Protein AF-0000000072284539 (afdb_homodimer)

Nearest PDB structures (foldseek):
  1ycf-assembly1_A  TM=7.340E-01  e=2.567E-41  Neomoorella thermoacetica
  6frm-assembly2_H  TM=6.741E-01  e=1.247E-41  Methanothermococcus thermolithotrophicus
  1e5d-assembly1_B  TM=7.177E-01  e=1.097E-37  Megalodesulfovibrio gigas
  6frn-assembly1_B  TM=6.534E-01  e=2.199E-39  Methanothermococcus thermolithotrophicus
  6h0d-assembly1_A  TM=5.989E-01  e=7.583E-34  Synechocystis sp. PCC 6803 substr. Kazusa

Organism: Entamoeba histolytica (strain ATCC 30459 / HM-1:IMSS / ABRM) (NCBI:txid294381)

Secondary structure (DSSP, 8-state):
-----EEEETTEEE--EEETT--EETTTEE-TT-EEE--EEE--TT--EEE----GGGHHHHHHHHHHHH-TT----EEE-S---HHHHTTHHHHHHH-TTPEEEE-HHHHHHHHHHT---TTSEEEEHHHH-EEEETTEEEEEEE-S-SSSTT-EEEEEGGGTEEE-TTTT------TT-BGGG--S-HHHHHHHHHHHIIIIIGGGHHHHHHHHHHHHHSSSS-GGG--EEE-SSSPEE-SSHHHHHHHHHHHTSPP--EEEEEEEE--SSSHHHHHHHHHHHHHHTTT-EEEEEETTSS-HHHHHHHHTTEEEEEEE---SSSS--HHHHHHHHT--HHHHTTSEEEEEEEESSS-HHHHTTHHHHHHTTPPP-SPPEEEESSPPHHHHHHHHHHHHHHHHHHHH---/-----EEEETTEEE--EEETT--EETTTEE-TT-EEE--EEE--TT--EEE----GGGHHHHHHHHHHHH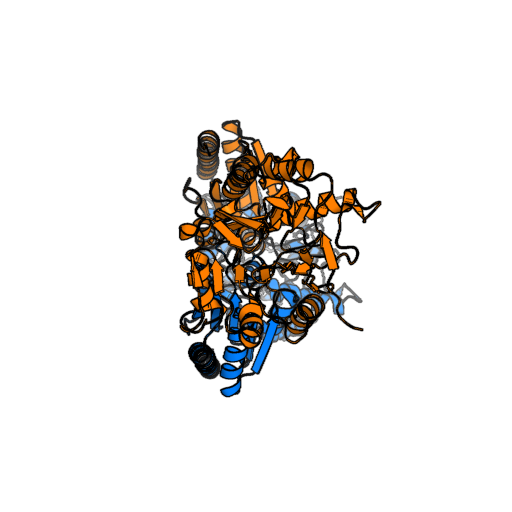-TT----EEE-S---HHHHTTHHHHHHH-TTPEEEE-HHHHHHHHHHT---TTSEEEEHHHH-EEEETTEEEEEEE-S-SSSTT-EEEEEGGGTEEE-TTTT------TT-BGGG--S-HHHHHHHHHHHIIIIIGGGHHHHHHHHHHHHHSSSS-GGG--EEE-SSSPEE-SSHHHHHHHHHHHTSPP--EEEEEEEE--SSSHHHHHHHHHHHHHHTTT-EEEEEETTSS-HHHHHHHHTTEEEEEEE---SSSS--HHHHHHHHT--HHHHTTSEEEEEEEESSS-HHHHTTHHHHHHTTPPP-SPPEEEESSPPHHHHHHHHHHHHHHHHHHHH---

Structure (mmCIF, N/CA/C/O backbone):
data_AF-0000000072284539-model_v1
#
loop_
_entity.id
_entity.type
_entity.pdbx_description
1 polymer 'Type A flavoprotein, putative'
#
loop_
_atom_site.group_PDB
_atom_site.id
_atom_site.type_symbol
_atom_site.label_atom_id
_atom_site.label_alt_id
_atom_site.label_comp_id
_atom_site.label_asym_id
_atom_site.label_entity_id
_atom_site.label_seq_id
_atom_site.pdbx_PDB_ins_code
_atom_site.Cartn_x
_atom_site.Cartn_y
_atom_site.Cartn_z
_atom_site.occupancy
_atom_site.B_iso_or_equiv
_atom_site.auth_seq_id
_atom_site.auth_comp_id
_atom_site.auth_asym_id
_atom_site.auth_atom_id
_atom_site.pdbx_PDB_model_num
ATOM 1 N N . MET A 1 1 ? 7.004 45.094 -6.316 1 47.03 1 MET A N 1
ATOM 2 C CA . MET A 1 1 ? 5.715 45.594 -5.855 1 47.03 1 MET A CA 1
ATOM 3 C C . MET A 1 1 ? 5.547 45.375 -4.355 1 47.03 1 MET A C 1
ATOM 5 O O . MET A 1 1 ? 5.934 44.312 -3.838 1 47.03 1 MET A O 1
ATOM 9 N N . GLN A 1 2 ? 5.281 46.375 -3.578 1 70.06 2 GLN A N 1
ATOM 10 C CA . GLN A 1 2 ? 5.254 46.344 -2.119 1 70.06 2 GLN A CA 1
ATOM 11 C C . GLN A 1 2 ? 4.109 45.469 -1.604 1 70.06 2 GLN A C 1
ATOM 13 O O . GLN A 1 2 ? 3 45.531 -2.145 1 70.06 2 GLN A O 1
ATOM 18 N N . ASN A 1 3 ? 4.5 44.406 -0.74 1 86.75 3 ASN A N 1
ATOM 19 C CA . ASN A 1 3 ? 3.455 43.625 -0.099 1 86.75 3 ASN A CA 1
ATOM 20 C C . ASN A 1 3 ? 2.668 44.438 0.914 1 86.75 3 ASN A C 1
ATOM 22 O O . ASN A 1 3 ? 3.215 44.875 1.935 1 86.75 3 ASN A O 1
ATOM 26 N N . LEU A 1 4 ? 1.417 44.812 0.59 1 94.69 4 LEU A N 1
ATOM 27 C CA . LEU A 1 4 ? 0.585 45.656 1.437 1 94.69 4 LEU A CA 1
ATOM 28 C C . LEU A 1 4 ? -0.34 44.812 2.307 1 94.69 4 LEU A C 1
ATOM 30 O O . LEU A 1 4 ? -0.853 43.781 1.862 1 94.69 4 LEU A O 1
ATOM 34 N N . ALA A 1 5 ? -0.475 45.25 3.574 1 98 5 ALA A N 1
ATOM 35 C CA . ALA A 1 5 ? -1.491 44.656 4.445 1 98 5 ALA A CA 1
ATOM 36 C C . ALA A 1 5 ? -2.895 45 3.943 1 98 5 ALA A C 1
ATOM 38 O O . ALA A 1 5 ? -3.076 45.906 3.133 1 98 5 ALA A O 1
ATOM 39 N N . VAL A 1 6 ? -3.826 44.219 4.344 1 98.19 6 VAL A N 1
ATOM 40 C CA . VAL A 1 6 ? -5.215 44.438 3.957 1 98.19 6 VAL A CA 1
ATOM 41 C C . VAL A 1 6 ? -6.055 44.75 5.199 1 98.19 6 VAL A C 1
ATOM 43 O O . VAL A 1 6 ? -6.027 43.969 6.168 1 98.19 6 VAL A O 1
ATOM 46 N N . LYS A 1 7 ? -6.789 45.812 5.219 1 98.31 7 LYS A N 1
ATOM 47 C CA . LYS A 1 7 ? -7.656 46.156 6.344 1 98.31 7 LYS A CA 1
ATOM 48 C C . LYS A 1 7 ? -8.875 45.25 6.402 1 98.31 7 LYS A C 1
ATOM 50 O O . LYS A 1 7 ? -9.625 45.156 5.43 1 98.31 7 LYS A O 1
ATOM 55 N N . VAL A 1 8 ? -9.031 44.594 7.477 1 98.31 8 VAL A N 1
ATOM 56 C CA . VAL A 1 8 ? -10.211 43.75 7.695 1 98.31 8 VAL A CA 1
ATOM 57 C C . VAL A 1 8 ? -11.344 44.594 8.258 1 98.31 8 VAL A C 1
ATOM 59 O O . VAL A 1 8 ? -12.43 44.656 7.684 1 98.31 8 VAL A O 1
ATOM 62 N N . VAL A 1 9 ? -11.164 45.219 9.398 1 97.31 9 VAL A N 1
ATOM 63 C CA . VAL A 1 9 ? -11.961 46.25 10.055 1 97.31 9 VAL A CA 1
ATOM 64 C C . VAL A 1 9 ? -11.039 47.312 10.672 1 97.31 9 VAL A C 1
ATOM 66 O O . VAL A 1 9 ? -9.812 47.188 10.586 1 97.31 9 VAL A O 1
ATOM 69 N N . ASP A 1 10 ? -11.648 48.312 11.258 1 95.69 10 ASP A N 1
ATOM 70 C CA . ASP A 1 10 ? -10.812 49.312 11.883 1 95.69 10 ASP A CA 1
ATOM 71 C C . ASP A 1 10 ? -9.898 48.719 12.938 1 95.69 10 ASP A C 1
ATOM 73 O O . ASP A 1 10 ? -10.359 47.938 13.797 1 95.69 10 ASP A O 1
ATOM 77 N N . ASN A 1 11 ? -8.562 48.906 12.789 1 96.88 11 ASN A N 1
ATOM 78 C CA . ASN A 1 11 ? -7.508 48.562 13.734 1 96.88 11 ASN A CA 1
ATOM 79 C C . ASN A 1 11 ? -7.094 47.094 13.578 1 96.88 11 ASN A C 1
ATOM 81 O O . ASN A 1 11 ? -6.199 46.625 14.289 1 96.88 11 ASN A O 1
ATOM 85 N N . LEU A 1 12 ? -7.805 46.312 12.719 1 98.56 12 LEU A N 1
ATOM 86 C CA . LEU A 1 12 ? -7.395 44.938 12.461 1 98.56 12 LEU A CA 1
ATOM 87 C C . LEU A 1 12 ? -7.008 44.75 10.992 1 98.56 12 LEU A C 1
ATOM 89 O O . LEU A 1 12 ? -7.793 45.062 10.094 1 98.56 12 LEU A O 1
ATOM 93 N N . TYR A 1 13 ? -5.828 44.156 10.766 1 98.75 13 TYR A N 1
ATOM 94 C CA . TYR A 1 13 ? -5.281 44.031 9.414 1 98.75 13 TYR A CA 1
ATOM 95 C C . TYR A 1 13 ? -4.84 42.594 9.141 1 98.75 13 TYR A C 1
ATOM 97 O O . TYR A 1 13 ? -4.285 41.938 10.008 1 98.75 13 TYR A O 1
ATOM 105 N N . TRP A 1 14 ? -5.141 42.156 7.902 1 98.69 14 TRP A N 1
ATOM 106 C CA . TRP A 1 14 ? -4.551 40.906 7.402 1 98.69 14 TRP A CA 1
ATOM 107 C C . TRP A 1 14 ? -3.105 41.125 6.969 1 98.69 14 TRP A C 1
ATOM 109 O O . TRP A 1 14 ? -2.826 42 6.145 1 98.69 14 TRP A O 1
ATOM 119 N N . VAL A 1 15 ? -2.18 40.375 7.539 1 98.75 15 VAL A N 1
ATOM 120 C CA . VAL A 1 15 ? -0.759 40.5 7.223 1 98.75 15 VAL A CA 1
ATOM 121 C C . VAL A 1 15 ? -0.203 39.125 6.859 1 98.75 15 VAL A C 1
ATOM 123 O O . VAL A 1 15 ? 0.953 38.812 7.16 1 98.75 15 VAL A O 1
ATOM 126 N N . GLY A 1 16 ? -1.008 38.219 6.312 1 98.25 16 GLY A N 1
ATOM 127 C CA . GLY A 1 16 ? -0.636 36.875 5.902 1 98.25 16 GLY A CA 1
ATOM 128 C C . GLY A 1 16 ? 0.006 36.844 4.527 1 98.25 16 GLY A C 1
ATOM 129 O O . GLY A 1 16 ? 0.575 37.812 4.066 1 98.25 16 GLY A O 1
ATOM 130 N N . VAL A 1 17 ? 0.016 35.625 3.938 1 98.19 17 VAL A N 1
ATOM 131 C CA . VAL A 1 17 ? 0.652 35.438 2.639 1 98.19 17 VAL A CA 1
ATOM 132 C C . VAL A 1 17 ? -0.156 34.438 1.81 1 98.19 17 VAL A C 1
ATOM 134 O O . VAL A 1 17 ? -0.828 33.562 2.361 1 98.19 17 VAL A O 1
ATOM 137 N N . PHE A 1 18 ? -0.144 34.625 0.474 1 97.56 18 PHE A N 1
ATOM 138 C CA . PHE A 1 18 ? -0.702 33.656 -0.479 1 97.56 18 PHE A CA 1
ATOM 139 C C . PHE A 1 18 ? 0.355 32.656 -0.924 1 97.56 18 PHE A C 1
ATOM 141 O O . PHE A 1 18 ? 1.49 33.031 -1.222 1 97.56 18 PHE A O 1
ATOM 148 N N . ASP A 1 19 ? 0.093 31.422 -0.864 1 97.19 19 ASP A N 1
ATOM 149 C CA . ASP A 1 19 ? 0.884 30.359 -1.461 1 97.19 19 ASP A CA 1
ATOM 150 C C . ASP A 1 19 ? 0.157 29.734 -2.65 1 97.19 19 ASP A C 1
ATOM 152 O O . ASP A 1 19 ? -0.433 28.656 -2.531 1 97.19 19 ASP A O 1
ATOM 156 N N . PHE A 1 20 ? 0.28 30.312 -3.814 1 96.25 20 PHE A N 1
ATOM 157 C CA . PHE A 1 20 ? -0.448 29.938 -5.02 1 96.25 20 PHE A CA 1
ATOM 158 C C . PHE A 1 20 ? 0.068 28.609 -5.57 1 96.25 20 PHE A C 1
ATOM 160 O O . PHE A 1 20 ? -0.647 27.922 -6.289 1 96.25 20 PHE A O 1
ATOM 167 N N . ASP A 1 21 ? 1.216 28.234 -5.148 1 94.25 21 ASP A N 1
ATOM 168 C CA . ASP A 1 21 ? 1.916 27.141 -5.824 1 94.25 21 ASP A CA 1
ATOM 169 C C . ASP A 1 21 ? 1.729 25.828 -5.078 1 94.25 21 ASP A C 1
ATOM 171 O O . ASP A 1 21 ? 2.01 24.75 -5.617 1 94.25 21 ASP A O 1
ATOM 175 N N . LEU A 1 22 ? 1.272 25.922 -3.816 1 93.88 22 LEU A N 1
ATOM 176 C CA . LEU A 1 22 ? 1.095 24.703 -3.057 1 93.88 22 LEU A CA 1
ATOM 177 C C . LEU A 1 22 ? 0.096 23.766 -3.748 1 93.88 22 LEU A C 1
ATOM 179 O O . LEU A 1 22 ? -1.024 24.188 -4.059 1 93.88 22 LEU A O 1
ATOM 183 N N . ARG A 1 23 ? 0.483 22.5 -3.975 1 94.25 23 ARG A N 1
ATOM 184 C CA . ARG A 1 23 ? -0.404 21.562 -4.66 1 94.25 23 ARG A CA 1
ATOM 185 C C . ARG A 1 23 ? -0.739 20.375 -3.77 1 94.25 23 ARG A C 1
ATOM 187 O O . ARG A 1 23 ? -1.741 19.688 -3.988 1 94.25 23 ARG A O 1
ATOM 194 N N . THR A 1 24 ? 0.103 20.125 -2.807 1 93.94 24 THR A N 1
ATOM 195 C CA . THR A 1 24 ? -0.139 19.062 -1.837 1 93.94 24 THR A CA 1
ATOM 196 C C . THR A 1 24 ? 0.184 19.531 -0.423 1 93.94 24 THR A C 1
ATOM 198 O O . THR A 1 24 ? 1.308 19.953 -0.147 1 93.94 24 THR A O 1
ATOM 201 N N . PHE A 1 25 ? -0.836 19.484 0.372 1 92.06 25 PHE A N 1
ATOM 202 C CA . PHE A 1 25 ? -0.697 19.859 1.773 1 92.06 25 PHE A CA 1
ATOM 203 C C . PHE A 1 25 ? -0.502 18.625 2.648 1 92.06 25 PHE A C 1
ATOM 205 O O . PHE A 1 25 ? -1.212 17.641 2.492 1 92.06 25 PHE A O 1
ATOM 212 N N . ASP A 1 26 ? 0.551 18.562 3.543 1 90.06 26 ASP A N 1
ATOM 213 C CA . ASP A 1 26 ? 0.833 17.5 4.508 1 90.06 26 ASP A CA 1
ATOM 214 C C . ASP A 1 26 ? 1.055 16.156 3.807 1 90.06 26 ASP A C 1
ATOM 216 O O . ASP A 1 26 ? 0.526 15.133 4.238 1 90.06 26 ASP A O 1
ATOM 220 N N . VAL A 1 27 ? 1.561 16.203 2.705 1 89.06 27 VAL A N 1
ATOM 221 C CA . VAL A 1 27 ? 2.072 15.055 1.971 1 89.06 27 VAL A CA 1
ATOM 222 C C . VAL A 1 27 ? 0.942 14.406 1.173 1 89.06 27 VAL A C 1
ATOM 224 O O . VAL A 1 27 ? 1.176 13.836 0.104 1 89.06 27 VAL A O 1
ATOM 227 N N . ILE A 1 28 ? -0.386 14.594 1.614 1 89.38 28 ILE A N 1
ATOM 228 C CA . ILE A 1 28 ? -1.365 13.734 0.952 1 89.38 28 ILE A CA 1
ATOM 229 C C . ILE A 1 28 ? -2.605 14.555 0.594 1 89.38 28 ILE A C 1
ATOM 231 O O . ILE A 1 28 ? -3.51 14.055 -0.08 1 89.38 28 ILE A O 1
ATOM 235 N N . VAL A 1 29 ? -2.717 15.805 0.993 1 92.81 29 VAL A N 1
ATOM 236 C CA . VAL A 1 29 ? -3.943 16.562 0.772 1 92.81 29 VAL A CA 1
ATOM 237 C C . VAL A 1 29 ? -3.816 17.391 -0.502 1 92.81 29 VAL A C 1
ATOM 239 O O . VAL A 1 29 ? -3.1 18.406 -0.527 1 92.81 29 VAL A O 1
ATOM 242 N N . PRO A 1 30 ? -4.543 17.031 -1.479 1 92.69 30 PRO A N 1
ATOM 243 C CA . PRO A 1 30 ? -4.496 17.859 -2.689 1 92.69 30 PRO A CA 1
ATOM 244 C C . PRO A 1 30 ? -5.004 19.281 -2.455 1 92.69 30 PRO A C 1
ATOM 246 O O . PRO A 1 30 ? -6.031 19.469 -1.802 1 92.69 30 PRO A O 1
ATOM 249 N N . THR A 1 31 ? -4.328 20.25 -2.896 1 94.81 31 THR A N 1
ATOM 250 C CA . THR A 1 31 ? -4.672 21.672 -2.814 1 94.81 31 THR A CA 1
ATOM 251 C C . THR A 1 31 ? -4.586 22.328 -4.188 1 94.81 31 THR A C 1
ATOM 253 O O . THR A 1 31 ? -3.676 23.125 -4.445 1 94.81 31 THR A O 1
ATOM 256 N N . PRO A 1 32 ? -5.602 22.125 -5.023 1 92.44 32 PRO A N 1
ATOM 257 C CA . PRO A 1 32 ? -5.516 22.531 -6.426 1 92.44 32 PRO A CA 1
ATOM 258 C C . PRO A 1 32 ? -5.461 24.047 -6.59 1 92.44 32 PRO A C 1
ATOM 260 O O . PRO A 1 32 ? -4.941 24.547 -7.594 1 92.44 32 PRO A O 1
ATOM 263 N N . PHE A 1 33 ? -5.918 24.797 -5.602 1 94.94 33 PHE A N 1
ATOM 264 C CA . PHE A 1 33 ? -5.996 26.25 -5.77 1 94.94 33 PHE A CA 1
ATOM 265 C C . PHE A 1 33 ? -5.074 26.953 -4.789 1 94.94 33 PHE A C 1
ATOM 267 O O . PHE A 1 33 ? -5.305 28.125 -4.434 1 94.94 33 PHE A O 1
ATOM 274 N N . GLY A 1 34 ? -4.094 26.234 -4.305 1 96.69 34 GLY A N 1
ATOM 275 C CA . GLY A 1 34 ? -3.176 26.828 -3.34 1 96.69 34 GLY A CA 1
ATOM 276 C C . GLY A 1 34 ? -3.807 27.047 -1.978 1 96.69 34 GLY A C 1
ATOM 277 O O . GLY A 1 34 ? -4.816 26.422 -1.646 1 96.69 34 GLY A O 1
ATOM 278 N N . THR A 1 35 ? -3.146 27.797 -1.188 1 97.69 35 THR A N 1
ATOM 279 C CA . THR A 1 35 ? -3.615 28.109 0.157 1 97.69 35 THR A CA 1
ATOM 280 C C . THR A 1 35 ? -3.127 29.484 0.595 1 97.69 35 THR A C 1
ATOM 282 O O . THR A 1 35 ? -2.625 30.266 -0.222 1 97.69 35 THR A O 1
ATOM 285 N N . THR A 1 36 ? -3.477 29.891 1.768 1 97.88 36 THR A N 1
ATOM 286 C CA . THR A 1 36 ? -2.939 31.062 2.441 1 97.88 36 THR A CA 1
ATOM 287 C C . THR A 1 36 ? -2.457 30.703 3.844 1 97.88 36 THR A C 1
ATOM 289 O O . THR A 1 36 ? -2.867 29.688 4.41 1 97.88 36 THR A O 1
ATOM 292 N N . TYR A 1 37 ? -1.525 31.375 4.219 1 98.06 37 TYR A N 1
ATOM 293 C CA . TYR A 1 37 ? -1.162 31.438 5.629 1 98.06 37 TYR A CA 1
ATOM 294 C C . TYR A 1 37 ? -1.555 32.781 6.246 1 98.06 37 TYR A C 1
ATOM 296 O O . TYR A 1 37 ? -0.812 33.75 6.145 1 98.06 37 TYR A O 1
ATOM 304 N N . ASN A 1 38 ? -2.725 32.75 6.891 1 98.56 38 ASN A N 1
ATOM 305 C CA . ASN A 1 38 ? -3.283 34 7.387 1 98.56 38 ASN A CA 1
ATOM 306 C C . ASN A 1 38 ? -2.682 34.406 8.734 1 98.56 38 ASN A C 1
ATOM 308 O O . ASN A 1 38 ? -2.408 33.531 9.57 1 98.56 38 ASN A O 1
ATOM 312 N N . SER A 1 39 ? -2.414 35.531 8.875 1 98.75 39 SER A N 1
ATOM 313 C CA . SER A 1 39 ? -1.978 36.219 10.086 1 98.75 39 SER A CA 1
ATOM 314 C C . SER A 1 39 ? -2.629 37.594 10.195 1 98.75 39 SER A C 1
ATOM 316 O O . SER A 1 39 ? -2.984 38.188 9.188 1 98.75 39 SER A O 1
ATOM 318 N N . PHE A 1 40 ? -2.863 38.031 11.375 1 98.88 40 PHE A N 1
ATOM 319 C CA . PHE A 1 40 ? -3.58 39.312 11.578 1 98.88 40 PHE A CA 1
ATOM 320 C C . PHE A 1 40 ? -2.869 40.156 12.602 1 98.88 40 PHE A C 1
ATOM 322 O O . PHE A 1 40 ? -2.256 39.656 13.539 1 98.88 40 PHE A O 1
ATOM 329 N N . LEU A 1 41 ? -2.951 41.469 12.391 1 98.88 41 LEU A N 1
ATOM 330 C CA . LEU A 1 41 ? -2.334 42.469 13.266 1 98.88 41 LEU A CA 1
ATOM 331 C C . LEU A 1 41 ? -3.377 43.438 13.805 1 98.88 41 LEU A C 1
ATOM 333 O O . LEU A 1 41 ? -4.078 44.094 13.031 1 98.88 41 LEU A O 1
ATOM 337 N N . LEU A 1 42 ? -3.533 43.438 15.141 1 98.81 42 LEU A N 1
ATOM 338 C CA . LEU A 1 42 ? -4.43 44.375 15.828 1 98.81 42 LEU A CA 1
ATOM 339 C C . LEU A 1 42 ? -3.654 45.531 16.422 1 98.81 42 LEU A C 1
ATOM 341 O O . LEU A 1 42 ? -2.754 45.344 17.234 1 98.81 42 LEU A O 1
ATOM 345 N N . THR A 1 43 ? -3.957 46.719 15.969 1 98.06 43 THR A N 1
ATOM 346 C CA . THR A 1 43 ? -3.35 47.938 16.531 1 98.06 43 THR A CA 1
ATOM 347 C C . THR A 1 43 ? -4.227 48.531 17.625 1 98.06 43 THR A C 1
ATOM 349 O O . THR A 1 43 ? -5.453 48.562 17.5 1 98.06 43 THR A O 1
ATOM 352 N N . THR A 1 44 ? -3.598 48.781 18.75 1 95.5 44 THR A N 1
ATOM 353 C CA . THR A 1 44 ? -4.336 49.375 19.859 1 95.5 44 THR A CA 1
ATOM 354 C C . THR A 1 44 ? -3.602 50.562 20.438 1 95.5 44 THR A C 1
ATOM 356 O O . THR A 1 44 ? -2.498 50.906 20 1 95.5 44 THR A O 1
ATOM 359 N N . ASN A 1 45 ? -4.238 51.219 21.438 1 91.94 45 ASN A N 1
ATOM 360 C CA . ASN A 1 45 ? -3.645 52.375 22.125 1 91.94 45 ASN A CA 1
ATOM 361 C C . ASN A 1 45 ? -2.568 51.938 23.109 1 91.94 45 ASN A C 1
ATOM 363 O O . ASN A 1 45 ? -1.766 52.75 23.562 1 91.94 45 ASN A O 1
ATOM 367 N N . ASP A 1 46 ? -2.566 50.688 23.422 1 93.62 46 ASP A N 1
ATOM 368 C CA . ASP A 1 46 ? -1.642 50.188 24.438 1 93.62 46 ASP A CA 1
ATOM 369 C C . ASP A 1 46 ? -0.758 49.094 23.875 1 93.62 46 ASP A C 1
ATOM 371 O O . ASP A 1 46 ? -0.407 48.125 24.578 1 93.62 46 ASP A O 1
ATOM 375 N N . GLY A 1 47 ? -0.535 49.125 22.562 1 94.25 47 GLY A N 1
ATOM 376 C CA . GLY A 1 47 ? 0.36 48.156 21.984 1 94.25 47 GLY A CA 1
ATOM 377 C C . GLY A 1 47 ? -0.283 47.344 20.875 1 94.25 47 GLY A C 1
ATOM 378 O O . GLY A 1 47 ? -1.511 47.25 20.781 1 94.25 47 GLY A O 1
ATOM 379 N N . ASN A 1 48 ? 0.503 46.656 20.078 1 98.06 48 ASN A N 1
ATOM 380 C CA . ASN A 1 48 ? 0.048 45.906 18.922 1 98.06 48 ASN A CA 1
ATOM 381 C C . ASN A 1 48 ? 0.089 44.406 19.203 1 98.06 48 ASN A C 1
ATOM 383 O O . ASN A 1 48 ? 0.963 43.906 19.938 1 98.06 48 ASN A O 1
ATOM 387 N N . VAL A 1 49 ? -0.89 43.688 18.672 1 98.69 49 VAL A N 1
ATOM 388 C CA . VAL A 1 49 ? -1.013 42.25 18.875 1 98.69 49 VAL A CA 1
ATOM 389 C C . VAL A 1 49 ? -0.958 41.531 17.516 1 98.69 49 VAL A C 1
ATOM 391 O O . VAL A 1 49 ? -1.748 41.812 16.625 1 98.69 49 VAL A O 1
ATOM 394 N N . LEU A 1 50 ? -0.03 40.656 17.375 1 98.81 50 LEU A N 1
ATOM 395 C CA . LEU A 1 50 ? 0.062 39.781 16.188 1 98.81 50 LEU A CA 1
ATOM 396 C C . LEU A 1 50 ? -0.564 38.438 16.453 1 98.81 50 LEU A C 1
ATOM 398 O O . LEU A 1 50 ? -0.267 37.781 17.469 1 98.81 50 LEU A O 1
ATOM 402 N N . PHE A 1 51 ? -1.52 38.031 15.602 1 98.75 51 PHE A N 1
ATOM 403 C CA . PHE A 1 51 ? -2.104 36.688 15.672 1 98.75 51 PHE A CA 1
ATOM 404 C C . PHE A 1 51 ? -1.452 35.75 14.656 1 98.75 51 PHE A C 1
ATOM 406 O O . PHE A 1 51 ? -1.54 36 13.445 1 98.75 51 PHE A O 1
ATOM 413 N N . GLU A 1 52 ? -0.827 34.688 15.109 1 97.56 52 GLU A N 1
ATOM 414 C CA . GLU A 1 52 ? -0.13 33.688 14.281 1 97.56 52 GLU A CA 1
ATOM 415 C C . GLU A 1 52 ? 0.997 34.344 13.484 1 97.56 52 GLU A C 1
ATOM 417 O O . GLU A 1 52 ? 1.178 35.562 13.539 1 97.56 52 GLU A O 1
ATOM 422 N N . THR A 1 53 ? 1.817 33.594 12.922 1 98.19 53 THR A N 1
ATOM 423 C CA . THR A 1 53 ? 2.764 34 11.891 1 98.19 53 THR A CA 1
ATOM 424 C C . THR A 1 53 ? 2.455 33.312 10.562 1 98.19 53 THR A C 1
ATOM 426 O O . THR A 1 53 ? 1.289 33.156 10.195 1 98.19 53 THR A O 1
ATOM 429 N N . VAL A 1 54 ? 3.48 33.031 9.781 1 98.06 54 VAL A N 1
ATOM 430 C CA . VAL A 1 54 ? 3.291 32.344 8.508 1 98.06 54 VAL A CA 1
ATOM 431 C C . VAL A 1 54 ? 4.363 31.266 8.328 1 98.06 54 VAL A C 1
ATOM 433 O O . VAL A 1 54 ? 5.219 31.078 9.203 1 98.06 54 VAL A O 1
ATOM 436 N N . LYS A 1 55 ? 4.223 30.5 7.234 1 96.88 55 LYS A N 1
ATOM 437 C CA . LYS A 1 55 ? 5.242 29.5 6.891 1 96.88 55 LYS A CA 1
ATOM 438 C C . LYS A 1 55 ? 6.605 30.156 6.695 1 96.88 55 LYS A C 1
ATOM 440 O O . LYS A 1 55 ? 6.699 31.25 6.129 1 96.88 55 LYS A O 1
ATOM 445 N N . GLU A 1 56 ? 7.602 29.547 7.098 1 96.06 56 GLU A N 1
ATOM 446 C CA . GLU A 1 56 ? 8.93 30.125 7.281 1 96.06 56 GLU A CA 1
ATOM 447 C C . GLU A 1 56 ? 9.445 30.734 5.984 1 96.06 56 GLU A C 1
ATOM 449 O O . GLU A 1 56 ? 9.977 31.844 5.992 1 96.06 56 GLU A O 1
ATOM 454 N N . PRO A 1 57 ? 9.289 30.109 4.836 1 95.38 57 PRO A N 1
ATOM 455 C CA . PRO A 1 57 ? 9.852 30.688 3.617 1 95.38 57 PRO A CA 1
ATOM 456 C C . PRO A 1 57 ? 9.211 32.031 3.252 1 95.38 57 PRO A C 1
ATOM 458 O O . PRO A 1 57 ? 9.758 32.781 2.445 1 95.38 57 PRO A O 1
ATOM 461 N N . PHE A 1 58 ? 8.117 32.344 3.879 1 97.31 58 PHE A N 1
ATOM 462 C CA . PHE A 1 58 ? 7.379 33.562 3.506 1 97.31 58 PHE A CA 1
ATOM 463 C C . PHE A 1 58 ? 7.559 34.656 4.547 1 97.31 58 PHE A C 1
ATOM 465 O O . PHE A 1 58 ? 6.816 35.625 4.559 1 97.31 58 PHE A O 1
ATOM 472 N N . TYR A 1 59 ? 8.586 34.531 5.449 1 97.56 59 TYR A N 1
ATOM 473 C CA . TYR A 1 59 ? 8.719 35.406 6.594 1 97.56 59 TYR A CA 1
ATOM 474 C C . TYR A 1 59 ? 8.953 36.844 6.137 1 97.56 59 TYR A C 1
ATOM 476 O O . TYR A 1 59 ? 8.469 37.781 6.766 1 97.56 59 TYR A O 1
ATOM 484 N N . GLN A 1 60 ? 9.625 37.062 5.008 1 97.81 60 GLN A N 1
ATOM 485 C CA . GLN A 1 60 ? 9.938 38.406 4.551 1 97.81 60 GLN A CA 1
ATOM 486 C C . GLN A 1 60 ? 8.68 39.156 4.109 1 97.81 60 GLN A C 1
ATOM 488 O O . GLN A 1 60 ? 8.477 40.312 4.461 1 97.81 60 GLN A O 1
ATOM 493 N N . GLU A 1 61 ? 7.863 38.438 3.324 1 97.94 61 GLU A N 1
ATOM 494 C CA . GLU A 1 61 ? 6.602 39.031 2.896 1 97.94 61 GLU A CA 1
ATOM 495 C C . GLU A 1 61 ? 5.719 39.375 4.094 1 97.94 61 GLU A C 1
ATOM 497 O O . GLU A 1 61 ? 5.074 40.438 4.117 1 97.94 61 GLU A O 1
ATOM 502 N N . HIS A 1 62 ? 5.691 38.5 5.027 1 98.19 62 HIS A N 1
ATOM 503 C CA . HIS A 1 62 ? 4.938 38.688 6.262 1 98.19 62 HIS A CA 1
ATOM 504 C C . HIS A 1 62 ? 5.414 39.938 7.016 1 98.19 62 HIS A C 1
ATOM 506 O O . HIS A 1 62 ? 4.605 40.781 7.402 1 98.19 62 HIS A O 1
ATOM 512 N N . LEU A 1 63 ? 6.727 40.062 7.176 1 97.88 63 LEU A N 1
ATOM 513 C CA . LEU A 1 63 ? 7.324 41.219 7.883 1 97.88 63 LEU A CA 1
ATOM 514 C C . LEU A 1 63 ? 7.031 42.531 7.16 1 97.88 63 LEU A C 1
ATOM 516 O O . LEU A 1 63 ? 6.766 43.531 7.801 1 97.88 63 LEU A O 1
ATOM 520 N N . GLU A 1 64 ? 7.07 42.469 5.879 1 98.19 64 GLU A N 1
ATOM 521 C CA . GLU A 1 64 ? 6.781 43.656 5.094 1 98.19 64 GLU A CA 1
ATOM 522 C C . GLU A 1 64 ? 5.352 44.156 5.316 1 98.19 64 GLU A C 1
ATOM 524 O O . GLU A 1 64 ? 5.102 45.344 5.418 1 98.19 64 GLU A O 1
ATOM 529 N N . ARG A 1 65 ? 4.426 43.219 5.402 1 98.44 65 ARG A N 1
ATOM 530 C CA . ARG A 1 65 ? 3.029 43.594 5.613 1 98.44 65 ARG A CA 1
ATOM 531 C C . ARG A 1 65 ? 2.814 44.125 7.023 1 98.44 65 ARG A C 1
ATOM 533 O O . ARG A 1 65 ? 2.004 45.031 7.23 1 98.44 65 ARG A O 1
ATOM 540 N N . ILE A 1 66 ? 3.531 43.531 7.977 1 98.56 66 ILE A N 1
ATOM 541 C CA . ILE A 1 66 ? 3.471 44.031 9.344 1 98.56 66 ILE A CA 1
ATOM 542 C C . ILE A 1 66 ? 3.973 45.5 9.383 1 98.56 66 ILE A C 1
ATOM 544 O O . ILE A 1 66 ? 3.309 46.375 9.938 1 98.56 66 ILE A O 1
ATOM 548 N N . GLU A 1 67 ? 5.086 45.75 8.734 1 97.75 67 GLU A N 1
ATOM 549 C CA . GLU A 1 67 ? 5.691 47.094 8.719 1 97.75 67 GLU A CA 1
ATOM 550 C C . GLU A 1 67 ? 4.824 48.062 7.957 1 97.75 67 GLU A C 1
ATOM 552 O O . GLU A 1 67 ? 4.832 49.281 8.258 1 97.75 67 GLU A O 1
ATOM 557 N N . ASN A 1 68 ? 4.137 47.531 7.055 1 97.88 68 ASN A N 1
ATOM 558 C CA . ASN A 1 68 ? 3.207 48.375 6.316 1 97.88 68 ASN A CA 1
ATOM 559 C C . ASN A 1 68 ? 2.152 48.969 7.234 1 97.88 68 ASN A C 1
ATOM 561 O O . ASN A 1 68 ? 1.66 50.062 6.977 1 97.88 68 ASN A O 1
ATOM 565 N N . VAL A 1 69 ? 1.828 48.344 8.328 1 97.94 69 VAL A N 1
ATOM 566 C CA . VAL A 1 69 ? 0.774 48.781 9.234 1 97.94 69 VAL A CA 1
ATOM 567 C C . VAL A 1 69 ? 1.375 49.656 10.344 1 97.94 69 VAL A C 1
ATOM 569 O O . VAL A 1 69 ? 0.875 50.75 10.633 1 97.94 69 VAL A O 1
ATOM 572 N N . ILE A 1 70 ? 2.467 49.219 10.898 1 97.38 70 ILE A N 1
ATOM 573 C CA . ILE A 1 70 ? 2.916 49.875 12.125 1 97.38 70 ILE A CA 1
ATOM 574 C C . ILE A 1 70 ? 4.215 50.625 11.859 1 97.38 70 ILE A C 1
ATOM 576 O O . ILE A 1 70 ? 4.766 51.281 12.758 1 97.38 70 ILE A O 1
ATOM 580 N N . GLY A 1 71 ? 4.715 50.625 10.656 1 96.19 71 GLY A N 1
ATOM 581 C CA . GLY A 1 71 ? 5.957 51.281 10.297 1 96.19 71 GLY A CA 1
ATOM 582 C C . GLY A 1 71 ? 7.188 50.469 10.641 1 96.19 71 GLY A C 1
ATOM 583 O O . GLY A 1 71 ? 7.117 49.531 11.422 1 96.19 71 GLY A O 1
ATOM 584 N N . LYS A 1 72 ? 8.32 50.875 10.172 1 94.94 72 LYS A N 1
ATOM 585 C CA . LYS A 1 72 ? 9.578 50.188 10.367 1 94.94 72 LYS A CA 1
ATOM 586 C C . LYS A 1 72 ? 10.031 50.25 11.82 1 94.94 72 LYS A C 1
ATOM 588 O O . LYS A 1 72 ? 10.734 49.375 12.305 1 94.94 72 LYS A O 1
ATOM 593 N N . LYS A 1 73 ? 9.594 51.281 12.461 1 94.88 73 LYS A N 1
ATOM 594 C CA . LYS A 1 73 ? 9.992 51.438 13.852 1 94.88 73 LYS A CA 1
ATOM 595 C C . LYS A 1 73 ? 8.891 51 14.805 1 94.88 73 LYS A C 1
ATOM 597 O O . LYS A 1 73 ? 9.039 51.094 16.016 1 94.88 73 LYS A O 1
ATOM 602 N N . GLY A 1 74 ? 7.781 50.531 14.242 1 95.62 74 GLY A N 1
ATOM 603 C CA . GLY A 1 74 ? 6.695 50 15.07 1 95.62 74 GLY A CA 1
ATOM 604 C C . GLY A 1 74 ? 7.09 48.812 15.906 1 95.62 74 GLY A C 1
ATOM 605 O O . GLY A 1 74 ? 8.086 48.156 15.617 1 95.62 74 GLY A O 1
ATOM 606 N N . GLN A 1 75 ? 6.27 48.594 17.016 1 96.88 75 GLN A N 1
ATOM 607 C CA . GLN A 1 75 ? 6.566 47.469 17.906 1 96.88 75 GLN A CA 1
ATOM 608 C C . GLN A 1 75 ? 5.387 46.531 18.016 1 96.88 75 GLN A C 1
ATOM 610 O O . GLN A 1 75 ? 4.234 46.938 17.844 1 96.88 75 GLN A O 1
ATOM 615 N N . ILE A 1 76 ? 5.703 45.281 18.203 1 98.25 76 ILE A N 1
ATOM 616 C CA . ILE A 1 76 ? 4.723 44.25 18.547 1 98.25 76 ILE A CA 1
ATOM 617 C C . ILE A 1 76 ? 4.852 43.906 20.031 1 98.25 76 ILE A C 1
ATOM 619 O O . ILE A 1 76 ? 5.938 43.562 20.5 1 98.25 76 ILE A O 1
ATOM 623 N N . ASN A 1 77 ? 3.748 44 20.703 1 98.19 77 ASN A N 1
ATOM 624 C CA . ASN A 1 77 ? 3.771 43.781 22.141 1 98.19 77 ASN A CA 1
ATOM 625 C C . ASN A 1 77 ? 3.422 42.312 22.484 1 98.19 77 ASN A C 1
ATOM 627 O O . ASN A 1 77 ? 3.979 41.75 23.422 1 98.19 77 ASN A O 1
ATOM 631 N N . TYR A 1 78 ? 2.486 41.781 21.75 1 98.38 78 TYR A N 1
ATOM 632 C CA . TYR A 1 78 ? 2.037 40.406 22 1 98.38 78 TYR A CA 1
ATOM 633 C C . TYR A 1 78 ? 1.97 39.625 20.688 1 98.38 78 TYR A C 1
ATOM 635 O O . TYR A 1 78 ? 1.587 40.156 19.656 1 98.38 78 TYR A O 1
ATOM 643 N N . ILE A 1 79 ? 2.363 38.375 20.719 1 98.62 79 ILE A N 1
ATOM 644 C CA . ILE A 1 79 ? 2.158 37.406 19.656 1 98.62 79 ILE A CA 1
ATOM 645 C C . ILE A 1 79 ? 1.291 36.25 20.172 1 98.62 79 ILE A C 1
ATOM 647 O O . ILE A 1 79 ? 1.708 35.5 21.062 1 98.62 79 ILE A O 1
ATOM 651 N N . ILE A 1 80 ? 0.09 36.188 19.703 1 98.75 80 ILE A N 1
ATOM 652 C CA . ILE A 1 80 ? -0.829 35.125 20.109 1 98.75 80 ILE A CA 1
ATOM 653 C C . ILE A 1 80 ? -0.764 33.969 19.109 1 98.75 80 ILE A C 1
ATOM 655 O O . ILE A 1 80 ? -1.015 34.156 17.922 1 98.75 80 ILE A O 1
ATOM 659 N N . LEU A 1 81 ? -0.393 32.812 19.562 1 98.44 81 LEU A N 1
ATOM 660 C CA . LEU A 1 81 ? -0.397 31.594 18.75 1 98.44 81 LEU A CA 1
ATOM 661 C C . LEU A 1 81 ? -1.56 30.688 19.141 1 98.44 81 LEU A C 1
ATOM 663 O O . LEU A 1 81 ? -1.526 30.047 20.188 1 98.44 81 LEU A O 1
ATOM 667 N N . ASN A 1 82 ? -2.559 30.641 18.234 1 98.19 82 ASN A N 1
ATOM 668 C CA . ASN A 1 82 ? -3.699 29.766 18.453 1 98.19 82 ASN A CA 1
ATOM 669 C C . ASN A 1 82 ? -3.316 28.297 18.281 1 98.19 82 ASN A C 1
ATOM 671 O O . ASN A 1 82 ? -4 27.406 18.797 1 98.19 82 ASN A O 1
ATOM 675 N N . HIS A 1 83 ? -2.324 27.938 17.562 1 96.06 83 HIS A N 1
ATOM 676 C CA . HIS A 1 83 ? -1.654 26.656 17.516 1 96.06 83 HIS A CA 1
ATOM 677 C C . HIS A 1 83 ? -0.248 26.781 16.953 1 96.06 83 HIS A C 1
ATOM 679 O O . HIS A 1 83 ? 0.163 27.859 16.531 1 96.06 83 HIS A O 1
ATOM 68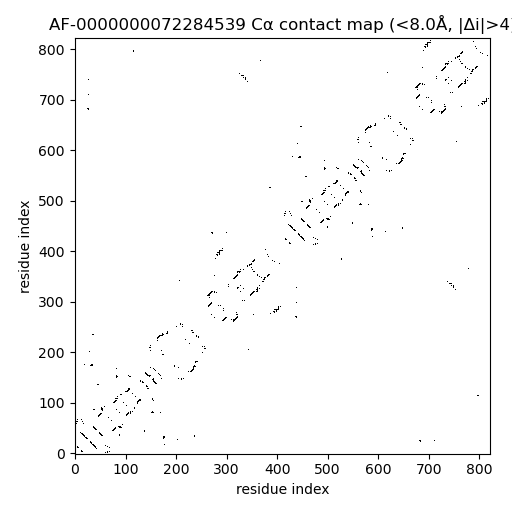5 N N . THR A 1 84 ? 0.529 25.719 16.922 1 97.25 84 THR A N 1
ATOM 686 C CA . THR A 1 84 ? 1.95 25.875 16.641 1 97.25 84 THR A CA 1
ATOM 687 C C . THR A 1 84 ? 2.344 25.109 15.383 1 97.25 84 THR A C 1
ATOM 689 O O . THR A 1 84 ? 3.52 24.797 15.18 1 97.25 84 THR A O 1
ATOM 692 N N . GLU A 1 85 ? 1.359 24.625 14.578 1 95.69 85 GLU A N 1
ATOM 693 C CA . GLU A 1 85 ? 1.708 24.031 13.297 1 95.69 85 GLU A CA 1
ATOM 694 C C . GLU A 1 85 ? 2.645 24.938 12.5 1 95.69 85 GLU A C 1
ATOM 696 O O . GLU A 1 85 ? 2.406 26.141 12.391 1 95.69 85 GLU A O 1
ATOM 701 N N . PRO A 1 86 ? 3.648 24.438 11.898 1 95.69 86 PRO A N 1
ATOM 702 C CA . PRO A 1 86 ? 4.73 25.266 11.352 1 95.69 86 PRO A CA 1
ATOM 703 C C . PRO A 1 86 ? 4.297 26.094 10.148 1 95.69 86 PRO A C 1
ATOM 705 O O . PRO A 1 86 ? 4.98 27.047 9.766 1 95.69 86 PRO A O 1
ATOM 708 N N . ASP A 1 87 ? 3.219 25.719 9.562 1 93.5 87 ASP A N 1
ATOM 709 C CA . ASP A 1 87 ? 2.74 26.609 8.508 1 93.5 87 ASP A CA 1
ATOM 710 C C . ASP A 1 87 ? 2.146 27.891 9.086 1 93.5 87 ASP A C 1
ATOM 712 O O . ASP A 1 87 ? 1.924 28.859 8.367 1 93.5 87 ASP A O 1
ATOM 716 N N . HIS A 1 88 ? 2.045 27.984 10.406 1 93.94 88 HIS A N 1
ATOM 717 C CA . HIS A 1 88 ? 1.556 29.203 11.047 1 93.94 88 HIS A CA 1
ATOM 718 C C . HIS A 1 88 ? 2.531 29.703 12.109 1 93.94 88 HIS A C 1
ATOM 720 O O . HIS A 1 88 ? 2.416 30.844 12.578 1 93.94 88 HIS A O 1
ATOM 726 N N . SER A 1 89 ? 3.436 28.938 12.469 1 96.38 89 SER A N 1
ATOM 727 C CA . SER A 1 89 ? 4.383 29.328 13.508 1 96.38 89 SER A CA 1
ATOM 728 C C . SER A 1 89 ? 5.812 29.359 12.977 1 96.38 89 SER A C 1
ATOM 730 O O . SER A 1 89 ? 6.746 29.703 13.703 1 96.38 89 SER A O 1
ATOM 732 N N . GLY A 1 90 ? 5.98 29 11.758 1 95.69 90 GLY A N 1
ATOM 733 C CA . GLY A 1 90 ? 7.301 28.797 11.18 1 95.69 90 GLY A CA 1
ATOM 734 C C . GLY A 1 90 ? 8.148 30.047 11.18 1 95.69 90 GLY A C 1
ATOM 735 O O . GLY A 1 90 ? 9.375 29.969 11.242 1 95.69 90 GLY A O 1
ATOM 736 N N . SER A 1 91 ? 7.531 31.234 11.148 1 97.38 91 SER A N 1
ATOM 737 C CA . SER A 1 91 ? 8.25 32.5 11.031 1 97.38 91 SER A CA 1
ATOM 738 C C . SER A 1 91 ? 8.477 33.125 12.398 1 97.38 91 SER A C 1
ATOM 740 O O . SER A 1 91 ? 8.969 34.25 12.484 1 97.38 91 SER A O 1
ATOM 742 N N . LEU A 1 92 ? 8.156 32.438 13.43 1 98.19 92 LEU A N 1
ATOM 743 C CA . LEU A 1 92 ? 8.164 33.031 14.773 1 98.19 92 LEU A CA 1
ATOM 744 C C . LEU A 1 92 ? 9.547 33.562 15.117 1 98.19 92 LEU A C 1
ATOM 746 O O . LEU A 1 92 ? 9.664 34.688 15.609 1 98.19 92 LEU A O 1
ATOM 750 N N . ASN A 1 93 ? 10.586 32.812 14.852 1 96.94 93 ASN A N 1
ATOM 751 C CA . ASN A 1 93 ? 11.938 33.25 15.195 1 96.94 93 ASN A CA 1
ATOM 752 C C . ASN A 1 93 ? 12.32 34.5 14.445 1 96.94 93 ASN A C 1
ATOM 754 O O . ASN A 1 93 ? 12.977 35.406 15.008 1 96.94 93 ASN A O 1
ATOM 758 N N . HIS A 1 94 ? 11.961 34.594 13.203 1 97.38 94 HIS A N 1
ATOM 759 C CA . HIS A 1 94 ? 12.242 35.781 12.414 1 97.38 94 HIS A CA 1
ATOM 760 C C . HIS A 1 94 ? 11.5 37 12.969 1 97.38 94 HIS A C 1
ATOM 762 O O . HIS A 1 94 ? 12.047 38.094 13 1 97.38 94 HIS A O 1
ATOM 768 N N . ILE A 1 95 ? 10.297 36.781 13.367 1 98 95 ILE A N 1
ATOM 769 C CA . ILE A 1 95 ? 9.484 37.844 13.93 1 98 95 ILE A CA 1
ATOM 770 C C . ILE A 1 95 ? 10.094 38.312 15.25 1 98 95 ILE A C 1
ATOM 772 O O . ILE A 1 95 ? 10.188 39.531 15.5 1 98 95 ILE A O 1
ATOM 776 N N . LEU A 1 96 ? 10.508 37.375 16.062 1 97.62 96 LEU A N 1
ATOM 777 C CA . LEU A 1 96 ? 11.07 37.719 17.375 1 97.62 96 LEU A CA 1
ATOM 778 C C . LEU A 1 96 ? 12.414 38.406 17.234 1 97.62 96 LEU A C 1
ATOM 780 O O . LEU A 1 96 ? 12.797 39.188 18.109 1 97.62 96 LEU A O 1
ATOM 784 N N . GLU A 1 97 ? 13.164 38.094 16.203 1 96.56 97 GLU A N 1
ATOM 785 C CA . GLU A 1 97 ? 14.406 38.812 15.93 1 96.56 97 GLU A CA 1
ATOM 786 C C . GLU A 1 97 ? 14.133 40.312 15.703 1 96.56 97 GLU A C 1
ATOM 788 O O . GLU A 1 97 ? 14.898 41.156 16.156 1 96.56 97 GLU A O 1
ATOM 793 N N . LYS A 1 98 ? 13.109 40.594 15 1 97.12 98 LYS A N 1
ATOM 794 C CA . LYS A 1 98 ? 12.734 41.969 14.711 1 97.12 98 LYS A CA 1
ATOM 795 C C . LYS A 1 98 ? 12.062 42.625 15.914 1 97.12 98 LYS A C 1
ATOM 797 O O . LYS A 1 98 ? 12.234 43.812 16.156 1 97.12 98 LYS A O 1
ATOM 802 N N . TYR A 1 99 ? 11.297 41.844 16.625 1 97.62 99 TYR A N 1
ATOM 803 C CA . TYR A 1 99 ? 10.555 42.344 17.766 1 97.62 99 TYR A CA 1
ATOM 804 C C . TYR A 1 99 ? 10.891 41.531 19.016 1 97.62 99 TYR A C 1
ATOM 806 O O . TYR A 1 99 ? 10.031 40.844 19.578 1 97.62 99 TYR A O 1
ATOM 814 N N . PRO A 1 100 ? 11.977 41.719 19.609 1 96.12 100 PRO A N 1
ATOM 815 C CA . PRO A 1 100 ? 12.492 40.844 20.672 1 96.12 100 PRO A CA 1
ATOM 816 C C . PRO A 1 100 ? 11.75 41.031 22 1 96.12 100 PRO A C 1
ATOM 818 O O . PRO A 1 100 ? 11.828 40.188 22.875 1 96.12 100 PRO A O 1
ATOM 821 N N . ASN A 1 101 ? 11.031 42.094 22.156 1 96.44 101 ASN A N 1
ATOM 822 C CA . ASN A 1 101 ? 10.367 42.375 23.422 1 96.44 101 ASN A CA 1
ATOM 823 C C . ASN A 1 101 ? 8.93 41.844 23.438 1 96.44 101 ASN A C 1
ATOM 825 O O . ASN A 1 101 ? 8.227 41.969 24.438 1 96.44 101 ASN A O 1
ATOM 829 N N . ALA A 1 102 ? 8.484 41.25 22.344 1 97.94 102 ALA A N 1
ATOM 830 C CA . ALA A 1 102 ? 7.129 40.719 22.266 1 97.94 102 ALA A CA 1
ATOM 831 C C . ALA A 1 102 ? 6.934 39.594 23.25 1 97.94 102 ALA A C 1
ATOM 833 O O . ALA A 1 102 ? 7.84 38.781 23.469 1 97.94 102 ALA A O 1
ATOM 834 N N . THR A 1 103 ? 5.766 39.5 23.875 1 98.12 103 THR A N 1
ATOM 835 C CA . THR A 1 103 ? 5.363 38.406 24.734 1 98.12 103 THR A CA 1
ATOM 836 C C . THR A 1 103 ? 4.516 37.406 23.953 1 98.12 103 THR A C 1
ATOM 838 O O . THR A 1 103 ? 3.516 37.781 23.328 1 98.12 103 THR A O 1
ATOM 841 N N . ILE A 1 104 ? 4.926 36.125 23.984 1 98.44 104 ILE A N 1
ATOM 842 C CA . ILE A 1 104 ? 4.16 35.062 23.328 1 98.44 104 ILE A CA 1
ATOM 843 C C . ILE A 1 104 ? 3.049 34.594 24.266 1 98.44 104 ILE A C 1
ATOM 845 O O . ILE A 1 104 ? 3.297 34.281 25.438 1 98.44 104 ILE A O 1
ATOM 849 N N . ILE A 1 105 ? 1.812 34.562 23.812 1 98.56 105 ILE A N 1
ATOM 850 C CA . ILE A 1 105 ? 0.68 34 24.531 1 98.56 105 ILE A CA 1
ATOM 851 C C . ILE A 1 105 ? 0.161 32.75 23.797 1 98.56 105 ILE A C 1
ATOM 853 O O . ILE A 1 105 ? -0.219 32.844 22.625 1 98.56 105 ILE A O 1
ATOM 857 N N . ALA A 1 106 ? 0.169 31.641 24.391 1 98.25 106 ALA A N 1
ATOM 858 C CA . ALA A 1 106 ? -0.26 30.375 23.812 1 98.25 106 ALA A CA 1
ATOM 859 C C . ALA A 1 106 ? -0.604 29.359 24.906 1 98.25 106 ALA A C 1
ATOM 861 O O . ALA A 1 106 ? -0.379 29.625 26.094 1 98.25 106 ALA A O 1
ATOM 862 N N . THR A 1 107 ? -1.26 28.281 24.531 1 98 107 THR A N 1
ATOM 863 C CA . THR A 1 107 ? -1.562 27.234 25.5 1 98 107 THR A CA 1
ATOM 864 C C . THR A 1 107 ? -0.278 26.578 26 1 98 107 THR A C 1
ATOM 866 O O . THR A 1 107 ? 0.79 26.75 25.406 1 98 107 THR A O 1
ATOM 869 N N . VAL A 1 108 ? -0.423 25.828 27.094 1 97.12 108 VAL A N 1
ATOM 870 C CA . VAL A 1 108 ? 0.726 25.141 27.672 1 97.12 108 VAL A CA 1
ATOM 871 C C . VAL A 1 108 ? 1.288 24.141 26.656 1 97.12 108 VAL A C 1
ATOM 873 O O . VAL A 1 108 ? 2.506 24.016 26.516 1 97.12 108 VAL A O 1
ATOM 876 N N . ALA A 1 109 ? 0.399 23.422 26 1 96.75 109 ALA A N 1
ATOM 877 C CA . ALA A 1 109 ? 0.826 22.469 24.984 1 96.75 109 ALA A CA 1
ATOM 878 C C . ALA A 1 109 ? 1.566 23.172 23.859 1 96.75 109 ALA A C 1
ATOM 880 O O . ALA A 1 109 ? 2.557 22.641 23.344 1 96.75 109 ALA A O 1
ATOM 881 N N . ALA A 1 110 ? 1.113 24.312 23.484 1 97.31 110 ALA A N 1
ATOM 882 C CA . ALA A 1 110 ? 1.747 25.078 22.406 1 97.31 110 ALA A CA 1
ATOM 883 C C . ALA A 1 110 ? 3.137 25.547 22.828 1 97.31 110 ALA A C 1
ATOM 885 O O . ALA A 1 110 ? 4.086 25.469 22.047 1 97.31 110 ALA A O 1
ATOM 886 N N . LEU A 1 111 ? 3.201 26.094 24.016 1 97 111 LEU A N 1
ATOM 887 C CA . LEU A 1 111 ? 4.488 26.562 24.516 1 97 111 LEU A CA 1
ATOM 888 C C . LEU A 1 111 ? 5.492 25.406 24.594 1 97 111 LEU A C 1
ATOM 890 O O . LEU A 1 111 ? 6.68 25.594 24.312 1 97 111 LEU A O 1
ATOM 894 N N . ASN A 1 112 ? 5.039 24.25 24.953 1 95.81 112 ASN A N 1
ATOM 895 C CA . ASN A 1 112 ? 5.895 23.078 24.953 1 95.81 112 ASN A CA 1
ATOM 896 C C . ASN A 1 112 ? 6.344 22.703 23.547 1 95.81 112 ASN A C 1
ATOM 898 O O . ASN A 1 112 ? 7.508 22.359 23.328 1 95.81 112 ASN A O 1
ATOM 902 N N . ASN A 1 113 ? 5.426 22.719 22.594 1 96.5 113 ASN A N 1
ATOM 903 C CA . ASN A 1 113 ? 5.762 22.438 21.203 1 96.5 113 ASN A CA 1
ATOM 904 C C . ASN A 1 113 ? 6.84 23.375 20.672 1 96.5 113 ASN A C 1
ATOM 906 O O . ASN A 1 113 ? 7.699 22.969 19.891 1 96.5 113 ASN A O 1
ATOM 910 N N . LEU A 1 114 ? 6.766 24.625 21.047 1 96.81 114 LEU A N 1
ATOM 911 C CA . LEU A 1 114 ? 7.672 25.656 20.531 1 96.81 114 LEU A CA 1
ATOM 912 C C . LEU A 1 114 ? 9.109 25.359 20.938 1 96.81 114 LEU A C 1
ATOM 914 O O . LEU A 1 114 ? 10.055 25.797 20.281 1 96.81 114 LEU A O 1
ATOM 918 N N . LYS A 1 115 ? 9.328 24.578 22.031 1 95.88 115 LYS A N 1
ATOM 919 C CA . LYS A 1 115 ? 10.672 24.156 22.438 1 95.88 115 LYS A CA 1
ATOM 920 C C . LYS A 1 115 ? 11.312 23.297 21.344 1 95.88 115 LYS A C 1
ATOM 922 O O . LYS A 1 115 ? 12.539 23.281 21.203 1 95.88 115 LYS A O 1
ATOM 927 N N . PHE A 1 116 ? 10.453 22.594 20.562 1 96.69 116 PHE A N 1
ATOM 928 C CA . PHE A 1 116 ? 10.961 21.656 19.578 1 96.69 116 PHE A CA 1
ATOM 929 C C . PHE A 1 116 ? 10.781 22.188 18.172 1 96.69 116 PHE A C 1
ATOM 931 O O . PHE A 1 116 ? 11.469 21.75 17.234 1 96.69 116 PHE A O 1
ATOM 938 N N . ILE A 1 117 ? 9.898 23.141 17.984 1 97.38 117 ILE A N 1
ATOM 939 C CA . ILE A 1 117 ? 9.609 23.688 16.656 1 97.38 117 ILE A CA 1
ATOM 940 C C . ILE A 1 117 ? 10.516 24.875 16.375 1 97.38 117 ILE A C 1
ATOM 942 O O . ILE A 1 117 ? 11.203 24.922 15.359 1 97.38 117 ILE A O 1
ATOM 946 N N . SER A 1 118 ? 10.586 25.828 17.312 1 96.25 118 SER A N 1
ATOM 947 C CA . SER A 1 118 ? 11.336 27.062 17.125 1 96.25 118 SER A CA 1
ATOM 948 C C . SER A 1 118 ? 12.609 27.078 17.969 1 96.25 118 SER A C 1
ATOM 950 O O . SER A 1 118 ? 13.461 27.953 17.812 1 96.25 118 SER A O 1
ATOM 952 N N . HIS A 1 119 ? 12.766 26.094 18.812 1 95.75 119 HIS A N 1
ATOM 953 C CA . HIS A 1 119 ? 13.875 26.094 19.766 1 95.75 119 HIS A CA 1
ATOM 954 C C . HIS A 1 119 ? 14 27.453 20.469 1 95.75 119 HIS A C 1
ATOM 956 O O . HIS A 1 119 ? 15.078 28.047 20.484 1 95.75 119 HIS A O 1
ATOM 962 N N . LEU A 1 120 ? 12.906 27.875 20.984 1 92.06 120 LEU A N 1
ATOM 963 C CA . LEU A 1 120 ? 12.805 29.219 21.562 1 92.06 120 LEU A CA 1
ATOM 964 C C . LEU A 1 120 ? 13.852 29.422 22.641 1 92.06 120 LEU A C 1
ATOM 966 O O . LEU A 1 120 ? 14.078 28.547 23.469 1 92.06 120 LEU A O 1
ATOM 970 N N . SER A 1 121 ? 14.445 30.578 22.609 1 89.56 121 SER A N 1
ATOM 971 C CA . SER A 1 121 ? 15.344 30.984 23.672 1 89.56 121 SER A CA 1
ATOM 972 C C . SER A 1 121 ? 14.594 31.141 25 1 89.56 121 SER A C 1
ATOM 974 O O . SER A 1 121 ? 13.453 31.609 25.016 1 89.56 121 SER A O 1
ATOM 976 N N . PRO A 1 122 ? 15.258 30.812 26.062 1 90.12 122 PRO A N 1
ATOM 977 C CA . PRO A 1 122 ? 14.633 30.984 27.375 1 90.12 122 PRO A CA 1
ATOM 978 C C . PRO A 1 122 ? 14.375 32.438 27.719 1 90.12 122 PRO A C 1
ATOM 980 O O . PRO A 1 122 ? 13.602 32.75 28.641 1 90.12 122 PRO A O 1
ATOM 983 N N . GLU A 1 123 ? 14.969 33.375 26.984 1 93.31 123 GLU A N 1
ATOM 984 C CA . GLU A 1 123 ? 14.828 34.781 27.266 1 93.31 123 GLU A CA 1
ATOM 985 C C . GLU A 1 123 ? 13.523 35.344 26.703 1 93.31 123 GLU A C 1
ATOM 987 O O . GLU A 1 123 ? 13.086 36.438 27.078 1 93.31 123 GLU A O 1
ATOM 992 N N . VAL A 1 124 ? 12.93 34.594 25.844 1 96.31 124 VAL A N 1
ATOM 993 C CA . VAL A 1 124 ? 11.68 35.031 25.25 1 96.31 124 VAL A CA 1
ATOM 994 C C . VAL A 1 124 ? 10.562 35.031 26.281 1 96.31 124 VAL A C 1
ATOM 996 O O . VAL A 1 124 ? 10.43 34.031 27.031 1 96.31 124 VAL A O 1
ATOM 999 N N . LYS A 1 125 ? 9.758 36.125 26.391 1 97.44 125 LYS A N 1
ATOM 1000 C CA . LYS A 1 125 ? 8.633 36.219 27.328 1 97.44 125 LYS A CA 1
ATOM 1001 C C . LYS A 1 125 ? 7.445 35.406 26.812 1 97.44 125 LYS A C 1
ATOM 1003 O O . LYS A 1 125 ? 7.027 35.531 25.672 1 97.44 125 LYS A O 1
ATOM 1008 N N . THR A 1 126 ? 7.012 34.5 27.688 1 97.69 126 THR A N 1
ATOM 1009 C CA . THR A 1 126 ? 5.855 33.688 27.328 1 97.69 126 THR A CA 1
ATOM 1010 C C . THR A 1 126 ? 4.812 33.719 28.453 1 97.69 126 THR A C 1
ATOM 1012 O O . THR A 1 126 ? 5.16 33.844 29.625 1 97.69 126 THR A O 1
ATOM 1015 N N . VAL A 1 127 ? 3.549 33.688 28.078 1 97.75 127 VAL A N 1
ATOM 1016 C CA . VAL A 1 127 ? 2.434 33.594 29.016 1 97.75 127 VAL A CA 1
ATOM 1017 C C . VAL A 1 127 ? 1.482 32.469 28.578 1 97.75 127 VAL A C 1
ATOM 1019 O O . VAL A 1 127 ? 1.19 32.344 27.391 1 97.75 127 VAL A O 1
ATOM 1022 N N . CYS A 1 128 ? 1.068 31.688 29.484 1 97.38 128 CYS A N 1
ATOM 1023 C CA . CYS A 1 128 ? 0.11 30.625 29.219 1 97.38 128 CYS A CA 1
ATOM 1024 C C . CYS A 1 128 ? -1.312 31.156 29.172 1 97.38 128 CYS A C 1
ATOM 1026 O O . CYS A 1 128 ? -1.808 31.703 30.156 1 97.38 128 CYS A O 1
ATOM 1028 N N . SER A 1 129 ? -1.985 30.938 28.094 1 96.75 129 SER A N 1
ATOM 1029 C CA . SER A 1 129 ? -3.324 31.469 27.875 1 96.75 129 SER A CA 1
ATOM 1030 C C . SER A 1 129 ? -4.344 30.812 28.797 1 96.75 129 SER A C 1
ATOM 1032 O O . SER A 1 129 ? -5.355 31.422 29.156 1 96.75 129 SER A O 1
ATOM 1034 N N . ILE A 1 130 ? -4.09 29.531 29.125 1 93.19 130 ILE A N 1
ATOM 1035 C CA . ILE A 1 130 ? -5.012 28.812 29.984 1 93.19 130 ILE A CA 1
ATOM 1036 C C . ILE A 1 130 ? -5.113 29.516 31.344 1 93.19 130 ILE A C 1
ATOM 1038 O O . ILE A 1 130 ? -6.199 29.625 31.906 1 93.19 130 ILE A O 1
ATOM 1042 N N . LYS A 1 131 ? -4.055 30.047 31.828 1 92.94 131 LYS A N 1
ATOM 1043 C CA . LYS A 1 131 ? -4.008 30.766 33.094 1 92.94 131 LYS A CA 1
ATOM 1044 C C . LYS A 1 131 ? -4.496 32.188 32.938 1 92.94 131 LYS A C 1
ATOM 1046 O O . LYS A 1 131 ? -5.199 32.719 33.781 1 92.94 131 LYS A O 1
ATOM 1051 N N . LEU A 1 132 ? -4.129 32.781 31.828 1 93.88 132 LEU A N 1
ATOM 1052 C CA . LEU A 1 132 ? -4.449 34.188 31.562 1 93.88 132 LEU A CA 1
ATOM 1053 C C . LEU A 1 132 ? -5.938 34.375 31.281 1 93.88 132 LEU A C 1
ATOM 1055 O O . LEU A 1 132 ? -6.543 35.344 31.719 1 93.88 132 LEU A O 1
ATOM 1059 N N . LYS A 1 133 ? -6.551 33.469 30.578 1 92.94 133 LYS A N 1
ATOM 1060 C CA . LYS A 1 133 ? -7.957 33.375 30.188 1 92.94 133 LYS A CA 1
ATOM 1061 C C . LYS A 1 133 ? -8.32 34.5 29.219 1 92.94 133 LYS A C 1
ATOM 1063 O O . LYS A 1 133 ? -9.055 34.281 28.25 1 92.94 133 LYS A O 1
ATOM 1068 N N . SER A 1 134 ? -7.902 35.656 29.531 1 95.81 134 SER A N 1
ATOM 1069 C CA . SER A 1 134 ? -8.164 36.812 28.656 1 95.81 134 SER A CA 1
ATOM 1070 C C . SER A 1 134 ? -7.074 37.875 28.781 1 95.81 134 SER A C 1
ATOM 1072 O O . SER A 1 134 ? -6.297 37.844 29.734 1 95.81 134 SER A O 1
ATOM 1074 N N . LEU A 1 135 ? -6.992 38.719 27.75 1 96.75 135 LEU A N 1
ATOM 1075 C CA . LEU A 1 135 ? -6.012 39.781 27.703 1 96.75 135 LEU A CA 1
ATOM 1076 C C . LEU A 1 135 ? -6.676 41.125 27.359 1 96.75 135 LEU A C 1
ATOM 1078 O O . LEU A 1 135 ? -7.391 41.219 26.359 1 96.75 135 LEU A O 1
ATOM 1082 N N . GLN A 1 136 ? -6.516 42.031 28.25 1 96.5 136 GLN A N 1
ATOM 1083 C CA . GLN A 1 136 ? -6.91 43.406 27.938 1 96.5 136 GLN A CA 1
ATOM 1084 C C . GLN A 1 136 ? -5.762 44.188 27.297 1 96.5 136 GLN A C 1
ATOM 1086 O O . GLN A 1 136 ? -4.672 44.281 27.859 1 96.5 136 GLN A O 1
ATOM 1091 N N . VAL A 1 137 ? -5.984 44.688 26.141 1 96.25 137 VAL A N 1
ATOM 1092 C CA . VAL A 1 137 ? -4.988 45.5 25.453 1 96.25 137 VAL A CA 1
ATOM 1093 C C . VAL A 1 137 ? -5.664 46.688 24.797 1 96.25 137 VAL A C 1
ATOM 1095 O O . VAL A 1 137 ? -6.418 46.562 23.844 1 96.25 137 VAL A O 1
ATOM 1098 N N . GLY A 1 138 ? -5.402 47.875 25.375 1 95.62 138 GLY A N 1
ATOM 1099 C CA . GLY A 1 138 ? -6.117 49.062 24.938 1 95.62 138 GLY A CA 1
ATOM 1100 C C . GLY A 1 138 ? -7.621 48.969 25.094 1 95.62 138 GLY A C 1
ATOM 1101 O O . GLY A 1 138 ? -8.109 48.656 26.188 1 95.62 138 GLY A O 1
ATOM 1102 N N . GLU A 1 139 ? -8.32 49.188 24.078 1 95.44 139 GLU A N 1
ATOM 1103 C CA . GLU A 1 139 ? -9.781 49.219 24.109 1 95.44 139 GLU A CA 1
ATOM 1104 C C . GLU A 1 139 ? -10.367 47.844 23.797 1 95.44 139 GLU A C 1
ATOM 1106 O O . GLU A 1 139 ? -11.586 47.656 23.75 1 95.44 139 GLU A O 1
ATOM 1111 N N . TYR A 1 140 ? -9.523 46.844 23.656 1 96.81 140 TYR A N 1
ATOM 1112 C CA . TYR A 1 140 ? -10.023 45.562 23.234 1 96.81 140 TYR A CA 1
ATOM 1113 C C . TYR A 1 140 ? -9.805 44.5 24.328 1 96.81 140 TYR A C 1
ATOM 1115 O O . TYR A 1 140 ? -8.773 44.531 25 1 96.81 140 TYR A O 1
ATOM 1123 N N . HIS A 1 141 ? -10.797 43.688 24.406 1 96.31 141 HIS A N 1
ATOM 1124 C CA . HIS A 1 141 ? -10.742 42.5 25.25 1 96.31 141 HIS A CA 1
ATOM 1125 C C . HIS A 1 141 ? -10.617 41.25 24.406 1 96.31 141 HIS A C 1
ATOM 1127 O O . HIS A 1 141 ? -11.531 40.906 23.656 1 96.31 141 HIS A O 1
ATOM 1133 N N . LEU A 1 142 ? -9.438 40.531 24.562 1 98.19 142 LEU A N 1
ATOM 1134 C CA . LEU A 1 142 ? -9.203 39.281 23.844 1 98.19 142 LEU A CA 1
ATOM 1135 C C . LEU A 1 142 ? -9.492 38.094 24.75 1 98.19 142 LEU A C 1
ATOM 1137 O O . LEU A 1 142 ? -8.852 37.938 25.797 1 98.19 142 LEU A O 1
ATOM 1141 N N . LYS A 1 143 ? -10.453 37.312 24.359 1 97.94 143 LYS A N 1
ATOM 1142 C CA . LYS A 1 143 ? -10.812 36.094 25.094 1 97.94 143 LYS A CA 1
ATOM 1143 C C . LYS A 1 143 ? -10.242 34.844 24.422 1 97.94 143 LYS A C 1
ATOM 1145 O O . LYS A 1 143 ? -10.328 34.719 23.203 1 97.94 143 LYS A O 1
ATOM 1150 N N . PHE A 1 144 ? -9.68 33.938 25.281 1 98.38 144 PHE A N 1
ATOM 1151 C CA . PHE A 1 144 ? -9.102 32.719 24.766 1 98.38 144 PHE A CA 1
ATOM 1152 C C . PHE A 1 144 ? -10.023 31.531 25.016 1 98.38 144 PHE A C 1
ATOM 1154 O O . PHE A 1 144 ? -10.375 31.25 26.156 1 98.38 144 PHE A O 1
ATOM 1161 N N . LEU A 1 145 ? -10.477 30.875 23.938 1 98.06 145 LEU A N 1
ATOM 1162 C CA . LEU A 1 145 ? -11.25 29.656 24.016 1 98.06 145 LEU A CA 1
ATOM 1163 C C . LEU A 1 145 ? -10.375 28.438 23.75 1 98.06 145 LEU A C 1
ATOM 1165 O O . LEU A 1 145 ? -9.93 28.203 22.625 1 98.06 145 LEU A O 1
ATOM 1169 N N . ILE A 1 146 ? -10.148 27.609 24.812 1 97.69 146 ILE A N 1
ATOM 1170 C CA . ILE A 1 146 ? -9.234 26.484 24.719 1 97.69 146 ILE A CA 1
ATOM 1171 C C . ILE A 1 146 ? -9.969 25.25 24.203 1 97.69 146 ILE A C 1
ATOM 1173 O O . ILE A 1 146 ? -10.922 24.781 24.844 1 97.69 146 ILE A O 1
ATOM 1177 N N . GLN A 1 147 ? -9.594 24.766 23.062 1 96.12 147 GLN A N 1
ATOM 1178 C CA . GLN A 1 147 ? -10.164 23.547 22.516 1 96.12 147 GLN A CA 1
ATOM 1179 C C . GLN A 1 147 ? -9.094 22.688 21.844 1 96.12 147 GLN A C 1
ATOM 1181 O O . GLN A 1 147 ? -8.93 22.719 20.625 1 96.12 147 GLN A O 1
ATOM 1186 N N . PRO A 1 148 ? -8.469 21.781 22.641 1 95.94 148 PRO A N 1
ATOM 1187 C CA . PRO A 1 148 ? -7.453 20.891 22.078 1 95.94 148 PRO A CA 1
ATOM 1188 C C . PRO A 1 148 ? -8.008 19.984 20.969 1 95.94 148 PRO A C 1
ATOM 1190 O O . PRO A 1 148 ? -9.188 19.641 20.984 1 95.94 148 PRO A O 1
ATOM 1193 N N . PHE A 1 149 ? -7.102 19.594 19.938 1 94.19 149 PHE A N 1
ATOM 1194 C CA . PHE A 1 149 ? -7.359 18.656 18.859 1 94.19 149 PHE A CA 1
ATOM 1195 C C . PHE A 1 149 ? -8.336 19.25 17.844 1 94.19 149 PHE A C 1
ATOM 1197 O O . PHE A 1 149 ? -9.164 18.531 17.281 1 94.19 149 PHE A O 1
ATOM 1204 N N . LEU A 1 150 ? -8.156 20.609 17.672 1 94.06 150 LEU A N 1
ATOM 1205 C CA . LEU A 1 150 ? -8.891 21.344 16.656 1 94.06 150 LEU A CA 1
ATOM 1206 C C . LEU A 1 150 ? -7.934 22.047 15.695 1 94.06 150 LEU A C 1
ATOM 1208 O O . LEU A 1 150 ? -7.938 23.281 15.602 1 94.06 150 LEU A O 1
ATOM 1212 N N . HIS A 1 151 ? -6.926 21.328 15.148 1 92.31 151 HIS A N 1
ATOM 1213 C CA . HIS A 1 151 ? -6.828 19.875 15.102 1 92.31 151 HIS A CA 1
ATOM 1214 C C . HIS A 1 151 ? -5.539 19.391 15.758 1 92.31 151 HIS A C 1
ATOM 1216 O O . HIS A 1 151 ? -5.207 18.203 15.672 1 92.31 151 HIS A O 1
ATOM 1222 N N . TRP A 1 152 ? -4.816 20.281 16.266 1 95.38 152 TRP A N 1
ATOM 1223 C CA . TRP A 1 152 ? -3.639 19.938 17.047 1 95.38 152 TRP A CA 1
ATOM 1224 C C . TRP A 1 152 ? -3.957 19.938 18.547 1 95.38 152 TRP A C 1
ATOM 1226 O O . TRP A 1 152 ? -4.906 20.594 18.984 1 95.38 152 TRP A O 1
ATOM 1236 N N . PRO A 1 153 ? -3.16 19.25 19.344 1 95.31 153 PRO A N 1
ATOM 1237 C CA . PRO A 1 153 ? -3.426 19.172 20.781 1 95.31 153 PRO A CA 1
ATOM 1238 C C . PRO A 1 153 ? -3.307 20.531 21.469 1 95.31 153 PRO A C 1
ATOM 1240 O O . PRO A 1 153 ? -3.803 20.703 22.594 1 95.31 153 PRO A O 1
ATOM 1243 N N . ASP A 1 154 ? -2.76 21.5 20.844 1 96.94 154 ASP A N 1
ATOM 1244 C CA . ASP A 1 154 ? -2.455 22.781 21.484 1 96.94 154 ASP A CA 1
ATOM 1245 C C . ASP A 1 154 ? -3.439 23.859 21.047 1 96.94 154 ASP A C 1
ATOM 1247 O O . ASP A 1 154 ? -3.283 25.031 21.406 1 96.94 154 ASP A O 1
ATOM 1251 N N . THR A 1 155 ? -4.488 23.547 20.406 1 97.56 155 THR A N 1
ATOM 1252 C CA . THR A 1 155 ? -5.297 24.531 19.688 1 97.56 155 THR A CA 1
ATOM 1253 C C . THR A 1 155 ? -6.133 25.359 20.656 1 97.56 155 THR A C 1
ATOM 1255 O O . THR A 1 155 ? -6.68 24.812 21.625 1 97.56 155 THR A O 1
ATOM 1258 N N . MET A 1 156 ? -6.199 26.609 20.438 1 98.12 156 MET A N 1
ATOM 1259 C CA . MET A 1 156 ? -7.164 27.531 21.031 1 98.12 156 MET A CA 1
ATOM 1260 C C . MET A 1 156 ? -7.719 28.5 19.984 1 98.12 156 MET A C 1
ATOM 1262 O O . MET A 1 156 ? -7.277 28.5 18.828 1 98.12 156 MET A O 1
ATOM 1266 N N . MET A 1 157 ? -8.742 29.203 20.312 1 98.38 157 MET A N 1
ATOM 1267 C CA . MET A 1 157 ? -9.305 30.281 19.5 1 98.38 157 MET A CA 1
ATOM 1268 C C . MET A 1 157 ? -9.242 31.609 20.25 1 98.38 157 MET A C 1
ATOM 1270 O O . MET A 1 157 ? -9.164 31.625 21.484 1 98.38 157 MET A O 1
ATOM 1274 N N . THR A 1 158 ? -9.242 32.688 19.547 1 98.75 158 THR A N 1
ATOM 1275 C CA . THR A 1 158 ? -9.242 34.031 20.141 1 98.75 158 THR A CA 1
ATOM 1276 C C . THR A 1 158 ? -10.469 34.812 19.688 1 98.75 158 THR A C 1
ATOM 1278 O O . THR A 1 158 ? -10.789 34.812 18.5 1 98.75 158 THR A O 1
ATOM 1281 N N . VAL A 1 159 ? -11.156 35.438 20.641 1 98.62 159 VAL A N 1
ATOM 1282 C CA . VAL A 1 159 ? -12.305 36.281 20.359 1 98.62 159 VAL A CA 1
ATOM 1283 C C . VAL A 1 159 ? -11.945 37.75 20.688 1 98.62 159 VAL A C 1
ATOM 1285 O O . VAL A 1 159 ? -11.391 38.031 21.75 1 98.62 159 VAL A O 1
ATOM 1288 N N . ILE A 1 160 ? -12.141 38.594 19.734 1 98.31 160 ILE A N 1
ATOM 1289 C CA . ILE A 1 160 ? -12.102 40.031 20 1 98.31 160 ILE A CA 1
ATOM 1290 C C . ILE A 1 160 ? -13.523 40.562 20.219 1 98.31 160 ILE A C 1
ATOM 1292 O O . ILE A 1 160 ? -14.242 40.844 19.266 1 98.31 160 ILE A O 1
ATOM 1296 N N . GLU A 1 161 ? -13.844 40.781 21.375 1 96.25 161 GLU A N 1
ATOM 1297 C CA . GLU A 1 161 ? -15.234 41 21.766 1 96.25 161 GLU A CA 1
ATOM 1298 C C . GLU A 1 161 ? -15.789 42.281 21.156 1 96.25 161 GLU A C 1
ATOM 1300 O O . GLU A 1 161 ? -16.875 42.281 20.578 1 96.25 161 GLU A O 1
ATOM 1305 N N . GLU A 1 162 ? -15.07 43.344 21.266 1 96.38 162 GLU A N 1
ATOM 1306 C CA . GLU A 1 162 ? -15.547 44.688 20.844 1 96.38 162 GLU A CA 1
ATOM 1307 C C . GLU A 1 162 ? -15.758 44.75 19.344 1 96.38 162 GLU A C 1
ATOM 1309 O O . GLU A 1 162 ? -16.625 45.469 18.859 1 96.38 162 GLU A O 1
ATOM 1314 N N . LEU A 1 163 ? -15.016 43.906 18.672 1 97.56 163 LEU A N 1
ATOM 1315 C CA . LEU A 1 163 ? -15.102 43.938 17.219 1 97.56 163 LEU A CA 1
ATOM 1316 C C . LEU A 1 163 ? -16 42.812 16.719 1 97.56 163 LEU A C 1
ATOM 1318 O O . LEU A 1 163 ? -16.312 42.75 15.516 1 97.56 163 LEU A O 1
ATOM 1322 N N . LYS A 1 164 ? -16.469 41.938 17.578 1 98 164 LYS A N 1
ATOM 1323 C CA . LYS A 1 164 ? -17.281 40.781 17.234 1 98 164 LYS A CA 1
ATOM 1324 C C . LYS A 1 164 ? -16.594 39.906 16.188 1 98 164 LYS A C 1
ATOM 1326 O O . LYS A 1 164 ? -17.188 39.531 15.172 1 98 164 LYS A O 1
ATOM 1331 N N . ILE A 1 165 ? -15.305 39.594 16.5 1 98.56 165 ILE A N 1
ATOM 1332 C CA . ILE A 1 165 ? -14.469 38.812 15.578 1 98.56 165 ILE A CA 1
ATOM 1333 C C . ILE A 1 165 ? -13.977 37.531 16.266 1 98.56 165 ILE A C 1
ATOM 1335 O O . ILE A 1 165 ? -13.625 37.562 17.453 1 98.56 165 ILE A O 1
ATOM 1339 N N . LEU A 1 166 ? -13.992 36.438 15.5 1 98.75 166 LEU A N 1
ATOM 1340 C CA . LEU A 1 166 ? -13.43 35.156 15.938 1 98.75 166 LEU A CA 1
ATOM 1341 C C . LEU A 1 166 ? -12.203 34.812 15.109 1 98.75 166 LEU A C 1
ATOM 1343 O O . LEU A 1 166 ? -12.242 34.844 13.875 1 98.75 166 LEU A O 1
ATOM 1347 N N . LEU A 1 167 ? -11.062 34.531 15.719 1 98.69 167 LEU A N 1
ATOM 1348 C CA . LEU A 1 167 ? -9.883 33.938 15.117 1 98.69 167 LEU A CA 1
ATOM 1349 C C . LEU A 1 167 ? -9.758 32.469 15.539 1 98.69 167 LEU A C 1
ATOM 1351 O O . LEU A 1 167 ? -9.086 32.156 16.531 1 98.69 167 LEU A O 1
ATOM 1355 N N . PRO A 1 168 ? -10.281 31.578 14.75 1 97.94 168 PRO A N 1
ATOM 1356 C CA . PRO A 1 168 ? -10.461 30.188 15.18 1 97.94 168 PRO A CA 1
ATOM 1357 C C . PRO A 1 168 ? -9.297 29.281 14.781 1 97.94 168 PRO A C 1
ATOM 1359 O O . PRO A 1 168 ? -9.398 28.062 14.867 1 97.94 168 PRO A O 1
ATOM 1362 N N . CYS A 1 169 ? -8.195 29.812 14.336 1 95.12 169 CYS A N 1
ATOM 1363 C CA . CYS A 1 169 ? -7.09 29 13.828 1 95.12 169 CYS A CA 1
ATOM 1364 C C . CYS A 1 169 ? -7.5 28.25 12.57 1 95.12 169 CYS A C 1
ATOM 1366 O O . CYS A 1 169 ? -8.016 28.844 11.617 1 95.12 169 CYS A O 1
ATOM 1368 N N . ASP A 1 170 ? -7.324 26.906 12.539 1 96.56 170 ASP A N 1
ATOM 1369 C CA . ASP A 1 170 ? -7.609 26.109 11.344 1 96.56 170 ASP A CA 1
ATOM 1370 C C . ASP A 1 170 ? -9.094 25.734 11.273 1 96.56 170 ASP A C 1
ATOM 1372 O O . ASP A 1 170 ? -9.555 25.203 10.266 1 96.56 170 ASP A O 1
ATOM 1376 N N . PHE A 1 171 ? -9.828 26.078 12.344 1 97.12 171 PHE A N 1
ATOM 1377 C CA . PHE A 1 171 ? -11.258 25.781 12.406 1 97.12 171 PHE A CA 1
ATOM 1378 C C . PHE A 1 171 ? -12.023 26.656 11.422 1 97.12 171 PHE A C 1
ATOM 1380 O O . PHE A 1 171 ? -11.82 27.875 11.352 1 97.12 171 PHE A O 1
ATOM 1387 N N . PHE A 1 172 ? -12.859 26.094 10.5 1 97.38 172 PHE A N 1
ATOM 1388 C CA . PHE A 1 172 ? -13.711 26.734 9.5 1 97.38 172 PHE A CA 1
ATOM 1389 C C . PHE A 1 172 ? -12.891 27.172 8.289 1 97.38 172 PHE A C 1
ATOM 1391 O O . PHE A 1 172 ? -13.406 27.844 7.402 1 97.38 172 PHE A O 1
ATOM 1398 N N . ALA A 1 173 ? -11.625 26.781 8.195 1 97 173 ALA A N 1
ATOM 1399 C CA . ALA A 1 173 ? -10.727 27.25 7.145 1 97 173 ALA A CA 1
ATOM 1400 C C . ALA A 1 173 ? -10.961 26.484 5.844 1 97 173 ALA A C 1
ATOM 1402 O O . ALA A 1 173 ? -11.875 25.672 5.754 1 97 173 ALA A O 1
ATOM 1403 N N . VAL A 1 174 ? -10.258 26.891 4.816 1 96.25 174 VAL A N 1
ATOM 1404 C CA . VAL A 1 174 ? -10.258 26.281 3.49 1 96.25 174 VAL A CA 1
ATOM 1405 C C . VAL A 1 174 ? -8.922 26.531 2.801 1 96.25 174 VAL A C 1
ATOM 1407 O O . VAL A 1 174 ? -8.297 27.578 3.01 1 96.25 174 VAL A O 1
ATOM 1410 N N . HIS A 1 175 ? -8.453 25.547 2.092 1 97 175 HIS A N 1
ATOM 1411 C CA . HIS A 1 175 ? -7.297 25.812 1.238 1 97 175 HIS A CA 1
ATOM 1412 C C . HIS A 1 175 ? -7.723 26.438 -0.088 1 97 175 HIS A C 1
ATOM 1414 O O . HIS A 1 175 ? -8.227 25.734 -0.971 1 97 175 HIS A O 1
ATOM 1420 N N . TYR A 1 176 ? -7.531 27.672 -0.203 1 96.5 176 TYR A N 1
ATOM 1421 C CA . TYR A 1 176 ? -7.922 28.469 -1.365 1 96.5 176 TYR A CA 1
ATOM 1422 C C . TYR A 1 176 ? -7.191 29.797 -1.387 1 96.5 176 TYR A C 1
ATOM 1424 O O . TYR A 1 176 ? -7.418 30.656 -0.526 1 96.5 176 TYR A O 1
ATOM 1432 N N . ALA A 1 177 ? -6.277 29.922 -2.363 1 96.69 177 ALA A N 1
ATOM 1433 C CA . ALA A 1 177 ? -5.59 31.203 -2.549 1 96.69 177 ALA A CA 1
ATOM 1434 C C . ALA A 1 177 ? -6.387 32.125 -3.465 1 96.69 177 ALA A C 1
ATOM 1436 O O . ALA A 1 177 ? -6.434 31.906 -4.68 1 96.69 177 ALA A O 1
ATOM 1437 N N . GLU A 1 178 ? -7.027 33.062 -2.895 1 94.44 178 GLU A N 1
ATOM 1438 C CA . GLU A 1 178 ? -7.875 34.031 -3.586 1 94.44 178 GLU A CA 1
ATOM 1439 C C . GLU A 1 178 ? -7.512 35.469 -3.189 1 94.44 178 GLU A C 1
ATOM 1441 O O . GLU A 1 178 ? -7.766 35.875 -2.059 1 94.44 178 GLU A O 1
ATOM 1446 N N . PRO A 1 179 ? -7.008 36.25 -4.141 1 93.69 179 PRO A N 1
ATOM 1447 C CA . PRO A 1 179 ? -6.484 37.594 -3.826 1 93.69 179 PRO A CA 1
ATOM 1448 C C . PRO A 1 179 ? -7.547 38.531 -3.24 1 93.69 179 PRO A C 1
ATOM 1450 O O . PRO A 1 179 ? -7.223 39.438 -2.49 1 93.69 179 PRO A O 1
ATOM 1453 N N . LYS A 1 180 ? -8.82 38.312 -3.574 1 94 180 LYS A N 1
ATOM 1454 C CA . LYS A 1 180 ? -9.867 39.156 -2.99 1 94 180 LYS A CA 1
ATOM 1455 C C . LYS A 1 180 ? -9.953 38.938 -1.481 1 94 180 LYS A C 1
ATOM 1457 O O . LYS A 1 180 ? -10.344 39.844 -0.747 1 94 180 LYS A O 1
ATOM 1462 N N . LEU A 1 181 ? -9.617 37.75 -0.967 1 95.94 181 LEU A N 1
ATOM 1463 C CA . LEU A 1 181 ? -9.414 37.406 0.438 1 95.94 181 LEU A CA 1
ATOM 1464 C C . LEU A 1 181 ? -10.75 37.25 1.162 1 95.94 181 LEU A C 1
ATOM 1466 O O . LEU A 1 181 ? -10.906 36.406 2.039 1 95.94 181 LEU A O 1
ATOM 1470 N N . PHE A 1 182 ? -11.781 38.156 0.821 1 97.25 182 PHE A N 1
ATOM 1471 C CA . PHE A 1 182 ? -13.055 38.188 1.526 1 97.25 182 PHE A CA 1
ATOM 1472 C C . PHE A 1 182 ? -14.117 37.406 0.781 1 97.25 182 PHE A C 1
ATOM 1474 O O . PHE A 1 182 ? -14.328 37.594 -0.417 1 97.25 182 PHE A O 1
ATOM 1481 N N . ASP A 1 183 ? -14.781 36.5 1.475 1 94.94 183 ASP A N 1
ATOM 1482 C CA . ASP A 1 183 ? -15.75 35.625 0.835 1 94.94 183 ASP A CA 1
ATOM 1483 C C . ASP A 1 183 ? -16.875 36.406 0.185 1 94.94 183 ASP A C 1
ATOM 1485 O O . ASP A 1 183 ? -17.359 36.062 -0.893 1 94.94 183 ASP A O 1
ATOM 1489 N N . ASP A 1 184 ? -17.266 37.625 0.771 1 94.44 184 ASP A N 1
ATOM 1490 C CA . ASP A 1 184 ? -18.406 38.406 0.28 1 94.44 184 ASP A CA 1
ATOM 1491 C C . ASP A 1 184 ? -18.016 39.219 -0.943 1 94.44 184 ASP A C 1
ATOM 1493 O O . ASP A 1 184 ? -18.859 39.875 -1.554 1 94.44 184 ASP A O 1
ATOM 1497 N N . GLN A 1 185 ? -16.797 39.188 -1.288 1 94.94 185 GLN A N 1
ATOM 1498 C CA . GLN A 1 185 ? -16.344 39.906 -2.455 1 94.94 185 GLN A CA 1
ATOM 1499 C C . GLN A 1 185 ? -16.125 39 -3.648 1 94.94 185 GLN A C 1
ATOM 1501 O O . GLN A 1 185 ? -15.734 39.438 -4.727 1 94.94 185 GLN A O 1
ATOM 1506 N N . ILE A 1 186 ? -16.297 37.719 -3.414 1 91.75 186 ILE A N 1
ATOM 1507 C CA . ILE A 1 186 ? -16.141 36.719 -4.473 1 91.75 186 ILE A CA 1
ATOM 1508 C C . ILE A 1 186 ? -17.516 36.281 -4.965 1 91.75 186 ILE A C 1
ATOM 1510 O O . ILE A 1 186 ? -18.297 35.719 -4.195 1 91.75 186 ILE A O 1
ATOM 1514 N N . GLU A 1 187 ? -17.781 36.562 -6.199 1 87.38 187 GLU A N 1
ATOM 1515 C CA . GLU A 1 187 ? -19.109 36.25 -6.734 1 87.38 187 GLU A CA 1
ATOM 1516 C C . GLU A 1 187 ? -19.047 35.062 -7.695 1 87.38 187 GLU A C 1
ATOM 1518 O O . GLU A 1 187 ? -18.031 34.844 -8.344 1 87.38 187 GLU A O 1
ATOM 1523 N N . GLY A 1 188 ? -20.062 34.25 -7.719 1 84.75 188 GLY A N 1
ATOM 1524 C CA . GLY A 1 188 ? -20.266 33.219 -8.727 1 84.75 188 GLY A CA 1
ATOM 1525 C C . GLY A 1 188 ? -19.469 31.953 -8.453 1 84.75 188 GLY A C 1
ATOM 1526 O O . GLY A 1 188 ? -19.312 31.109 -9.344 1 84.75 188 GLY A O 1
ATOM 1527 N N . LYS A 1 189 ? -18.938 31.719 -7.242 1 86.25 189 LYS A N 1
ATOM 1528 C CA . LYS A 1 189 ? -18.109 30.547 -6.973 1 86.25 189 LYS A CA 1
ATOM 1529 C C . LYS A 1 189 ? -18.656 29.75 -5.785 1 86.25 189 LYS A C 1
ATOM 1531 O O . LYS A 1 189 ? -17.906 29.016 -5.133 1 86.25 189 LYS A O 1
ATOM 1536 N N . GLU A 1 190 ? -19.891 30 -5.527 1 82.5 190 GLU A N 1
ATOM 1537 C CA . GLU A 1 190 ? -20.484 29.406 -4.336 1 82.5 190 GLU A CA 1
ATOM 1538 C C . GLU A 1 190 ? -20.406 27.875 -4.375 1 82.5 190 GLU A C 1
ATOM 1540 O O . GLU A 1 190 ? -20.125 27.25 -3.357 1 82.5 190 GLU A O 1
ATOM 1545 N N . HIS A 1 191 ? -20.672 27.328 -5.516 1 85.88 191 HIS A N 1
ATOM 1546 C CA . HIS A 1 191 ? -20.641 25.875 -5.641 1 85.88 191 HIS A CA 1
ATOM 1547 C C . HIS A 1 191 ? -19.219 25.344 -5.441 1 85.88 191 HIS A C 1
ATOM 1549 O O . HIS A 1 191 ? -19.031 24.266 -4.859 1 85.88 191 HIS A O 1
ATOM 1555 N N . ILE A 1 192 ? -18.25 26.031 -5.797 1 89.19 192 ILE A N 1
ATOM 1556 C CA . ILE A 1 192 ? -16.859 25.641 -5.66 1 89.19 192 ILE A CA 1
ATOM 1557 C C . ILE A 1 192 ? -16.438 25.734 -4.199 1 89.19 192 ILE A C 1
ATOM 1559 O O . ILE A 1 192 ? -15.711 24.875 -3.695 1 89.19 192 ILE A O 1
ATOM 1563 N N . PHE A 1 193 ? -17 26.734 -3.498 1 91.06 193 PHE A N 1
ATOM 1564 C CA . PHE A 1 193 ? -16.641 26.938 -2.1 1 91.06 193 PHE A CA 1
ATOM 1565 C C . PHE A 1 193 ? -17.156 25.797 -1.235 1 91.06 193 PHE A C 1
ATOM 1567 O O . PHE A 1 193 ? -16.453 25.328 -0.337 1 91.06 193 PHE A O 1
ATOM 1574 N N . GLU A 1 194 ? -18.344 25.453 -1.545 1 91.69 194 GLU A N 1
ATOM 1575 C CA . GLU A 1 194 ? -18.891 24.359 -0.766 1 91.69 194 GLU A CA 1
ATOM 1576 C C . GLU A 1 194 ? -18.031 23.094 -0.887 1 91.69 194 GLU A C 1
ATOM 1578 O O . GLU A 1 194 ? -17.797 22.406 0.105 1 91.69 194 GLU A O 1
ATOM 1583 N N . LYS A 1 195 ? -17.594 22.797 -2.096 1 94.06 195 LYS A N 1
ATOM 1584 C CA . LYS A 1 195 ? -16.75 21.625 -2.342 1 94.06 195 LYS A CA 1
ATOM 1585 C C . LYS A 1 195 ? -15.391 21.781 -1.661 1 94.06 195 LYS A C 1
ATOM 1587 O O . LYS A 1 195 ? -14.859 20.812 -1.106 1 94.06 195 LYS A O 1
ATOM 1592 N N . LEU A 1 196 ? -14.883 22.969 -1.646 1 95.69 196 LEU A N 1
ATOM 1593 C CA . LEU A 1 196 ? -13.562 23.219 -1.068 1 95.69 196 LEU A CA 1
ATOM 1594 C C . LEU A 1 196 ? -13.609 23.125 0.453 1 95.69 196 LEU A C 1
ATOM 1596 O O . LEU A 1 196 ? -12.711 22.547 1.071 1 95.69 196 LEU A O 1
ATOM 1600 N N . TYR A 1 197 ? -14.68 23.672 1.035 1 96.25 197 TYR A N 1
ATOM 1601 C CA . TYR A 1 197 ? -14.828 23.594 2.484 1 96.25 197 TYR A CA 1
ATOM 1602 C C . TYR A 1 197 ? -15.008 22.141 2.939 1 96.25 197 TYR A C 1
ATOM 1604 O O . TYR A 1 197 ? -14.43 21.734 3.947 1 96.25 197 TYR A O 1
ATOM 1612 N N . ARG A 1 198 ? -15.758 21.422 2.164 1 96.44 198 ARG A N 1
ATOM 1613 C CA . ARG A 1 198 ? -15.953 20.016 2.496 1 96.44 198 ARG A CA 1
ATOM 1614 C C . ARG A 1 198 ? -14.641 19.25 2.383 1 96.44 198 ARG A C 1
ATOM 1616 O O . ARG A 1 198 ? -14.312 18.438 3.26 1 96.44 198 ARG A O 1
ATOM 1623 N N . HIS A 1 199 ? -13.93 19.484 1.354 1 96.25 199 HIS A N 1
ATOM 1624 C CA . HIS A 1 199 ? -12.633 18.844 1.143 1 96.25 199 HIS A CA 1
ATOM 1625 C C . HIS A 1 199 ? -11.68 19.141 2.293 1 96.25 199 HIS A C 1
ATOM 1627 O O . HIS A 1 199 ? -11.016 18.234 2.803 1 96.25 199 HIS A O 1
ATOM 1633 N N . TYR A 1 200 ? -11.672 20.391 2.674 1 97.06 200 TYR A N 1
ATOM 1634 C CA . TYR A 1 200 ? -10.836 20.797 3.791 1 97.06 200 TYR A CA 1
ATOM 1635 C C . TYR A 1 200 ? -11.25 20.094 5.078 1 97.06 200 TYR A C 1
ATOM 1637 O O . TYR A 1 200 ? -10.406 19.547 5.793 1 97.06 200 TYR A O 1
ATOM 1645 N N . PHE A 1 201 ? -12.547 20.094 5.293 1 97.19 201 PHE A N 1
ATOM 1646 C CA . PHE A 1 201 ? -13.07 19.438 6.48 1 97.19 201 PHE A CA 1
ATOM 1647 C C . PHE A 1 201 ? -12.672 17.953 6.504 1 97.19 201 PHE A C 1
ATOM 1649 O O . PHE A 1 201 ? -12.172 17.453 7.516 1 97.19 201 PHE A O 1
ATOM 1656 N N . ASP A 1 202 ? -12.797 17.281 5.41 1 94.5 202 ASP A N 1
ATOM 1657 C CA . ASP A 1 202 ? -12.531 15.852 5.316 1 94.5 202 ASP A CA 1
ATOM 1658 C C . ASP A 1 202 ? -11.047 15.555 5.527 1 94.5 202 ASP A C 1
ATOM 1660 O O . ASP A 1 202 ? -10.695 14.547 6.148 1 94.5 202 ASP A O 1
ATOM 1664 N N . ALA A 1 203 ? -10.258 16.406 5.094 1 93.62 203 ALA A N 1
ATOM 1665 C CA . ALA A 1 203 ? -8.82 16.156 5.105 1 93.62 203 ALA A CA 1
ATOM 1666 C C . ALA A 1 203 ? -8.203 16.531 6.449 1 93.62 203 ALA A C 1
ATOM 1668 O O . ALA A 1 203 ? -7.289 15.859 6.934 1 93.62 203 ALA A O 1
ATOM 1669 N N . VAL A 1 204 ? -8.734 17.594 7.059 1 94.62 204 VAL A N 1
ATOM 1670 C CA . VAL A 1 204 ? -8 18.188 8.172 1 94.62 204 VAL A CA 1
ATOM 1671 C C . VAL A 1 204 ? -8.773 17.984 9.469 1 94.62 204 VAL A C 1
ATOM 1673 O O . VAL A 1 204 ? -8.188 17.641 10.5 1 94.62 204 VAL A O 1
ATOM 1676 N N . MET A 1 205 ? -10.117 18.078 9.43 1 96 205 MET A N 1
ATOM 1677 C CA . MET A 1 205 ? -10.898 18.188 10.656 1 96 205 MET A CA 1
ATOM 1678 C C . MET A 1 205 ? -11.609 16.859 10.961 1 96 205 MET A C 1
ATOM 1680 O O . MET A 1 205 ? -11.828 16.531 12.125 1 96 205 MET A O 1
ATOM 1684 N N . SER A 1 206 ? -11.836 16.047 9.953 1 94.25 206 SER A N 1
ATOM 1685 C CA . SER A 1 206 ? -12.734 14.906 10.07 1 94.25 206 SER A CA 1
ATOM 1686 C C . SER A 1 206 ? -12.195 13.875 11.062 1 94.25 206 SER A C 1
ATOM 1688 O O . SER A 1 206 ? -12.969 13.188 11.727 1 94.25 206 SER A O 1
ATOM 1690 N N . PRO A 1 207 ? -10.891 13.758 11.227 1 93 207 PRO A N 1
ATOM 1691 C CA . PRO A 1 207 ? -10.406 12.812 12.234 1 93 207 PRO A CA 1
ATOM 1692 C C . PRO A 1 207 ? -10.734 13.25 13.656 1 93 207 PRO A C 1
ATOM 1694 O O . PRO A 1 207 ? -10.656 12.445 14.594 1 93 207 PRO A O 1
ATOM 1697 N N . PHE A 1 208 ? -11.188 14.492 13.836 1 95.06 208 PHE A N 1
ATOM 1698 C CA . PHE A 1 208 ? -11.383 15.055 15.172 1 95.06 208 PHE A CA 1
ATOM 1699 C C . PHE A 1 208 ? -12.797 15.594 15.328 1 95.06 208 PHE A C 1
ATOM 1701 O O . PHE A 1 208 ? -13 16.672 15.883 1 95.06 208 PHE A O 1
ATOM 1708 N N . LYS A 1 209 ? -13.711 14.875 14.891 1 94.94 209 LYS A N 1
ATOM 1709 C CA . LYS A 1 209 ? -15.102 15.32 14.852 1 94.94 209 LYS A CA 1
ATOM 1710 C C . LYS A 1 209 ? -15.602 15.695 16.234 1 94.94 209 LYS A C 1
ATOM 1712 O O . LYS A 1 209 ? -16.312 16.688 16.406 1 94.94 209 LYS A O 1
ATOM 1717 N N . SER A 1 210 ? -15.281 14.891 17.234 1 95.12 210 SER A N 1
ATOM 1718 C CA . SER A 1 210 ? -15.727 15.195 18.594 1 95.12 210 SER A CA 1
ATOM 1719 C C . SER A 1 210 ? -15.18 16.531 19.062 1 95.12 210 SER A C 1
ATOM 1721 O O . SER A 1 210 ? -15.891 17.312 19.719 1 95.12 210 SER A O 1
ATOM 1723 N N . SER A 1 211 ? -13.969 16.828 18.734 1 96.69 211 SER A N 1
ATOM 1724 C CA . SER A 1 211 ? -13.359 18.094 19.078 1 96.69 211 SER A CA 1
ATOM 1725 C C . SER A 1 211 ? -14 19.25 18.328 1 96.69 211 SER A C 1
ATOM 1727 O O . SER A 1 211 ? -14.125 20.359 18.859 1 96.69 211 SER A O 1
ATOM 1729 N N . VAL A 1 212 ? -14.398 18.984 17.062 1 97.69 212 VAL A N 1
ATOM 1730 C CA . VAL A 1 212 ? -15.078 19.984 16.266 1 97.69 212 VAL A CA 1
ATOM 1731 C C . VAL A 1 212 ? -16.406 20.359 16.922 1 97.69 212 VAL A C 1
ATOM 1733 O O . VAL A 1 212 ? -16.719 21.547 17.047 1 97.69 212 VAL A O 1
ATOM 1736 N N . LEU A 1 213 ? -17.125 19.375 17.391 1 97.94 213 LEU A N 1
ATOM 1737 C CA . LEU A 1 213 ? -18.406 19.625 18.047 1 97.94 213 LEU A CA 1
ATOM 1738 C C . LEU A 1 213 ? -18.219 20.438 19.312 1 97.94 213 LEU A C 1
ATOM 1740 O O . LEU A 1 213 ? -18.984 21.375 19.594 1 97.94 213 LEU A O 1
ATOM 1744 N N . LYS A 1 214 ? -17.234 20.125 20.031 1 98 214 LYS A N 1
ATOM 1745 C CA . LYS A 1 214 ? -16.922 20.891 21.234 1 98 214 LYS A CA 1
ATOM 1746 C C . LYS A 1 214 ? -16.531 22.328 20.875 1 98 214 LYS A C 1
ATOM 1748 O O . LYS A 1 214 ? -16.875 23.266 21.594 1 98 214 LYS A O 1
ATOM 1753 N N . GLY A 1 215 ? -15.781 22.438 19.781 1 98 215 GLY A N 1
ATOM 1754 C CA . GLY A 1 215 ? -15.422 23.766 19.297 1 98 215 GLY A CA 1
ATOM 1755 C C . GLY A 1 215 ? -16.625 24.609 18.922 1 98 215 GLY A C 1
ATOM 1756 O O . GLY A 1 215 ? -16.688 25.781 19.281 1 98 215 GLY A O 1
ATOM 1757 N N . VAL A 1 216 ? -17.547 24 18.25 1 97.81 216 VAL A N 1
ATOM 1758 C CA . VAL A 1 216 ? -18.766 24.688 17.859 1 97.81 216 VAL A CA 1
ATOM 1759 C C . VAL A 1 216 ? -19.531 25.125 19.109 1 97.81 216 VAL A C 1
ATOM 1761 O O . VAL A 1 216 ? -20.031 26.25 19.172 1 97.81 216 VAL A O 1
ATOM 1764 N N . GLN A 1 217 ? -19.609 24.25 20.047 1 97.56 217 GLN A N 1
ATOM 1765 C CA . GLN A 1 217 ? -20.297 24.562 21.297 1 97.56 217 GLN A CA 1
ATOM 1766 C C . GLN A 1 217 ? -19.656 25.766 21.984 1 97.56 217 GLN A C 1
ATOM 1768 O O . GLN A 1 217 ? -20.344 26.641 22.5 1 97.56 217 GLN A O 1
ATOM 1773 N N . LEU A 1 218 ? -18.375 25.781 22.016 1 97.44 218 LEU A N 1
ATOM 1774 C CA . LEU A 1 218 ? -17.656 26.906 22.625 1 97.44 218 LEU A CA 1
ATOM 1775 C C . LEU A 1 218 ? -17.984 28.219 21.906 1 97.44 218 LEU A C 1
ATOM 1777 O O . LEU A 1 218 ? -18.203 29.234 22.547 1 97.44 218 LEU A O 1
ATOM 1781 N N . VAL A 1 219 ? -17.984 28.188 20.609 1 97.31 219 VAL A N 1
ATOM 1782 C CA . VAL A 1 219 ? -18.266 29.375 19.797 1 97.31 219 VAL A CA 1
ATOM 1783 C C . VAL A 1 219 ? -19.688 29.844 20.062 1 97.31 219 VAL A C 1
ATOM 1785 O O . VAL A 1 219 ? -19.938 31.062 20.156 1 97.31 219 VAL A O 1
ATOM 1788 N N . GLU A 1 220 ? -20.547 29 20.297 1 96 220 GLU A N 1
ATOM 1789 C CA . GLU A 1 220 ? -21.953 29.328 20.469 1 96 220 GLU A CA 1
ATOM 1790 C C . GLU A 1 220 ? -22.234 29.828 21.891 1 96 220 GLU A C 1
ATOM 1792 O O . GLU A 1 220 ? -23.156 30.625 22.109 1 96 220 GLU A O 1
ATOM 1797 N N . THR A 1 221 ? -21.375 29.453 22.828 1 96.75 221 THR A N 1
ATOM 1798 C CA . THR A 1 221 ? -21.812 29.672 24.203 1 96.75 221 THR A CA 1
ATOM 1799 C C . THR A 1 221 ? -20.812 30.516 24.969 1 96.75 221 THR A C 1
ATOM 1801 O O . THR A 1 221 ? -21.125 31.078 26.016 1 96.75 221 THR A O 1
ATOM 1804 N N . GLN A 1 222 ? -19.562 30.641 24.422 1 96.56 222 GLN A N 1
ATOM 1805 C CA . GLN A 1 222 ? -18.531 31.172 25.312 1 96.56 222 GLN A CA 1
ATOM 1806 C C . GLN A 1 222 ? -17.812 32.344 24.672 1 96.56 222 GLN A C 1
ATOM 1808 O O . GLN A 1 222 ? -16.766 32.781 25.156 1 96.56 222 GLN A O 1
ATOM 1813 N N . MET A 1 223 ? -18.312 32.906 23.609 1 95.5 223 MET A N 1
ATOM 1814 C CA . MET A 1 223 ? -17.625 34.031 22.953 1 95.5 223 MET A CA 1
ATOM 1815 C C . MET A 1 223 ? -17.828 35.312 23.734 1 95.5 223 MET A C 1
ATOM 1817 O O . MET A 1 223 ? -17.062 36.281 23.578 1 95.5 223 MET A O 1
ATOM 1821 N N . GLY A 1 224 ? -18.828 35.406 24.578 1 94.19 224 GLY A N 1
ATOM 1822 C CA . GLY A 1 224 ? -19.172 36.625 25.297 1 94.19 224 GLY A CA 1
ATOM 1823 C C . GLY A 1 224 ? -20.312 37.406 24.641 1 94.19 224 GLY A C 1
ATOM 1824 O O . GLY A 1 224 ? -20.781 38.375 25.203 1 94.19 224 GLY A O 1
ATOM 1825 N N . PHE A 1 225 ? -20.766 37 23.469 1 95.88 225 PHE A N 1
ATOM 1826 C CA . PHE A 1 225 ? -21.906 37.531 22.719 1 95.88 225 PHE A CA 1
ATOM 1827 C C . PHE A 1 225 ? -22.531 36.438 21.859 1 95.88 225 PHE A C 1
ATOM 1829 O O . PHE A 1 225 ? -21.891 35.438 21.578 1 95.88 225 PHE A O 1
ATOM 1836 N N . PRO A 1 226 ? -23.703 36.656 21.453 1 95.56 226 PRO A N 1
ATOM 1837 C CA . PRO A 1 226 ? -24.359 35.625 20.641 1 95.56 226 PRO A CA 1
ATOM 1838 C C . PRO A 1 226 ? -23.734 35.469 19.25 1 95.56 226 PRO A C 1
ATOM 1840 O O . PRO A 1 226 ? -23.219 36.438 18.688 1 95.56 226 PRO A O 1
ATOM 1843 N N . VAL A 1 227 ? -23.781 34.25 18.75 1 95.25 227 VAL A N 1
ATOM 1844 C CA . VAL A 1 227 ? -23.172 33.906 17.469 1 95.25 227 VAL A CA 1
ATOM 1845 C C . VAL A 1 227 ? -23.75 34.812 16.375 1 95.25 227 VAL A C 1
ATOM 1847 O O . VAL A 1 227 ? -23.062 35.156 15.414 1 95.25 227 VAL A O 1
ATOM 1850 N N . GLU A 1 228 ? -25.016 35.25 16.516 1 94.88 228 GLU A N 1
ATOM 1851 C CA . GLU A 1 228 ? -25.703 36.094 15.539 1 94.88 228 GLU A CA 1
ATOM 1852 C C . GLU A 1 228 ? -25.016 37.438 15.414 1 94.88 228 GLU A C 1
ATOM 1854 O O . GLU A 1 228 ? -25.203 38.156 14.414 1 94.88 228 GLU A O 1
ATOM 1859 N N . GLU A 1 229 ? -24.234 37.812 16.391 1 96.88 229 GLU A N 1
ATOM 1860 C CA . GLU A 1 229 ? -23.562 39.094 16.391 1 96.88 229 GLU A CA 1
ATOM 1861 C C . GLU A 1 229 ? -22.156 39 15.797 1 96.88 229 GLU A C 1
ATOM 1863 O O . GLU A 1 229 ? -21.516 40.031 15.555 1 96.88 229 GLU A O 1
ATOM 1868 N N . LEU A 1 230 ? -21.688 37.781 15.617 1 97.38 230 LEU A N 1
ATOM 1869 C CA . LEU A 1 230 ? -20.359 37.562 15.031 1 97.38 230 LEU A CA 1
ATOM 1870 C C . LEU A 1 230 ? -20.281 38.219 13.648 1 97.38 230 LEU A C 1
ATOM 1872 O O . LEU A 1 230 ? -21.109 37.906 12.781 1 97.38 230 LEU A O 1
ATOM 1876 N N . GLN A 1 231 ? -19.297 39.062 13.391 1 97.5 231 GLN A N 1
ATOM 1877 C CA . GLN A 1 231 ? -19.219 39.844 12.156 1 97.5 231 GLN A CA 1
ATOM 1878 C C . GLN A 1 231 ? -18.219 39.219 11.18 1 97.5 231 GLN A C 1
ATOM 1880 O O . GLN A 1 231 ? -18.406 39.281 9.969 1 97.5 231 GLN A O 1
ATOM 1885 N N . VAL A 1 232 ? -17.109 38.719 11.742 1 98.31 232 VAL A N 1
ATOM 1886 C CA . VAL A 1 232 ? -16.031 38.219 10.891 1 98.31 232 VAL A CA 1
ATOM 1887 C C . VAL A 1 232 ? -15.391 37 11.531 1 98.31 232 VAL A C 1
ATOM 1889 O O . VAL A 1 232 ? -15.227 36.938 12.75 1 98.31 232 VAL A O 1
ATOM 1892 N N . ILE A 1 233 ? -15.125 35.969 10.75 1 98.62 233 ILE A N 1
ATOM 1893 C CA . ILE A 1 233 ? -14.25 34.875 11.148 1 98.62 233 ILE A CA 1
ATOM 1894 C C . ILE A 1 233 ? -12.93 34.969 10.391 1 98.62 233 ILE A C 1
ATOM 1896 O O . ILE A 1 233 ? -12.914 34.938 9.156 1 98.62 233 ILE A O 1
ATOM 1900 N N . CYS A 1 234 ? -11.82 35.094 11.125 1 98.5 234 CYS A N 1
ATOM 1901 C CA . CYS A 1 234 ? -10.469 35.188 10.578 1 98.5 234 CYS A CA 1
ATOM 1902 C C . CYS A 1 234 ? -9.703 33.875 10.727 1 98.5 234 CYS A C 1
ATOM 1904 O O . CYS A 1 234 ? -8.875 33.75 11.633 1 98.5 234 CYS A O 1
ATOM 1906 N N . CYS A 1 235 ? -9.883 33.031 9.789 1 97.12 235 CYS A N 1
ATOM 1907 C CA . CYS A 1 235 ? -9.273 31.703 9.828 1 97.12 235 CYS A CA 1
ATOM 1908 C C . CYS A 1 235 ? -7.793 31.781 9.461 1 97.12 235 CYS A C 1
ATOM 1910 O O . CYS A 1 235 ? -7.328 32.781 8.93 1 97.12 235 CYS A O 1
ATOM 1912 N N . SER A 1 236 ? -7.098 30.672 9.758 1 97.12 236 SER A N 1
ATOM 1913 C CA . SER A 1 236 ? -5.66 30.625 9.508 1 97.12 236 SER A CA 1
ATOM 1914 C C . SER A 1 236 ? -5.363 30.344 8.039 1 97.12 236 SER A C 1
ATOM 1916 O O . SER A 1 236 ? -4.246 30.562 7.57 1 97.12 236 SER A O 1
ATOM 1918 N N . HIS A 1 237 ? -6.324 29.781 7.32 1 97.94 237 HIS A N 1
ATOM 1919 C CA . HIS A 1 237 ? -6.184 29.531 5.891 1 97.94 237 HIS A CA 1
ATOM 1920 C C . HIS A 1 237 ? -7.41 30.016 5.125 1 97.94 237 HIS A C 1
ATOM 1922 O O . HIS A 1 237 ? -8.523 30.016 5.66 1 97.94 237 HIS A O 1
ATOM 1928 N N . GLY A 1 238 ? -7.164 30.406 3.908 1 96.88 238 GLY A N 1
ATOM 1929 C CA . GLY A 1 238 ? -8.258 30.672 2.982 1 96.88 238 GLY A CA 1
ATOM 1930 C C . GLY A 1 238 ? -8.891 32.031 3.182 1 96.88 23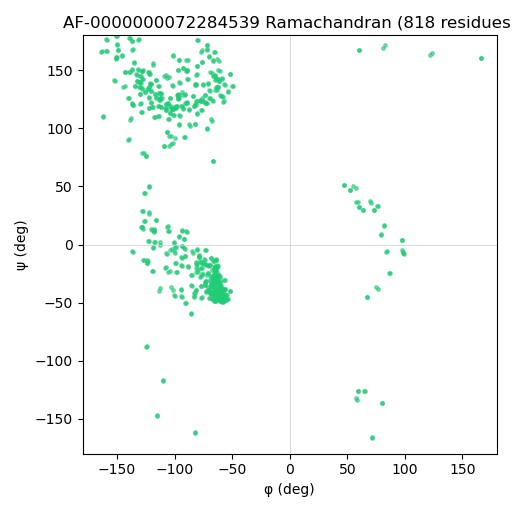8 GLY A C 1
ATOM 1931 O O . GLY A 1 238 ? -8.195 33.031 3.357 1 96.88 238 GLY A O 1
ATOM 1932 N N . LEU A 1 239 ? -10.195 32.062 3.15 1 96.31 239 LEU A N 1
ATOM 1933 C CA . LEU A 1 239 ? -10.945 33.312 3.07 1 96.31 239 LEU A CA 1
ATOM 1934 C C . LEU A 1 239 ? -11.242 33.875 4.461 1 96.31 239 LEU A C 1
ATOM 1936 O O . LEU A 1 239 ? -11.305 33.125 5.43 1 96.31 239 LEU A O 1
ATOM 1940 N N . ILE A 1 240 ? -11.32 35.156 4.504 1 98.12 240 ILE A N 1
ATOM 1941 C CA . ILE A 1 240 ? -11.93 35.812 5.645 1 98.12 240 ILE A CA 1
ATOM 1942 C C . ILE A 1 240 ? -13.453 35.812 5.492 1 98.12 240 ILE A C 1
ATOM 1944 O O . ILE A 1 240 ? -13.984 36.312 4.504 1 98.12 240 ILE A O 1
ATOM 1948 N N . ILE A 1 241 ? -14.164 35.219 6.445 1 97.56 241 ILE A N 1
ATOM 1949 C CA . ILE A 1 241 ? -15.586 34.938 6.316 1 97.56 241 ILE A CA 1
ATOM 1950 C C . ILE A 1 241 ? -16.391 36.094 6.914 1 97.56 241 ILE A C 1
ATOM 1952 O O . ILE A 1 241 ? -16.312 36.375 8.117 1 97.56 241 ILE A O 1
ATOM 1956 N N . ARG A 1 242 ? -17.172 36.781 6.09 1 96.69 242 ARG A N 1
ATOM 1957 C CA . ARG A 1 242 ? -18 37.906 6.516 1 96.69 242 ARG A CA 1
ATOM 1958 C C . ARG A 1 242 ? -19.469 37.656 6.172 1 96.69 242 ARG A C 1
ATOM 1960 O O . ARG A 1 242 ? -20.344 38.344 6.703 1 96.69 242 ARG A O 1
ATOM 1967 N N . LYS A 1 243 ? -19.641 36.688 5.34 1 93 243 LYS A N 1
ATOM 1968 C CA . LYS A 1 243 ? -21.016 36.375 4.961 1 93 243 LYS A CA 1
ATOM 1969 C C . LYS A 1 243 ? -21.375 34.938 5.301 1 93 243 LYS A C 1
ATOM 1971 O O . LYS A 1 243 ? -20.5 34.094 5.367 1 93 243 LYS A O 1
ATOM 1976 N N . ASP A 1 244 ? -22.625 34.656 5.66 1 90.94 244 ASP A N 1
ATOM 1977 C CA . ASP A 1 244 ? -23.188 33.312 5.891 1 90.94 244 ASP A CA 1
ATOM 1978 C C . ASP A 1 244 ? -22.422 32.594 6.98 1 90.94 244 ASP A C 1
ATOM 1980 O O . ASP A 1 244 ? -22.156 31.375 6.859 1 90.94 244 ASP A O 1
ATOM 1984 N N . ILE A 1 245 ? -21.969 33.281 8.008 1 96.38 245 ILE A N 1
ATOM 1985 C CA . ILE A 1 245 ? -21.188 32.75 9.109 1 96.38 245 ILE A CA 1
ATOM 1986 C C . ILE A 1 245 ? -21.969 31.625 9.789 1 96.38 245 ILE A C 1
ATOM 1988 O O . ILE A 1 245 ? -21.422 30.547 10.023 1 96.38 245 ILE A O 1
ATOM 1992 N N . LYS A 1 246 ? -23.234 31.859 10.062 1 95.12 246 LYS A N 1
ATOM 1993 C CA . LYS A 1 246 ? -24.078 30.844 10.695 1 95.12 246 LYS A CA 1
ATOM 1994 C C . LYS A 1 246 ? -24.125 29.562 9.867 1 95.12 246 LYS A C 1
ATOM 1996 O O . LYS A 1 246 ? -24.109 28.469 10.422 1 95.12 246 LYS A O 1
ATOM 2001 N N . LYS A 1 247 ? -24.172 29.766 8.617 1 94.62 247 LYS A N 1
ATOM 2002 C CA . LYS A 1 247 ? -24.25 28.625 7.715 1 94.62 247 LYS A CA 1
ATOM 2003 C C . LYS A 1 247 ? -23.016 27.75 7.82 1 94.62 247 LYS A C 1
ATOM 2005 O O . LYS A 1 247 ? -23.109 26.516 7.848 1 94.62 247 LYS A O 1
ATOM 2010 N N . ILE A 1 248 ? -21.844 28.328 7.824 1 95.81 248 ILE A N 1
ATOM 2011 C CA . ILE A 1 248 ? -20.594 27.594 7.895 1 95.81 248 ILE A CA 1
ATOM 2012 C C . ILE A 1 248 ? -20.5 26.844 9.227 1 95.81 248 ILE A C 1
ATOM 2014 O O . ILE A 1 248 ? -20.062 25.688 9.281 1 95.81 248 ILE A O 1
ATOM 2018 N N . ILE A 1 249 ? -20.906 27.484 10.312 1 97.12 249 ILE A N 1
ATOM 2019 C CA . ILE A 1 249 ? -20.891 26.859 11.641 1 97.12 249 ILE A CA 1
ATOM 2020 C C . ILE A 1 249 ? -21.828 25.656 11.656 1 97.12 249 ILE A C 1
ATOM 2022 O O . ILE A 1 249 ? -21.453 24.594 12.141 1 97.12 249 ILE A O 1
ATOM 2026 N N . GLU A 1 250 ? -22.984 25.812 11.039 1 96.62 250 GLU A N 1
ATOM 2027 C CA . GLU A 1 250 ? -23.969 24.734 10.984 1 96.62 250 GLU A CA 1
ATOM 2028 C C . GLU A 1 250 ? -23.453 23.562 10.148 1 96.62 250 GLU A C 1
ATOM 2030 O O . GLU A 1 250 ? -23.703 22.406 10.477 1 96.62 250 GLU A O 1
ATOM 2035 N N . LYS A 1 251 ? -22.844 23.891 9.078 1 96.62 251 LYS A N 1
ATOM 2036 C CA . LYS A 1 251 ? -22.281 22.844 8.234 1 96.62 251 LYS A CA 1
ATOM 2037 C C . LYS A 1 251 ? -21.234 22.031 8.992 1 96.62 251 LYS A C 1
ATOM 2039 O O . LYS A 1 251 ? -21.234 20.797 8.922 1 96.62 251 LYS A O 1
ATOM 2044 N N . TYR A 1 252 ? -20.312 22.641 9.688 1 97.38 252 TYR A N 1
ATOM 2045 C CA . TYR A 1 252 ? -19.312 21.938 10.477 1 97.38 252 TYR A CA 1
ATOM 2046 C C . TYR A 1 252 ? -19.984 21.078 11.547 1 97.38 252 TYR A C 1
ATOM 2048 O O . TYR A 1 252 ? -19.531 19.969 11.812 1 97.38 252 TYR A O 1
ATOM 2056 N N . LYS A 1 253 ? -21.016 21.641 12.156 1 96.81 253 LYS A N 1
ATOM 2057 C CA . LYS A 1 253 ? -21.781 20.875 13.141 1 96.81 253 LYS A CA 1
ATOM 2058 C C . LYS A 1 253 ? -22.391 19.625 12.508 1 96.81 253 LYS A C 1
ATOM 2060 O O . LYS A 1 253 ? -22.297 18.531 13.07 1 96.81 253 LYS A O 1
ATOM 2065 N N . GLU A 1 254 ? -22.938 19.812 11.375 1 96.75 254 GLU A N 1
ATOM 2066 C CA . GLU A 1 254 ? -23.562 18.719 10.641 1 96.75 254 GLU A CA 1
ATOM 2067 C C . GLU A 1 254 ? -22.531 17.656 10.234 1 96.75 254 GLU A C 1
ATOM 2069 O O . GLU A 1 254 ? -22.734 16.469 10.477 1 96.75 254 GLU A O 1
ATOM 2074 N N . TRP A 1 255 ? -21.406 18.094 9.648 1 96.62 255 TRP A N 1
ATOM 2075 C CA . TRP A 1 255 ? -20.375 17.203 9.125 1 96.62 255 TRP A CA 1
ATOM 2076 C C . TRP A 1 255 ? -19.703 16.422 10.258 1 96.62 255 TRP A C 1
ATOM 2078 O O . TRP A 1 255 ? -19.094 15.383 10.023 1 96.62 255 TRP A O 1
ATOM 2088 N N . SER A 1 256 ? -19.797 16.906 11.508 1 97.06 256 SER A N 1
ATOM 2089 C CA . SER A 1 256 ? -19.031 16.344 12.625 1 97.06 256 SER A CA 1
ATOM 2090 C C . SER A 1 256 ? -19.906 15.398 13.461 1 97.06 256 SER A C 1
ATOM 2092 O O . SER A 1 256 ? -19.438 14.844 14.461 1 97.06 256 SER A O 1
ATOM 2094 N N . GLN A 1 257 ? -21.156 15.32 13.047 1 94.31 257 GLN A N 1
ATOM 2095 C CA . GLN A 1 257 ? -21.984 14.359 13.758 1 94.31 257 GLN A CA 1
ATOM 2096 C C . GLN A 1 257 ? -21.438 12.938 13.609 1 94.31 257 GLN A C 1
ATOM 2098 O O . GLN A 1 257 ? -20.906 12.578 12.555 1 94.31 257 GLN A O 1
ATOM 2103 N N . PRO A 1 258 ? -21.531 12.203 14.734 1 88.06 258 PRO A N 1
ATOM 2104 C CA . PRO A 1 258 ? -21.078 10.812 14.609 1 88.06 258 PRO A CA 1
ATOM 2105 C C . PRO A 1 258 ? -21.75 10.062 13.469 1 88.06 258 PRO A C 1
ATOM 2107 O O . PRO A 1 258 ? -22.953 10.25 13.227 1 88.06 258 PRO A O 1
ATOM 2110 N N . GLN A 1 259 ? -20.938 9.43 12.719 1 84.12 259 GLN A N 1
ATOM 2111 C CA . GLN A 1 259 ? -21.469 8.648 11.609 1 84.12 259 GLN A CA 1
ATOM 2112 C C . GLN A 1 259 ? -22.141 7.371 12.109 1 84.12 259 GLN A C 1
ATOM 2114 O O . GLN A 1 259 ? -21.594 6.668 12.953 1 84.12 259 GLN A O 1
ATOM 2119 N N . MET A 1 260 ? -23.344 7.215 11.641 1 89.25 260 MET A N 1
ATOM 2120 C CA . MET A 1 260 ? -24.016 5.953 11.93 1 89.25 260 MET A CA 1
ATOM 2121 C C . MET A 1 260 ? -23.547 4.855 10.977 1 89.25 260 MET A C 1
ATOM 2123 O O . MET A 1 260 ? -23.734 4.961 9.766 1 89.25 260 MET A O 1
ATOM 2127 N N . LEU A 1 261 ? -22.875 3.914 11.586 1 94.94 261 LEU A N 1
ATOM 2128 C CA . LEU A 1 261 ? -22.422 2.783 10.781 1 94.94 261 LEU A CA 1
ATOM 2129 C C . LEU A 1 261 ? -23.547 1.774 10.578 1 94.94 261 LEU A C 1
ATOM 2131 O O . LEU A 1 261 ? -24.391 1.589 11.469 1 94.94 261 LEU A O 1
ATOM 2135 N N . LYS A 1 262 ? -23.578 1.144 9.445 1 96.81 262 LYS A N 1
ATOM 2136 C CA . LYS A 1 262 ? -24.594 0.145 9.102 1 96.81 262 LYS A CA 1
ATOM 2137 C C . LYS A 1 262 ? -24.078 -1.269 9.359 1 96.81 262 LYS A C 1
ATOM 2139 O O . LYS A 1 262 ? -22.875 -1.503 9.367 1 96.81 262 LYS A O 1
ATOM 2144 N N . ASN A 1 263 ? -25.047 -2.127 9.688 1 97.88 263 ASN A N 1
ATOM 2145 C CA . ASN A 1 263 ? -24.719 -3.547 9.695 1 97.88 263 ASN A CA 1
ATOM 2146 C C . ASN A 1 263 ? -24.406 -4.055 8.289 1 97.88 263 ASN A C 1
ATOM 2148 O O . ASN A 1 263 ? -25.188 -4.797 7.703 1 97.88 263 ASN A O 1
ATOM 2152 N N . LYS A 1 264 ? -23.281 -3.623 7.871 1 98.31 264 LYS A N 1
ATOM 2153 C CA . LYS A 1 264 ? -22.781 -3.863 6.523 1 98.31 264 LYS A CA 1
ATOM 2154 C C . LYS A 1 264 ? -21.312 -4.289 6.559 1 98.31 264 LYS A C 1
ATOM 2156 O O . LYS A 1 264 ? -20.516 -3.742 7.328 1 98.31 264 LYS A O 1
ATOM 2161 N N . VAL A 1 265 ? -20.938 -5.312 5.762 1 98.81 265 VAL A N 1
ATOM 2162 C CA . VAL A 1 265 ? -19.578 -5.809 5.672 1 98.81 265 VAL A CA 1
ATOM 2163 C C . VAL A 1 265 ? -19.094 -5.734 4.223 1 98.81 265 VAL A C 1
ATOM 2165 O O . VAL A 1 265 ? -19.781 -6.172 3.307 1 98.81 265 VAL A O 1
ATOM 2168 N N . ILE A 1 266 ? -17.969 -5.102 4.008 1 98.94 266 ILE A N 1
ATOM 2169 C CA . ILE A 1 266 ? -17.281 -5.156 2.721 1 98.94 266 ILE A CA 1
ATOM 2170 C C . ILE A 1 266 ? -16.281 -6.32 2.715 1 98.94 266 ILE A C 1
ATOM 2172 O O . ILE A 1 266 ? -15.43 -6.418 3.596 1 98.94 266 ILE A O 1
ATOM 2176 N N . VAL A 1 267 ? -16.422 -7.227 1.813 1 98.94 267 VAL A N 1
ATOM 2177 C CA . VAL A 1 267 ? -15.484 -8.328 1.636 1 98.94 267 VAL A CA 1
ATOM 2178 C C . VAL A 1 267 ? -14.672 -8.109 0.361 1 98.94 267 VAL A C 1
ATOM 2180 O O . VAL A 1 267 ? -15.234 -8.039 -0.736 1 98.94 267 VAL A O 1
ATOM 2183 N N . VAL A 1 268 ? -13.391 -7.977 0.537 1 98.88 268 VAL A N 1
ATOM 2184 C CA . VAL A 1 268 ? -12.477 -7.797 -0.585 1 98.88 268 VAL A CA 1
ATOM 2185 C C . VAL A 1 268 ? -11.562 -9.016 -0.711 1 98.88 268 VAL A C 1
ATOM 2187 O O . VAL A 1 268 ? -10.844 -9.359 0.226 1 98.88 268 VAL A O 1
ATOM 2190 N N . TYR A 1 269 ? -11.555 -9.633 -1.909 1 98.75 269 TYR A N 1
ATOM 2191 C CA . TYR A 1 269 ? -10.734 -10.836 -2.014 1 98.75 269 TYR A CA 1
ATOM 2192 C C . TYR A 1 269 ? -9.953 -10.852 -3.324 1 98.75 269 TYR A C 1
ATOM 2194 O O . TYR A 1 269 ? -10.312 -10.148 -4.273 1 98.75 269 TYR A O 1
ATOM 2202 N N . GLY A 1 270 ? -8.836 -11.484 -3.262 1 97.75 270 GLY A N 1
ATOM 2203 C CA . GLY A 1 270 ? -8.094 -11.945 -4.422 1 97.75 270 GLY A CA 1
ATOM 2204 C C . GLY A 1 270 ? -7.879 -13.453 -4.426 1 97.75 270 GLY A C 1
ATOM 2205 O O . GLY A 1 270 ? -7.621 -14.047 -3.381 1 97.75 270 GLY A O 1
ATOM 2206 N N . SER A 1 271 ? -8.039 -14.031 -5.605 1 96.56 271 SER A N 1
ATOM 2207 C CA . SER A 1 271 ? -7.91 -15.484 -5.691 1 96.56 271 SER A CA 1
ATOM 2208 C C . SER A 1 271 ? -7.18 -15.898 -6.961 1 96.56 271 SER A C 1
ATOM 2210 O O . SER A 1 271 ? -7.586 -15.531 -8.07 1 96.56 271 SER A O 1
ATOM 2212 N N . ALA A 1 272 ? -6.137 -16.672 -6.762 1 91.5 272 ALA A N 1
ATOM 2213 C CA . ALA A 1 272 ? -5.359 -17.125 -7.906 1 91.5 272 ALA A CA 1
ATOM 2214 C C . ALA A 1 272 ? -6 -18.359 -8.547 1 91.5 272 ALA A C 1
ATOM 2216 O O . ALA A 1 272 ? -6.23 -18.391 -9.758 1 91.5 272 ALA A O 1
ATOM 2217 N N . TYR A 1 273 ? -6.43 -19.312 -7.707 1 92.56 273 TYR A N 1
ATOM 2218 C CA . TYR A 1 273 ? -6.867 -20.609 -8.219 1 92.56 273 TYR A CA 1
ATOM 2219 C C . TYR A 1 273 ? -8.336 -20.859 -7.891 1 92.56 273 TYR A C 1
ATOM 2221 O O . TYR A 1 273 ? -8.852 -21.953 -8.125 1 92.56 273 TYR A O 1
ATOM 2229 N N . GLY A 1 274 ? -8.953 -19.891 -7.266 1 95.56 274 GLY A N 1
ATOM 2230 C CA . GLY A 1 274 ? -10.367 -20.016 -6.941 1 95.56 274 GLY A CA 1
ATOM 2231 C C . GLY A 1 274 ? -10.609 -20.484 -5.516 1 95.56 274 GLY A C 1
ATOM 2232 O O . GLY A 1 274 ? -11.742 -20.453 -5.035 1 95.56 274 GLY A O 1
ATOM 2233 N N . TYR A 1 275 ? -9.602 -20.812 -4.773 1 97.88 275 TYR A N 1
ATOM 2234 C CA . TYR A 1 275 ? -9.789 -21.391 -3.443 1 97.88 275 TYR A CA 1
ATOM 2235 C C . TYR A 1 275 ? -10.172 -20.312 -2.436 1 97.88 275 TYR A C 1
ATOM 2237 O O . TYR A 1 275 ? -11.094 -20.484 -1.642 1 97.88 275 TYR A O 1
ATOM 2245 N N . THR A 1 276 ? -9.461 -19.172 -2.461 1 98.56 276 THR A N 1
ATOM 2246 C CA . THR A 1 276 ? -9.867 -18.047 -1.619 1 98.56 276 THR A CA 1
ATOM 2247 C C . THR A 1 276 ? -11.281 -17.594 -1.979 1 98.56 276 THR A C 1
ATOM 2249 O O . THR A 1 276 ? -12.047 -17.172 -1.104 1 98.56 276 THR A O 1
ATOM 2252 N N . LYS A 1 277 ? -11.633 -17.672 -3.25 1 98.38 277 LYS A N 1
ATOM 2253 C CA . LYS A 1 277 ? -12.984 -17.344 -3.686 1 98.38 277 LYS A CA 1
ATOM 2254 C C . LYS A 1 277 ? -14.008 -18.281 -3.053 1 98.38 277 LYS A C 1
ATOM 2256 O O . LYS A 1 277 ? -15.07 -17.844 -2.604 1 98.38 277 LYS A O 1
ATOM 2261 N N . ILE A 1 278 ? -13.703 -19.594 -3.023 1 98.5 278 ILE A N 1
ATOM 2262 C CA . ILE A 1 278 ? -14.586 -20.562 -2.387 1 98.5 278 ILE A CA 1
ATOM 2263 C C . ILE A 1 278 ? -14.797 -20.188 -0.921 1 98.5 278 ILE A C 1
ATOM 2265 O O . ILE A 1 278 ? -15.93 -20.156 -0.437 1 98.5 278 ILE A O 1
ATOM 2269 N N . MET A 1 279 ? -13.695 -19.875 -0.242 1 98.88 279 MET A N 1
ATOM 2270 C CA . MET A 1 279 ? -13.789 -19.422 1.144 1 98.88 279 MET A CA 1
ATOM 2271 C C . MET A 1 279 ? -14.68 -18.203 1.257 1 98.88 279 MET A C 1
ATOM 2273 O O . MET A 1 279 ? -15.555 -18.141 2.117 1 98.88 279 MET A O 1
ATOM 2277 N N . THR A 1 280 ? -14.422 -17.219 0.379 1 98.94 280 THR A N 1
ATOM 2278 C CA . THR A 1 280 ? -15.164 -15.969 0.381 1 98.94 280 THR A CA 1
ATOM 2279 C C . THR A 1 280 ? -16.672 -16.234 0.269 1 98.94 280 THR A C 1
ATOM 2281 O O . THR A 1 280 ? -17.453 -15.68 1.038 1 98.94 280 THR A O 1
ATOM 2284 N N . ASN A 1 281 ? -17.047 -17.094 -0.684 1 98.88 281 ASN A N 1
ATOM 2285 C CA . ASN A 1 281 ? -18.453 -17.375 -0.911 1 98.88 281 ASN A CA 1
ATOM 2286 C C . ASN A 1 281 ? -19.125 -17.953 0.337 1 98.88 281 ASN A C 1
ATOM 2288 O O . ASN A 1 281 ? -20.219 -17.547 0.709 1 98.88 281 ASN A O 1
ATOM 2292 N N . LYS A 1 282 ? -18.453 -18.875 0.955 1 98.94 282 LYS A N 1
ATOM 2293 C CA . LYS A 1 282 ? -19.016 -19.5 2.145 1 98.94 282 LYS A CA 1
ATOM 2294 C C . LYS A 1 282 ? -19.078 -18.531 3.314 1 98.94 282 LYS A C 1
ATOM 2296 O O . LYS A 1 282 ? -20.047 -18.516 4.074 1 98.94 282 LYS A O 1
ATOM 2301 N N . ILE A 1 283 ? -18.031 -17.734 3.504 1 98.94 283 ILE A N 1
ATOM 2302 C CA . ILE A 1 283 ? -18 -16.719 4.559 1 98.94 283 ILE A CA 1
ATOM 2303 C C . ILE A 1 283 ? -19.125 -15.711 4.352 1 98.94 283 ILE A C 1
ATOM 2305 O O . ILE A 1 283 ? -19.828 -15.359 5.301 1 98.94 283 ILE A O 1
ATOM 2309 N N . VAL A 1 284 ? -19.328 -15.266 3.09 1 98.94 284 VAL A N 1
ATOM 2310 C CA . VAL A 1 284 ? -20.375 -14.312 2.742 1 98.94 284 VAL A CA 1
ATOM 2311 C C . VAL A 1 284 ? -21.75 -14.914 3.074 1 98.94 284 VAL A C 1
ATOM 2313 O O . VAL A 1 284 ? -22.609 -14.227 3.627 1 98.94 284 VAL A O 1
ATOM 2316 N N . GLU A 1 285 ? -21.953 -16.219 2.707 1 98.88 285 GLU A N 1
ATOM 2317 C CA . GLU A 1 285 ? -23.188 -16.906 3.066 1 98.88 285 GLU A CA 1
ATOM 2318 C C . GLU A 1 285 ? -23.406 -16.891 4.574 1 98.88 285 GLU A C 1
ATOM 2320 O O . GLU A 1 285 ? -24.531 -16.656 5.035 1 98.88 285 GLU A O 1
ATOM 2325 N N . GLY A 1 286 ? -22.359 -17.141 5.305 1 98.88 286 GLY A N 1
ATOM 2326 C CA . GLY A 1 286 ? -22.453 -17.094 6.758 1 98.88 286 GLY A CA 1
ATOM 2327 C C . GLY A 1 286 ? -22.844 -15.742 7.297 1 98.88 286 GLY A C 1
ATOM 2328 O O . GLY A 1 286 ? -23.719 -15.633 8.164 1 98.88 286 GLY A O 1
ATOM 2329 N N . ILE A 1 287 ? -22.234 -14.68 6.832 1 98.88 287 ILE A N 1
ATOM 2330 C CA . ILE A 1 287 ? -22.547 -13.32 7.277 1 98.88 287 ILE A CA 1
ATOM 2331 C C . ILE A 1 287 ? -24 -12.984 6.949 1 98.88 287 ILE A C 1
ATOM 2333 O O . ILE A 1 287 ? -24.734 -12.484 7.797 1 98.88 287 ILE A O 1
ATOM 2337 N N . LYS A 1 288 ? -24.438 -13.297 5.695 1 98.69 288 LYS A N 1
ATOM 2338 C CA . LYS A 1 288 ? -25.781 -12.984 5.238 1 98.69 288 LYS A CA 1
ATOM 2339 C C . LYS A 1 288 ? -26.828 -13.711 6.082 1 98.69 288 LYS A C 1
ATOM 2341 O O . LYS A 1 288 ? -27.938 -13.195 6.285 1 98.69 288 LYS A O 1
ATOM 2346 N N . SER A 1 289 ? -26.484 -14.867 6.559 1 98.69 289 SER A N 1
ATOM 2347 C CA . SER A 1 289 ? -27.406 -15.648 7.367 1 98.69 289 SER A CA 1
ATOM 2348 C C . SER A 1 289 ? -27.766 -14.914 8.656 1 98.69 289 SER A C 1
ATOM 2350 O O . SER A 1 289 ? -28.766 -15.242 9.305 1 98.69 289 SER A O 1
ATOM 2352 N N . THR A 1 290 ? -27.016 -13.914 9.109 1 98.5 290 THR A N 1
ATOM 2353 C CA . THR A 1 290 ? -27.281 -13.141 10.32 1 98.5 290 THR A CA 1
ATOM 2354 C C . THR A 1 290 ? -28.125 -11.914 10 1 98.5 290 THR A C 1
ATOM 2356 O O . THR A 1 290 ? -28.562 -11.195 10.906 1 98.5 290 THR A O 1
ATOM 2359 N N . GLY A 1 291 ? -28.344 -11.586 8.719 1 98.19 291 GLY A N 1
ATOM 2360 C CA . GLY A 1 291 ? -29.125 -10.43 8.312 1 98.19 291 GLY A CA 1
ATOM 2361 C C . GLY A 1 291 ? -28.266 -9.227 7.98 1 98.19 291 GLY A C 1
ATOM 2362 O O . GLY A 1 291 ? -28.781 -8.164 7.633 1 98.19 291 GLY A O 1
ATOM 2363 N N . VAL A 1 292 ? -26.969 -9.383 8.016 1 98.56 292 VAL A N 1
ATOM 2364 C CA . VAL A 1 292 ? -26.031 -8.289 7.734 1 98.56 292 VAL A CA 1
ATOM 2365 C C . VAL A 1 292 ? -25.875 -8.125 6.223 1 98.56 292 VAL A C 1
ATOM 2367 O O . VAL A 1 292 ? -25.781 -9.109 5.488 1 98.56 292 VAL A O 1
ATOM 2370 N N . GLU A 1 293 ? -25.844 -6.91 5.738 1 98.44 293 GLU A N 1
ATOM 2371 C CA . GLU A 1 293 ? -25.594 -6.605 4.332 1 98.44 293 GLU A CA 1
ATOM 2372 C C . GLU A 1 293 ? -24.141 -6.871 3.963 1 98.44 293 GLU A C 1
ATOM 2374 O O . GLU A 1 293 ? -23.234 -6.57 4.742 1 98.44 293 GLU A O 1
ATOM 2379 N N . VAL A 1 294 ? -23.938 -7.469 2.766 1 98.81 294 VAL A N 1
ATOM 2380 C CA . VAL A 1 294 ? -22.578 -7.758 2.338 1 98.81 294 VAL A CA 1
ATOM 2381 C C . VAL A 1 294 ? -22.359 -7.25 0.915 1 98.81 294 VAL A C 1
ATOM 2383 O O . VAL A 1 294 ? -23.219 -7.434 0.045 1 98.81 294 VAL A O 1
ATOM 2386 N N . ILE A 1 295 ? -21.328 -6.504 0.669 1 98.81 295 ILE A N 1
ATOM 2387 C CA . ILE A 1 295 ? -20.844 -6.156 -0.661 1 98.81 295 ILE A CA 1
ATOM 2388 C C . ILE A 1 295 ? -19.484 -6.828 -0.908 1 98.81 295 ILE A C 1
ATOM 2390 O O . ILE A 1 295 ? -18.578 -6.738 -0.075 1 98.81 295 ILE A O 1
ATOM 2394 N N . VAL A 1 296 ? -19.328 -7.496 -2.031 1 98.81 296 VAL A N 1
ATOM 2395 C CA . VAL A 1 296 ? -18.141 -8.281 -2.324 1 98.81 296 VAL A CA 1
ATOM 2396 C C . VAL A 1 296 ? -17.375 -7.648 -3.492 1 98.81 296 VAL A C 1
ATOM 2398 O O . VAL A 1 296 ? -17.984 -7.309 -4.516 1 98.81 296 VAL A O 1
ATOM 2401 N N . TYR A 1 297 ? -16.094 -7.473 -3.297 1 98.69 297 TYR A N 1
ATOM 2402 C CA . TYR A 1 297 ? -15.227 -6.969 -4.355 1 98.69 297 TYR A CA 1
ATOM 2403 C C . TYR A 1 297 ? -14.102 -7.957 -4.652 1 98.69 297 TYR A C 1
ATOM 2405 O O . TYR A 1 297 ? -13.539 -8.555 -3.736 1 98.69 297 TYR A O 1
ATOM 2413 N N . ASN A 1 298 ? -13.844 -8.18 -5.938 1 98.06 298 ASN A N 1
ATOM 2414 C CA . ASN A 1 298 ? -12.57 -8.742 -6.371 1 98.06 298 ASN A CA 1
ATOM 2415 C C . ASN A 1 298 ? -11.5 -7.668 -6.496 1 98.06 298 ASN A C 1
ATOM 2417 O O . ASN A 1 298 ? -11.633 -6.734 -7.289 1 98.06 298 ASN A O 1
ATOM 2421 N N . ILE A 1 299 ? -10.445 -7.793 -5.75 1 96.75 299 ILE A N 1
ATOM 2422 C CA . ILE A 1 299 ? -9.43 -6.75 -5.621 1 96.75 299 ILE A CA 1
ATOM 2423 C C . ILE A 1 299 ? -8.742 -6.527 -6.965 1 96.75 299 ILE A C 1
ATOM 2425 O O . ILE A 1 299 ? -8.148 -5.473 -7.199 1 96.75 299 ILE A O 1
ATOM 2429 N N . VAL A 1 300 ? -8.828 -7.488 -7.871 1 93.12 300 VAL A N 1
ATOM 2430 C CA . VAL A 1 300 ? -8.172 -7.453 -9.18 1 93.12 300 VAL A CA 1
ATOM 2431 C C . VAL A 1 300 ? -8.906 -6.473 -10.094 1 93.12 300 VAL A C 1
ATOM 2433 O O . VAL A 1 300 ? -8.281 -5.836 -10.945 1 93.12 300 VAL A O 1
ATOM 2436 N N . ASN A 1 301 ? -10.195 -6.34 -9.93 1 93.69 301 ASN A N 1
ATOM 2437 C CA . ASN A 1 301 ? -10.977 -5.594 -10.914 1 93.69 301 ASN A CA 1
ATOM 2438 C C . ASN A 1 301 ? -11.633 -4.363 -10.289 1 93.69 301 ASN A C 1
ATOM 2440 O O . ASN A 1 301 ? -12.586 -3.818 -10.844 1 93.69 301 ASN A O 1
ATOM 2444 N N . THR A 1 302 ? -11.234 -4.043 -9.109 1 95.94 302 THR A N 1
ATOM 2445 C CA . THR A 1 302 ? -11.852 -2.908 -8.422 1 95.94 302 THR A CA 1
ATOM 2446 C C . THR A 1 302 ? -10.789 -1.938 -7.922 1 95.94 302 THR A C 1
ATOM 2448 O O . THR A 1 302 ? -9.695 -2.355 -7.523 1 95.94 302 THR A O 1
ATOM 2451 N N . THR A 1 303 ? -11.07 -0.71 -7.988 1 96 303 THR A N 1
ATOM 2452 C CA . THR A 1 303 ? -10.141 0.29 -7.473 1 96 303 THR A CA 1
ATOM 2453 C C . THR A 1 303 ? -10.273 0.426 -5.957 1 96 303 THR A C 1
ATOM 2455 O O . THR A 1 303 ? -11.352 0.186 -5.402 1 96 303 THR A O 1
ATOM 2458 N N . ILE A 1 304 ? -9.25 0.835 -5.32 1 96.88 304 ILE A N 1
ATOM 2459 C CA . ILE A 1 304 ? -9.25 1.075 -3.883 1 96.88 304 ILE A CA 1
ATOM 2460 C C . ILE A 1 304 ? -10.273 2.152 -3.537 1 96.88 304 ILE A C 1
ATOM 2462 O O . ILE A 1 304 ? -10.969 2.053 -2.523 1 96.88 304 ILE A O 1
ATOM 2466 N N . THR A 1 305 ? -10.391 3.148 -4.391 1 95.62 305 THR A N 1
ATOM 2467 C CA . THR A 1 305 ? -11.32 4.254 -4.176 1 95.62 305 THR A CA 1
ATOM 2468 C C . THR A 1 305 ? -12.758 3.748 -4.094 1 95.62 305 THR A C 1
ATOM 2470 O O . THR A 1 305 ? -13.523 4.172 -3.225 1 95.62 305 THR A O 1
ATOM 2473 N N . GLU A 1 306 ? -13.125 2.844 -4.973 1 97.62 306 GLU A N 1
ATOM 2474 C CA . GLU A 1 306 ? -14.469 2.275 -4.977 1 97.62 306 GLU A CA 1
ATOM 2475 C C . GLU A 1 306 ? -14.734 1.478 -3.703 1 97.62 306 GLU A C 1
ATOM 2477 O O . GLU A 1 306 ? -15.812 1.575 -3.117 1 97.62 306 GLU A O 1
ATOM 2482 N N . ILE A 1 307 ? -13.789 0.713 -3.289 1 98.44 307 ILE A N 1
ATOM 2483 C CA . ILE A 1 307 ? -13.914 -0.095 -2.082 1 98.44 307 ILE A CA 1
ATOM 2484 C C . ILE A 1 307 ? -14.109 0.813 -0.87 1 98.44 307 ILE A C 1
ATOM 2486 O O . ILE A 1 307 ? -15.016 0.601 -0.063 1 98.44 307 ILE A O 1
ATOM 2490 N N . LEU A 1 308 ? -13.297 1.879 -0.798 1 97.69 308 LEU A N 1
ATOM 2491 C CA . LEU A 1 308 ? -13.328 2.777 0.351 1 97.69 308 LEU A CA 1
ATOM 2492 C C . LEU A 1 308 ? -14.641 3.562 0.388 1 97.69 308 LEU A C 1
ATOM 2494 O O . LEU A 1 308 ? -15.148 3.871 1.466 1 97.69 308 LEU A O 1
ATOM 2498 N N . LYS A 1 309 ? -15.188 3.889 -0.767 1 96.56 309 LYS A N 1
ATOM 2499 C CA . LYS A 1 309 ? -16.469 4.57 -0.84 1 96.56 309 LYS A CA 1
ATOM 2500 C C . LYS A 1 309 ? -17.562 3.75 -0.168 1 96.56 309 LYS A C 1
ATOM 2502 O O . LYS A 1 309 ? -18.344 4.277 0.639 1 96.56 309 LYS A O 1
ATOM 2507 N N . ASP A 1 310 ? -17.578 2.469 -0.472 1 97.75 310 ASP A N 1
ATOM 2508 C CA . ASP A 1 310 ? -18.594 1.604 0.112 1 97.75 310 ASP A CA 1
ATOM 2509 C C . ASP A 1 310 ? -18.281 1.296 1.574 1 97.75 310 ASP A C 1
ATOM 2511 O O . ASP A 1 310 ? -19.203 1.1 2.381 1 97.75 310 ASP A O 1
ATOM 2515 N N . PHE A 1 311 ? -17.062 1.362 1.919 1 98.38 311 PHE A N 1
ATOM 2516 C CA . PHE A 1 311 ? -16.641 1.057 3.285 1 98.38 311 PHE A CA 1
ATOM 2517 C C . PHE A 1 311 ? -16.953 2.223 4.215 1 98.38 311 PHE A C 1
ATOM 2519 O O . PHE A 1 311 ? -16.969 2.061 5.438 1 98.38 311 PHE A O 1
ATOM 2526 N N . LYS A 1 312 ? -17.234 3.371 3.727 1 95.25 312 LYS A N 1
ATOM 2527 C CA . LYS A 1 312 ? -17.406 4.605 4.484 1 95.25 312 LYS A CA 1
ATOM 2528 C C . LYS A 1 312 ? -18.391 4.422 5.633 1 95.25 312 LYS A C 1
ATOM 2530 O O . LYS A 1 312 ? -18.188 4.934 6.734 1 95.25 312 LYS A O 1
ATOM 2535 N N . ASP A 1 313 ? -19.5 3.668 5.426 1 95.44 313 ASP A N 1
ATOM 2536 C CA . ASP A 1 313 ? -20.516 3.529 6.465 1 95.44 313 ASP A CA 1
ATOM 2537 C C . ASP A 1 313 ? -20.656 2.074 6.906 1 95.44 313 ASP A C 1
ATOM 2539 O O . ASP A 1 313 ? -21.656 1.706 7.539 1 95.44 313 ASP A O 1
ATOM 2543 N N . ALA A 1 314 ? -19.688 1.188 6.5 1 98.06 314 ALA A N 1
ATOM 2544 C CA . ALA A 1 314 ? -19.75 -0.227 6.859 1 98.06 314 ALA A CA 1
ATOM 2545 C C . ALA A 1 314 ? -19.047 -0.479 8.195 1 98.06 314 ALA A C 1
ATOM 2547 O O . ALA A 1 314 ? -18 0.1 8.477 1 98.06 314 ALA A O 1
ATOM 2548 N N . LYS A 1 315 ? -19.609 -1.383 9.016 1 97.81 315 LYS A N 1
ATOM 2549 C CA . LYS A 1 315 ? -19 -1.757 10.289 1 97.81 315 LYS A CA 1
ATOM 2550 C C . LYS A 1 315 ? -17.828 -2.713 10.086 1 97.81 315 LYS A C 1
ATOM 2552 O O . LYS A 1 315 ? -16.891 -2.738 10.891 1 97.81 315 LYS A O 1
ATOM 2557 N N . GLY A 1 316 ? -17.906 -3.471 8.961 1 98.38 316 GLY A N 1
ATOM 2558 C CA . GLY A 1 316 ? -16.938 -4.543 8.836 1 98.38 316 GLY A CA 1
ATOM 2559 C C . GLY A 1 316 ? -16.188 -4.52 7.516 1 98.38 316 GLY A C 1
ATOM 2560 O O . GLY A 1 316 ? -16.75 -4.102 6.496 1 98.38 316 GLY A O 1
ATOM 2561 N N . LEU A 1 317 ? -14.93 -4.992 7.508 1 98.81 317 LEU A N 1
ATOM 2562 C CA . LEU A 1 317 ? -14.086 -5.207 6.336 1 98.81 317 LEU A CA 1
ATOM 2563 C C . LEU A 1 317 ? -13.344 -6.531 6.438 1 98.81 317 LEU A C 1
ATOM 2565 O O . LEU A 1 317 ? -12.648 -6.781 7.426 1 98.81 317 LEU A O 1
ATOM 2569 N N . LEU A 1 318 ? -13.547 -7.359 5.504 1 98.94 318 LEU A N 1
ATOM 2570 C CA . LEU A 1 318 ? -12.82 -8.625 5.445 1 98.94 318 LEU A CA 1
ATOM 2571 C C . LEU A 1 318 ? -11.906 -8.672 4.23 1 98.94 318 LEU A C 1
ATOM 2573 O O . LEU A 1 318 ? -12.297 -8.266 3.135 1 98.94 318 LEU A O 1
ATOM 2577 N N . LEU A 1 319 ? -10.688 -9.164 4.473 1 98.88 319 LEU A N 1
ATOM 2578 C CA . LEU A 1 319 ? -9.688 -9.266 3.416 1 98.88 319 LEU A CA 1
ATOM 2579 C C . LEU A 1 319 ? -9.367 -10.727 3.107 1 98.88 319 LEU A C 1
ATOM 2581 O O . LEU A 1 319 ? -8.773 -11.422 3.932 1 98.88 319 LEU A O 1
ATOM 2585 N N . GLY A 1 320 ? -9.773 -11.195 1.946 1 98.81 320 GLY A N 1
ATOM 2586 C CA . GLY A 1 320 ? -9.422 -12.523 1.467 1 98.81 320 GLY A CA 1
ATOM 2587 C C . GLY A 1 320 ? -8.156 -12.539 0.628 1 98.81 320 GLY A C 1
ATOM 2588 O O . GLY A 1 320 ? -8.219 -12.438 -0.598 1 98.81 320 GLY A O 1
ATOM 2589 N N . SER A 1 321 ? -7.012 -12.781 1.285 1 98.38 321 SER A N 1
ATOM 2590 C CA . SER A 1 321 ? -5.711 -12.688 0.627 1 98.38 321 SER A CA 1
ATOM 2591 C C . SER A 1 321 ? -5.129 -14.07 0.355 1 98.38 321 SER A C 1
ATOM 2593 O O . SER A 1 321 ? -4.914 -14.852 1.284 1 98.38 321 SER A O 1
ATOM 2595 N N . PRO A 1 322 ? -4.836 -14.367 -0.94 1 97.5 322 PRO A N 1
ATOM 2596 C CA . PRO A 1 322 ? -3.965 -15.516 -1.186 1 97.5 322 PRO A CA 1
ATOM 2597 C C . PRO A 1 322 ? -2.51 -15.25 -0.805 1 97.5 322 PRO A C 1
ATOM 2599 O O . PRO A 1 322 ? -2.168 -14.133 -0.41 1 97.5 322 PRO A O 1
ATOM 2602 N N . THR A 1 323 ? -1.713 -16.281 -0.769 1 96.81 323 THR A N 1
ATOM 2603 C CA . THR A 1 323 ? -0.272 -16.125 -0.602 1 96.81 323 THR A CA 1
ATOM 2604 C C . THR A 1 323 ? 0.449 -16.312 -1.935 1 96.81 323 THR A C 1
ATOM 2606 O O . THR A 1 323 ? 0.323 -17.344 -2.578 1 96.81 323 THR A O 1
ATOM 2609 N N . ILE A 1 324 ? 1.075 -15.289 -2.359 1 94.94 324 ILE A N 1
ATOM 2610 C CA . ILE A 1 324 ? 1.869 -15.336 -3.582 1 94.94 324 ILE A CA 1
ATOM 2611 C C . ILE A 1 324 ? 3.326 -15.008 -3.264 1 94.94 324 ILE A C 1
ATOM 2613 O O . ILE A 1 324 ? 3.629 -13.938 -2.736 1 94.94 324 ILE A O 1
ATOM 2617 N N . VAL A 1 325 ? 4.215 -15.93 -3.514 1 93.19 325 VAL A N 1
ATOM 2618 C CA . VAL A 1 325 ? 5.648 -15.805 -3.291 1 93.19 325 VAL A CA 1
ATOM 2619 C C . VAL A 1 325 ? 5.914 -15.352 -1.856 1 93.19 325 VAL A C 1
ATOM 2621 O O . VAL A 1 325 ? 6.605 -14.359 -1.628 1 93.19 325 VAL A O 1
ATOM 2624 N N . GLY A 1 326 ? 5.25 -16.016 -0.995 1 94.38 326 GLY A N 1
ATOM 2625 C CA . GLY A 1 326 ? 5.512 -15.836 0.424 1 94.38 326 GLY A CA 1
ATOM 2626 C C . GLY A 1 326 ? 4.996 -14.516 0.967 1 94.38 326 GLY A C 1
ATOM 2627 O O . GLY A 1 326 ? 5.57 -13.953 1.901 1 94.38 326 GLY A O 1
ATOM 2628 N N . ASP A 1 327 ? 3.934 -13.969 0.409 1 96.75 327 ASP A N 1
ATOM 2629 C CA . ASP A 1 327 ? 3.471 -12.664 0.877 1 96.75 327 ASP A CA 1
ATOM 2630 C C . ASP A 1 327 ? 2.041 -12.391 0.411 1 96.75 327 ASP A C 1
ATOM 2632 O O . ASP A 1 327 ? 1.478 -13.164 -0.366 1 96.75 327 ASP A O 1
ATOM 2636 N N . ALA A 1 328 ? 1.362 -11.367 1 1 97.5 328 ALA A N 1
ATOM 2637 C CA . ALA A 1 328 ? 0.158 -10.781 0.417 1 97.5 328 ALA A CA 1
ATOM 2638 C C . ALA A 1 328 ? 0.489 -9.984 -0.843 1 97.5 328 ALA A C 1
ATOM 2640 O O . ALA A 1 328 ? 1.654 -9.664 -1.097 1 97.5 328 ALA A O 1
ATOM 2641 N N . THR A 1 329 ? -0.488 -9.711 -1.647 1 95.69 329 THR A N 1
ATOM 2642 C CA . THR A 1 329 ? -0.231 -8.977 -2.879 1 95.69 329 THR A CA 1
ATOM 2643 C C . THR A 1 329 ? -0.353 -7.473 -2.646 1 95.69 329 THR A C 1
ATOM 2645 O O . THR A 1 329 ? -1.02 -7.039 -1.706 1 95.69 329 THR A O 1
ATOM 2648 N N . PRO A 1 330 ? 0.23 -6.645 -3.475 1 96 330 PRO A N 1
ATOM 2649 C CA . PRO A 1 330 ? 0.364 -5.199 -3.277 1 96 330 PRO A CA 1
ATOM 2650 C C . PRO A 1 330 ? -0.98 -4.508 -3.072 1 96 330 PRO A C 1
ATOM 2652 O O . PRO A 1 330 ? -1.099 -3.623 -2.219 1 96 330 PRO A O 1
ATOM 2655 N N . PRO A 1 331 ? -2.07 -4.887 -3.766 1 96.5 331 PRO A N 1
ATOM 2656 C CA . PRO A 1 331 ? -3.318 -4.141 -3.592 1 96.5 331 PRO A CA 1
ATOM 2657 C C . PRO A 1 331 ? -3.871 -4.234 -2.172 1 96.5 331 PRO A C 1
ATOM 2659 O O . PRO A 1 331 ? -4.527 -3.307 -1.697 1 96.5 331 PRO A O 1
ATOM 2662 N N . PHE A 1 332 ? -3.596 -5.34 -1.473 1 98.19 332 PHE A N 1
ATOM 2663 C CA . PHE A 1 332 ? -4.062 -5.469 -0.097 1 98.19 332 PHE A CA 1
ATOM 2664 C C . PHE A 1 332 ? -3.316 -4.5 0.817 1 98.19 332 PHE A C 1
ATOM 2666 O O . PHE A 1 332 ? -3.918 -3.885 1.698 1 98.19 332 PHE A O 1
ATOM 2673 N N . TYR A 1 333 ? -2.006 -4.371 0.577 1 97.75 333 TYR A N 1
ATOM 2674 C CA . TYR A 1 333 ? -1.225 -3.402 1.338 1 97.75 333 TYR A CA 1
ATOM 2675 C C . TYR A 1 333 ? -1.679 -1.979 1.04 1 97.75 333 TYR A C 1
ATOM 2677 O O . TYR A 1 333 ? -1.744 -1.14 1.941 1 97.75 333 TYR A O 1
ATOM 2685 N N . ASP A 1 334 ? -1.95 -1.752 -0.193 1 96.94 334 ASP A N 1
ATOM 2686 C CA . ASP A 1 334 ? -2.438 -0.438 -0.602 1 96.94 334 ASP A CA 1
ATOM 2687 C C . ASP A 1 334 ? -3.758 -0.103 0.09 1 96.94 334 ASP A C 1
ATOM 2689 O O . ASP A 1 334 ? -3.914 0.986 0.646 1 96.94 334 ASP A O 1
ATOM 2693 N N . LEU A 1 335 ? -4.703 -1.019 0.08 1 98.31 335 LEU A N 1
ATOM 2694 C CA . LEU A 1 335 ? -6 -0.82 0.718 1 98.31 335 LEU A CA 1
ATOM 2695 C C . LEU A 1 335 ? -5.836 -0.529 2.205 1 98.31 335 LEU A C 1
ATOM 2697 O O . LEU A 1 335 ? -6.359 0.468 2.709 1 98.31 335 LEU A O 1
ATOM 2701 N N . LEU A 1 336 ? -5.051 -1.358 2.885 1 98.5 336 LEU A N 1
ATOM 2702 C CA . LEU A 1 336 ? -4.852 -1.183 4.32 1 98.5 336 LEU A CA 1
ATOM 2703 C C . LEU A 1 336 ? -4.117 0.121 4.609 1 98.5 336 LEU A C 1
ATOM 2705 O O . LEU A 1 336 ? -4.344 0.749 5.645 1 98.5 336 LEU A O 1
ATOM 2709 N N . GLY A 1 337 ? -3.242 0.507 3.668 1 97.69 337 GLY A N 1
ATOM 2710 C CA . GLY A 1 337 ? -2.486 1.738 3.826 1 97.69 337 GLY A CA 1
ATOM 2711 C C . GLY A 1 337 ? -3.355 2.98 3.811 1 97.69 337 GLY A C 1
ATOM 2712 O O . GLY A 1 337 ? -2.941 4.043 4.281 1 97.69 337 GLY A O 1
ATOM 2713 N N . HIS A 1 338 ? -4.551 2.869 3.297 1 97.44 338 HIS A N 1
ATOM 2714 C CA . HIS A 1 338 ? -5.461 4.008 3.219 1 97.44 338 HIS A CA 1
ATOM 2715 C C . HIS A 1 338 ? -6.352 4.086 4.453 1 97.44 338 HIS A C 1
ATOM 2717 O O . HIS A 1 338 ? -7.137 5.027 4.602 1 97.44 338 HIS A O 1
ATOM 2723 N N . LEU A 1 339 ? -6.25 3.113 5.375 1 97.69 339 LEU A N 1
ATOM 2724 C CA . LEU A 1 339 ? -6.977 3.16 6.641 1 97.69 339 LEU A CA 1
ATOM 2725 C C . LEU A 1 339 ? -6.129 3.803 7.734 1 97.69 339 LEU A C 1
ATOM 2727 O O . LEU A 1 339 ? -4.898 3.762 7.672 1 97.69 339 LEU A O 1
ATOM 2731 N N . ASN A 1 340 ? -6.797 4.391 8.641 1 95.31 340 ASN A N 1
ATOM 2732 C CA . ASN A 1 340 ? -6.133 5.148 9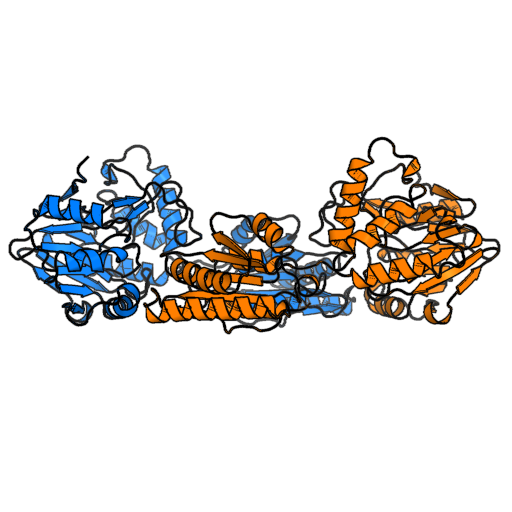.695 1 95.31 340 ASN A CA 1
ATOM 2733 C C . ASN A 1 340 ? -6.66 4.766 11.078 1 95.31 340 ASN A C 1
ATOM 2735 O O . ASN A 1 340 ? -7.867 4.582 11.258 1 95.31 340 ASN A O 1
ATOM 2739 N N . PRO A 1 341 ? -5.809 4.66 12.07 1 93.88 341 PRO A N 1
ATOM 2740 C CA . PRO A 1 341 ? -6.238 4.207 13.398 1 93.88 341 PRO A CA 1
ATOM 2741 C C . PRO A 1 341 ? -7.199 5.184 14.07 1 93.88 341 PRO A C 1
ATOM 2743 O O . PRO A 1 341 ? -8 4.781 14.922 1 93.88 341 PRO A O 1
ATOM 2746 N N . PHE A 1 342 ? -7.207 6.457 13.75 1 89.12 342 PHE A N 1
ATOM 2747 C CA . PHE A 1 342 ? -8.094 7.43 14.367 1 89.12 342 PHE A CA 1
ATOM 2748 C C . PHE A 1 342 ? -9.453 7.441 13.68 1 89.12 342 PHE A C 1
ATOM 2750 O O . PHE A 1 342 ? -10.477 7.695 14.312 1 89.12 342 PHE A O 1
ATOM 2757 N N . MET A 1 343 ? -9.359 7.055 12.492 1 90.38 343 MET A N 1
ATOM 2758 C CA . MET A 1 343 ? -10.578 7.188 11.703 1 90.38 343 MET A CA 1
ATOM 2759 C C . MET A 1 343 ? -11.328 5.863 11.633 1 90.38 343 MET A C 1
ATOM 2761 O O . MET A 1 343 ? -12.547 5.844 11.445 1 90.38 343 MET A O 1
ATOM 2765 N N . HIS A 1 344 ? -10.617 4.715 11.828 1 94.81 344 HIS A N 1
ATOM 2766 C CA . HIS A 1 344 ? -11.242 3.441 11.492 1 94.81 344 HIS A CA 1
ATOM 2767 C C . HIS A 1 344 ? -11.156 2.459 12.656 1 94.81 344 HIS A C 1
ATOM 2769 O O . HIS A 1 344 ? -11.414 1.265 12.484 1 94.81 344 HIS A O 1
ATOM 2775 N N . ASN A 1 345 ? -10.836 2.955 13.844 1 94.31 345 ASN A N 1
ATOM 2776 C CA . ASN A 1 345 ? -10.656 2.051 14.977 1 94.31 345 ASN A CA 1
ATOM 2777 C C . ASN A 1 345 ? -11.992 1.516 15.477 1 94.31 345 ASN A C 1
ATOM 2779 O O . ASN A 1 345 ? -12.031 0.566 16.266 1 94.31 345 ASN A O 1
ATOM 2783 N N . ASN A 1 346 ? -13.156 2.078 15.07 1 94.06 346 ASN A N 1
ATOM 2784 C CA . ASN A 1 346 ? -14.477 1.613 15.477 1 94.06 346 ASN A CA 1
ATOM 2785 C C . ASN A 1 346 ? -15.016 0.549 14.523 1 94.06 346 ASN A C 1
ATOM 2787 O O . ASN A 1 346 ? -16.203 0.198 14.586 1 94.06 346 ASN A O 1
ATOM 2791 N N . ARG A 1 347 ? -14.203 0.014 13.617 1 97.19 347 ARG A N 1
ATOM 2792 C CA . ARG A 1 347 ? -14.602 -0.999 12.648 1 97.19 347 ARG A CA 1
ATOM 2793 C C . ARG A 1 347 ? -14.148 -2.387 13.078 1 97.19 347 ARG A C 1
ATOM 2795 O O . ARG A 1 347 ? -13.344 -2.521 14.008 1 97.19 347 ARG A O 1
ATOM 2802 N N . LEU A 1 348 ? -14.734 -3.398 12.5 1 98.25 348 LEU A N 1
ATOM 2803 C CA . LEU A 1 348 ? -14.281 -4.785 12.602 1 98.25 348 LEU A CA 1
ATOM 2804 C C . LEU A 1 348 ? -13.57 -5.223 11.328 1 98.25 348 LEU A C 1
ATOM 2806 O O . LEU A 1 348 ? -14.18 -5.285 10.258 1 98.25 348 LEU A O 1
ATOM 2810 N N . ILE A 1 349 ? -12.234 -5.473 11.445 1 98.62 349 ILE A N 1
ATOM 2811 C CA . ILE A 1 349 ? -11.438 -5.824 10.273 1 98.62 349 ILE A CA 1
ATOM 2812 C C . ILE A 1 349 ? -10.695 -7.137 10.531 1 98.62 349 ILE A C 1
ATOM 2814 O O . ILE A 1 349 ? -10.094 -7.32 11.586 1 98.62 349 ILE A O 1
ATOM 2818 N N . GLN A 1 350 ? -10.75 -8.023 9.656 1 98.5 350 GLN A N 1
ATOM 2819 C CA . GLN A 1 350 ? -10.031 -9.289 9.766 1 98.5 350 GLN A CA 1
ATOM 2820 C C . GLN A 1 350 ? -9.664 -9.836 8.391 1 98.5 350 GLN A C 1
ATOM 2822 O O . GLN A 1 350 ? -10.07 -9.281 7.367 1 98.5 350 GLN A O 1
ATOM 2827 N N . CYS A 1 351 ? -8.875 -10.906 8.344 1 98.62 351 CYS A N 1
ATOM 2828 C CA . CYS A 1 351 ? -8.43 -11.453 7.062 1 98.62 351 CYS A CA 1
ATOM 2829 C C . CYS A 1 351 ? -8.547 -12.969 7.051 1 98.62 351 CYS A C 1
ATOM 2831 O O . CYS A 1 351 ? -8.688 -13.594 8.102 1 98.62 351 CYS A O 1
ATOM 2833 N N . PHE A 1 352 ? -8.641 -13.523 5.922 1 98.88 352 PHE A N 1
ATOM 2834 C CA . PHE A 1 352 ? -8.688 -14.945 5.633 1 98.88 352 PHE A CA 1
ATOM 2835 C C . PHE A 1 352 ? -8.07 -15.25 4.277 1 98.88 352 PHE A C 1
ATOM 2837 O O . PHE A 1 352 ? -7.707 -14.328 3.535 1 98.88 352 PHE A O 1
ATOM 2844 N N . GLY A 1 353 ? -7.816 -16.5 4.004 1 98.69 353 GLY A N 1
ATOM 2845 C CA . GLY A 1 353 ? -7.324 -16.828 2.674 1 98.69 353 GLY A CA 1
ATOM 2846 C C . GLY A 1 353 ? -6.754 -18.234 2.574 1 98.69 353 GLY A C 1
ATOM 2847 O O . GLY A 1 353 ? -6.438 -18.859 3.592 1 98.69 353 GLY A O 1
ATOM 2848 N N . SER A 1 354 ? -6.676 -18.672 1.438 1 98.38 354 SER A N 1
ATOM 2849 C CA . SER A 1 354 ? -6.043 -19.953 1.133 1 98.38 354 SER A CA 1
ATOM 2850 C C . SER A 1 354 ? -4.555 -19.781 0.85 1 98.38 354 SER A C 1
ATOM 2852 O O . SER A 1 354 ? -4.121 -18.719 0.41 1 98.38 354 SER A O 1
ATOM 2854 N N . PHE A 1 355 ? -3.768 -20.812 1.171 1 97.44 355 PHE A N 1
ATOM 2855 C CA . PHE A 1 355 ? -2.326 -20.781 0.947 1 97.44 355 PHE A CA 1
ATOM 2856 C C . PHE A 1 355 ? -1.817 -22.172 0.588 1 97.44 355 PHE A C 1
ATOM 2858 O O . PHE A 1 355 ? -2.531 -23.172 0.757 1 97.44 355 PHE A O 1
ATOM 2865 N N . GLY A 1 356 ? -0.677 -22.266 0.051 1 95.19 356 GLY A N 1
ATOM 2866 C CA . GLY A 1 356 ? -0.08 -23.547 -0.294 1 95.19 356 GLY A CA 1
ATOM 2867 C C . GLY A 1 356 ? 0.953 -24.016 0.713 1 95.19 356 GLY A C 1
ATOM 2868 O O . GLY A 1 356 ? 0.864 -25.125 1.229 1 95.19 356 GLY A O 1
ATOM 2869 N N . TRP A 1 357 ? 1.801 -23.109 1.146 1 92.12 357 TRP A N 1
ATOM 2870 C CA . TRP A 1 357 ? 2.941 -23.531 1.957 1 92.12 357 TRP A CA 1
ATOM 2871 C C . TRP A 1 357 ? 2.971 -22.781 3.283 1 92.12 357 TRP A C 1
ATOM 2873 O O . TRP A 1 357 ? 2.25 -23.125 4.219 1 92.12 357 TRP A O 1
ATOM 2883 N N . SER A 1 358 ? 3.615 -21.578 3.367 1 90.31 358 SER A N 1
ATOM 2884 C CA . SER A 1 358 ? 3.857 -20.938 4.656 1 90.31 358 SER A CA 1
ATOM 2885 C C . SER A 1 358 ? 2.746 -19.953 5.004 1 90.31 358 SER A C 1
ATOM 2887 O O . SER A 1 358 ? 2.57 -19.594 6.168 1 90.31 358 SER A O 1
ATOM 2889 N N . GLY A 1 359 ? 1.946 -19.5 4.086 1 95.31 359 GLY A N 1
ATOM 2890 C CA . GLY A 1 359 ? 0.714 -18.766 4.359 1 95.31 359 GLY A CA 1
ATOM 2891 C C . GLY A 1 359 ? 0.947 -17.328 4.777 1 95.31 359 GLY A C 1
ATOM 2892 O O . GLY A 1 359 ? 0.204 -16.797 5.602 1 95.31 359 GLY A O 1
ATOM 2893 N N . GLU A 1 360 ? 1.943 -16.688 4.277 1 96.44 360 GLU A N 1
ATOM 2894 C CA . GLU A 1 360 ? 2.297 -15.32 4.676 1 96.44 360 GLU A CA 1
ATOM 2895 C C . GLU A 1 360 ? 1.261 -14.32 4.18 1 96.44 360 GLU A C 1
ATOM 2897 O O . GLU A 1 360 ? 1.201 -13.188 4.668 1 96.44 360 GLU A O 1
ATOM 2902 N N . GLY A 1 361 ? 0.432 -14.688 3.195 1 97.12 361 GLY A N 1
ATOM 2903 C CA . GLY A 1 361 ? -0.583 -13.781 2.682 1 97.12 361 GLY A CA 1
ATOM 2904 C C . GLY A 1 361 ? -1.482 -13.219 3.766 1 97.12 361 GLY A C 1
ATOM 2905 O O . GLY A 1 361 ? -1.702 -12.008 3.83 1 97.12 361 GLY A O 1
ATOM 2906 N N . VAL A 1 362 ? -1.979 -14.078 4.652 1 98.06 362 VAL A N 1
ATOM 2907 C CA . VAL A 1 362 ? -2.85 -13.68 5.75 1 98.06 362 VAL A CA 1
ATOM 2908 C C . VAL A 1 362 ? -2.01 -13.164 6.918 1 98.06 362 VAL A C 1
ATOM 2910 O O . VAL A 1 362 ? -2.271 -12.086 7.453 1 98.06 362 VAL A O 1
ATOM 2913 N N . LYS A 1 363 ? -0.917 -13.805 7.23 1 97.62 363 LYS A N 1
ATOM 2914 C CA . LYS A 1 363 ? -0.078 -13.5 8.391 1 97.62 363 LYS A CA 1
ATOM 2915 C C . LYS A 1 363 ? 0.494 -12.094 8.297 1 97.62 363 LYS A C 1
ATOM 2917 O O . LYS A 1 363 ? 0.548 -11.375 9.297 1 97.62 363 LYS A O 1
ATOM 2922 N N . ASN A 1 364 ? 0.9 -11.695 7.109 1 98.19 364 ASN A N 1
ATOM 2923 C CA . ASN A 1 364 ? 1.61 -10.43 6.934 1 98.19 364 ASN A CA 1
ATOM 2924 C C . ASN A 1 364 ? 0.652 -9.242 6.938 1 98.19 364 ASN A C 1
ATOM 2926 O O . ASN A 1 364 ? 1.082 -8.094 7.055 1 98.19 364 ASN A O 1
ATOM 2930 N N . LEU A 1 365 ? -0.668 -9.469 6.902 1 98.38 365 LEU A N 1
ATOM 2931 C CA . LEU A 1 365 ? -1.635 -8.375 6.965 1 98.38 365 LEU A CA 1
ATOM 2932 C C . LEU A 1 365 ? -1.991 -8.047 8.414 1 98.38 365 LEU A C 1
ATOM 2934 O O . LEU A 1 365 ? -2.473 -6.953 8.703 1 98.38 365 LEU A O 1
ATOM 2938 N N . ILE A 1 366 ? -1.714 -8.984 9.336 1 97.94 366 ILE A N 1
ATOM 2939 C CA . ILE A 1 366 ? -2.191 -8.914 10.711 1 97.94 366 ILE A CA 1
ATOM 2940 C C . ILE A 1 366 ? -1.556 -7.719 11.422 1 97.94 366 ILE A C 1
ATOM 2942 O O . ILE A 1 366 ? -2.25 -6.93 12.062 1 97.94 366 ILE A O 1
ATOM 2946 N N . PRO A 1 367 ? -0.218 -7.5 11.289 1 97.69 367 PRO A N 1
ATOM 2947 C CA . PRO A 1 367 ? 0.374 -6.363 12 1 97.69 367 PRO A CA 1
ATOM 2948 C C . PRO A 1 367 ? -0.249 -5.027 11.602 1 97.69 367 PRO A C 1
ATOM 2950 O O . PRO A 1 367 ? -0.497 -4.18 12.461 1 97.69 367 PRO A O 1
ATOM 2953 N N . ARG A 1 368 ? -0.509 -4.828 10.312 1 98.06 368 ARG A N 1
ATOM 2954 C CA . ARG A 1 368 ? -1.121 -3.578 9.883 1 98.06 368 ARG A CA 1
ATOM 2955 C C . ARG A 1 368 ? -2.539 -3.443 10.422 1 98.06 368 ARG A C 1
ATOM 2957 O O . ARG A 1 368 ? -2.951 -2.359 10.836 1 98.06 368 ARG A O 1
ATOM 2964 N N . ILE A 1 369 ? -3.316 -4.559 10.43 1 98.31 369 ILE A N 1
ATOM 2965 C CA . ILE A 1 369 ? -4.668 -4.539 10.977 1 98.31 369 ILE A CA 1
ATOM 2966 C C . ILE A 1 369 ? -4.621 -4.172 12.461 1 98.31 369 ILE A C 1
ATOM 2968 O O . ILE A 1 369 ? -5.426 -3.367 12.93 1 98.31 369 ILE A O 1
ATOM 2972 N N . GLN A 1 370 ? -3.631 -4.691 13.148 1 97.69 370 GLN A N 1
ATOM 2973 C CA . GLN A 1 370 ? -3.469 -4.395 14.57 1 97.69 370 GLN A CA 1
ATOM 2974 C C . GLN A 1 370 ? -3.125 -2.924 14.789 1 97.69 370 GLN A C 1
ATOM 2976 O O . GLN A 1 370 ? -3.588 -2.311 15.75 1 97.69 370 GLN A O 1
ATOM 2981 N N . GLN A 1 371 ? -2.352 -2.363 13.891 1 97.62 371 GLN A N 1
ATOM 2982 C CA . GLN A 1 371 ? -1.95 -0.964 13.984 1 97.62 371 GLN A CA 1
ATOM 2983 C C . GLN A 1 371 ? -3.154 -0.036 13.859 1 97.62 371 GLN A C 1
ATOM 2985 O O . GLN A 1 371 ? -3.094 1.128 14.258 1 97.62 371 GLN A O 1
ATOM 2990 N N . LEU A 1 372 ? -4.289 -0.502 13.289 1 97.62 372 LEU A N 1
ATOM 2991 C CA . LEU A 1 372 ? -5.504 0.291 13.141 1 97.62 372 LEU A CA 1
ATOM 2992 C C . LEU A 1 372 ? -6.277 0.342 14.461 1 97.62 372 LEU A C 1
ATOM 2994 O O . LEU A 1 372 ? -7.246 1.096 14.586 1 97.62 372 LEU A O 1
ATOM 2998 N N . LYS A 1 373 ? -5.844 -0.529 15.445 1 96 373 LYS A N 1
ATOM 2999 C CA . LYS A 1 373 ? -6.402 -0.54 16.797 1 96 373 LYS A CA 1
ATOM 3000 C C . LYS A 1 373 ? -7.883 -0.915 16.781 1 96 373 LYS A C 1
ATOM 3002 O O . LYS A 1 373 ? -8.672 -0.375 17.547 1 96 373 LYS A O 1
ATOM 3007 N N . VAL A 1 374 ? -8.258 -1.708 15.812 1 96.56 374 VAL A N 1
ATOM 3008 C CA . VAL A 1 374 ? -9.617 -2.225 15.758 1 96.56 374 VAL A CA 1
ATOM 3009 C C . VAL A 1 374 ? -9.789 -3.34 16.781 1 96.56 374 VAL A C 1
ATOM 3011 O O . VAL A 1 374 ? -8.805 -3.93 17.25 1 96.56 374 VAL A O 1
ATOM 3014 N N . LYS A 1 375 ? -11.023 -3.545 17.156 1 94.38 375 LYS A N 1
ATOM 3015 C CA . LYS A 1 375 ? -11.32 -4.641 18.062 1 94.38 375 LYS A CA 1
ATOM 3016 C C . LYS A 1 375 ? -10.992 -5.992 17.438 1 94.38 375 LYS A C 1
ATOM 3018 O O . LYS A 1 375 ? -11.266 -6.219 16.266 1 94.38 375 LYS A O 1
ATOM 3023 N N . GLU A 1 376 ? -10.359 -6.816 18.266 1 90.56 376 GLU A N 1
ATOM 3024 C CA . GLU A 1 376 ? -10.078 -8.172 17.797 1 90.56 376 GLU A CA 1
ATOM 3025 C C . GLU A 1 376 ? -11.344 -9.023 17.766 1 90.56 376 GLU A C 1
ATOM 3027 O O . GLU A 1 376 ? -12.07 -9.086 18.75 1 90.56 376 GLU A O 1
ATOM 3032 N N . VAL A 1 377 ? -11.648 -9.508 16.688 1 91.12 377 VAL A N 1
ATOM 3033 C CA . VAL A 1 377 ? -12.828 -10.359 16.531 1 91.12 377 VAL A CA 1
ATOM 3034 C C . VAL A 1 377 ? -12.391 -11.797 16.266 1 91.12 377 VAL A C 1
ATOM 3036 O O . VAL A 1 377 ? -11.508 -12.32 16.953 1 91.12 377 VAL A O 1
ATOM 3039 N N . ASN A 1 378 ? -12.703 -12.398 15.141 1 91.75 378 ASN A N 1
ATOM 3040 C CA . ASN A 1 378 ? -12.32 -13.758 14.773 1 91.75 378 ASN A CA 1
ATOM 3041 C C . ASN A 1 378 ? -10.812 -13.883 14.602 1 91.75 378 ASN A C 1
ATOM 3043 O O . ASN A 1 378 ? -10.141 -12.914 14.234 1 91.75 378 ASN A O 1
ATOM 3047 N N . LYS A 1 379 ? -10.312 -15.039 14.977 1 97 379 LYS A N 1
ATOM 3048 C CA . LYS A 1 379 ? -8.961 -15.336 14.5 1 97 379 LYS A CA 1
ATOM 3049 C C . LYS A 1 379 ? -8.922 -15.414 12.977 1 97 379 LYS A C 1
ATOM 3051 O O . LYS A 1 379 ? -9.891 -15.859 12.352 1 97 379 LYS A O 1
ATOM 3056 N N . PRO A 1 380 ? -7.863 -14.93 12.398 1 98.06 380 PRO A N 1
ATOM 3057 C CA . PRO A 1 380 ? -7.762 -15.109 10.945 1 98.06 380 PRO A CA 1
ATOM 3058 C C . PRO A 1 380 ? -7.953 -16.562 10.508 1 98.06 380 PRO A C 1
ATOM 3060 O O . PRO A 1 380 ? -7.609 -17.484 11.258 1 98.06 380 PRO A O 1
ATOM 3063 N N . LEU A 1 381 ? -8.516 -16.75 9.391 1 98.56 381 LEU A N 1
ATOM 3064 C CA . LEU A 1 381 ? -8.789 -18.094 8.891 1 98.56 381 LEU A CA 1
ATOM 3065 C C . LEU A 1 381 ? -7.93 -18.406 7.668 1 98.56 381 LEU A C 1
ATOM 3067 O O . LEU A 1 381 ? -7.977 -17.672 6.672 1 98.56 381 LEU A O 1
ATOM 3071 N N . SER A 1 382 ? -7.117 -19.375 7.746 1 98.31 382 SER A N 1
ATOM 3072 C CA . SER A 1 382 ? -6.281 -19.828 6.637 1 98.31 382 SER A CA 1
ATOM 3073 C C . SER A 1 382 ? -6.512 -21.312 6.336 1 98.31 382 SER A C 1
ATOM 3075 O O . SER A 1 382 ? -6.582 -22.125 7.254 1 98.31 382 SER A O 1
ATOM 3077 N N . ILE A 1 383 ? -6.66 -21.609 5.137 1 98.5 383 ILE A N 1
ATOM 3078 C CA . ILE A 1 383 ? -6.867 -22.984 4.707 1 98.5 383 ILE A CA 1
ATOM 3079 C C . ILE A 1 383 ? -5.871 -23.344 3.604 1 98.5 383 ILE A C 1
ATOM 3081 O O . ILE A 1 383 ? -5.645 -22.547 2.688 1 98.5 383 ILE A O 1
ATOM 3085 N N . ARG A 1 384 ? -5.23 -24.531 3.689 1 97.88 384 ARG A N 1
ATOM 3086 C CA . ARG A 1 384 ? -4.254 -24.969 2.699 1 97.88 384 ARG A CA 1
ATOM 3087 C C . ARG A 1 384 ? -4.941 -25.453 1.429 1 97.88 384 ARG A C 1
ATOM 3089 O O . ARG A 1 384 ? -5.703 -26.422 1.465 1 97.88 384 ARG A O 1
ATOM 3096 N N . PHE A 1 385 ? -4.691 -24.734 0.379 1 97.94 385 PHE A N 1
ATOM 3097 C CA . PHE A 1 385 ? -5.184 -25.062 -0.957 1 97.94 385 PHE A CA 1
ATOM 3098 C C . PHE A 1 385 ? -6.703 -25.141 -0.968 1 97.94 385 PHE A C 1
ATOM 3100 O O . PHE A 1 385 ? -7.387 -24.25 -0.473 1 97.94 385 PHE A O 1
ATOM 3107 N N . ARG A 1 386 ? -7.344 -26.125 -1.534 1 97.94 386 ARG A N 1
ATOM 3108 C CA . ARG A 1 386 ? -8.781 -26.234 -1.74 1 97.94 386 ARG A CA 1
ATOM 3109 C C . ARG A 1 386 ? -9.5 -26.609 -0.447 1 97.94 386 ARG A C 1
ATOM 3111 O O . ARG A 1 386 ? -9.219 -27.656 0.135 1 97.94 386 ARG A O 1
ATOM 3118 N N . PRO A 1 387 ? -10.477 -25.797 -0.013 1 98.5 387 PRO A N 1
ATOM 3119 C CA . PRO A 1 387 ? -11.234 -26.172 1.185 1 98.5 387 PRO A CA 1
ATOM 3120 C C . PRO A 1 387 ? -12.008 -27.484 1.007 1 98.5 387 PRO A C 1
ATOM 3122 O O . PRO A 1 387 ? -12.586 -27.719 -0.057 1 98.5 387 PRO A O 1
ATOM 3125 N N . THR A 1 388 ? -11.953 -28.359 2.004 1 97.69 388 THR A N 1
ATOM 3126 C CA . THR A 1 388 ? -12.844 -29.516 2.062 1 97.69 388 THR A CA 1
ATOM 3127 C C . THR A 1 388 ? -14.266 -29.094 2.395 1 97.69 388 THR A C 1
ATOM 3129 O O . THR A 1 388 ? -14.516 -27.922 2.713 1 97.69 388 THR A O 1
ATOM 3132 N N . LYS A 1 389 ? -15.164 -30.078 2.293 1 97.5 389 LYS A N 1
ATOM 3133 C CA . LYS A 1 389 ? -16.547 -29.797 2.672 1 97.5 389 LYS A CA 1
ATOM 3134 C C . LYS A 1 389 ? -16.641 -29.344 4.129 1 97.5 389 LYS A C 1
ATOM 3136 O O . LYS A 1 389 ? -17.406 -28.438 4.461 1 97.5 389 LYS A O 1
ATOM 3141 N N . GLU A 1 390 ? -15.891 -29.953 4.957 1 98.19 390 GLU A N 1
ATOM 3142 C CA . GLU A 1 390 ? -15.844 -29.562 6.363 1 98.19 390 GLU A CA 1
ATOM 3143 C C . GLU A 1 390 ? -15.297 -28.156 6.535 1 98.19 390 GLU A C 1
ATOM 3145 O O . GLU A 1 390 ? -15.805 -27.375 7.348 1 98.19 390 GLU A O 1
ATOM 3150 N N . GLN A 1 391 ? -14.344 -27.828 5.812 1 98.62 391 GLN A N 1
ATOM 3151 C CA . GLN A 1 391 ? -13.734 -26.516 5.895 1 98.62 391 GLN A CA 1
ATOM 3152 C C . GLN A 1 391 ? -14.648 -25.453 5.301 1 98.62 391 GLN A C 1
ATOM 3154 O O . GLN A 1 391 ? -14.648 -24.297 5.75 1 98.62 391 GLN A O 1
ATOM 3159 N N . GLU A 1 392 ? -15.414 -25.844 4.32 1 98.69 392 GLU A N 1
ATOM 3160 C CA . GLU A 1 392 ? -16.438 -24.938 3.816 1 98.69 392 GLU A CA 1
ATOM 3161 C C . GLU A 1 392 ? -17.453 -24.578 4.906 1 98.69 392 GLU A C 1
ATOM 3163 O O . GLU A 1 392 ? -17.875 -23.422 5.012 1 98.69 392 GLU A O 1
ATOM 3168 N N . ILE A 1 393 ? -17.797 -25.578 5.66 1 98.75 393 ILE A N 1
ATOM 3169 C CA . ILE A 1 393 ? -18.703 -25.344 6.785 1 98.75 393 ILE A CA 1
ATOM 3170 C C . ILE A 1 393 ? -18.031 -24.438 7.816 1 98.75 393 ILE A C 1
ATOM 3172 O O . ILE A 1 393 ? -18.672 -23.562 8.398 1 98.75 393 ILE A O 1
ATOM 3176 N N . GLU A 1 394 ? -16.719 -24.688 8.039 1 98.75 394 GLU A N 1
ATOM 3177 C CA . GLU A 1 394 ? -15.945 -23.828 8.93 1 98.75 394 GLU A CA 1
ATOM 3178 C C . GLU A 1 394 ? -15.977 -22.375 8.453 1 98.75 394 GLU A C 1
ATOM 3180 O O . GLU A 1 394 ? -16.109 -21.453 9.258 1 98.75 394 GLU A O 1
ATOM 3185 N N . CYS A 1 395 ? -15.867 -22.141 7.148 1 98.88 395 CYS A N 1
ATOM 3186 C CA . CYS A 1 395 ? -15.938 -20.797 6.566 1 98.88 395 CYS A CA 1
ATOM 3187 C C . CYS A 1 395 ? -17.297 -20.172 6.812 1 98.88 395 CYS A C 1
ATOM 3189 O O . CYS A 1 395 ? -17.391 -19 7.199 1 98.88 395 CYS A O 1
ATOM 3191 N N . PHE A 1 396 ? -18.344 -20.953 6.578 1 98.88 396 PHE A N 1
ATOM 3192 C CA . PHE A 1 396 ? -19.688 -20.484 6.828 1 98.88 396 PHE A CA 1
ATOM 3193 C C . PHE A 1 396 ? -19.859 -20.047 8.281 1 98.88 396 PHE A C 1
ATOM 3195 O O . PHE A 1 396 ? -20.359 -18.953 8.547 1 98.88 396 PHE A O 1
ATOM 3202 N N . ASN A 1 397 ? -19.391 -20.891 9.188 1 98.81 397 ASN A N 1
ATOM 3203 C CA . ASN A 1 397 ? -19.516 -20.578 10.609 1 98.81 397 ASN A CA 1
ATOM 3204 C C . ASN A 1 397 ? -18.688 -19.375 11.008 1 98.81 397 ASN A C 1
ATOM 3206 O O . ASN A 1 397 ? -19.109 -18.562 11.844 1 98.81 397 ASN A O 1
ATOM 3210 N N . TRP A 1 398 ? -17.516 -19.297 10.484 1 98.81 398 TRP A N 1
ATOM 3211 C CA . TRP A 1 398 ? -16.641 -18.141 10.711 1 98.81 398 TRP A CA 1
ATOM 3212 C C . TRP A 1 398 ? -17.312 -16.859 10.266 1 98.81 398 TRP A C 1
ATOM 3214 O O . TRP A 1 398 ? -17.281 -15.844 10.977 1 98.81 398 TRP A O 1
ATOM 3224 N N . GLY A 1 399 ? -17.953 -16.859 9.078 1 98.88 399 GLY A N 1
ATOM 3225 C CA . GLY A 1 399 ? -18.719 -15.727 8.586 1 98.88 399 GLY A CA 1
ATOM 3226 C C . GLY A 1 399 ? -19.906 -15.383 9.453 1 98.88 399 GLY A C 1
ATOM 3227 O O . GLY A 1 399 ? -20.172 -14.211 9.727 1 98.88 399 GLY A O 1
ATOM 3228 N N . LYS A 1 400 ? -20.625 -16.422 9.859 1 98.75 400 LYS A N 1
ATOM 3229 C CA . LYS A 1 400 ? -21.781 -16.234 10.734 1 98.75 400 LYS A CA 1
ATOM 3230 C C . LYS A 1 400 ? -21.359 -15.562 12.039 1 98.75 400 LYS A C 1
ATOM 3232 O O . LYS A 1 400 ? -22.031 -14.641 12.516 1 98.75 400 LYS A O 1
ATOM 3237 N N . ASP A 1 401 ? -20.297 -16.047 12.602 1 98.69 401 ASP A N 1
ATOM 3238 C CA . ASP A 1 401 ? -19.781 -15.469 13.836 1 98.69 401 ASP A CA 1
ATOM 3239 C C . ASP A 1 401 ? -19.406 -14 13.633 1 98.69 401 ASP A C 1
ATOM 3241 O O . ASP A 1 401 ? -19.719 -13.156 14.484 1 98.69 401 ASP A O 1
ATOM 3245 N N . PHE A 1 402 ? -18.75 -13.664 12.547 1 98.69 402 PHE A N 1
ATOM 3246 C CA . PHE A 1 402 ? -18.375 -12.289 12.242 1 98.69 402 PHE A CA 1
ATOM 3247 C C . PHE A 1 402 ? -19.609 -11.414 12.094 1 98.69 402 PHE A C 1
ATOM 3249 O O . PHE A 1 402 ? -19.656 -10.297 12.617 1 98.69 402 PHE A O 1
ATOM 3256 N N . GLY A 1 403 ? -20.578 -11.883 11.344 1 98.44 403 GLY A N 1
ATOM 3257 C CA . GLY A 1 403 ? -21.828 -11.164 11.203 1 98.44 403 GLY A CA 1
ATOM 3258 C C . GLY A 1 403 ? -22.5 -10.852 12.531 1 98.44 403 GLY A C 1
ATOM 3259 O O . GLY A 1 403 ? -23 -9.742 12.742 1 98.44 403 GLY A O 1
ATOM 3260 N N . SER A 1 404 ? -22.516 -11.812 13.414 1 98.31 404 SER A N 1
ATOM 3261 C CA . SER A 1 404 ? -23.094 -11.609 14.742 1 98.31 404 SER A CA 1
ATOM 3262 C C . SER A 1 404 ? -22.359 -10.508 15.5 1 98.31 404 SER A C 1
ATOM 3264 O O . SER A 1 404 ? -22.984 -9.695 16.188 1 98.31 404 SER A O 1
ATOM 3266 N N . LYS A 1 405 ? -21.078 -10.5 15.352 1 98.06 405 LYS A N 1
ATOM 3267 C CA . LYS A 1 405 ? -20.266 -9.484 16.016 1 98.06 405 LYS A CA 1
ATOM 3268 C C . LYS A 1 405 ? -20.531 -8.102 15.422 1 98.06 405 LYS A C 1
ATOM 3270 O O . LYS A 1 405 ? -20.484 -7.098 16.141 1 98.06 405 LYS A O 1
ATOM 3275 N N . VAL A 1 406 ? -20.766 -8.07 14.117 1 97.75 406 VAL A N 1
ATOM 3276 C CA . VAL A 1 406 ? -21.109 -6.816 13.453 1 97.75 406 VAL A CA 1
ATOM 3277 C C . VAL A 1 406 ? -22.406 -6.266 14.031 1 97.75 406 VAL A C 1
ATOM 3279 O O . VAL A 1 406 ? -22.516 -5.07 14.32 1 97.75 406 VAL A O 1
ATOM 3282 N N . ILE A 1 407 ? -23.422 -7.105 14.25 1 97 407 ILE A N 1
ATOM 3283 C CA . ILE A 1 407 ? -24.703 -6.699 14.797 1 97 407 ILE A CA 1
ATOM 3284 C C . ILE A 1 407 ? -24.531 -6.199 16.234 1 97 407 ILE A C 1
ATOM 3286 O O . ILE A 1 407 ? -25.109 -5.184 16.609 1 97 407 ILE A O 1
ATOM 3290 N N . ASP A 1 408 ? -23.672 -6.836 16.953 1 95.38 408 ASP A N 1
ATOM 3291 C CA . ASP A 1 408 ? -23.484 -6.531 18.375 1 95.38 408 ASP A CA 1
ATOM 3292 C C . ASP A 1 408 ? -22.594 -5.312 18.562 1 95.38 408 ASP A C 1
ATOM 3294 O O . ASP A 1 408 ? -22.5 -4.758 19.656 1 95.38 408 ASP A O 1
ATOM 3298 N N . HIS A 1 409 ? -21.891 -5.016 17.484 1 91.31 409 HIS A N 1
ATOM 3299 C CA . HIS A 1 409 ? -20.922 -3.938 17.594 1 91.31 409 HIS A CA 1
ATOM 3300 C C . HIS A 1 409 ? -21.609 -2.578 17.688 1 91.31 409 HIS A C 1
ATOM 3302 O O . HIS A 1 409 ? -22.25 -2.143 16.734 1 91.31 409 HIS A O 1
ATOM 3308 N N . ASN A 1 410 ? -21.734 -2.041 18.922 1 77.69 410 ASN A N 1
ATOM 3309 C CA . ASN A 1 410 ? -22.328 -0.735 19.172 1 77.69 410 ASN A CA 1
ATOM 3310 C C . ASN A 1 410 ? -21.266 0.335 19.406 1 77.69 410 ASN A C 1
ATOM 3312 O O . ASN A 1 410 ? -20.422 0.191 20.281 1 77.69 410 ASN A O 1
ATOM 3316 N N . HIS A 1 411 ? -20.812 0.935 18.266 1 63.81 411 HIS A N 1
ATOM 3317 C CA . HIS A 1 411 ? -19.891 2.037 18.484 1 63.81 411 HIS A CA 1
ATOM 3318 C C . HIS A 1 411 ? -20.594 3.385 18.359 1 63.81 411 HIS A C 1
ATOM 3320 O O . HIS A 1 411 ? -21.609 3.496 17.688 1 63.81 411 HIS A O 1
ATOM 3326 N N . MET B 1 1 ? -18.656 -26.484 -32.688 1 47.22 1 MET B N 1
ATOM 3327 C CA . MET B 1 1 ? -17.438 -26.875 -33.406 1 47.22 1 MET B CA 1
ATOM 3328 C C . MET B 1 1 ? -16.547 -27.75 -32.531 1 47.22 1 MET B C 1
ATOM 3330 O O . MET B 1 1 ? -16.406 -27.516 -31.344 1 47.22 1 MET B O 1
ATOM 3334 N N . GLN B 1 2 ? -16.172 -28.922 -32.969 1 70.19 2 GLN B N 1
ATOM 3335 C CA . GLN B 1 2 ? -15.461 -29.938 -32.188 1 70.19 2 GLN B CA 1
ATOM 3336 C C . GLN B 1 2 ? -14.047 -29.484 -31.844 1 70.19 2 GLN B C 1
ATOM 3338 O O . GLN B 1 2 ? -13.359 -28.875 -32.656 1 70.19 2 GLN B O 1
ATOM 3343 N N . ASN B 1 3 ? -13.75 -29.5 -30.453 1 86.88 3 ASN B N 1
ATOM 3344 C CA . ASN B 1 3 ? -12.375 -29.203 -30.047 1 86.88 3 ASN B CA 1
ATOM 3345 C C . ASN B 1 3 ? -11.414 -30.312 -30.469 1 86.88 3 ASN B C 1
ATOM 3347 O O . ASN B 1 3 ? -11.508 -31.438 -30 1 86.88 3 ASN B O 1
ATOM 3351 N N . LEU B 1 4 ? -10.555 -30.031 -31.484 1 94.69 4 LEU B N 1
ATOM 3352 C CA . LEU B 1 4 ? -9.641 -31.016 -32.031 1 94.69 4 LEU B CA 1
ATOM 3353 C C . LEU B 1 4 ? -8.258 -30.891 -31.406 1 94.69 4 LEU B C 1
ATOM 3355 O O . LEU B 1 4 ? -7.797 -29.781 -31.125 1 94.69 4 LEU B O 1
ATOM 3359 N N . ALA B 1 5 ? -7.656 -32.062 -31.141 1 98 5 ALA B N 1
ATOM 3360 C CA . ALA B 1 5 ? -6.254 -32.094 -30.734 1 98 5 ALA B CA 1
ATOM 3361 C C . ALA B 1 5 ? -5.344 -31.641 -31.875 1 98 5 ALA B C 1
ATOM 3363 O O . ALA B 1 5 ? -5.762 -31.609 -33.031 1 98 5 ALA B O 1
ATOM 3364 N N . VAL B 1 6 ? -4.191 -31.219 -31.547 1 98.19 6 VAL B N 1
ATOM 3365 C CA . VAL B 1 6 ? -3.221 -30.781 -32.531 1 98.19 6 VAL B CA 1
ATOM 3366 C C . VAL B 1 6 ? -1.992 -31.688 -32.5 1 98.19 6 VAL B C 1
ATOM 3368 O O . VAL B 1 6 ? -1.406 -31.891 -31.438 1 98.19 6 VAL B O 1
ATOM 3371 N N . LYS B 1 7 ? -1.591 -32.25 -33.594 1 98.31 7 LYS B N 1
ATOM 3372 C CA . LYS B 1 7 ? -0.407 -33.094 -33.656 1 98.31 7 LYS B CA 1
ATOM 3373 C C . LYS B 1 7 ? 0.871 -32.281 -33.531 1 98.31 7 LYS B C 1
ATOM 3375 O O . LYS B 1 7 ? 1.097 -31.344 -34.312 1 98.31 7 LYS B O 1
ATOM 3380 N N . VAL B 1 8 ? 1.651 -32.594 -32.562 1 98.31 8 VAL B N 1
ATOM 3381 C CA . VAL B 1 8 ? 2.947 -31.938 -32.406 1 98.31 8 VAL B CA 1
ATOM 3382 C C . VAL B 1 8 ? 4.004 -32.656 -33.25 1 98.31 8 VAL B C 1
ATOM 3384 O O . VAL B 1 8 ? 4.664 -32.031 -34.062 1 98.31 8 VAL B O 1
ATOM 3387 N N . VAL B 1 9 ? 4.238 -33.938 -33.031 1 97.25 9 VAL B N 1
ATOM 3388 C CA . VAL B 1 9 ? 4.992 -34.906 -33.812 1 97.25 9 VAL B CA 1
ATOM 3389 C C . VAL B 1 9 ? 4.25 -36.25 -33.812 1 97.25 9 VAL B C 1
ATOM 3391 O O . VAL B 1 9 ? 3.184 -36.375 -33.188 1 97.25 9 VAL B O 1
ATOM 3394 N N . ASP B 1 10 ? 4.82 -37.188 -34.531 1 95.5 10 ASP B N 1
ATOM 3395 C CA . ASP B 1 10 ? 4.156 -38.5 -34.562 1 95.5 10 ASP B CA 1
ATOM 3396 C C . ASP B 1 10 ? 3.992 -39.062 -33.125 1 95.5 10 ASP B C 1
ATOM 3398 O O . ASP B 1 10 ? 4.945 -39.062 -32.344 1 95.5 10 ASP B O 1
ATOM 3402 N N . ASN B 1 11 ? 2.73 -39.375 -32.75 1 96.88 11 ASN B N 1
ATOM 3403 C CA . ASN B 1 11 ? 2.334 -40.062 -31.516 1 96.88 11 ASN B CA 1
ATOM 3404 C C . ASN B 1 11 ? 2.23 -39.062 -30.344 1 96.88 11 ASN B C 1
ATOM 3406 O O . ASN B 1 11 ? 1.896 -39.469 -29.234 1 96.88 11 ASN B O 1
ATOM 3410 N N . LEU B 1 12 ? 2.621 -37.781 -30.547 1 98.62 12 LEU B N 1
ATOM 3411 C CA . LEU B 1 12 ? 2.451 -36.781 -29.5 1 98.62 12 LEU B CA 1
ATOM 3412 C C . LEU B 1 12 ? 1.489 -35.688 -29.953 1 98.62 12 LEU B C 1
ATOM 3414 O O . LEU B 1 12 ? 1.685 -35.062 -31 1 98.62 12 LEU B O 1
ATOM 3418 N N . TYR B 1 13 ? 0.492 -35.406 -29.109 1 98.75 13 TYR B N 1
ATOM 3419 C CA . TYR B 1 13 ? -0.569 -34.469 -29.469 1 98.75 13 TYR B CA 1
ATOM 3420 C C . TYR B 1 13 ? -0.761 -33.406 -28.375 1 98.75 13 TYR B C 1
ATOM 3422 O O . TYR B 1 13 ? -0.696 -33.75 -27.172 1 98.75 13 TYR B O 1
ATOM 3430 N N . TRP B 1 14 ? -0.965 -32.156 -28.797 1 98.69 14 TRP B N 1
ATOM 3431 C CA . TRP B 1 14 ? -1.433 -31.109 -27.891 1 98.69 14 TRP B CA 1
ATOM 3432 C C . TRP B 1 14 ? -2.926 -31.266 -27.609 1 98.69 14 TRP B C 1
ATOM 3434 O O . TRP B 1 14 ? -3.734 -31.297 -28.547 1 98.69 14 TRP B O 1
ATOM 3444 N N . VAL B 1 15 ? -3.299 -31.375 -26.359 1 98.75 15 VAL B N 1
ATOM 3445 C CA . VAL B 1 15 ? -4.691 -31.531 -25.953 1 98.75 15 VAL B CA 1
ATOM 3446 C C . VAL B 1 15 ? -5.039 -30.5 -24.891 1 98.75 15 VAL B C 1
ATOM 3448 O O . VAL B 1 15 ? -5.832 -30.766 -23.984 1 98.75 15 VAL B O 1
ATOM 3451 N N . GLY B 1 16 ? -4.402 -29.344 -24.891 1 98.31 16 GLY B N 1
ATOM 3452 C CA . GLY B 1 16 ? -4.617 -28.25 -23.969 1 98.31 16 GLY B CA 1
ATOM 3453 C C . GLY B 1 16 ? -5.789 -27.375 -24.344 1 98.31 16 GLY B C 1
ATOM 3454 O O . GLY B 1 16 ? -6.711 -27.812 -25.031 1 98.31 16 GLY B O 1
ATOM 3455 N N . VAL B 1 17 ? -5.801 -26.141 -23.766 1 98.12 17 VAL B N 1
ATOM 3456 C CA . VAL B 1 17 ? -6.902 -25.219 -24 1 98.12 17 VAL B CA 1
ATOM 3457 C C . VAL B 1 17 ? -6.367 -23.797 -24.078 1 98.12 17 VAL B C 1
ATOM 3459 O O . VAL B 1 17 ? -5.344 -23.469 -23.469 1 98.12 17 VAL B O 1
ATOM 3462 N N . PHE B 1 18 ? -7.023 -22.938 -24.891 1 97.56 18 PHE B N 1
ATOM 3463 C CA . PHE B 1 18 ? -6.766 -21.5 -24.953 1 97.56 18 PHE B CA 1
ATOM 3464 C C . PHE B 1 18 ? -7.664 -20.75 -23.969 1 97.56 18 PHE B C 1
ATOM 3466 O O . PHE B 1 18 ? -8.859 -21.031 -23.891 1 97.56 18 PHE B O 1
ATOM 3473 N N . ASP B 1 19 ? -7.141 -19.938 -23.172 1 97.19 19 ASP B N 1
ATOM 3474 C CA . ASP B 1 19 ? -7.863 -18.984 -22.344 1 97.19 19 ASP B CA 1
ATOM 3475 C C . ASP B 1 19 ? -7.641 -17.547 -22.844 1 97.19 19 ASP B C 1
ATOM 3477 O O . ASP B 1 19 ? -6.836 -16.812 -22.266 1 97.19 19 ASP B O 1
ATOM 3481 N N . PHE B 1 20 ? -8.406 -17.109 -23.797 1 96.25 20 PHE B N 1
ATOM 3482 C CA . PHE B 1 20 ? -8.25 -15.836 -24.484 1 96.25 20 PHE B CA 1
ATOM 3483 C C . PHE B 1 20 ? -8.656 -14.68 -23.578 1 96.25 20 PHE B C 1
ATOM 3485 O O . PHE B 1 20 ? -8.211 -13.547 -23.766 1 96.25 20 PHE B O 1
ATOM 3492 N N . ASP B 1 21 ? -9.367 -14.984 -22.547 1 94.25 21 ASP B N 1
ATOM 3493 C CA . ASP B 1 21 ? -10.039 -13.938 -21.781 1 94.25 21 ASP B CA 1
ATOM 3494 C C . ASP B 1 21 ? -9.25 -13.57 -20.531 1 94.25 21 ASP B C 1
ATOM 3496 O O . ASP B 1 21 ? -9.5 -12.539 -19.906 1 94.25 21 ASP B O 1
ATOM 3500 N N . LEU B 1 22 ? -8.297 -14.461 -20.172 1 93.81 22 LEU B N 1
ATOM 3501 C CA . LEU B 1 22 ? -7.523 -14.164 -18.969 1 93.81 22 LEU B CA 1
ATOM 3502 C C . LEU B 1 22 ? -6.777 -12.844 -19.125 1 93.81 22 LEU B C 1
ATOM 3504 O O . LEU B 1 22 ? -6.051 -12.641 -20.094 1 93.81 22 LEU B O 1
ATOM 3508 N N . ARG B 1 23 ? -6.934 -11.922 -18.125 1 94.25 23 ARG B N 1
ATOM 3509 C CA . ARG B 1 23 ? -6.277 -10.625 -18.219 1 94.25 23 ARG B CA 1
ATOM 3510 C C . ARG B 1 23 ? -5.316 -10.422 -17.047 1 94.25 23 ARG B C 1
ATOM 3512 O O . ARG B 1 23 ? -4.402 -9.594 -17.125 1 94.25 23 ARG B O 1
ATOM 3519 N N . THR B 1 24 ? -5.547 -11.133 -15.977 1 93.88 24 THR B N 1
ATOM 3520 C CA . THR B 1 24 ? -4.66 -11.086 -14.82 1 93.88 24 THR B CA 1
ATOM 3521 C C . THR B 1 24 ? -4.398 -12.492 -14.281 1 93.88 24 THR B C 1
ATOM 3523 O O . THR B 1 24 ? -5.332 -13.211 -13.938 1 93.88 24 THR B O 1
ATOM 3526 N N . PHE B 1 25 ? -3.141 -12.812 -14.305 1 92.06 25 PHE B N 1
ATOM 3527 C CA . PHE B 1 25 ? -2.701 -14.102 -13.781 1 92.06 25 PHE B CA 1
ATOM 3528 C C . PHE B 1 25 ? -2.199 -13.969 -12.352 1 92.06 25 PHE B C 1
ATOM 3530 O O . PHE B 1 25 ? -1.437 -13.047 -12.039 1 92.06 25 PHE B O 1
ATOM 3537 N N . ASP B 1 26 ? -2.689 -14.797 -11.359 1 90 26 ASP B N 1
ATOM 3538 C CA . ASP B 1 26 ? -2.262 -14.859 -9.961 1 90 26 ASP B CA 1
ATOM 3539 C C . ASP B 1 26 ? -2.48 -13.516 -9.258 1 90 26 ASP B C 1
ATOM 3541 O O . ASP B 1 26 ? -1.603 -13.039 -8.539 1 90 26 ASP B O 1
ATOM 3545 N N . VAL B 1 27 ? -3.428 -12.867 -9.633 1 89.12 27 VAL B N 1
ATOM 3546 C CA . VAL B 1 27 ? -3.953 -11.688 -8.953 1 89.12 27 VAL B CA 1
ATOM 3547 C C . VAL B 1 27 ? -3.199 -10.445 -9.414 1 89.12 27 VAL B C 1
ATOM 3549 O O . VAL B 1 27 ? -3.764 -9.344 -9.453 1 89.12 27 VAL B O 1
ATOM 3552 N N . ILE B 1 28 ? -1.896 -10.594 -9.93 1 89.38 28 ILE B N 1
ATOM 3553 C CA . ILE B 1 28 ? -1.166 -9.344 -10.102 1 89.38 28 ILE B CA 1
ATOM 3554 C C . ILE B 1 28 ? -0.44 -9.359 -11.445 1 89.38 28 ILE B C 1
ATOM 3556 O O . ILE B 1 28 ? 0.134 -8.344 -11.859 1 89.38 28 ILE B O 1
ATOM 3560 N N . VAL B 1 29 ? -0.442 -10.453 -12.195 1 92.69 29 VAL B N 1
ATOM 3561 C CA . VAL B 1 29 ? 0.346 -10.523 -13.422 1 92.69 29 VAL B CA 1
ATOM 3562 C C . VAL B 1 29 ? -0.534 -10.18 -14.625 1 92.69 29 VAL B C 1
ATOM 3564 O O . VAL B 1 29 ? -1.387 -10.977 -15.023 1 92.69 29 VAL B O 1
ATOM 3567 N N . PRO B 1 30 ? -0.282 -9.086 -15.227 1 92.69 30 PRO B N 1
ATOM 3568 C CA . PRO B 1 30 ? -1.063 -8.766 -16.422 1 92.69 30 PRO B CA 1
ATOM 3569 C C . PRO B 1 30 ? -0.824 -9.75 -17.562 1 92.69 30 PRO B C 1
ATOM 3571 O O . PRO B 1 30 ? 0.322 -10.125 -17.828 1 92.69 30 PRO B O 1
ATOM 3574 N N . THR B 1 31 ? -1.813 -10.227 -18.188 1 94.88 31 THR B N 1
ATOM 3575 C CA . THR B 1 31 ? -1.777 -11.117 -19.344 1 94.88 31 THR B CA 1
ATOM 3576 C C . THR B 1 31 ? -2.613 -10.555 -20.484 1 94.88 31 THR B C 1
ATOM 3578 O O . THR B 1 31 ? -3.695 -11.07 -20.781 1 94.88 31 THR B O 1
ATOM 3581 N N . PRO B 1 32 ? -2.064 -9.586 -21.219 1 92.44 32 PRO B N 1
ATOM 3582 C CA . PRO B 1 32 ? -2.859 -8.852 -22.219 1 92.44 32 PRO B CA 1
ATOM 3583 C C . PRO B 1 32 ? -3.322 -9.742 -23.359 1 92.44 32 PRO B C 1
ATOM 3585 O O . PRO B 1 32 ? -4.336 -9.445 -24.016 1 92.44 32 PRO B O 1
ATOM 3588 N N . PHE B 1 33 ? -2.65 -10.859 -23.609 1 94.94 33 PHE B N 1
ATOM 3589 C CA . PHE B 1 33 ? -2.988 -11.672 -24.766 1 94.94 33 PHE B CA 1
ATOM 3590 C C . PHE B 1 33 ? -3.492 -13.047 -24.344 1 94.94 33 PHE B C 1
ATOM 3592 O O . PHE B 1 33 ? -3.381 -14.016 -25.094 1 94.94 33 PHE B O 1
ATOM 3599 N N . GLY B 1 34 ? -3.955 -13.133 -23.109 1 96.69 34 GLY B N 1
ATOM 3600 C CA . GLY B 1 34 ? -4.438 -14.406 -22.609 1 96.69 34 GLY B CA 1
ATOM 3601 C C . GLY B 1 34 ? -3.322 -15.406 -22.359 1 96.69 34 GLY B C 1
ATOM 3602 O O . GLY B 1 34 ? -2.16 -15.023 -22.203 1 96.69 34 GLY B O 1
ATOM 3603 N N . THR B 1 35 ? -3.699 -16.609 -22.203 1 97.69 35 THR B N 1
ATOM 3604 C CA . THR B 1 35 ? -2.75 -17.688 -21.938 1 97.69 35 THR B CA 1
ATOM 3605 C C . THR B 1 35 ? -3.273 -19.016 -22.484 1 97.69 35 THR B C 1
ATOM 3607 O O . THR B 1 35 ? -4.258 -19.047 -23.234 1 97.69 35 THR B O 1
ATOM 3610 N N . THR B 1 36 ? -2.521 -20.047 -22.328 1 97.88 36 THR B N 1
ATOM 3611 C CA . THR B 1 36 ? -2.936 -21.422 -22.594 1 97.88 36 THR B CA 1
ATOM 3612 C C . THR B 1 36 ? -2.637 -22.312 -21.391 1 97.88 36 THR B C 1
ATOM 3614 O O . THR B 1 36 ? -1.806 -21.953 -20.547 1 97.88 36 THR B O 1
ATOM 3617 N N . TYR B 1 37 ? -3.414 -23.234 -21.25 1 98.06 37 TYR B N 1
ATOM 3618 C CA . TYR B 1 37 ? -3.096 -24.375 -20.391 1 98.06 37 TYR B CA 1
ATOM 3619 C C . TYR B 1 37 ? -2.768 -25.609 -21.234 1 98.06 37 TYR B C 1
ATOM 3621 O O . TYR B 1 37 ? -3.67 -26.328 -21.641 1 98.06 37 TYR B O 1
ATOM 3629 N N . ASN B 1 38 ? -1.453 -25.797 -21.422 1 98.56 38 ASN B N 1
ATOM 3630 C CA . ASN B 1 38 ? -1.021 -26.859 -22.328 1 98.56 38 ASN B CA 1
ATOM 3631 C C . ASN B 1 38 ? -1.009 -28.219 -21.641 1 98.56 38 ASN B C 1
ATOM 3633 O O . ASN B 1 38 ? -0.676 -28.312 -20.453 1 98.56 38 ASN B O 1
ATOM 3637 N N . SER B 1 39 ? -1.428 -29.125 -22.25 1 98.75 39 SER B N 1
ATOM 3638 C CA . SER B 1 39 ? -1.402 -30.547 -21.938 1 98.75 39 SER B CA 1
ATOM 3639 C C . SER B 1 39 ? -1.092 -31.375 -23.172 1 98.75 39 SER B C 1
ATOM 3641 O O . SER B 1 39 ? -1.391 -30.969 -24.297 1 98.75 39 SER B O 1
ATOM 3643 N N . PHE B 1 40 ? -0.439 -32.469 -23 1 98.88 40 PHE B N 1
ATOM 3644 C CA . PHE B 1 40 ? -0.004 -33.281 -24.125 1 98.88 40 PHE B CA 1
ATOM 3645 C C . PHE B 1 40 ? -0.336 -34.75 -23.906 1 98.88 40 PHE B C 1
ATOM 3647 O O . PHE B 1 40 ? -0.324 -35.25 -22.766 1 98.88 40 PHE B O 1
ATOM 3654 N N . LEU B 1 41 ? -0.649 -35.438 -24.984 1 98.88 41 LEU B N 1
ATOM 3655 C CA . LEU B 1 41 ? -0.999 -36.844 -24.969 1 98.88 41 LEU B CA 1
ATOM 3656 C C . LEU B 1 41 ? -0.065 -37.656 -25.875 1 98.88 41 LEU B C 1
ATOM 3658 O O . LEU B 1 41 ? 0.038 -37.375 -27.078 1 98.88 41 LEU B O 1
ATOM 3662 N N . LEU B 1 42 ? 0.683 -38.594 -25.266 1 98.81 42 LEU B N 1
ATOM 3663 C CA . LEU B 1 42 ? 1.568 -39.5 -25.984 1 98.81 42 LEU B CA 1
ATOM 3664 C C . LEU B 1 42 ? 0.91 -40.844 -26.188 1 98.81 42 LEU B C 1
ATOM 3666 O O . LEU B 1 42 ? 0.553 -41.531 -25.203 1 98.81 42 LEU B O 1
ATOM 3670 N N . THR B 1 43 ? 0.708 -41.25 -27.422 1 98.06 43 THR B N 1
ATOM 3671 C CA . THR B 1 43 ? 0.179 -42.562 -27.719 1 98.06 43 THR B CA 1
ATOM 3672 C C . THR B 1 43 ? 1.312 -43.562 -27.969 1 98.06 43 THR B C 1
ATOM 3674 O O . THR B 1 43 ? 2.295 -43.219 -28.641 1 98.06 43 THR B O 1
ATOM 3677 N N . THR B 1 44 ? 1.224 -44.688 -27.328 1 95.62 44 THR B N 1
ATOM 3678 C CA . THR B 1 44 ? 2.252 -45.719 -27.484 1 95.62 44 THR B CA 1
ATOM 3679 C C . THR B 1 44 ? 1.62 -47.062 -27.734 1 95.62 44 THR B C 1
ATOM 3681 O O . THR B 1 44 ? 0.396 -47.219 -27.688 1 95.62 44 THR B O 1
ATOM 3684 N N . ASN B 1 45 ? 2.488 -48.094 -27.984 1 92 45 ASN B N 1
ATOM 3685 C CA . ASN B 1 45 ? 2.043 -49.469 -28.188 1 92 45 ASN B CA 1
ATOM 3686 C C . ASN B 1 45 ? 1.666 -50.125 -26.859 1 92 45 ASN B C 1
ATOM 3688 O O . ASN B 1 45 ? 1.011 -51.188 -26.844 1 92 45 ASN B O 1
ATOM 3692 N N . ASP B 1 46 ? 2.072 -49.562 -25.797 1 93.75 46 ASP B N 1
ATOM 3693 C CA . ASP B 1 46 ? 1.85 -50.156 -24.484 1 93.75 46 ASP B CA 1
ATOM 3694 C C . ASP B 1 46 ? 1.084 -49.219 -23.562 1 93.75 46 ASP B C 1
ATOM 3696 O O . ASP B 1 46 ? 1.337 -49.156 -22.359 1 93.75 46 ASP B O 1
ATOM 3700 N N . GLY B 1 47 ? 0.248 -48.344 -24.172 1 94.31 47 GLY B N 1
ATOM 3701 C CA . GLY B 1 47 ? -0.566 -47.469 -23.344 1 94.31 47 GLY B CA 1
ATOM 3702 C C . GLY B 1 47 ? -0.342 -46 -23.625 1 94.31 47 GLY B C 1
ATOM 3703 O O . GLY B 1 47 ? 0.697 -45.625 -24.172 1 94.31 47 GLY B O 1
ATOM 3704 N N . ASN B 1 48 ? -1.229 -45.156 -23.203 1 98.06 48 ASN B N 1
ATOM 3705 C CA . ASN B 1 48 ? -1.191 -43.719 -23.438 1 98.06 48 ASN B CA 1
ATOM 3706 C C . ASN B 1 48 ? -0.767 -42.938 -22.188 1 98.06 48 ASN B C 1
ATOM 3708 O O . ASN B 1 48 ? -1.082 -43.344 -21.078 1 98.06 48 ASN B O 1
ATOM 3712 N N . VAL B 1 49 ? -0.021 -41.875 -22.406 1 98.69 49 VAL B N 1
ATOM 3713 C CA . VAL B 1 49 ? 0.49 -41.062 -21.312 1 98.69 49 VAL B CA 1
ATOM 3714 C C . VAL B 1 49 ? -0.022 -39.625 -21.469 1 98.69 49 VAL B C 1
ATOM 3716 O O . VAL B 1 49 ? 0.179 -39 -22.516 1 98.69 49 VAL B O 1
ATOM 3719 N N . LEU B 1 50 ? -0.691 -39.156 -20.484 1 98.81 50 LEU B N 1
ATOM 3720 C CA . LEU B 1 50 ? -1.126 -37.75 -20.438 1 98.81 50 LEU B CA 1
ATOM 3721 C C . LEU B 1 50 ? -0.167 -36.906 -19.609 1 98.81 50 LEU B C 1
ATOM 3723 O O . LEU B 1 50 ? 0.182 -37.281 -18.484 1 98.81 50 LEU B O 1
ATOM 3727 N N . PHE B 1 51 ? 0.348 -35.812 -20.203 1 98.75 51 PHE B N 1
ATOM 3728 C CA . PHE B 1 51 ? 1.175 -34.875 -19.469 1 98.75 51 PHE B CA 1
ATOM 3729 C C . PHE B 1 51 ? 0.352 -33.656 -19.016 1 98.75 51 PHE B C 1
ATOM 3731 O O . PHE B 1 51 ? -0.172 -32.938 -19.859 1 98.75 51 PHE B O 1
ATOM 3738 N N . GLU B 1 52 ? 0.263 -33.438 -17.703 1 97.62 52 GLU B N 1
ATOM 3739 C CA . GLU B 1 52 ? -0.501 -32.344 -17.109 1 97.62 52 GLU B CA 1
ATOM 3740 C C . GLU B 1 52 ? -1.979 -32.438 -17.469 1 97.62 52 GLU B C 1
ATOM 3742 O O . GLU B 1 52 ? -2.375 -33.312 -18.25 1 97.62 52 GLU B O 1
ATOM 3747 N N . THR B 1 53 ? -2.775 -31.703 -16.828 1 98.19 53 THR B N 1
ATOM 3748 C CA . THR B 1 53 ? -4.152 -31.422 -17.219 1 98.19 53 THR B CA 1
ATOM 3749 C C . THR B 1 53 ? -4.344 -29.953 -17.547 1 98.19 53 THR B C 1
ATOM 3751 O O . THR B 1 53 ? -3.473 -29.328 -18.156 1 98.19 53 THR B O 1
ATOM 3754 N N . VAL B 1 54 ? -5.527 -29.422 -17.266 1 98.06 54 VAL B N 1
ATOM 3755 C CA . VAL B 1 54 ? -5.801 -28 -17.516 1 98.06 54 VAL B CA 1
ATOM 3756 C C . VAL B 1 54 ? -6.566 -27.406 -16.344 1 98.06 54 VAL B C 1
ATOM 3758 O O . VAL B 1 54 ? -6.867 -28.109 -15.375 1 98.06 54 VAL B O 1
ATOM 3761 N N . LYS B 1 55 ? -6.789 -26.078 -16.406 1 96.94 55 LYS B N 1
ATOM 3762 C CA . LYS B 1 55 ? -7.602 -25.406 -15.406 1 96.94 55 LYS B CA 1
ATOM 3763 C C . LYS B 1 55 ? -9.008 -26 -15.359 1 96.94 55 LYS B C 1
ATOM 3765 O O . LYS B 1 55 ? -9.594 -26.312 -16.391 1 96.94 55 LYS B O 1
ATOM 3770 N N . GLU B 1 56 ? -9.547 -26.094 -14.25 1 96 56 GLU B N 1
ATOM 3771 C CA . GLU B 1 56 ? -10.734 -26.891 -13.961 1 96 56 GLU B CA 1
ATOM 3772 C C . GLU B 1 56 ? -11.906 -26.484 -14.844 1 96 56 GLU B C 1
ATOM 3774 O O . GLU B 1 56 ? -12.609 -27.328 -15.398 1 96 56 GLU B O 1
ATOM 3779 N N . PRO B 1 57 ? -12.156 -25.203 -15.047 1 95.38 57 PRO B N 1
ATOM 3780 C CA . PRO B 1 57 ? -13.328 -24.812 -15.836 1 95.38 57 PRO B CA 1
ATOM 3781 C C . PRO B 1 57 ? -13.242 -25.281 -17.281 1 95.38 57 PRO B C 1
ATOM 3783 O O . PRO B 1 57 ? -14.25 -25.312 -18 1 95.38 57 PRO B O 1
ATOM 3786 N N . PHE B 1 58 ? -12.078 -25.719 -17.703 1 97.31 58 PHE B N 1
ATOM 3787 C CA . PHE B 1 58 ? -11.875 -26.078 -19.109 1 97.31 58 PHE B CA 1
ATOM 3788 C C . PHE B 1 58 ? -11.797 -27.578 -19.281 1 97.31 58 PHE B C 1
ATOM 3790 O O . PHE B 1 58 ? -11.367 -28.078 -20.328 1 97.31 58 PHE B O 1
ATOM 3797 N N . TYR B 1 59 ? -12.234 -28.375 -18.25 1 97.56 59 TYR B N 1
ATOM 3798 C CA . TYR B 1 59 ? -12.031 -29.828 -18.234 1 97.56 59 TYR B CA 1
ATOM 3799 C C . TYR B 1 59 ? -12.758 -30.484 -19.406 1 97.56 59 TYR B C 1
ATOM 3801 O O . TYR B 1 59 ? -12.258 -31.453 -19.984 1 97.56 59 TYR B O 1
ATOM 3809 N N . GLN B 1 60 ? -13.891 -29.953 -19.844 1 97.75 60 GLN B N 1
ATOM 3810 C CA . GLN B 1 60 ? -14.664 -30.578 -20.906 1 97.75 60 GLN B CA 1
ATOM 3811 C C . GLN B 1 60 ? -13.945 -30.469 -22.25 1 97.75 60 GLN B C 1
ATOM 3813 O O . GLN B 1 60 ? -13.867 -31.438 -23 1 97.75 60 GLN B O 1
ATOM 3818 N N . GLU B 1 61 ? -13.453 -29.25 -22.516 1 97.94 61 GLU B N 1
ATOM 3819 C CA . GLU B 1 61 ? -12.688 -29.047 -23.734 1 97.94 61 GLU B CA 1
ATOM 3820 C C . GLU B 1 61 ? -11.461 -29.953 -23.781 1 97.94 61 GLU B C 1
ATOM 3822 O O . GLU B 1 61 ? -11.125 -30.516 -24.828 1 97.94 61 GLU B O 1
ATOM 3827 N N . HIS B 1 62 ? -10.812 -30.047 -22.672 1 98.12 62 HIS B N 1
ATOM 3828 C CA . HIS B 1 62 ? -9.641 -30.906 -22.516 1 98.12 62 HIS B CA 1
ATOM 3829 C C . HIS B 1 62 ? -9.977 -32.375 -22.812 1 98.12 62 HIS B C 1
ATOM 3831 O O . HIS B 1 62 ? -9.289 -33.031 -23.594 1 98.12 62 HIS B O 1
ATOM 3837 N N . LEU B 1 63 ? -11.062 -32.875 -22.234 1 97.88 63 LEU B N 1
ATOM 3838 C CA . LEU B 1 63 ? -11.5 -34.25 -22.406 1 97.88 63 LEU B CA 1
ATOM 3839 C C . LEU B 1 63 ? -11.867 -34.5 -23.859 1 97.88 63 LEU B C 1
ATOM 3841 O O . LEU B 1 63 ? -11.57 -35.594 -24.391 1 97.88 63 LEU B O 1
ATOM 3845 N N . GLU B 1 64 ? -12.484 -33.562 -24.484 1 98.19 64 GLU B N 1
ATOM 3846 C CA . GLU B 1 64 ? -12.859 -33.719 -25.891 1 98.19 64 GLU B CA 1
ATOM 3847 C C . GLU B 1 64 ? -11.633 -33.875 -26.766 1 98.19 64 GLU B C 1
ATOM 3849 O O . GLU B 1 64 ? -11.633 -34.688 -27.703 1 98.19 64 GLU B O 1
ATOM 3854 N N . ARG B 1 65 ? -10.594 -33.125 -26.484 1 98.44 65 ARG B N 1
ATOM 3855 C CA . ARG B 1 65 ? -9.375 -33.219 -27.281 1 98.44 65 ARG B CA 1
ATOM 3856 C C . ARG B 1 65 ? -8.664 -34.562 -27.047 1 98.44 65 ARG B C 1
ATOM 3858 O O . ARG B 1 65 ? -8.062 -35.125 -27.969 1 98.44 65 ARG B O 1
ATOM 3865 N N . ILE B 1 66 ? -8.711 -35 -25.781 1 98.5 66 ILE B N 1
ATOM 3866 C CA . ILE B 1 66 ? -8.141 -36.312 -25.469 1 98.5 66 ILE B CA 1
ATOM 3867 C C . ILE B 1 66 ? -8.867 -37.406 -26.266 1 98.5 66 ILE B C 1
ATOM 3869 O O . ILE B 1 66 ? -8.242 -38.219 -26.922 1 98.5 66 ILE B O 1
ATOM 3873 N N . GLU B 1 67 ? -10.188 -37.344 -26.281 1 97.75 67 GLU B N 1
ATOM 3874 C CA . GLU B 1 67 ? -11.008 -38.344 -26.969 1 97.75 67 GLU B CA 1
ATOM 3875 C C . GLU B 1 67 ? -10.828 -38.25 -28.484 1 97.75 67 GLU B C 1
ATOM 3877 O O . GLU B 1 67 ? -10.969 -39.25 -29.188 1 97.75 67 GLU B O 1
ATOM 3882 N N . ASN B 1 68 ? -10.523 -37.094 -28.875 1 97.88 68 ASN B N 1
ATOM 3883 C CA . ASN B 1 68 ? -10.25 -36.906 -30.297 1 97.88 68 ASN B CA 1
ATOM 3884 C C . ASN B 1 68 ? -9.055 -37.719 -30.75 1 97.88 68 ASN B C 1
ATOM 3886 O O . ASN B 1 68 ? -8.984 -38.156 -31.891 1 97.88 68 ASN B O 1
ATOM 3890 N N . VAL B 1 69 ? -8.133 -38.031 -29.875 1 97.94 69 VAL B N 1
ATOM 3891 C CA . VAL B 1 69 ? -6.91 -38.75 -30.219 1 97.94 69 VAL B CA 1
ATOM 3892 C C . VAL B 1 69 ? -7.109 -40.25 -29.984 1 97.94 69 VAL B C 1
ATOM 3894 O O . VAL B 1 69 ? -6.785 -41.062 -30.844 1 97.94 69 VAL B O 1
ATOM 3897 N N . ILE B 1 70 ? -7.703 -40.625 -28.891 1 97.38 70 ILE B N 1
ATOM 3898 C CA . ILE B 1 70 ? -7.676 -42.031 -28.516 1 97.38 70 ILE B CA 1
ATOM 3899 C C . ILE B 1 70 ? -9.086 -42.625 -28.609 1 97.38 70 ILE B C 1
ATOM 3901 O O . ILE B 1 70 ? -9.289 -43.812 -28.344 1 97.38 70 ILE B O 1
ATOM 3905 N N . GLY B 1 71 ? -10.055 -41.844 -28.984 1 96.19 71 GLY B N 1
ATOM 3906 C CA . GLY B 1 71 ? -11.438 -42.281 -29.078 1 96.19 71 GLY B CA 1
ATOM 3907 C C . GLY B 1 71 ? -12.164 -42.25 -27.75 1 96.19 71 GLY B C 1
ATOM 3908 O O . GLY B 1 71 ? -11.531 -42.188 -26.688 1 96.19 71 GLY B O 1
ATOM 3909 N N . LYS B 1 72 ? -13.438 -42.469 -27.781 1 95 72 LYS B N 1
ATOM 3910 C CA . LYS B 1 72 ? -14.281 -42.406 -26.578 1 95 72 LYS B CA 1
ATOM 3911 C C . LYS B 1 72 ? -14.016 -43.594 -25.672 1 95 72 LYS B C 1
ATOM 3913 O O . LYS B 1 72 ? -14.203 -43.531 -24.469 1 95 72 LYS B O 1
ATOM 3918 N N . LYS B 1 73 ? -13.578 -44.625 -26.297 1 94.88 73 LYS B N 1
ATOM 3919 C CA . LYS B 1 73 ? -13.32 -45.844 -25.516 1 94.88 73 LYS B CA 1
ATOM 3920 C C . LYS B 1 73 ? -11.836 -46 -25.219 1 94.88 73 LYS B C 1
ATOM 3922 O O . LYS B 1 73 ? -11.43 -46.969 -24.594 1 94.88 73 LYS B O 1
ATOM 3927 N N . GLY B 1 74 ? -11.031 -45.031 -25.656 1 95.69 74 GLY B N 1
ATOM 3928 C CA . GLY B 1 74 ? -9.609 -45.062 -25.359 1 95.69 74 GLY B CA 1
ATOM 3929 C C . GLY B 1 74 ? -9.297 -44.969 -23.891 1 95.69 74 GLY B C 1
ATOM 3930 O O . GLY B 1 74 ? -10.148 -44.562 -23.094 1 95.69 74 GLY B O 1
ATOM 3931 N N . GLN B 1 75 ? -8.039 -45.438 -23.531 1 96.88 75 GLN B N 1
ATOM 3932 C CA . GLN B 1 75 ? -7.641 -45.438 -22.125 1 96.88 75 GLN B CA 1
ATOM 3933 C C . GLN B 1 75 ? -6.367 -44.625 -21.922 1 96.88 75 GLN B C 1
ATOM 3935 O O . GLN B 1 75 ? -5.535 -44.531 -22.828 1 96.88 75 GLN B O 1
ATOM 3940 N N . ILE B 1 76 ? -6.281 -44 -20.781 1 98.31 76 ILE B N 1
ATOM 3941 C CA . ILE B 1 76 ? -5.055 -43.375 -20.312 1 98.31 76 ILE B CA 1
ATOM 3942 C C . ILE B 1 76 ? -4.41 -44.25 -19.234 1 98.31 76 ILE B C 1
ATOM 3944 O O . ILE B 1 76 ? -5.055 -44.594 -18.25 1 98.31 76 ILE B O 1
ATOM 3948 N N . ASN B 1 77 ? -3.162 -44.562 -19.453 1 98.19 77 ASN B N 1
ATOM 3949 C CA . ASN B 1 77 ? -2.471 -45.469 -18.531 1 98.19 77 ASN B CA 1
ATOM 3950 C C . ASN B 1 77 ? -1.697 -44.688 -17.469 1 98.19 77 ASN B C 1
ATOM 3952 O O . ASN B 1 77 ? -1.622 -45.094 -16.312 1 98.19 77 ASN B O 1
ATOM 3956 N N . TYR B 1 78 ? -1.102 -43.594 -17.891 1 98.44 78 TYR B N 1
ATOM 3957 C CA . TYR B 1 78 ? -0.305 -42.781 -16.984 1 98.44 78 TYR B CA 1
ATOM 3958 C C . TYR B 1 78 ? -0.669 -41.312 -17.109 1 98.44 78 TYR B C 1
ATOM 3960 O O . TYR B 1 78 ? -0.937 -40.844 -18.219 1 98.44 78 TYR B O 1
ATOM 3968 N N . ILE B 1 79 ? -0.726 -40.594 -16.031 1 98.69 79 ILE B N 1
ATOM 3969 C CA . ILE B 1 79 ? -0.818 -39.156 -15.953 1 98.69 79 ILE B CA 1
ATOM 3970 C C . ILE B 1 79 ? 0.417 -38.594 -15.258 1 98.69 79 ILE B C 1
ATOM 3972 O O . ILE B 1 79 ? 0.631 -38.844 -14.07 1 98.69 79 ILE B O 1
ATOM 3976 N N . ILE B 1 80 ? 1.256 -37.938 -15.992 1 98.75 80 ILE B N 1
ATOM 3977 C CA . ILE B 1 80 ? 2.465 -37.312 -15.438 1 98.75 80 ILE B CA 1
ATOM 3978 C C . ILE B 1 80 ? 2.203 -35.875 -15.094 1 98.75 80 ILE B C 1
ATOM 3980 O O . ILE B 1 80 ? 1.83 -35.062 -15.961 1 98.75 80 ILE B O 1
ATOM 3984 N N . LEU B 1 81 ? 2.344 -35.531 -13.844 1 98.38 81 LEU B N 1
ATOM 3985 C CA . LEU B 1 81 ? 2.244 -34.125 -13.383 1 98.38 81 LEU B CA 1
ATOM 3986 C C . LEU B 1 81 ? 3.623 -33.562 -13.062 1 98.38 81 LEU B C 1
ATOM 3988 O O . LEU B 1 81 ? 4.219 -33.938 -12.039 1 98.38 81 LEU B O 1
ATOM 3992 N N . ASN B 1 82 ? 4.086 -32.656 -13.953 1 98.19 82 ASN B N 1
ATOM 3993 C CA . ASN B 1 82 ? 5.367 -32 -13.727 1 98.19 82 ASN B CA 1
ATOM 3994 C C . ASN B 1 82 ? 5.281 -31 -12.578 1 98.19 82 ASN B C 1
ATOM 3996 O O . ASN B 1 82 ? 6.297 -30.641 -11.984 1 98.19 82 ASN B O 1
ATOM 4000 N N . HIS B 1 83 ? 4.168 -30.469 -12.242 1 96.06 83 HIS B N 1
ATOM 4001 C CA . HIS B 1 83 ? 3.854 -29.75 -11.023 1 96.06 83 HIS B CA 1
ATOM 4002 C C . HIS B 1 83 ? 2.35 -29.719 -10.766 1 96.06 83 HIS B C 1
ATOM 4004 O O . HIS B 1 83 ? 1.569 -30.219 -11.578 1 96.06 83 HIS B O 1
ATOM 4010 N N . THR B 1 84 ? 1.897 -29.156 -9.656 1 97.19 84 THR B N 1
ATOM 4011 C CA . THR B 1 84 ? 0.506 -29.375 -9.273 1 97.19 84 THR B CA 1
ATOM 4012 C C . THR B 1 84 ? -0.238 -28.047 -9.188 1 97.19 84 THR B C 1
ATOM 4014 O O . THR B 1 84 ? -1.271 -27.953 -8.523 1 97.19 84 THR B O 1
ATOM 4017 N N . GLU B 1 85 ? 0.338 -26.938 -9.711 1 95.62 85 GLU B N 1
ATOM 4018 C CA . GLU B 1 85 ? -0.419 -25.703 -9.781 1 95.62 85 GLU B CA 1
ATOM 4019 C C . GLU B 1 85 ? -1.79 -25.922 -10.414 1 95.62 85 GLU B C 1
ATOM 4021 O O . GLU B 1 85 ? -1.901 -26.578 -11.445 1 95.62 85 GLU B O 1
ATOM 4026 N N . PRO B 1 86 ? -2.816 -25.375 -9.898 1 95.69 86 PRO B N 1
ATOM 4027 C CA . PRO B 1 86 ? -4.18 -25.75 -10.273 1 95.69 86 PRO B CA 1
ATOM 4028 C C . PRO B 1 86 ? -4.543 -25.328 -11.695 1 95.69 86 PRO B C 1
ATOM 4030 O O . PRO B 1 86 ? -5.52 -25.828 -12.266 1 95.69 86 PRO B O 1
ATOM 4033 N N . ASP B 1 87 ? -3.801 -24.438 -12.219 1 93.44 87 ASP B N 1
ATOM 4034 C CA . ASP B 1 87 ? -4.07 -24.141 -13.625 1 93.44 87 ASP B CA 1
ATOM 4035 C C . ASP B 1 87 ? -3.568 -25.266 -14.523 1 93.44 87 ASP B C 1
ATOM 4037 O O . ASP B 1 87 ? -3.916 -25.328 -15.703 1 93.44 87 ASP B O 1
ATOM 4041 N N . HIS B 1 88 ? -2.895 -26.266 -13.961 1 93.88 88 HIS B N 1
ATOM 4042 C CA . HIS B 1 88 ? -2.449 -27.422 -14.742 1 93.88 88 HIS B CA 1
ATOM 4043 C C . HIS B 1 88 ? -2.908 -28.734 -14.102 1 93.88 88 HIS B C 1
ATOM 4045 O O . HIS B 1 88 ? -2.82 -29.797 -14.719 1 93.88 88 HIS B O 1
ATOM 4051 N N . SER B 1 89 ? -3.348 -28.688 -12.945 1 96.31 89 SER B N 1
ATOM 4052 C CA . SER B 1 89 ? -3.775 -29.891 -12.258 1 96.31 89 SER B CA 1
ATOM 4053 C C . SER B 1 89 ? -5.258 -29.828 -11.891 1 96.31 89 SER B C 1
ATOM 4055 O O . SER B 1 89 ? -5.805 -30.781 -11.336 1 96.31 89 SER B O 1
ATOM 4057 N N . GLY B 1 90 ? -5.883 -28.766 -12.188 1 95.69 90 GLY B N 1
ATOM 4058 C CA . GLY B 1 90 ? -7.242 -28.5 -11.734 1 95.69 90 GLY B CA 1
ATOM 4059 C C . GLY B 1 90 ? -8.25 -29.5 -12.258 1 95.69 90 GLY B C 1
ATOM 4060 O O . GLY B 1 90 ? -9.266 -29.766 -11.609 1 95.69 90 GLY B O 1
ATOM 4061 N N . SER B 1 91 ? -7.996 -30.109 -13.406 1 97.38 91 SER B N 1
ATOM 4062 C CA . SER B 1 91 ? -8.945 -31.016 -14.055 1 97.38 91 SER B CA 1
ATOM 4063 C C . SER B 1 91 ? -8.656 -32.469 -13.711 1 97.38 91 SER B C 1
ATOM 4065 O O . SER B 1 91 ? -9.281 -33.375 -14.25 1 97.38 91 SER B O 1
ATOM 4067 N N . LEU B 1 92 ? -7.75 -32.688 -12.82 1 98.12 92 LEU B N 1
ATOM 4068 C CA . LEU B 1 92 ? -7.273 -34.031 -12.547 1 98.12 92 LEU B CA 1
ATOM 4069 C C . LEU B 1 92 ? -8.422 -34.969 -12.125 1 98.12 92 LEU B C 1
ATOM 4071 O O . LEU B 1 92 ? -8.555 -36.062 -12.641 1 98.12 92 LEU B O 1
ATOM 4075 N N . ASN B 1 93 ? -9.273 -34.5 -11.234 1 96.88 93 ASN B N 1
ATOM 4076 C CA . ASN B 1 93 ? -10.375 -35.312 -10.75 1 96.88 93 ASN B CA 1
ATOM 4077 C C . ASN B 1 93 ? -11.336 -35.688 -11.875 1 96.88 93 ASN B C 1
ATOM 4079 O O . ASN B 1 93 ? -11.836 -36.812 -11.922 1 96.88 93 ASN B O 1
ATOM 4083 N N . HIS B 1 94 ? -11.609 -34.781 -12.742 1 97.31 94 HIS B N 1
ATOM 4084 C CA . HIS B 1 94 ? -12.477 -35.031 -13.883 1 97.31 94 HIS B CA 1
ATOM 4085 C C . HIS B 1 94 ? -11.852 -36.062 -14.812 1 97.31 94 HIS B C 1
ATOM 4087 O O . HIS B 1 94 ? -12.547 -36.938 -15.344 1 97.31 94 HIS B O 1
ATOM 4093 N N . ILE B 1 95 ? -10.586 -35.969 -15.008 1 98 95 ILE B N 1
ATOM 4094 C CA . ILE B 1 95 ? -9.859 -36.906 -15.867 1 98 95 ILE B CA 1
ATOM 4095 C C . ILE B 1 95 ? -9.883 -38.281 -15.25 1 98 95 ILE B C 1
ATOM 4097 O O . ILE B 1 95 ? -10.117 -39.281 -15.938 1 98 95 ILE B O 1
ATOM 4101 N N . LEU B 1 96 ? -9.664 -38.375 -13.961 1 97.62 96 LEU B N 1
ATOM 4102 C CA . LEU B 1 96 ? -9.617 -39.625 -13.258 1 97.62 96 LEU B CA 1
ATOM 4103 C C . LEU B 1 96 ? -10.992 -40.281 -13.227 1 97.62 96 LEU B C 1
ATOM 4105 O O . LEU B 1 96 ? -11.094 -41.531 -13.172 1 97.62 96 LEU B O 1
ATOM 4109 N N . GLU B 1 97 ? -12.039 -39.5 -13.18 1 96.56 97 GLU B N 1
ATOM 4110 C CA . GLU B 1 97 ? -13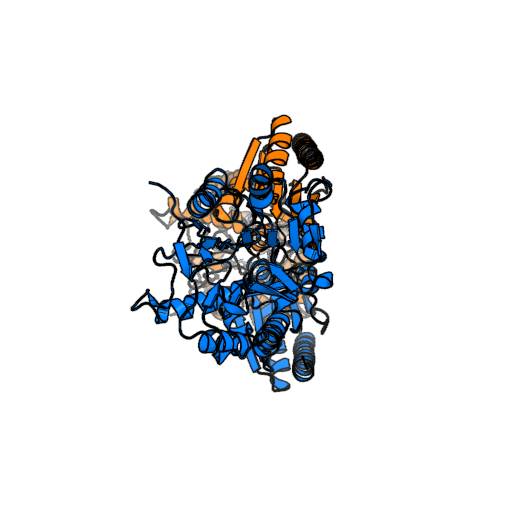.391 -40.062 -13.281 1 96.56 97 GLU B CA 1
ATOM 4111 C C . GLU B 1 97 ? -13.594 -40.812 -14.594 1 96.56 97 GLU B C 1
ATOM 4113 O O . GLU B 1 97 ? -14.227 -41.844 -14.617 1 96.56 97 GLU B O 1
ATOM 4118 N N . LYS B 1 98 ? -13.094 -40.25 -15.633 1 97.06 98 LYS B N 1
ATOM 4119 C CA . LYS B 1 98 ? -13.211 -40.875 -16.953 1 97.06 98 LYS B CA 1
ATOM 4120 C C . LYS B 1 98 ? -12.227 -42 -17.109 1 97.06 98 LYS B C 1
ATOM 4122 O O . LYS B 1 98 ? -12.523 -43 -17.781 1 97.06 98 LYS B O 1
ATOM 4127 N N . TYR B 1 99 ? -11.062 -41.844 -16.531 1 97.62 99 TYR B N 1
ATOM 4128 C CA . TYR B 1 99 ? -10 -42.844 -16.641 1 97.62 99 TYR B CA 1
ATOM 4129 C C . TYR B 1 99 ? -9.539 -43.281 -15.258 1 97.62 99 TYR B C 1
ATOM 4131 O O . TYR B 1 99 ? -8.391 -43.062 -14.867 1 97.62 99 TYR B O 1
ATOM 4139 N N . PRO B 1 100 ? -10.242 -44.062 -14.586 1 96.12 100 PRO B N 1
ATOM 4140 C CA . PRO B 1 100 ? -10.008 -44.375 -13.18 1 96.12 100 PRO B CA 1
ATOM 4141 C C . PRO B 1 100 ? -8.805 -45.312 -12.977 1 96.12 100 PRO B C 1
ATOM 4143 O O . PRO B 1 100 ? -8.281 -45.406 -11.859 1 96.12 100 PRO B O 1
ATOM 4146 N N . ASN B 1 101 ? -8.336 -45.969 -13.977 1 96.38 101 ASN B N 1
ATOM 4147 C CA . ASN B 1 101 ? -7.242 -46.906 -13.82 1 96.38 101 ASN B CA 1
ATOM 4148 C C . ASN B 1 101 ? -5.891 -46.281 -14.094 1 96.38 101 ASN B C 1
ATOM 4150 O O . ASN B 1 101 ? -4.848 -46.906 -13.984 1 96.38 101 ASN B O 1
ATOM 4154 N N . ALA B 1 102 ? -5.883 -45 -14.453 1 97.88 102 ALA B N 1
ATOM 4155 C CA . ALA B 1 102 ? -4.633 -44.312 -14.734 1 97.88 102 ALA B CA 1
ATOM 4156 C C . ALA B 1 102 ? -3.76 -44.219 -13.484 1 97.88 102 ALA B C 1
ATOM 4158 O O . ALA B 1 102 ? -4.266 -44.031 -12.375 1 97.88 102 ALA B O 1
ATOM 4159 N N . THR B 1 103 ? -2.455 -44.375 -13.656 1 98.12 103 THR B N 1
ATOM 4160 C CA . THR B 1 103 ? -1.474 -44.188 -12.594 1 98.12 103 THR B CA 1
ATOM 4161 C C . THR B 1 103 ? -0.877 -42.781 -12.656 1 98.12 103 THR B C 1
ATOM 4163 O O . THR B 1 103 ? -0.382 -42.344 -13.703 1 98.12 103 THR B O 1
ATOM 4166 N N . ILE B 1 104 ? -0.932 -42.062 -11.531 1 98.44 104 ILE B N 1
ATOM 4167 C CA . ILE B 1 104 ? -0.34 -40.719 -11.453 1 98.44 104 ILE B CA 1
ATOM 4168 C C . ILE B 1 104 ? 1.148 -40.844 -11.133 1 98.44 104 ILE B C 1
ATOM 4170 O O . ILE B 1 104 ? 1.537 -41.562 -10.203 1 98.44 104 ILE B O 1
ATOM 4174 N N . ILE B 1 105 ? 2.014 -40.219 -11.906 1 98.56 105 ILE B N 1
ATOM 4175 C CA . ILE B 1 105 ? 3.445 -40.125 -11.648 1 98.56 105 ILE B CA 1
ATOM 4176 C C . ILE B 1 105 ? 3.824 -38.688 -11.375 1 98.56 105 ILE B C 1
ATOM 4178 O O . ILE B 1 105 ? 3.598 -37.812 -12.211 1 98.56 105 ILE B O 1
ATOM 4182 N N . ALA B 1 106 ? 4.328 -38.375 -10.266 1 98.19 106 ALA B N 1
ATOM 4183 C CA . ALA B 1 106 ? 4.707 -37.031 -9.836 1 98.19 106 ALA B CA 1
ATOM 4184 C C . ALA B 1 106 ? 5.727 -37.094 -8.703 1 98.19 106 ALA B C 1
ATOM 4186 O O . ALA B 1 106 ? 6.023 -38.156 -8.172 1 98.19 106 ALA B O 1
ATOM 4187 N N . THR B 1 107 ? 6.359 -35.969 -8.406 1 98 107 THR B N 1
ATOM 4188 C CA . THR B 1 107 ? 7.293 -35.906 -7.289 1 98 107 THR B CA 1
ATOM 4189 C C . THR B 1 107 ? 6.562 -36.125 -5.965 1 98 107 THR B C 1
ATOM 4191 O O . THR B 1 107 ? 5.336 -36.062 -5.91 1 98 107 THR B O 1
ATOM 4194 N N . VAL B 1 108 ? 7.348 -36.375 -4.934 1 97.12 108 VAL B N 1
ATOM 4195 C CA . VAL B 1 108 ? 6.773 -36.594 -3.607 1 97.12 108 VAL B CA 1
ATOM 4196 C C . VAL B 1 108 ? 6.051 -35.344 -3.145 1 97.12 108 VAL B C 1
ATOM 4198 O O . VAL B 1 108 ? 4.957 -35.406 -2.58 1 97.12 108 VAL B O 1
ATOM 4201 N N . ALA B 1 109 ? 6.676 -34.219 -3.373 1 96.69 109 ALA B N 1
ATOM 4202 C CA . ALA B 1 109 ? 6.055 -32.938 -3.008 1 96.69 109 ALA B CA 1
ATOM 4203 C C . ALA B 1 109 ? 4.742 -32.719 -3.758 1 96.69 109 ALA B C 1
ATOM 4205 O O . ALA B 1 109 ? 3.77 -32.219 -3.193 1 96.69 109 ALA B O 1
ATOM 4206 N N . ALA B 1 110 ? 4.707 -33.094 -4.98 1 97.25 110 ALA B N 1
ATOM 4207 C CA . ALA B 1 110 ? 3.502 -32.969 -5.797 1 97.25 110 ALA B CA 1
ATOM 4208 C C . ALA B 1 110 ? 2.393 -33.906 -5.285 1 97.25 110 ALA B C 1
ATOM 4210 O O . ALA B 1 110 ? 1.232 -33.5 -5.195 1 97.25 110 ALA B O 1
ATOM 4211 N N . LEU B 1 111 ? 2.768 -35.125 -5.027 1 96.94 111 LEU B N 1
ATOM 4212 C CA . LEU B 1 111 ? 1.784 -36.062 -4.516 1 96.94 111 LEU B CA 1
ATOM 4213 C C . LEU B 1 111 ? 1.203 -35.594 -3.189 1 96.94 111 LEU B C 1
ATOM 4215 O O . LEU B 1 111 ? 0.013 -35.75 -2.926 1 96.94 111 LEU B O 1
ATOM 4219 N N . ASN B 1 112 ? 2.012 -34.969 -2.377 1 95.81 112 ASN B N 1
ATOM 4220 C CA . ASN B 1 112 ? 1.532 -34.406 -1.13 1 95.81 112 ASN B CA 1
ATOM 4221 C C . ASN B 1 112 ? 0.58 -33.219 -1.388 1 95.81 112 ASN B C 1
ATOM 4223 O O . ASN B 1 112 ? -0.446 -33.094 -0.716 1 95.81 112 ASN B O 1
ATOM 4227 N N . ASN B 1 113 ? 0.928 -32.375 -2.318 1 96.5 113 ASN B N 1
ATOM 4228 C CA . ASN B 1 113 ? 0.063 -31.25 -2.672 1 96.5 113 ASN B CA 1
ATOM 4229 C C . ASN B 1 113 ? -1.312 -31.719 -3.131 1 96.5 113 ASN B C 1
ATOM 4231 O O . ASN B 1 113 ? -2.322 -31.078 -2.85 1 96.5 113 ASN B O 1
ATOM 4235 N N . LEU B 1 114 ? -1.35 -32.781 -3.877 1 96.75 114 LEU B N 1
ATOM 4236 C CA . LEU B 1 114 ? -2.586 -33.281 -4.465 1 96.75 114 LEU B CA 1
ATOM 4237 C C . LEU B 1 114 ? -3.576 -33.719 -3.379 1 96.75 114 LEU B C 1
ATOM 4239 O O . LEU B 1 114 ? -4.789 -33.719 -3.611 1 96.75 114 LEU B O 1
ATOM 4243 N N . LYS B 1 115 ? -3.092 -34.031 -2.146 1 95.81 115 LYS B N 1
ATOM 4244 C CA . LYS B 1 115 ? -3.971 -34.344 -1.019 1 95.81 115 LYS B CA 1
ATOM 4245 C C . LYS B 1 115 ? -4.836 -33.125 -0.665 1 95.81 115 LYS B C 1
ATOM 4247 O O . LYS B 1 115 ? -5.949 -33.281 -0.161 1 95.81 115 LYS B O 1
ATOM 4252 N N . PHE B 1 116 ? -4.312 -31.922 -0.96 1 96.69 116 PHE B N 1
ATOM 4253 C CA . PHE B 1 116 ? -4.996 -30.703 -0.551 1 96.69 116 PHE B CA 1
ATOM 4254 C C . PHE B 1 116 ? -5.609 -30 -1.754 1 96.69 116 PHE B C 1
ATOM 4256 O O . PHE B 1 116 ? -6.527 -29.188 -1.604 1 96.69 116 PHE B O 1
ATOM 4263 N N . ILE B 1 117 ? -5.137 -30.281 -2.947 1 97.31 117 ILE B N 1
ATOM 4264 C CA . ILE B 1 117 ? -5.613 -29.625 -4.152 1 97.31 117 ILE B CA 1
ATOM 4265 C C . ILE B 1 117 ? -6.785 -30.391 -4.742 1 97.31 117 ILE B C 1
ATOM 4267 O O . ILE B 1 117 ? -7.855 -29.828 -4.977 1 97.31 117 ILE B O 1
ATOM 4271 N N . SER B 1 118 ? -6.625 -31.703 -4.922 1 96.19 118 SER B N 1
ATOM 4272 C CA . SER B 1 118 ? -7.633 -32.562 -5.562 1 96.19 118 SER B CA 1
ATOM 4273 C C . SER B 1 118 ? -8.336 -33.438 -4.547 1 96.19 118 SER B C 1
ATOM 4275 O O . SER B 1 118 ? -9.344 -34.062 -4.859 1 96.19 118 SER B O 1
ATOM 4277 N N . HIS B 1 119 ? -7.867 -33.438 -3.328 1 95.62 119 HIS B N 1
ATOM 4278 C CA . HIS B 1 119 ? -8.391 -34.375 -2.33 1 95.62 119 HIS B CA 1
ATOM 4279 C C . HIS B 1 119 ? -8.477 -35.781 -2.889 1 95.62 119 HIS B C 1
ATOM 4281 O O . HIS B 1 119 ? -9.531 -36.438 -2.818 1 95.62 119 HIS B O 1
ATOM 4287 N N . LEU B 1 120 ? -7.383 -36.219 -3.438 1 91.94 120 LEU B N 1
ATOM 4288 C CA . LEU B 1 120 ? -7.332 -37.469 -4.156 1 91.94 120 LEU B CA 1
ATOM 4289 C C . LEU B 1 120 ? -7.777 -38.625 -3.262 1 91.94 120 LEU B C 1
ATOM 4291 O O . LEU B 1 120 ? -7.398 -38.688 -2.09 1 91.94 120 LEU B O 1
ATOM 4295 N N . SER B 1 121 ? -8.562 -39.5 -3.85 1 89.38 121 SER B N 1
ATOM 4296 C CA . SER B 1 121 ? -8.93 -40.75 -3.174 1 89.38 121 SER B CA 1
ATOM 4297 C C . SER B 1 121 ? -7.715 -41.625 -2.949 1 89.38 121 SER B C 1
ATOM 4299 O O . SER B 1 121 ? -6.824 -41.688 -3.797 1 89.38 121 SER B O 1
ATOM 4301 N N . PRO B 1 122 ? -7.715 -42.344 -1.854 1 90.06 122 PRO B N 1
ATOM 4302 C CA . PRO B 1 122 ? -6.613 -43.25 -1.595 1 90.06 122 PRO B CA 1
ATOM 4303 C C . PRO B 1 122 ? -6.559 -44.406 -2.6 1 90.06 122 PRO B C 1
ATOM 4305 O O . PRO B 1 122 ? -5.539 -45.094 -2.701 1 90.06 122 PRO B O 1
ATOM 4308 N N . GLU B 1 123 ? -7.598 -44.625 -3.367 1 93.25 123 GLU B N 1
ATOM 4309 C CA . GLU B 1 123 ? -7.664 -45.719 -4.32 1 93.25 123 GLU B CA 1
ATOM 4310 C C . GLU B 1 123 ? -6.914 -45.375 -5.605 1 93.25 123 GLU B C 1
ATOM 4312 O O . GLU B 1 123 ? -6.609 -46.281 -6.406 1 93.25 123 GLU B O 1
ATOM 4317 N N . VAL B 1 124 ? -6.637 -44.125 -5.777 1 96.25 124 VAL B N 1
ATOM 4318 C CA . VAL B 1 124 ? -5.938 -43.719 -6.988 1 96.25 124 VAL B CA 1
ATOM 4319 C C . VAL B 1 124 ? -4.492 -44.219 -6.945 1 96.25 124 VAL B C 1
ATOM 4321 O O . VAL B 1 124 ? -3.818 -44.094 -5.918 1 96.25 124 VAL B O 1
ATOM 4324 N N . LYS B 1 125 ? -3.982 -44.844 -8.062 1 97.38 125 LYS B N 1
ATOM 4325 C CA . LYS B 1 125 ? -2.605 -45.312 -8.148 1 97.38 125 LYS B CA 1
ATOM 4326 C C . LYS B 1 125 ? -1.635 -44.156 -8.367 1 97.38 125 LYS B C 1
ATOM 4328 O O . LYS B 1 125 ? -1.83 -43.344 -9.273 1 97.38 125 LYS B O 1
ATOM 4333 N N . THR B 1 126 ? -0.676 -44.125 -7.488 1 97.62 126 THR B N 1
ATOM 4334 C CA . THR B 1 126 ? 0.337 -43.094 -7.609 1 97.62 126 THR B CA 1
ATOM 4335 C C . THR B 1 126 ? 1.739 -43.688 -7.531 1 97.62 126 THR B C 1
ATOM 4337 O O . THR B 1 126 ? 1.954 -44.688 -6.855 1 97.62 126 THR B O 1
ATOM 4340 N N . VAL B 1 127 ? 2.664 -43.125 -8.273 1 97.75 127 VAL B N 1
ATOM 4341 C CA . VAL B 1 127 ? 4.074 -43.5 -8.234 1 97.75 127 VAL B CA 1
ATOM 4342 C C . VAL B 1 127 ? 4.934 -42.219 -8.102 1 97.75 127 VAL B C 1
ATOM 4344 O O . VAL B 1 127 ? 4.672 -41.219 -8.758 1 97.75 127 VAL B O 1
ATOM 4347 N N . CYS B 1 128 ? 5.875 -42.281 -7.254 1 97.44 128 CYS B N 1
ATOM 4348 C CA . CYS B 1 128 ? 6.805 -41.156 -7.059 1 97.44 128 CYS B CA 1
ATOM 4349 C C . CYS B 1 128 ? 7.895 -41.156 -8.125 1 97.44 128 CYS B C 1
ATOM 4351 O O . CYS B 1 128 ? 8.656 -42.125 -8.234 1 97.44 128 CYS B O 1
ATOM 4353 N N . SER B 1 129 ? 8.039 -40.125 -8.82 1 96.69 129 SER B N 1
ATOM 4354 C CA . SER B 1 129 ? 8.977 -40 -9.938 1 96.69 129 SER B CA 1
ATOM 4355 C C . SER B 1 129 ? 10.422 -40.031 -9.445 1 96.69 129 SER B C 1
ATOM 4357 O O . SER B 1 129 ? 11.32 -40.469 -10.172 1 96.69 129 SER B O 1
ATOM 4359 N N . ILE B 1 130 ? 10.625 -39.469 -8.242 1 93.19 130 ILE B N 1
ATOM 4360 C CA . ILE B 1 130 ? 11.977 -39.438 -7.688 1 93.19 130 ILE B CA 1
ATOM 4361 C C . ILE B 1 130 ? 12.516 -40.844 -7.547 1 93.19 130 ILE B C 1
ATOM 4363 O O . ILE B 1 130 ? 13.695 -41.094 -7.832 1 93.19 130 ILE B O 1
ATOM 4367 N N . LYS B 1 131 ? 11.703 -41.781 -7.191 1 92.5 131 LYS B N 1
ATOM 4368 C CA . LYS B 1 131 ? 12.078 -43.156 -7.039 1 92.5 131 LYS B CA 1
ATOM 4369 C C . LYS B 1 131 ? 12.109 -43.875 -8.391 1 92.5 131 LYS B C 1
ATOM 4371 O O . LYS B 1 131 ? 13 -44.688 -8.648 1 92.5 131 LYS B O 1
ATOM 4376 N N . LEU B 1 132 ? 11.188 -43.562 -9.211 1 93.81 132 LEU B N 1
ATOM 4377 C CA . LEU B 1 132 ? 11.031 -44.219 -10.508 1 93.81 132 LEU B CA 1
ATOM 4378 C C . LEU B 1 132 ? 12.156 -43.812 -11.461 1 93.81 132 LEU B C 1
ATOM 4380 O O . LEU B 1 132 ? 12.656 -44.625 -12.219 1 93.81 132 LEU B O 1
ATOM 4384 N N . LYS B 1 133 ? 12.539 -42.562 -11.453 1 92.81 133 LYS B N 1
ATOM 4385 C CA . LYS B 1 133 ? 13.586 -41.906 -12.242 1 92.81 133 LYS B CA 1
ATOM 4386 C C . LYS B 1 133 ? 13.211 -41.875 -13.719 1 92.81 133 LYS B C 1
ATOM 4388 O O . LYS B 1 133 ? 13.438 -40.875 -14.391 1 92.81 133 LYS B O 1
ATOM 4393 N N . SER B 1 134 ? 12.75 -42.969 -14.211 1 95.88 134 SER B N 1
ATOM 4394 C CA . SER B 1 134 ? 12.32 -43 -15.602 1 95.88 134 SER B CA 1
ATOM 4395 C C . SER B 1 134 ? 11.211 -44.031 -15.805 1 95.88 134 SER B C 1
ATOM 4397 O O . SER B 1 134 ? 10.984 -44.875 -14.945 1 95.88 134 SER B O 1
ATOM 4399 N N . LEU B 1 135 ? 10.484 -43.844 -16.922 1 96.81 135 LEU B N 1
ATOM 4400 C CA . LEU B 1 135 ? 9.383 -44.719 -17.266 1 96.81 135 LEU B CA 1
ATOM 4401 C C . LEU B 1 135 ? 9.516 -45.219 -18.719 1 96.81 135 LEU B C 1
ATOM 4403 O O . LEU B 1 135 ? 9.656 -44.406 -19.625 1 96.81 135 LEU B O 1
ATOM 4407 N N . GLN B 1 136 ? 9.57 -46.5 -18.844 1 96.5 136 GLN B N 1
ATOM 4408 C CA . GLN B 1 136 ? 9.469 -47.094 -20.172 1 96.5 136 GLN B CA 1
ATOM 4409 C C . GLN B 1 136 ? 8.016 -47.375 -20.547 1 96.5 136 GLN B C 1
ATOM 4411 O O . GLN B 1 136 ? 7.316 -48.094 -19.812 1 96.5 136 GLN B O 1
ATOM 4416 N N . VAL B 1 137 ? 7.578 -46.844 -21.609 1 96.31 137 VAL B N 1
ATOM 4417 C CA . VAL B 1 137 ? 6.227 -47.062 -22.094 1 96.31 137 VAL B CA 1
ATOM 4418 C C . VAL B 1 137 ? 6.246 -47.25 -23.609 1 96.31 137 VAL B C 1
ATOM 4420 O O . VAL B 1 137 ? 6.484 -46.281 -24.359 1 96.31 137 VAL B O 1
ATOM 4423 N N . GLY B 1 138 ? 6.031 -48.5 -24.062 1 95.69 138 GLY B N 1
ATOM 4424 C CA . GLY B 1 138 ? 6.18 -48.812 -25.484 1 95.69 138 GLY B CA 1
ATOM 4425 C C . GLY B 1 138 ? 7.574 -48.531 -26 1 95.69 138 GLY B C 1
ATOM 4426 O O . GLY B 1 138 ? 8.562 -49 -25.438 1 95.69 138 GLY B O 1
ATOM 4427 N N . GLU B 1 139 ? 7.66 -47.781 -27.016 1 95.44 139 GLU B N 1
ATOM 4428 C CA . GLU B 1 139 ? 8.922 -47.5 -27.688 1 95.44 139 GLU B CA 1
ATOM 4429 C C . GLU B 1 139 ? 9.586 -46.25 -27.125 1 95.44 139 GLU B C 1
ATOM 4431 O O . GLU B 1 139 ? 10.656 -45.844 -27.578 1 95.44 139 GLU B O 1
ATOM 4436 N N . TYR B 1 140 ? 9.008 -45.688 -26.109 1 96.81 140 TYR B N 1
ATOM 4437 C CA . TYR B 1 140 ? 9.531 -44.406 -25.609 1 96.81 140 TYR B CA 1
ATOM 4438 C C . TYR B 1 140 ? 10.07 -44.562 -24.188 1 96.81 140 TYR B C 1
ATOM 4440 O O . TYR B 1 140 ? 9.492 -45.281 -23.375 1 96.81 140 TYR B O 1
ATOM 4448 N N . HIS B 1 141 ? 11.141 -43.875 -24 1 96.38 141 HIS B N 1
ATOM 4449 C CA . HIS B 1 141 ? 11.734 -43.719 -22.672 1 96.38 141 HIS B CA 1
ATOM 4450 C C . HIS B 1 141 ? 11.516 -42.312 -22.141 1 96.38 141 HIS B C 1
ATOM 4452 O O . HIS B 1 141 ? 12.039 -41.344 -22.703 1 96.38 141 HIS B O 1
ATOM 4458 N N . LEU B 1 142 ? 10.727 -42.219 -21.016 1 98.19 142 LEU B N 1
ATOM 4459 C CA . LEU B 1 142 ? 10.477 -40.938 -20.359 1 98.19 142 LEU B CA 1
ATOM 4460 C C . LEU B 1 142 ? 11.391 -40.75 -19.156 1 98.19 142 LEU B C 1
ATOM 4462 O O . LEU B 1 142 ? 11.352 -41.531 -18.219 1 98.19 142 LEU B O 1
ATOM 4466 N N . LYS B 1 143 ? 12.227 -39.719 -19.234 1 97.94 143 LYS B N 1
ATOM 4467 C CA . LYS B 1 143 ? 13.133 -39.406 -18.141 1 97.94 143 LYS B CA 1
ATOM 4468 C C . LYS B 1 143 ? 12.602 -38.219 -17.344 1 97.94 143 LYS B C 1
ATOM 4470 O O . LYS B 1 143 ? 12.148 -37.219 -17.906 1 97.94 143 LYS B O 1
ATOM 4475 N N . PHE B 1 144 ? 12.711 -38.375 -15.977 1 98.38 144 PHE B N 1
ATOM 4476 C CA . PHE B 1 144 ? 12.242 -37.312 -15.086 1 98.38 144 PHE B CA 1
ATOM 4477 C C . PHE B 1 144 ? 13.422 -36.531 -14.523 1 98.38 144 PHE B C 1
ATOM 4479 O O . PHE B 1 144 ? 14.312 -37.094 -13.891 1 98.38 144 PHE B O 1
ATOM 4486 N N . LEU B 1 145 ? 13.461 -35.219 -14.812 1 98.06 145 LEU B N 1
ATOM 4487 C CA . LEU B 1 145 ? 14.438 -34.312 -14.242 1 98.06 145 LEU B CA 1
ATOM 4488 C C . LEU B 1 145 ? 13.828 -33.5 -13.094 1 98.06 145 LEU B C 1
ATOM 4490 O O . LEU B 1 145 ? 12.977 -32.656 -13.312 1 98.06 145 LEU B O 1
ATOM 4494 N N . ILE B 1 146 ? 14.289 -33.781 -11.859 1 97.69 146 ILE B N 1
ATOM 4495 C CA . ILE B 1 146 ? 13.703 -33.188 -10.664 1 97.69 146 ILE B CA 1
ATOM 4496 C C . ILE B 1 146 ? 14.375 -31.844 -10.375 1 97.69 146 ILE B C 1
ATOM 4498 O O . ILE B 1 146 ? 15.586 -31.781 -10.148 1 97.69 146 ILE B O 1
ATOM 4502 N N . GLN B 1 147 ? 13.641 -30.766 -10.445 1 96 147 GLN B N 1
ATOM 4503 C CA . GLN B 1 147 ? 14.148 -29.453 -10.094 1 96 147 GLN B CA 1
ATOM 4504 C C . GLN B 1 147 ? 13.109 -28.641 -9.32 1 96 147 GLN B C 1
ATOM 4506 O O . GLN B 1 147 ? 12.398 -27.812 -9.898 1 96 147 GLN B O 1
ATOM 4511 N N . PRO B 1 148 ? 13.141 -28.75 -7.969 1 95.94 148 PRO B N 1
ATOM 4512 C CA . PRO B 1 148 ? 12.195 -27.984 -7.16 1 95.94 148 PRO B CA 1
ATOM 4513 C C . PRO B 1 148 ? 12.367 -26.469 -7.332 1 95.94 148 PRO B C 1
ATOM 4515 O O . PRO B 1 148 ? 13.469 -26 -7.613 1 95.94 148 PRO B O 1
ATOM 4518 N N . PHE B 1 149 ? 11.203 -25.672 -7.164 1 94.12 149 PHE B N 1
ATOM 4519 C CA . PHE B 1 149 ? 11.125 -24.203 -7.172 1 94.12 149 PHE B CA 1
ATOM 4520 C C . PHE B 1 149 ? 11.383 -23.656 -8.57 1 94.12 149 PHE B C 1
ATOM 4522 O O . PHE B 1 149 ? 11.992 -22.609 -8.727 1 94.12 149 PHE B O 1
ATOM 4529 N N . LEU B 1 150 ? 10.836 -24.469 -9.555 1 94 150 LEU B N 1
ATOM 4530 C CA . LEU B 1 150 ? 10.836 -24.047 -10.953 1 94 150 LEU B CA 1
ATOM 4531 C C . LEU B 1 150 ? 9.414 -24.016 -11.508 1 94 150 LEU B C 1
ATOM 4533 O O . LEU B 1 150 ? 9.094 -24.734 -12.453 1 94 150 LEU B O 1
ATOM 4537 N N . HIS B 1 151 ? 8.477 -23.359 -10.805 1 92.19 151 HIS B N 1
ATOM 4538 C CA . HIS B 1 151 ? 8.688 -22.406 -9.727 1 92.19 151 HIS B CA 1
ATOM 4539 C C . HIS B 1 151 ? 7.984 -22.844 -8.445 1 92.19 151 HIS B C 1
ATOM 4541 O O . HIS B 1 151 ? 7.902 -22.078 -7.484 1 92.19 151 HIS B O 1
ATOM 4547 N N . TRP B 1 152 ? 7.398 -23.969 -8.508 1 95.25 152 TRP B N 1
ATOM 4548 C CA . TRP B 1 152 ? 6.82 -24.562 -7.316 1 95.25 152 TRP B CA 1
ATOM 4549 C C . TRP B 1 152 ? 7.777 -25.562 -6.691 1 95.25 152 TRP B C 1
ATOM 4551 O O . TRP B 1 152 ? 8.648 -26.109 -7.375 1 95.25 152 TRP B O 1
ATOM 4561 N N . PRO B 1 153 ? 7.605 -25.859 -5.414 1 95.25 153 PRO B N 1
ATOM 4562 C CA . PRO B 1 153 ? 8.508 -26.797 -4.742 1 95.25 153 PRO B CA 1
ATOM 4563 C C . PRO B 1 153 ? 8.43 -28.203 -5.312 1 95.25 153 PRO B C 1
ATOM 4565 O O . PRO B 1 153 ? 9.328 -29.016 -5.09 1 95.25 153 PRO B O 1
ATOM 4568 N N . ASP B 1 154 ? 7.461 -28.516 -6.09 1 96.94 154 ASP B N 1
ATOM 4569 C CA . ASP B 1 154 ? 7.211 -29.891 -6.539 1 96.94 154 ASP B CA 1
ATOM 4570 C C . ASP B 1 154 ? 7.621 -30.062 -8 1 96.94 154 ASP B C 1
ATOM 4572 O O . ASP B 1 154 ? 7.391 -31.125 -8.594 1 96.94 154 ASP B O 1
ATOM 4576 N N . THR B 1 155 ? 8.289 -29.172 -8.594 1 97.56 155 THR B N 1
ATOM 4577 C CA . THR B 1 155 ? 8.445 -29.109 -10.047 1 97.56 155 THR B CA 1
ATOM 4578 C C . THR B 1 155 ? 9.43 -30.172 -10.523 1 97.56 155 THR B C 1
ATOM 4580 O O . THR B 1 155 ? 10.469 -30.406 -9.891 1 97.56 155 THR B O 1
ATOM 4583 N N . MET B 1 156 ? 9.109 -30.812 -11.594 1 98.12 156 MET B N 1
ATOM 4584 C CA . MET B 1 156 ? 10.008 -31.641 -12.391 1 98.12 156 MET B CA 1
ATOM 4585 C C . MET B 1 156 ? 9.797 -31.391 -13.875 1 98.12 156 MET B C 1
ATOM 4587 O O . MET B 1 156 ? 8.898 -30.656 -14.266 1 98.12 156 MET B O 1
ATOM 4591 N N . MET B 1 157 ? 10.672 -31.859 -14.688 1 98.38 157 MET B N 1
ATOM 4592 C CA . MET B 1 157 ? 10.547 -31.859 -16.141 1 98.38 157 MET B CA 1
ATOM 4593 C C . MET B 1 157 ? 10.555 -33.281 -16.688 1 98.38 157 MET B C 1
ATOM 4595 O O . MET B 1 157 ? 11.047 -34.219 -16.031 1 98.38 157 MET B O 1
ATOM 4599 N N . THR B 1 158 ? 9.977 -33.5 -17.828 1 98.75 158 THR B N 1
ATOM 4600 C CA . THR B 1 158 ? 9.969 -34.812 -18.484 1 98.75 158 THR B CA 1
ATOM 4601 C C . THR B 1 158 ? 10.633 -34.719 -19.859 1 98.75 158 THR B C 1
ATOM 4603 O O . THR B 1 158 ? 10.367 -33.812 -20.625 1 98.75 158 THR B O 1
ATOM 4606 N N . VAL B 1 159 ? 11.531 -35.656 -20.125 1 98.62 159 VAL B N 1
ATOM 4607 C CA . VAL B 1 159 ? 12.203 -35.781 -21.422 1 98.62 159 VAL B CA 1
ATOM 4608 C C . VAL B 1 159 ? 11.727 -37.031 -22.141 1 98.62 159 VAL B C 1
ATOM 4610 O O . VAL B 1 159 ? 11.672 -38.125 -21.547 1 98.62 159 VAL B O 1
ATOM 4613 N N . ILE B 1 160 ? 11.273 -36.875 -23.344 1 98.31 160 ILE B N 1
ATOM 4614 C CA . ILE B 1 160 ? 11.039 -38 -24.219 1 98.31 160 ILE B CA 1
ATOM 4615 C C . ILE B 1 160 ? 12.25 -38.188 -25.141 1 98.31 160 ILE B C 1
ATOM 4617 O O . ILE B 1 160 ? 12.367 -37.531 -26.172 1 98.31 160 ILE B O 1
ATOM 4621 N N . GLU B 1 161 ? 13.008 -39.125 -24.859 1 96.25 161 GLU B N 1
ATOM 4622 C CA . GLU B 1 161 ? 14.344 -39.219 -25.438 1 96.25 161 GLU B CA 1
ATOM 4623 C C . GLU B 1 161 ? 14.266 -39.5 -26.938 1 96.25 161 GLU B C 1
ATOM 4625 O O . GLU B 1 161 ? 14.922 -38.844 -27.734 1 96.25 161 GLU B O 1
ATOM 4630 N N . GLU B 1 162 ? 13.461 -40.438 -27.344 1 96.38 162 GLU B N 1
ATOM 4631 C CA . GLU B 1 162 ? 13.398 -40.906 -28.734 1 96.38 162 GLU B CA 1
ATOM 4632 C C . GLU B 1 162 ? 12.875 -39.812 -29.656 1 96.38 162 GLU B C 1
ATOM 4634 O O . GLU B 1 162 ? 13.258 -39.719 -30.828 1 96.38 162 GLU B O 1
ATOM 4639 N N . LEU B 1 163 ? 12.109 -38.938 -29.047 1 97.56 163 LEU B N 1
ATOM 4640 C CA . LEU B 1 163 ? 11.508 -37.875 -29.859 1 97.56 163 LEU B CA 1
ATOM 4641 C C . LEU B 1 163 ? 12.297 -36.594 -29.734 1 97.56 163 LEU B C 1
ATOM 4643 O O . LEU B 1 163 ? 12.031 -35.625 -30.438 1 97.56 163 LEU B O 1
ATOM 4647 N N . LYS B 1 164 ? 13.297 -36.531 -28.844 1 98.06 164 LYS B N 1
ATOM 4648 C CA . LYS B 1 164 ? 14.086 -35.344 -28.578 1 98.06 164 LYS B CA 1
ATOM 4649 C C . LYS B 1 164 ? 13.203 -34.188 -28.156 1 98.06 164 LYS B C 1
ATOM 4651 O O . LYS B 1 164 ? 13.32 -33.062 -28.688 1 98.06 164 LYS B O 1
ATOM 4656 N N . ILE B 1 165 ? 12.297 -34.469 -27.188 1 98.56 165 ILE B N 1
ATOM 4657 C CA . ILE B 1 165 ? 11.32 -33.5 -26.719 1 98.56 165 ILE B CA 1
ATOM 4658 C C . ILE B 1 165 ? 11.492 -33.281 -25.219 1 98.56 165 ILE B C 1
ATOM 4660 O O . ILE B 1 165 ? 11.727 -34.219 -24.469 1 98.56 165 ILE B O 1
ATOM 4664 N N . LEU B 1 166 ? 11.406 -31.984 -24.812 1 98.75 166 LEU B N 1
ATOM 4665 C CA . LEU B 1 166 ? 11.398 -31.594 -23.406 1 98.75 166 LEU B CA 1
ATOM 4666 C C . LEU B 1 166 ? 10.039 -31.016 -23.016 1 98.75 166 LEU B C 1
ATOM 4668 O O . LEU B 1 166 ? 9.5 -30.156 -23.703 1 98.75 166 LEU B O 1
ATOM 4672 N N . LEU B 1 167 ? 9.383 -31.547 -21.984 1 98.69 167 LEU B N 1
ATOM 4673 C CA . LEU B 1 167 ? 8.227 -30.969 -21.312 1 98.69 167 LEU B CA 1
ATOM 4674 C C . LEU B 1 167 ? 8.633 -30.344 -19.984 1 98.69 167 LEU B C 1
ATOM 4676 O O . LEU B 1 167 ? 8.578 -31 -18.938 1 98.69 167 LEU B O 1
ATOM 4680 N N . PRO B 1 168 ? 8.922 -29.078 -19.984 1 98 168 PRO B N 1
ATOM 4681 C CA . PRO B 1 168 ? 9.578 -28.438 -18.828 1 98 168 PRO B CA 1
ATOM 4682 C C . PRO B 1 168 ? 8.586 -27.812 -17.859 1 98 168 PRO B C 1
ATOM 4684 O O . PRO B 1 168 ? 8.984 -27.062 -16.969 1 98 168 PRO B O 1
ATOM 4687 N N . CYS B 1 169 ? 7.312 -28.078 -17.969 1 95.25 169 CYS B N 1
ATOM 4688 C CA . CYS B 1 169 ? 6.301 -27.422 -17.141 1 95.25 169 CYS B CA 1
ATOM 4689 C C . CYS B 1 169 ? 6.238 -25.938 -17.438 1 95.25 169 CYS B C 1
ATOM 4691 O O . CYS B 1 169 ? 6.117 -25.531 -18.594 1 95.25 169 CYS B O 1
ATOM 4693 N N . ASP B 1 170 ? 6.375 -25.062 -16.391 1 96.56 170 ASP B N 1
ATOM 4694 C CA . ASP B 1 170 ? 6.25 -23.609 -16.547 1 96.56 170 ASP B CA 1
ATOM 4695 C C . ASP B 1 170 ? 7.574 -23 -17 1 96.56 170 ASP B C 1
ATOM 4697 O O . ASP B 1 170 ? 7.629 -21.812 -17.344 1 96.56 170 ASP B O 1
ATOM 4701 N N . PHE B 1 171 ? 8.633 -23.828 -17.031 1 97.12 171 PHE B N 1
ATOM 4702 C CA . PHE B 1 171 ? 9.953 -23.375 -17.438 1 97.12 171 PHE B CA 1
ATOM 4703 C C . PHE B 1 171 ? 9.977 -23.047 -18.938 1 97.12 171 PHE B C 1
ATOM 4705 O O . PHE B 1 171 ? 9.508 -23.844 -19.75 1 97.12 171 PHE B O 1
ATOM 4712 N N . PHE B 1 172 ? 10.391 -21.844 -19.391 1 97.31 172 PHE B N 1
ATOM 4713 C CA . PHE B 1 172 ? 10.539 -21.344 -20.75 1 97.31 172 PHE B CA 1
ATOM 4714 C C . PHE B 1 172 ? 9.188 -20.922 -21.312 1 97.31 172 PHE B C 1
ATOM 4716 O O . PHE B 1 172 ? 9.07 -20.609 -22.5 1 97.31 172 PHE B O 1
ATOM 4723 N N . ALA B 1 173 ? 8.125 -20.891 -20.5 1 96.94 173 ALA B N 1
ATOM 4724 C CA . ALA B 1 173 ? 6.77 -20.625 -20.984 1 96.94 173 ALA B CA 1
ATOM 4725 C C . ALA B 1 173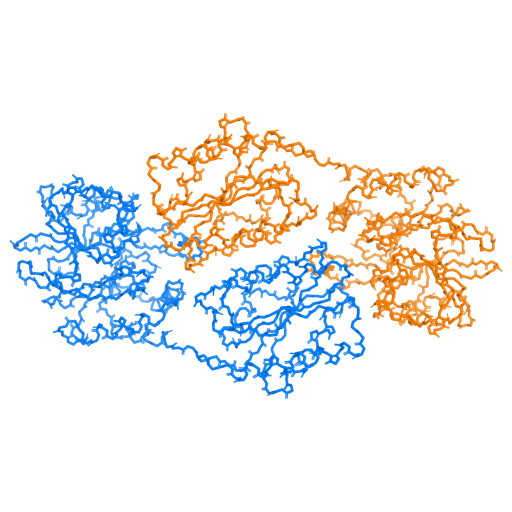 ? 6.543 -19.141 -21.203 1 96.94 173 ALA B C 1
ATOM 4727 O O . ALA B 1 173 ? 7.469 -18.344 -21.078 1 96.94 173 ALA B O 1
ATOM 4728 N N . VAL B 1 174 ? 5.379 -18.812 -21.719 1 96.19 174 VAL B N 1
ATOM 4729 C CA . VAL B 1 174 ? 4.906 -17.469 -21.969 1 96.19 174 VAL B CA 1
ATOM 4730 C C . VAL B 1 174 ? 3.383 -17.422 -21.891 1 96.19 174 VAL B C 1
ATOM 4732 O O . VAL B 1 174 ? 2.711 -18.391 -22.25 1 96.19 174 VAL B O 1
ATOM 4735 N N . HIS B 1 175 ? 2.861 -16.359 -21.312 1 97 175 HIS B N 1
ATOM 4736 C CA . HIS B 1 175 ? 1.418 -16.172 -21.422 1 97 175 HIS B CA 1
ATOM 4737 C C . HIS B 1 175 ? 1.039 -15.531 -22.75 1 97 175 HIS B C 1
ATOM 4739 O O . HIS B 1 175 ? 1.221 -14.328 -22.938 1 97 175 HIS B O 1
ATOM 4745 N N . TYR B 1 176 ? 0.55 -16.297 -23.609 1 96.5 176 TYR B N 1
ATOM 4746 C CA . TYR B 1 176 ? 0.184 -15.898 -24.969 1 96.5 176 TYR B CA 1
ATOM 4747 C C . TYR B 1 176 ? -0.754 -16.906 -25.609 1 96.5 176 TYR B C 1
ATOM 4749 O O . TYR B 1 176 ? -0.356 -18.047 -25.891 1 96.5 176 TYR B O 1
ATOM 4757 N N . ALA B 1 177 ? -2.012 -16.484 -25.781 1 96.69 177 ALA B N 1
ATOM 4758 C CA . ALA B 1 177 ? -2.975 -17.328 -26.469 1 96.69 177 ALA B CA 1
ATOM 4759 C C . ALA B 1 177 ? -2.91 -17.109 -27.984 1 96.69 177 ALA B C 1
ATOM 4761 O O . ALA B 1 177 ? -3.389 -16.078 -28.484 1 96.69 177 ALA B O 1
ATOM 4762 N N . GLU B 1 178 ? -2.295 -17.984 -28.672 1 94.5 178 GLU B N 1
ATOM 4763 C CA . GLU B 1 178 ? -2.098 -17.938 -30.109 1 94.5 178 GLU B CA 1
ATOM 4764 C C . GLU B 1 178 ? -2.539 -19.234 -30.781 1 94.5 178 GLU B C 1
ATOM 4766 O O . GLU B 1 178 ? -1.894 -20.281 -30.609 1 94.5 178 GLU B O 1
ATOM 4771 N N . PRO B 1 179 ? -3.584 -19.172 -31.609 1 93.69 179 PRO B N 1
ATOM 4772 C CA . PRO B 1 179 ? -4.18 -20.391 -32.188 1 93.69 179 PRO B CA 1
ATOM 4773 C C . PRO B 1 179 ? -3.201 -21.188 -33.031 1 93.69 179 PRO B C 1
ATOM 4775 O O . PRO B 1 179 ? -3.346 -22.406 -33.156 1 93.69 179 PRO B O 1
ATOM 4778 N N . LYS B 1 180 ? -2.215 -20.531 -33.625 1 94 180 LYS B N 1
ATOM 4779 C CA . LYS B 1 180 ? -1.235 -21.281 -34.406 1 94 180 LYS B CA 1
ATOM 4780 C C . LYS B 1 180 ? -0.421 -22.219 -33.531 1 94 180 LYS B C 1
ATOM 4782 O O . LYS B 1 180 ? 0.049 -23.266 -34 1 94 180 LYS B O 1
ATOM 4787 N N . LEU B 1 181 ? -0.216 -21.875 -32.25 1 95.94 181 LEU B N 1
ATOM 4788 C CA . LEU B 1 181 ? 0.33 -22.703 -31.172 1 95.94 181 LEU B CA 1
ATOM 4789 C C . LEU B 1 181 ? 1.841 -22.859 -31.328 1 95.94 181 LEU B C 1
ATOM 4791 O O . LEU B 1 181 ? 2.564 -22.891 -30.328 1 95.94 181 LEU B O 1
ATOM 4795 N N . PHE B 1 182 ? 2.383 -22.969 -32.625 1 97.25 182 PHE B N 1
ATOM 4796 C CA . PHE B 1 182 ? 3.795 -23.219 -32.875 1 97.25 182 PHE B CA 1
ATOM 4797 C C . PHE B 1 182 ? 4.539 -21.922 -33.156 1 97.25 182 PHE B C 1
ATOM 4799 O O . PHE B 1 182 ? 4.133 -21.156 -34.031 1 97.25 182 PHE B O 1
ATOM 4806 N N . ASP B 1 183 ? 5.625 -21.703 -32.469 1 94.94 183 ASP B N 1
ATOM 4807 C CA . ASP B 1 183 ? 6.359 -20.453 -32.594 1 94.94 183 ASP B CA 1
ATOM 4808 C C . ASP B 1 183 ? 6.859 -20.25 -34.031 1 94.94 183 ASP B C 1
ATOM 4810 O O . ASP B 1 183 ? 6.852 -19.141 -34.531 1 94.94 183 ASP B O 1
ATOM 4814 N N . ASP B 1 184 ? 7.211 -21.375 -34.781 1 94.38 184 ASP B N 1
ATOM 4815 C CA . ASP B 1 184 ? 7.793 -21.281 -36.094 1 94.38 184 ASP B CA 1
ATOM 4816 C C . ASP B 1 184 ? 6.715 -21.031 -37.156 1 94.38 184 ASP B C 1
ATOM 4818 O O . ASP B 1 184 ? 7.02 -20.828 -38.344 1 94.38 184 ASP B O 1
ATOM 4822 N N . GLN B 1 185 ? 5.523 -21.016 -36.75 1 95 185 GLN B N 1
ATOM 4823 C CA . GLN B 1 185 ? 4.434 -20.766 -37.688 1 95 185 GLN B CA 1
ATOM 4824 C C . GLN B 1 185 ? 3.9 -19.344 -37.531 1 95 185 GLN B C 1
ATOM 4826 O O . GLN B 1 185 ? 2.975 -18.938 -38.25 1 95 185 GLN B O 1
ATOM 4831 N N . ILE B 1 186 ? 4.426 -18.656 -36.562 1 91.88 186 ILE B N 1
ATOM 4832 C CA . ILE B 1 186 ? 4.023 -17.266 -36.312 1 91.88 186 ILE B CA 1
ATOM 4833 C C . ILE B 1 186 ? 5.082 -16.328 -36.875 1 91.88 186 ILE B C 1
ATOM 4835 O O . ILE B 1 186 ? 6.238 -16.344 -36.438 1 91.88 186 ILE B O 1
ATOM 4839 N N . GLU B 1 187 ? 4.695 -15.531 -37.844 1 87.44 187 GLU B N 1
ATOM 4840 C CA . GLU B 1 187 ? 5.66 -14.656 -38.5 1 87.44 187 GLU B CA 1
ATOM 4841 C C . GLU B 1 187 ? 5.434 -13.195 -38.125 1 87.44 187 GLU B C 1
ATOM 4843 O O . GLU B 1 187 ? 4.309 -12.797 -37.812 1 87.44 187 GLU B O 1
ATOM 4848 N N . GLY B 1 188 ? 6.469 -12.422 -38 1 84.81 188 GLY B N 1
ATOM 4849 C CA . GLY B 1 188 ? 6.41 -10.969 -37.844 1 84.81 188 GLY B CA 1
ATOM 4850 C C . GLY B 1 188 ? 6.137 -10.516 -36.438 1 84.81 188 GLY B C 1
ATOM 4851 O O . GLY B 1 188 ? 5.766 -9.359 -36.219 1 84.81 188 GLY B O 1
ATOM 4852 N N . LYS B 1 189 ? 6.289 -11.359 -35.375 1 86.19 189 LYS B N 1
ATOM 4853 C CA . LYS B 1 189 ? 5.957 -10.961 -34.031 1 86.19 189 LYS B CA 1
ATOM 4854 C C . LYS B 1 189 ? 7.141 -11.195 -33.094 1 86.19 189 LYS B C 1
ATOM 4856 O O . LYS B 1 189 ? 6.957 -11.344 -31.875 1 86.19 189 LYS B O 1
ATOM 4861 N N . GLU B 1 190 ? 8.273 -11.281 -33.688 1 82.56 190 GLU B N 1
ATOM 4862 C CA . GLU B 1 190 ? 9.461 -11.633 -32.938 1 82.56 190 GLU B CA 1
ATOM 4863 C C . GLU B 1 190 ? 9.711 -10.625 -31.812 1 82.56 190 GLU B C 1
ATOM 4865 O O . GLU B 1 190 ? 10.07 -11 -30.688 1 82.56 190 GLU B O 1
ATOM 4870 N N . HIS B 1 191 ? 9.547 -9.367 -32.125 1 86 191 HIS B N 1
ATOM 4871 C CA . HIS B 1 191 ? 9.773 -8.336 -31.109 1 86 191 HIS B CA 1
ATOM 4872 C C . HIS B 1 191 ? 8.758 -8.438 -29.969 1 86 191 HIS B C 1
ATOM 4874 O O . HIS B 1 191 ? 9.094 -8.195 -28.812 1 86 191 HIS B O 1
ATOM 4880 N N . ILE B 1 192 ? 7.613 -8.844 -30.219 1 89.19 192 ILE B N 1
ATOM 4881 C CA . ILE B 1 192 ? 6.555 -8.984 -29.234 1 89.19 192 ILE B CA 1
ATOM 4882 C C . ILE B 1 192 ? 6.836 -10.203 -28.344 1 89.19 192 ILE B C 1
ATOM 4884 O O . ILE B 1 192 ? 6.633 -10.156 -27.141 1 89.19 192 ILE B O 1
ATOM 4888 N N . PHE B 1 193 ? 7.422 -11.25 -28.969 1 90.94 193 PHE B N 1
ATOM 4889 C CA . PHE B 1 193 ? 7.707 -12.469 -28.234 1 90.94 193 PHE B CA 1
ATOM 4890 C C . PHE B 1 193 ? 8.797 -12.234 -27.203 1 90.94 193 PHE B C 1
ATOM 4892 O O . PHE B 1 193 ? 8.703 -12.727 -26.062 1 90.94 193 PHE B O 1
ATOM 4899 N N . GLU B 1 194 ? 9.75 -11.531 -27.641 1 91.62 194 GLU B N 1
ATOM 4900 C CA . GLU B 1 194 ? 10.836 -11.258 -26.703 1 91.62 194 GLU B CA 1
ATOM 4901 C C . GLU B 1 194 ? 10.312 -10.531 -25.469 1 91.62 194 GLU B C 1
ATOM 4903 O O . GLU B 1 194 ? 10.711 -10.852 -24.344 1 91.62 194 GLU B O 1
ATOM 4908 N N . LYS B 1 195 ? 9.445 -9.555 -25.656 1 94.06 195 LYS B N 1
ATOM 4909 C CA . LYS B 1 195 ? 8.852 -8.797 -24.562 1 94.06 195 LYS B CA 1
ATOM 4910 C C . LYS B 1 195 ? 7.961 -9.688 -23.703 1 94.06 195 LYS B C 1
ATOM 4912 O O . LYS B 1 195 ? 7.969 -9.578 -22.469 1 94.06 195 LYS B O 1
ATOM 4917 N N . LEU B 1 196 ? 7.266 -10.586 -24.328 1 95.56 196 LEU B N 1
ATOM 4918 C CA . LEU B 1 196 ? 6.344 -11.453 -23.609 1 95.56 196 LEU B CA 1
ATOM 4919 C C . LEU B 1 196 ? 7.102 -12.484 -22.781 1 95.56 196 LEU B C 1
ATOM 4921 O O . LEU B 1 196 ? 6.734 -12.758 -21.625 1 95.56 196 LEU B O 1
ATOM 4925 N N . TYR B 1 197 ? 8.172 -13.016 -23.344 1 96.12 197 TYR B N 1
ATOM 4926 C CA . TYR B 1 197 ? 8.984 -13.984 -22.609 1 96.12 197 TYR B CA 1
ATOM 4927 C C . TYR B 1 197 ? 9.656 -13.328 -21.422 1 96.12 197 TYR B C 1
ATOM 4929 O O . TYR B 1 197 ? 9.703 -13.906 -20.328 1 96.12 197 TYR B O 1
ATOM 4937 N N . ARG B 1 198 ? 10.117 -12.125 -21.641 1 96.38 198 ARG B N 1
ATOM 4938 C CA . ARG B 1 198 ? 10.742 -11.406 -20.531 1 96.38 198 ARG B CA 1
ATOM 4939 C C . ARG B 1 198 ? 9.727 -11.102 -19.438 1 96.38 198 ARG B C 1
ATOM 4941 O O . ARG B 1 198 ? 10.016 -11.289 -18.25 1 96.38 198 ARG B O 1
ATOM 4948 N N . HIS B 1 199 ? 8.594 -10.672 -19.812 1 96.19 199 HIS B N 1
ATOM 4949 C CA . HIS B 1 199 ? 7.52 -10.383 -18.875 1 96.19 199 HIS B CA 1
ATOM 4950 C C . HIS B 1 199 ? 7.156 -11.617 -18.047 1 96.19 199 HIS B C 1
ATOM 4952 O O . HIS B 1 199 ? 7.016 -11.539 -16.828 1 96.19 199 HIS B O 1
ATOM 4958 N N . TYR B 1 200 ? 7.047 -12.711 -18.75 1 97 200 TYR B N 1
ATOM 4959 C CA . TYR B 1 200 ? 6.746 -13.977 -18.094 1 97 200 TYR B CA 1
ATOM 4960 C C . TYR B 1 200 ? 7.844 -14.359 -17.109 1 97 200 TYR B C 1
ATOM 4962 O O . TYR B 1 200 ? 7.566 -14.703 -15.953 1 97 200 TYR B O 1
ATOM 4970 N N . PHE B 1 201 ? 9.062 -14.219 -17.578 1 97.12 201 PHE B N 1
ATOM 4971 C CA . PHE B 1 201 ? 10.203 -14.531 -16.734 1 97.12 201 PHE B CA 1
ATOM 4972 C C . PHE B 1 201 ? 10.188 -13.672 -15.469 1 97.12 201 PHE B C 1
ATOM 4974 O O . PHE B 1 201 ? 10.336 -14.18 -14.359 1 97.12 201 PHE B O 1
ATOM 4981 N N . ASP B 1 202 ? 9.953 -12.414 -15.609 1 94.5 202 ASP B N 1
ATOM 4982 C CA . ASP B 1 202 ? 9.992 -11.461 -14.5 1 94.5 202 ASP B CA 1
ATOM 4983 C C . ASP B 1 202 ? 8.875 -11.742 -13.492 1 94.5 202 ASP B C 1
ATOM 4985 O O . ASP B 1 202 ? 9.07 -11.609 -12.281 1 94.5 202 ASP B O 1
ATOM 4989 N N . ALA B 1 203 ? 7.805 -12.164 -13.977 1 93.56 203 ALA B N 1
ATOM 4990 C CA . ALA B 1 203 ? 6.625 -12.32 -13.125 1 93.56 203 ALA B CA 1
ATOM 4991 C C . ALA B 1 203 ? 6.625 -13.672 -12.422 1 93.56 203 ALA B C 1
ATOM 4993 O O . ALA B 1 203 ? 6.203 -13.781 -11.273 1 93.56 203 ALA B O 1
ATOM 4994 N N . VAL B 1 204 ? 7.141 -14.688 -13.117 1 94.56 204 VAL B N 1
ATOM 4995 C CA . VAL B 1 204 ? 6.887 -16.047 -12.633 1 94.56 204 VAL B CA 1
ATOM 4996 C C . VAL B 1 204 ? 8.195 -16.672 -12.164 1 94.56 204 VAL B C 1
ATOM 4998 O O . VAL B 1 204 ? 8.242 -17.312 -11.117 1 94.56 204 VAL B O 1
ATOM 5001 N N . MET B 1 205 ? 9.312 -16.438 -12.883 1 95.94 205 MET B N 1
ATOM 5002 C CA . MET B 1 205 ? 10.523 -17.219 -12.672 1 95.94 205 MET B CA 1
ATOM 5003 C C . MET B 1 205 ? 11.562 -16.422 -11.891 1 95.94 205 MET B C 1
ATOM 5005 O O . MET B 1 205 ? 12.359 -16.984 -11.148 1 95.94 205 MET B O 1
ATOM 5009 N N . SER B 1 206 ? 11.469 -15.094 -11.914 1 94.19 206 SER B N 1
ATOM 5010 C CA . SER B 1 206 ? 12.547 -14.227 -11.445 1 94.19 206 SER B CA 1
ATOM 5011 C C . SER B 1 206 ? 12.758 -14.383 -9.945 1 94.19 206 SER B C 1
ATOM 5013 O O . SER B 1 206 ? 13.883 -14.25 -9.453 1 94.19 206 SER B O 1
ATOM 5015 N N . PRO B 1 207 ? 11.734 -14.719 -9.172 1 92.94 207 PRO B N 1
ATOM 5016 C CA . PRO B 1 207 ? 11.992 -14.93 -7.75 1 92.94 207 PRO B CA 1
ATOM 5017 C C . PRO B 1 207 ? 12.836 -16.172 -7.48 1 92.94 207 PRO B C 1
ATOM 5019 O O . PRO B 1 207 ? 13.375 -16.328 -6.383 1 92.94 207 PRO B O 1
ATOM 5022 N N . PHE B 1 208 ? 13.031 -17.031 -8.484 1 95 208 PHE B N 1
ATOM 5023 C CA . PHE B 1 208 ? 13.688 -18.312 -8.297 1 95 208 PHE B CA 1
ATOM 5024 C C . PHE B 1 208 ? 14.859 -18.469 -9.25 1 95 208 PHE B C 1
ATOM 5026 O O . PHE B 1 208 ? 15.055 -19.531 -9.844 1 95 208 PHE B O 1
ATOM 5033 N N . LYS B 1 209 ? 15.602 -17.5 -9.375 1 94.88 209 LYS B N 1
ATOM 5034 C CA . LYS B 1 209 ? 16.688 -17.453 -10.359 1 94.88 209 LYS B CA 1
ATOM 5035 C C . LYS B 1 209 ? 17.672 -18.594 -10.141 1 94.88 209 LYS B C 1
ATOM 5037 O O . LYS B 1 209 ? 18.141 -19.203 -11.102 1 94.88 209 LYS B O 1
ATOM 5042 N N . SER B 1 210 ? 18.047 -18.859 -8.898 1 95.12 210 SER B N 1
ATOM 5043 C CA . SER B 1 210 ? 18.984 -19.938 -8.625 1 95.12 210 SER B CA 1
ATOM 5044 C C . SER B 1 210 ? 18.422 -21.281 -9.109 1 95.12 210 SER B C 1
ATOM 5046 O O . SER B 1 210 ? 19.172 -22.094 -9.656 1 95.12 210 SER B O 1
ATOM 5048 N N . SER B 1 211 ? 17.156 -21.484 -8.93 1 96.69 211 SER B N 1
ATOM 5049 C CA . SER B 1 211 ? 16.516 -22.719 -9.391 1 96.69 211 SER B CA 1
ATOM 5050 C C . SER B 1 211 ? 16.484 -22.781 -10.914 1 96.69 211 SER B C 1
ATOM 5052 O O . SER B 1 211 ? 16.578 -23.859 -11.5 1 96.69 211 SER B O 1
ATOM 5054 N N . VAL B 1 212 ? 16.297 -21.594 -11.547 1 97.69 212 VAL B N 1
ATOM 5055 C CA . VAL B 1 212 ? 16.297 -21.516 -13 1 97.69 212 VAL B CA 1
ATOM 5056 C C . VAL B 1 212 ? 17.656 -21.953 -13.547 1 97.69 212 VAL B C 1
ATOM 5058 O O . VAL B 1 212 ? 17.719 -22.766 -14.477 1 97.69 212 VAL B O 1
ATOM 5061 N N . LEU B 1 213 ? 18.719 -21.484 -12.922 1 97.88 213 LEU B N 1
ATOM 5062 C CA . LEU B 1 213 ? 20.062 -21.844 -13.359 1 97.88 213 LEU B CA 1
ATOM 5063 C C . LEU B 1 213 ? 20.297 -23.344 -13.203 1 97.88 213 LEU B C 1
ATOM 5065 O O . LEU B 1 213 ? 20.891 -23.984 -14.086 1 97.88 213 LEU B O 1
ATOM 5069 N N . LYS B 1 214 ? 19.844 -23.875 -12.148 1 98 214 LYS B N 1
ATOM 5070 C CA . LYS B 1 214 ? 19.953 -25.312 -11.945 1 98 214 LYS B CA 1
ATOM 5071 C C . LYS B 1 214 ? 19.141 -26.078 -12.984 1 98 214 LYS B C 1
ATOM 5073 O O . LYS B 1 214 ? 19.562 -27.141 -13.453 1 98 214 LYS B O 1
ATOM 5078 N N . GLY B 1 215 ? 17.969 -25.531 -13.289 1 98 215 GLY B N 1
ATOM 5079 C CA . GLY B 1 215 ? 17.141 -26.125 -14.336 1 98 215 GLY B CA 1
ATOM 5080 C C . GLY B 1 215 ? 17.812 -26.141 -15.688 1 98 215 GLY B C 1
ATOM 5081 O O . GLY B 1 215 ? 17.781 -27.156 -16.391 1 98 215 GLY B O 1
ATOM 5082 N N . VAL B 1 216 ? 18.438 -25.047 -16.016 1 97.81 216 VAL B N 1
ATOM 5083 C CA . VAL B 1 216 ? 19.156 -24.938 -17.281 1 97.81 216 VAL B CA 1
ATOM 5084 C C . VAL B 1 216 ? 20.297 -25.969 -17.297 1 97.81 216 VAL B C 1
ATOM 5086 O O . VAL B 1 216 ? 20.516 -26.641 -18.312 1 97.81 216 VAL B O 1
ATOM 5089 N N . GLN B 1 217 ? 21 -26.062 -16.219 1 97.56 217 GLN B N 1
ATOM 5090 C CA . GLN B 1 217 ? 22.094 -27.031 -16.109 1 97.56 217 GLN B CA 1
ATOM 5091 C C . GLN B 1 217 ? 21.578 -28.453 -16.328 1 97.56 217 GLN B C 1
ATOM 5093 O O . GLN B 1 217 ? 22.219 -29.25 -17.031 1 97.56 217 GLN B O 1
ATOM 5098 N N . LEU B 1 218 ? 20.5 -28.781 -15.75 1 97.5 218 LEU B N 1
ATOM 5099 C CA . LEU B 1 218 ? 19.906 -30.094 -15.922 1 97.5 218 LEU B CA 1
ATOM 5100 C C . LEU B 1 218 ? 19.578 -30.359 -17.391 1 97.5 218 LEU B C 1
ATOM 5102 O O . LEU B 1 218 ? 19.844 -31.453 -17.906 1 97.5 218 LEU B O 1
ATOM 5106 N N . VAL B 1 219 ? 18.984 -29.406 -18.031 1 97.31 219 VAL B N 1
ATOM 5107 C CA . VAL B 1 219 ? 18.594 -29.531 -19.438 1 97.31 219 VAL B CA 1
ATOM 5108 C C . VAL B 1 219 ? 19.844 -29.734 -20.297 1 97.31 219 VAL B C 1
ATOM 5110 O O . VAL B 1 219 ? 19.844 -30.531 -21.234 1 97.31 219 VAL B O 1
ATOM 5113 N N . GLU B 1 220 ? 20.859 -29.141 -19.953 1 95.94 220 GLU B N 1
ATOM 5114 C CA . GLU B 1 220 ? 22.094 -29.188 -20.75 1 95.94 220 GLU B CA 1
ATOM 5115 C C . GLU B 1 220 ? 22.859 -30.469 -20.516 1 95.94 220 GLU B C 1
ATOM 5117 O O . GLU B 1 220 ? 23.594 -30.938 -21.391 1 95.94 220 GLU B O 1
ATOM 5122 N N . THR B 1 221 ? 22.641 -31.094 -19.359 1 96.75 221 THR B N 1
ATOM 5123 C CA . THR B 1 221 ? 23.594 -32.125 -19.016 1 96.75 221 THR B CA 1
ATOM 5124 C C . THR B 1 221 ? 22.891 -33.469 -18.766 1 96.75 221 THR B C 1
ATOM 5126 O O . THR B 1 221 ? 23.531 -34.531 -18.766 1 96.75 221 THR B O 1
ATOM 5129 N N . GLN B 1 222 ? 21.562 -33.438 -18.562 1 96.56 222 GLN B N 1
ATOM 5130 C CA . GLN B 1 222 ? 20.969 -34.656 -18.016 1 96.56 222 GLN B CA 1
ATOM 5131 C C . GLN B 1 222 ? 19.781 -35.094 -18.859 1 96.56 222 GLN B C 1
ATOM 5133 O O . GLN B 1 222 ? 19.016 -35.969 -18.438 1 96.56 222 GLN B O 1
ATOM 5138 N N . MET B 1 223 ? 19.609 -34.594 -20.047 1 95.56 223 MET B N 1
ATOM 5139 C CA . MET B 1 223 ? 18.469 -35 -20.875 1 95.56 223 MET B CA 1
ATOM 5140 C C . MET B 1 223 ? 18.719 -36.375 -21.5 1 95.56 223 MET B C 1
ATOM 5142 O O . MET B 1 223 ? 17.781 -37.062 -21.922 1 95.56 223 MET B O 1
ATOM 5146 N N . GLY B 1 224 ? 19.953 -36.812 -21.594 1 94.19 224 GLY B N 1
ATOM 5147 C CA . GLY B 1 224 ? 20.312 -38.031 -22.266 1 94.19 224 GLY B CA 1
ATOM 5148 C C . GLY B 1 224 ? 20.828 -37.844 -23.672 1 94.19 224 GLY B C 1
ATOM 5149 O O . GLY B 1 224 ? 21.281 -38.781 -24.328 1 94.19 224 GLY B O 1
ATOM 5150 N N . PHE B 1 225 ? 20.75 -36.625 -24.219 1 95.81 225 PHE B N 1
ATOM 5151 C CA . PHE B 1 225 ? 21.281 -36.188 -25.5 1 95.81 225 PHE B CA 1
ATOM 5152 C C . PHE B 1 225 ? 21.656 -34.719 -25.453 1 95.81 225 PHE B C 1
ATOM 5154 O O . PHE B 1 225 ? 21.219 -34 -24.562 1 95.81 225 PHE B O 1
ATOM 5161 N N . PRO B 1 226 ? 22.438 -34.312 -26.344 1 95.5 226 PRO B N 1
ATOM 5162 C CA . PRO B 1 226 ? 22.859 -32.906 -26.328 1 95.5 226 PRO B CA 1
ATOM 5163 C C . PRO B 1 226 ? 21.719 -31.938 -26.641 1 95.5 226 PRO B C 1
ATOM 5165 O O . PRO B 1 226 ? 20.812 -32.281 -27.406 1 95.5 226 PRO B O 1
ATOM 5168 N N . VAL B 1 227 ? 21.797 -30.781 -26.047 1 95.19 227 VAL B N 1
ATOM 5169 C CA . VAL B 1 227 ? 20.766 -29.75 -26.172 1 95.19 227 VAL B CA 1
ATOM 5170 C C . VAL B 1 227 ? 20.562 -29.406 -27.656 1 95.19 227 VAL B C 1
ATOM 5172 O O . VAL B 1 227 ? 19.453 -29.094 -28.078 1 95.19 227 VAL B O 1
ATOM 5175 N N . GLU B 1 228 ? 21.625 -29.531 -28.469 1 94.81 228 GLU B N 1
ATOM 5176 C CA . GLU B 1 228 ? 21.578 -29.219 -29.906 1 94.81 228 GLU B CA 1
ATOM 5177 C C . GLU B 1 228 ? 20.641 -30.172 -30.641 1 94.81 228 GLU B C 1
ATOM 5179 O O . GLU B 1 228 ? 20.188 -29.859 -31.75 1 94.81 228 GLU B O 1
ATOM 5184 N N . GLU B 1 229 ? 20.344 -31.281 -30.031 1 96.88 229 GLU B N 1
ATOM 5185 C CA . GLU B 1 229 ? 19.484 -32.281 -30.672 1 96.88 229 GLU B CA 1
ATOM 5186 C C . GLU B 1 229 ? 18.016 -32.094 -30.25 1 96.88 229 GLU B C 1
ATOM 5188 O O . GLU B 1 229 ? 17.125 -32.719 -30.812 1 96.88 229 GLU B O 1
ATOM 5193 N N . LEU B 1 230 ? 17.781 -31.266 -29.25 1 97.31 230 LEU B N 1
ATOM 5194 C CA . LEU B 1 230 ? 16.422 -31 -28.797 1 97.31 230 LEU B CA 1
ATOM 5195 C C . LEU B 1 230 ? 15.578 -30.422 -29.938 1 97.31 230 LEU B C 1
ATOM 5197 O O . LEU B 1 230 ? 15.953 -29.422 -30.547 1 97.31 230 LEU B O 1
ATOM 5201 N N . GLN B 1 231 ? 14.43 -31 -30.219 1 97.44 231 GLN B N 1
ATOM 5202 C CA . GLN B 1 231 ? 13.633 -30.641 -31.391 1 97.44 231 GLN B CA 1
ATOM 5203 C C . GLN B 1 231 ? 12.445 -29.766 -31 1 97.44 231 GLN B C 1
ATOM 5205 O O . GLN B 1 231 ? 12.055 -28.859 -31.75 1 97.44 231 GLN B O 1
ATOM 5210 N N . VAL B 1 232 ? 11.859 -30.062 -29.828 1 98.31 232 VAL B N 1
ATOM 5211 C CA . VAL B 1 232 ? 10.641 -29.375 -29.422 1 98.31 232 VAL B CA 1
ATOM 5212 C C . VAL B 1 232 ? 10.648 -29.172 -27.906 1 98.31 232 VAL B C 1
ATOM 5214 O O . VAL B 1 232 ? 11.086 -30.047 -27.156 1 98.31 232 VAL B O 1
ATOM 5217 N N . ILE B 1 233 ? 10.289 -27.984 -27.438 1 98.62 233 ILE B N 1
ATOM 5218 C CA . ILE B 1 233 ? 9.961 -27.75 -26.031 1 98.62 233 ILE B CA 1
ATOM 5219 C C . ILE B 1 233 ? 8.453 -27.547 -25.891 1 98.62 233 ILE B C 1
ATOM 5221 O O . ILE B 1 233 ? 7.879 -26.641 -26.5 1 98.62 233 ILE B O 1
ATOM 5225 N N . CYS B 1 234 ? 7.809 -28.391 -25.094 1 98.5 234 CYS B N 1
ATOM 5226 C CA . CYS B 1 234 ? 6.375 -28.375 -24.844 1 98.5 234 CYS B CA 1
ATOM 5227 C C . CYS B 1 234 ? 6.066 -27.797 -23.469 1 98.5 234 CYS B C 1
ATOM 5229 O O . CYS B 1 234 ? 5.797 -28.547 -22.516 1 98.5 234 CYS B O 1
ATOM 5231 N N . CYS B 1 235 ? 5.984 -26.516 -23.406 1 97.12 235 CYS B N 1
ATOM 5232 C CA . CYS B 1 235 ? 5.762 -25.812 -22.141 1 97.12 235 CYS B CA 1
ATOM 5233 C C . CYS B 1 235 ? 4.305 -25.922 -21.703 1 97.12 235 CYS B C 1
ATOM 5235 O O . CYS B 1 235 ? 3.443 -26.297 -22.5 1 97.12 235 CYS B O 1
ATOM 5237 N N . SER B 1 236 ? 4.078 -25.547 -20.438 1 97.19 236 SER B N 1
ATOM 5238 C CA . SER B 1 236 ? 2.734 -25.656 -19.875 1 97.19 236 SER B CA 1
ATOM 5239 C C . SER B 1 236 ? 1.87 -24.469 -20.281 1 97.19 236 SER B C 1
ATOM 5241 O O . SER B 1 236 ? 0.644 -24.516 -20.188 1 97.19 236 SER B O 1
ATOM 5243 N N . HIS B 1 237 ? 2.5 -23.375 -20.688 1 97.94 237 HIS B N 1
ATOM 5244 C CA . HIS B 1 237 ? 1.776 -22.219 -21.188 1 97.94 237 HIS B CA 1
ATOM 5245 C C . HIS B 1 237 ? 2.375 -21.719 -22.5 1 97.94 237 HIS B C 1
ATOM 5247 O O . HIS B 1 237 ? 3.578 -21.844 -22.734 1 97.94 237 HIS B O 1
ATOM 5253 N N . GLY B 1 238 ? 1.525 -21.141 -23.297 1 96.88 238 GLY B N 1
ATOM 5254 C CA . GLY B 1 238 ? 1.984 -20.406 -24.453 1 96.88 238 GLY B CA 1
ATOM 5255 C C . GLY B 1 238 ? 2.324 -21.297 -25.641 1 96.88 238 GLY B C 1
ATOM 5256 O O . GLY B 1 238 ? 1.583 -22.234 -25.953 1 96.88 238 GLY B O 1
ATOM 5257 N N . LEU B 1 239 ? 3.412 -21.016 -26.281 1 96.31 239 LEU B N 1
ATOM 5258 C CA . LEU B 1 239 ? 3.746 -21.609 -27.578 1 96.31 239 LEU B CA 1
ATOM 5259 C C . LEU B 1 239 ? 4.52 -22.922 -27.391 1 96.31 239 LEU B C 1
ATOM 5261 O O . LEU B 1 239 ? 5.188 -23.109 -26.375 1 96.31 239 LEU B O 1
ATOM 5265 N N . ILE B 1 240 ? 4.328 -23.766 -28.328 1 98.12 240 ILE B N 1
ATOM 5266 C CA . ILE B 1 240 ? 5.23 -24.891 -28.5 1 98.12 240 ILE B CA 1
ATOM 5267 C C . ILE B 1 240 ? 6.473 -24.453 -29.266 1 98.12 240 ILE B C 1
ATOM 5269 O O . ILE B 1 240 ? 6.367 -23.953 -30.391 1 98.12 240 ILE B O 1
ATOM 5273 N N . ILE B 1 241 ? 7.645 -24.594 -28.672 1 97.5 241 ILE B N 1
ATOM 5274 C CA . ILE B 1 241 ? 8.875 -24.016 -29.203 1 97.5 241 ILE B CA 1
ATOM 5275 C C . ILE B 1 241 ? 9.594 -25.016 -30.094 1 97.5 241 ILE B C 1
ATOM 5277 O O . ILE B 1 241 ? 10.016 -26.078 -29.625 1 97.5 241 ILE B O 1
ATOM 5281 N N . ARG B 1 242 ? 9.742 -24.688 -31.359 1 96.69 242 ARG B N 1
ATOM 5282 C CA . ARG B 1 242 ? 10.398 -25.562 -32.344 1 96.69 242 ARG B CA 1
ATOM 5283 C C . ARG B 1 242 ? 11.562 -24.828 -33.031 1 96.69 242 ARG B C 1
ATOM 5285 O O . ARG B 1 242 ? 12.414 -25.469 -33.656 1 96.69 242 ARG B O 1
ATOM 5292 N N . LYS B 1 243 ? 11.547 -23.562 -32.812 1 92.88 243 LYS B N 1
ATOM 5293 C CA . LYS B 1 243 ? 12.625 -22.797 -33.438 1 92.88 243 LYS B CA 1
ATOM 5294 C C . LYS B 1 243 ? 13.406 -22.016 -32.375 1 92.88 243 LYS B C 1
ATOM 5296 O O . LYS B 1 243 ? 12.867 -21.688 -31.312 1 92.88 243 LYS B O 1
ATOM 5301 N N . ASP B 1 244 ? 14.719 -21.797 -32.562 1 90.88 244 ASP B N 1
ATOM 5302 C CA . ASP B 1 244 ? 15.594 -20.969 -31.734 1 90.88 244 ASP B CA 1
ATOM 5303 C C . ASP B 1 244 ? 15.594 -21.438 -30.281 1 90.88 244 ASP B C 1
ATOM 5305 O O . ASP B 1 244 ? 15.578 -20.625 -29.359 1 90.88 244 ASP B O 1
ATOM 5309 N N . ILE B 1 245 ? 15.516 -22.75 -30.062 1 96.31 245 ILE B N 1
ATOM 5310 C CA . ILE B 1 245 ? 15.469 -23.359 -28.734 1 96.31 245 ILE B CA 1
ATOM 5311 C C . ILE B 1 245 ? 16.688 -22.938 -27.938 1 96.31 245 ILE B C 1
ATOM 5313 O O . ILE B 1 245 ? 16.578 -22.516 -26.781 1 96.31 245 ILE B O 1
ATOM 5317 N N . LYS B 1 246 ? 17.859 -23.016 -28.531 1 94.94 246 LYS B N 1
ATOM 5318 C CA . LYS B 1 246 ? 19.094 -22.641 -27.859 1 94.94 246 LYS B CA 1
ATOM 5319 C C . LYS B 1 246 ? 19.047 -21.188 -27.391 1 94.94 246 LYS B C 1
ATOM 5321 O O . LYS B 1 246 ? 19.531 -20.875 -26.297 1 94.94 246 LYS B O 1
ATOM 5326 N N . LYS B 1 247 ? 18.484 -20.391 -28.203 1 94.56 247 LYS B N 1
ATOM 5327 C CA . LYS B 1 247 ? 18.391 -18.984 -27.875 1 94.56 247 LYS B CA 1
ATOM 5328 C C . LYS B 1 247 ? 17.562 -18.75 -26.625 1 94.56 247 LYS B C 1
ATOM 5330 O O . LYS B 1 247 ? 17.922 -17.953 -25.766 1 94.56 247 LYS B O 1
ATOM 5335 N N . ILE B 1 248 ? 16.438 -19.391 -26.5 1 95.75 248 ILE B N 1
ATOM 5336 C CA . ILE B 1 248 ? 15.547 -19.234 -25.359 1 95.75 248 ILE B CA 1
ATOM 5337 C C . ILE B 1 248 ? 16.25 -19.734 -24.094 1 95.75 248 ILE B C 1
ATOM 5339 O O . ILE B 1 248 ? 16.141 -19.109 -23.031 1 95.75 248 ILE B O 1
ATOM 5343 N N . ILE B 1 249 ? 16.938 -20.859 -24.172 1 97.06 249 ILE B N 1
ATOM 5344 C CA . ILE B 1 249 ? 17.656 -21.406 -23.031 1 97.06 249 ILE B CA 1
ATOM 5345 C C . ILE B 1 249 ? 18.734 -20.422 -22.594 1 97.06 249 ILE B C 1
ATOM 5347 O O . ILE B 1 249 ? 18.891 -20.156 -21.391 1 97.06 249 ILE B O 1
ATOM 5351 N N . GLU B 1 250 ? 19.438 -19.828 -23.531 1 96.56 250 GLU B N 1
ATOM 5352 C CA . GLU B 1 250 ? 20.5 -18.875 -23.234 1 96.56 250 GLU B CA 1
ATOM 5353 C C . GLU B 1 250 ? 19.922 -17.609 -22.594 1 96.56 250 GLU B C 1
ATOM 5355 O O . GLU B 1 250 ? 20.547 -17.031 -21.688 1 96.56 250 GLU B O 1
ATOM 5360 N N . LYS B 1 251 ? 18.828 -17.188 -23.094 1 96.5 251 LYS B N 1
ATOM 5361 C CA . LYS B 1 251 ? 18.188 -16.016 -22.516 1 96.5 251 LYS B CA 1
ATOM 5362 C C . LYS B 1 251 ? 17.828 -16.25 -21.047 1 96.5 251 LYS B C 1
ATOM 5364 O O . LYS B 1 251 ? 18.062 -15.398 -20.203 1 96.5 251 LYS B O 1
ATOM 5369 N N . TYR B 1 252 ? 17.219 -17.359 -20.734 1 97.31 252 TYR B N 1
ATOM 5370 C CA . TYR B 1 252 ? 16.875 -17.688 -19.344 1 97.31 252 TYR B CA 1
ATOM 5371 C C . TYR B 1 252 ? 18.109 -17.75 -18.484 1 97.31 252 TYR B C 1
ATOM 5373 O O . TYR B 1 252 ? 18.094 -17.312 -17.328 1 97.31 252 TYR B O 1
ATOM 5381 N N . LYS B 1 253 ? 19.156 -18.344 -19.047 1 96.81 253 LYS B N 1
ATOM 5382 C CA . LYS B 1 253 ? 20.438 -18.375 -18.328 1 96.81 253 LYS B CA 1
ATOM 5383 C C . LYS B 1 253 ? 20.953 -16.969 -18.031 1 96.81 253 LYS B C 1
ATOM 5385 O O . LYS B 1 253 ? 21.375 -16.688 -16.906 1 96.81 253 LYS B O 1
ATOM 5390 N N . GLU B 1 254 ? 20.859 -16.141 -18.984 1 96.69 254 GLU B N 1
ATOM 5391 C CA . GLU B 1 254 ? 21.297 -14.758 -18.859 1 96.69 254 GLU B CA 1
ATOM 5392 C C . GLU B 1 254 ? 20.453 -14 -17.844 1 96.69 254 GLU B C 1
ATOM 5394 O O . GLU B 1 254 ? 21 -13.352 -16.938 1 96.69 254 GLU B O 1
ATOM 5399 N N . TRP B 1 255 ? 19.125 -14.102 -17.938 1 96.56 255 TRP B N 1
ATOM 5400 C CA . TRP B 1 255 ? 18.188 -13.367 -17.094 1 96.56 255 TRP B CA 1
ATOM 5401 C C . TRP B 1 255 ? 18.312 -13.828 -15.641 1 96.56 255 TRP B C 1
ATOM 5403 O O . TRP B 1 255 ? 17.906 -13.102 -14.719 1 96.56 255 TRP B O 1
ATOM 5413 N N . SER B 1 256 ? 18.844 -15.023 -15.383 1 97 256 SER B N 1
ATOM 5414 C CA . SER B 1 256 ? 18.828 -15.633 -14.055 1 97 256 SER B CA 1
ATOM 5415 C C . SER B 1 256 ? 20.156 -15.43 -13.336 1 97 256 SER B C 1
ATOM 5417 O O . SER B 1 256 ? 20.344 -15.891 -12.203 1 97 256 SER B O 1
ATOM 5419 N N . GLN B 1 257 ? 21.062 -14.797 -14.055 1 94.19 257 GLN B N 1
ATOM 5420 C CA . GLN B 1 257 ? 22.312 -14.5 -13.375 1 94.19 257 GLN B CA 1
ATOM 5421 C C . GLN B 1 257 ? 22.094 -13.586 -12.18 1 94.19 257 GLN B C 1
ATOM 5423 O O . GLN B 1 257 ? 21.219 -12.703 -12.219 1 94.19 257 GLN B O 1
ATOM 5428 N N . PRO B 1 258 ? 22.844 -13.898 -11.109 1 87.88 258 PRO B N 1
ATOM 5429 C CA . PRO B 1 258 ? 22.703 -13.008 -9.961 1 87.88 258 PRO B CA 1
ATOM 5430 C C . PRO B 1 258 ? 22.922 -11.539 -10.32 1 87.88 258 PRO B C 1
ATOM 5432 O O . PRO B 1 258 ? 23.812 -11.227 -11.125 1 87.88 258 PRO B O 1
ATOM 5435 N N . GLN B 1 259 ? 22.016 -10.758 -9.867 1 84 259 GLN B N 1
ATOM 5436 C CA . GLN B 1 259 ? 22.125 -9.328 -10.117 1 84 259 GLN B CA 1
ATOM 5437 C C . GLN B 1 259 ? 23.219 -8.703 -9.25 1 84 259 GLN B C 1
ATOM 5439 O O . GLN B 1 259 ? 23.297 -8.977 -8.047 1 84 259 GLN B O 1
ATOM 5444 N N . MET B 1 260 ? 24.078 -7.992 -9.93 1 89.19 260 MET B N 1
ATOM 5445 C CA . MET B 1 260 ? 25.078 -7.227 -9.18 1 89.19 260 MET B CA 1
ATOM 5446 C C . MET B 1 260 ? 24.484 -5.918 -8.664 1 89.19 260 MET B C 1
ATOM 5448 O O . MET B 1 260 ? 24.062 -5.066 -9.453 1 89.19 260 MET B O 1
ATOM 5452 N N . LEU B 1 261 ? 24.375 -5.887 -7.371 1 94.88 261 LEU B N 1
ATOM 5453 C CA . LEU B 1 261 ? 23.859 -4.664 -6.766 1 94.88 261 LEU B CA 1
ATOM 5454 C C . LEU B 1 261 ? 24.953 -3.613 -6.648 1 94.88 261 LEU B C 1
ATOM 5456 O O . LEU B 1 261 ? 26.125 -3.951 -6.438 1 94.88 261 LEU B O 1
ATOM 5460 N N . LYS B 1 262 ? 24.594 -2.385 -6.785 1 96.81 262 LYS B N 1
ATOM 5461 C CA . LYS B 1 262 ? 25.531 -1.258 -6.707 1 96.81 262 LYS B CA 1
ATOM 5462 C C . LYS B 1 262 ? 25.516 -0.631 -5.316 1 96.81 262 LYS B C 1
ATOM 5464 O O . LYS B 1 262 ? 24.531 -0.751 -4.582 1 96.81 262 LYS B O 1
ATOM 5469 N N . ASN B 1 263 ? 26.688 -0.096 -4.969 1 97.88 263 ASN B N 1
ATOM 5470 C CA . ASN B 1 263 ? 26.719 0.761 -3.789 1 97.88 263 ASN B CA 1
ATOM 5471 C C . ASN B 1 263 ? 25.922 2.037 -4.004 1 97.88 263 ASN B C 1
ATOM 5473 O O . ASN B 1 263 ? 26.484 3.123 -4.133 1 97.88 263 ASN B O 1
ATOM 5477 N N . LYS B 1 264 ? 24.672 1.822 -4.02 1 98.31 264 LYS B N 1
ATOM 5478 C CA . LYS B 1 264 ? 23.672 2.844 -4.305 1 98.31 264 LYS B CA 1
ATOM 5479 C C . LYS B 1 264 ? 22.516 2.777 -3.307 1 98.31 264 LYS B C 1
ATOM 5481 O O . LYS B 1 264 ? 22.062 1.688 -2.936 1 98.31 264 LYS B O 1
ATOM 5486 N N . VAL B 1 265 ? 22.062 3.939 -2.818 1 98.81 265 VAL B N 1
ATOM 5487 C CA . VAL B 1 265 ? 20.938 4.031 -1.878 1 98.81 265 VAL B CA 1
ATOM 5488 C C . VAL B 1 265 ? 19.844 4.922 -2.459 1 98.81 265 VAL B C 1
ATOM 5490 O O . VAL B 1 265 ? 20.125 6.027 -2.936 1 98.81 265 VAL B O 1
ATOM 5493 N N . ILE B 1 266 ? 18.641 4.414 -2.512 1 98.94 266 ILE B N 1
ATOM 5494 C CA . ILE B 1 266 ? 17.469 5.23 -2.82 1 98.94 266 ILE B CA 1
ATOM 5495 C C . ILE B 1 266 ? 16.875 5.785 -1.53 1 98.94 266 ILE B C 1
ATOM 5497 O O . ILE B 1 266 ? 16.562 5.027 -0.61 1 98.94 266 ILE B O 1
ATOM 5501 N N . VAL B 1 267 ? 16.781 7.066 -1.409 1 98.94 267 VAL B N 1
ATOM 5502 C CA . VAL B 1 267 ? 16.125 7.715 -0.274 1 98.94 267 VAL B CA 1
ATOM 5503 C C . VAL B 1 267 ? 14.797 8.32 -0.714 1 98.94 267 VAL B C 1
ATOM 5505 O O . VAL B 1 267 ? 14.758 9.188 -1.59 1 98.94 267 VAL B O 1
ATOM 5508 N N . VAL B 1 268 ? 13.734 7.816 -0.137 1 98.88 268 VAL B N 1
ATOM 5509 C CA . VAL B 1 268 ? 12.391 8.312 -0.427 1 98.88 268 VAL B CA 1
ATOM 5510 C C . VAL B 1 268 ? 11.82 9 0.808 1 98.88 268 VAL B C 1
ATOM 5512 O O . VAL B 1 268 ? 11.703 8.391 1.873 1 98.88 268 VAL B O 1
ATOM 5515 N N . TYR B 1 269 ? 11.406 10.273 0.644 1 98.75 269 TYR B N 1
ATOM 5516 C CA . TYR B 1 269 ? 10.914 10.961 1.833 1 98.75 269 TYR B CA 1
ATOM 5517 C C . TYR B 1 269 ? 9.641 11.75 1.522 1 98.75 269 TYR B C 1
ATOM 5519 O O . TYR B 1 269 ? 9.359 12.055 0.36 1 98.75 269 TYR B O 1
ATOM 5527 N N . GLY B 1 270 ? 8.836 11.875 2.523 1 97.75 270 GLY B N 1
ATOM 5528 C CA . GLY B 1 270 ? 7.766 12.859 2.602 1 97.75 270 GLY B CA 1
ATOM 5529 C C . GLY B 1 270 ? 7.906 13.797 3.783 1 97.75 270 GLY B C 1
ATOM 5530 O O . GLY B 1 270 ? 8.289 13.375 4.875 1 97.75 270 GLY B O 1
ATOM 5531 N N . SER B 1 271 ? 7.641 15.062 3.518 1 96.62 271 SER B N 1
ATOM 5532 C CA . SER B 1 271 ? 7.805 16.047 4.582 1 96.62 271 SER B CA 1
ATOM 5533 C C . SER B 1 271 ? 6.684 17.078 4.559 1 96.62 271 SER B C 1
ATOM 5535 O O . SER B 1 271 ? 6.449 17.734 3.535 1 96.62 271 SER B O 1
ATOM 5537 N N . ALA B 1 272 ? 6.043 17.219 5.691 1 91.56 272 ALA B N 1
ATOM 5538 C CA . ALA B 1 272 ? 4.949 18.188 5.785 1 91.56 272 ALA B CA 1
ATOM 5539 C C . ALA B 1 272 ? 5.48 19.594 6.047 1 91.56 272 ALA B C 1
ATOM 5541 O O . ALA B 1 272 ? 5.137 20.531 5.328 1 91.56 272 ALA B O 1
ATOM 5542 N N . TYR B 1 273 ? 6.434 19.703 6.984 1 92.5 273 TYR B N 1
ATOM 5543 C CA . TYR B 1 273 ? 6.859 21.016 7.449 1 92.5 273 TYR B CA 1
ATOM 5544 C C . TYR B 1 273 ? 8.328 21.266 7.129 1 92.5 273 TYR B C 1
ATOM 5546 O O . TYR B 1 273 ? 8.914 22.25 7.566 1 92.5 273 TYR B O 1
ATOM 5554 N N . GLY B 1 274 ? 8.945 20.297 6.465 1 95.56 274 GLY B N 1
ATOM 5555 C CA . GLY B 1 274 ? 10.336 20.469 6.086 1 95.56 274 GLY B CA 1
ATOM 5556 C C . GLY B 1 274 ? 11.297 19.781 7.043 1 95.56 274 GLY B C 1
ATOM 5557 O O . GLY B 1 274 ? 12.492 19.672 6.754 1 95.56 274 GLY B O 1
ATOM 5558 N N . TYR B 1 275 ? 10.844 19.25 8.133 1 97.88 275 TYR B N 1
ATOM 5559 C CA . TYR B 1 275 ? 11.734 18.703 9.148 1 97.88 275 TYR B CA 1
ATOM 5560 C C . TYR B 1 275 ? 12.289 17.344 8.719 1 97.88 275 TYR B C 1
ATOM 5562 O O . TYR B 1 275 ? 13.492 17.094 8.836 1 97.88 275 TYR B O 1
ATOM 5570 N N . THR B 1 276 ? 11.43 16.469 8.203 1 98.56 276 THR B N 1
ATOM 5571 C CA . THR B 1 276 ? 11.922 15.211 7.641 1 98.56 276 THR B CA 1
ATOM 5572 C C . THR B 1 276 ? 12.867 15.477 6.473 1 98.56 276 THR B C 1
ATOM 5574 O O . THR B 1 276 ? 13.844 14.742 6.277 1 98.56 276 THR B O 1
ATOM 5577 N N . LYS B 1 277 ? 12.602 16.531 5.73 1 98.38 277 LYS B N 1
ATOM 5578 C CA . LYS B 1 277 ? 13.5 16.922 4.645 1 98.38 277 LYS B CA 1
ATOM 5579 C C . LYS B 1 277 ? 14.875 17.312 5.18 1 98.38 277 LYS B C 1
ATOM 5581 O O . LYS B 1 277 ? 15.898 16.922 4.605 1 98.38 277 LYS B O 1
ATOM 5586 N N . ILE B 1 278 ? 14.922 18.078 6.285 1 98.5 278 ILE B N 1
ATOM 5587 C CA . ILE B 1 278 ? 16.188 18.453 6.91 1 98.5 278 ILE B CA 1
ATOM 5588 C C . ILE B 1 278 ? 16.953 17.188 7.301 1 98.5 278 ILE B C 1
ATOM 5590 O O . ILE B 1 278 ? 18.141 17.062 7.004 1 98.5 278 ILE B O 1
ATOM 5594 N N . MET B 1 279 ? 16.234 16.25 7.93 1 98.88 279 MET B N 1
ATOM 5595 C CA . MET B 1 279 ? 16.859 14.969 8.273 1 98.88 279 MET B CA 1
ATOM 5596 C C . MET B 1 279 ? 17.406 14.273 7.035 1 98.88 279 MET B C 1
ATOM 5598 O O . MET B 1 279 ? 18.547 13.812 7.035 1 98.88 279 MET B O 1
ATOM 5602 N N . THR B 1 280 ? 16.578 14.227 5.996 1 98.94 280 THR B N 1
ATOM 5603 C CA . THR B 1 280 ? 16.938 13.562 4.75 1 98.94 280 THR B CA 1
ATOM 5604 C C . THR B 1 280 ? 18.234 14.148 4.191 1 98.94 280 THR B C 1
ATOM 5606 O O . THR B 1 280 ? 19.156 13.398 3.826 1 98.94 280 THR B O 1
ATOM 5609 N N . ASN B 1 281 ? 18.312 15.477 4.145 1 98.88 281 ASN B N 1
ATOM 5610 C CA . ASN B 1 281 ? 19.484 16.141 3.59 1 98.88 281 ASN B CA 1
ATOM 5611 C C . ASN B 1 281 ? 20.75 15.766 4.352 1 98.88 281 ASN B C 1
ATOM 5613 O O . ASN B 1 281 ? 21.781 15.469 3.742 1 98.88 281 ASN B O 1
ATOM 5617 N N . LYS B 1 282 ? 20.672 15.773 5.637 1 98.94 282 LYS B N 1
ATOM 5618 C CA . LYS B 1 282 ? 21.844 15.453 6.449 1 98.94 282 LYS B CA 1
ATOM 5619 C C . LYS B 1 282 ? 22.219 13.977 6.32 1 98.94 282 LYS B C 1
ATOM 5621 O O . LYS B 1 282 ? 23.391 13.625 6.262 1 98.94 282 LYS B O 1
ATOM 5626 N N . ILE B 1 283 ? 21.234 13.078 6.316 1 98.94 283 ILE B N 1
ATOM 5627 C CA . ILE B 1 283 ? 21.453 11.648 6.152 1 98.94 283 ILE B CA 1
ATOM 5628 C C . ILE B 1 283 ? 22.125 11.383 4.801 1 98.94 283 ILE B C 1
ATOM 5630 O O . ILE B 1 283 ? 23.078 10.625 4.711 1 98.94 283 ILE B O 1
ATOM 5634 N N . VAL B 1 284 ? 21.609 12.047 3.734 1 98.94 284 VAL B N 1
ATOM 5635 C CA . VAL B 1 284 ? 22.156 11.906 2.385 1 98.94 284 VAL B CA 1
ATOM 5636 C C . VAL B 1 284 ? 23.609 12.352 2.365 1 98.94 284 VAL B C 1
ATOM 5638 O O . VAL B 1 284 ? 24.469 11.695 1.759 1 98.94 284 VAL B O 1
ATOM 5641 N N . GLU B 1 285 ? 23.906 13.531 3.021 1 98.88 285 GLU B N 1
ATOM 5642 C CA . GLU B 1 285 ? 25.297 13.992 3.139 1 98.88 285 GLU B CA 1
ATOM 5643 C C . GLU B 1 285 ? 26.172 12.938 3.797 1 98.88 285 GLU B C 1
ATOM 5645 O O . GLU B 1 285 ? 27.297 12.695 3.355 1 98.88 285 GLU B O 1
ATOM 5650 N N . GLY B 1 286 ? 25.656 12.344 4.836 1 98.88 286 GLY B N 1
ATOM 5651 C CA . GLY B 1 286 ? 26.391 11.289 5.523 1 98.88 286 GLY B CA 1
ATOM 5652 C C . GLY B 1 286 ? 26.672 10.094 4.641 1 98.88 286 GLY B C 1
ATOM 5653 O O . GLY B 1 286 ? 27.797 9.586 4.613 1 98.88 286 GLY B O 1
ATOM 5654 N N . ILE B 1 287 ? 25.703 9.594 3.91 1 98.88 287 ILE B N 1
ATOM 5655 C CA . ILE B 1 287 ? 25.891 8.453 3.02 1 98.88 287 ILE B CA 1
ATOM 5656 C C . ILE B 1 287 ? 26.906 8.789 1.943 1 98.88 287 ILE B C 1
ATOM 5658 O O . ILE B 1 287 ? 27.828 8 1.683 1 98.88 287 ILE B O 1
ATOM 5662 N N . LYS B 1 288 ? 26.781 9.992 1.319 1 98.69 288 LYS B N 1
ATOM 5663 C CA . LYS B 1 288 ? 27.656 10.414 0.239 1 98.69 288 LYS B CA 1
ATOM 5664 C C . LYS B 1 288 ? 29.109 10.5 0.719 1 98.69 288 LYS B C 1
ATOM 5666 O O . LYS B 1 288 ? 30.031 10.258 -0.051 1 98.69 288 LYS B O 1
ATOM 5671 N N . SER B 1 289 ? 29.281 10.836 1.959 1 98.62 289 SER B N 1
ATOM 5672 C CA . SER B 1 289 ? 30.625 10.969 2.514 1 98.62 289 SER B CA 1
ATOM 5673 C C . SER B 1 289 ? 31.359 9.633 2.49 1 98.62 289 SER B C 1
ATOM 5675 O O . SER B 1 289 ? 32.594 9.594 2.598 1 98.62 289 SER B O 1
ATOM 5677 N N . THR B 1 290 ? 30.703 8.492 2.354 1 98.5 290 THR B N 1
ATOM 5678 C CA . THR B 1 290 ? 31.312 7.168 2.301 1 98.5 290 THR B CA 1
ATOM 5679 C C . THR B 1 290 ? 31.625 6.773 0.859 1 98.5 290 THR B C 1
ATOM 5681 O O . THR B 1 290 ? 32.25 5.742 0.615 1 98.5 290 THR B O 1
ATOM 5684 N N . GLY B 1 291 ? 31.156 7.531 -0.128 1 98.19 291 GLY B N 1
ATOM 5685 C CA . GLY B 1 291 ? 31.391 7.234 -1.533 1 98.19 291 GLY B CA 1
ATOM 5686 C C . GLY B 1 291 ? 30.234 6.496 -2.186 1 98.19 291 GLY B C 1
ATOM 5687 O O . GLY B 1 291 ? 30.297 6.164 -3.369 1 98.19 291 GLY B O 1
ATOM 5688 N N . VAL B 1 292 ? 29.156 6.289 -1.473 1 98.56 292 VAL B N 1
ATOM 5689 C CA . VAL B 1 292 ? 27.984 5.574 -1.977 1 98.56 292 VAL B CA 1
ATOM 5690 C C . VAL B 1 292 ? 27.125 6.523 -2.805 1 98.56 292 VAL B C 1
ATOM 5692 O O . VAL B 1 292 ? 26.922 7.68 -2.432 1 98.56 292 VAL B O 1
ATOM 5695 N N . GLU B 1 293 ? 26.625 6.074 -3.92 1 98.44 293 GLU B N 1
ATOM 5696 C CA . GLU B 1 293 ? 25.703 6.836 -4.75 1 98.44 293 GLU B CA 1
ATOM 5697 C C . GLU B 1 293 ? 24.328 6.957 -4.086 1 98.44 293 GLU B C 1
ATOM 5699 O O . GLU B 1 293 ? 23.844 6 -3.484 1 98.44 293 GLU B O 1
ATOM 5704 N N . VAL B 1 294 ? 23.734 8.172 -4.184 1 98.81 294 VAL B N 1
ATOM 5705 C CA . VAL B 1 294 ? 22.422 8.375 -3.57 1 98.81 294 VAL B CA 1
ATOM 5706 C C . VAL B 1 294 ? 21.484 9.016 -4.578 1 98.81 294 VAL B C 1
ATOM 5708 O O . VAL B 1 294 ? 21.859 9.953 -5.285 1 98.81 294 VAL B O 1
ATOM 5711 N N . ILE B 1 295 ? 20.312 8.484 -4.773 1 98.81 295 ILE B N 1
ATOM 5712 C CA . ILE B 1 295 ? 19.203 9.109 -5.488 1 98.81 295 ILE B CA 1
ATOM 5713 C C . ILE B 1 295 ? 18.078 9.438 -4.516 1 98.81 295 ILE B C 1
ATOM 5715 O O . ILE B 1 295 ? 17.656 8.578 -3.73 1 98.81 295 ILE B O 1
ATOM 5719 N N . VAL B 1 296 ? 17.578 10.656 -4.535 1 98.81 296 VAL B N 1
ATOM 5720 C CA . VAL B 1 296 ? 16.578 11.125 -3.574 1 98.81 296 VAL B CA 1
ATOM 5721 C C . VAL B 1 296 ? 15.258 11.391 -4.285 1 98.81 296 VAL B C 1
ATOM 5723 O O . VAL B 1 296 ? 15.234 12.031 -5.336 1 98.81 296 VAL B O 1
ATOM 5726 N N . TYR B 1 297 ? 14.203 10.859 -3.727 1 98.69 297 TYR B N 1
ATOM 5727 C CA . TYR B 1 297 ? 12.859 11.102 -4.238 1 98.69 297 TYR B CA 1
ATOM 5728 C C . TYR B 1 297 ? 11.969 11.711 -3.168 1 98.69 297 TYR B C 1
ATOM 5730 O O . TYR B 1 297 ? 12.031 11.32 -2 1 98.69 297 TYR B O 1
ATOM 5738 N N . ASN B 1 298 ? 11.203 12.734 -3.549 1 98.06 298 ASN B N 1
ATOM 5739 C CA . ASN B 1 298 ? 10.031 13.141 -2.781 1 98.06 298 ASN B CA 1
ATOM 5740 C C . ASN B 1 298 ? 8.812 12.289 -3.129 1 98.06 298 ASN B C 1
ATOM 5742 O O . ASN B 1 298 ? 8.359 12.281 -4.273 1 98.06 298 ASN B O 1
ATOM 5746 N N . ILE B 1 299 ? 8.273 11.602 -2.162 1 96.81 299 ILE B N 1
ATOM 5747 C CA . ILE B 1 299 ? 7.227 10.602 -2.381 1 96.81 299 ILE B CA 1
ATOM 5748 C C . ILE B 1 299 ? 5.973 11.281 -2.924 1 96.81 299 ILE B C 1
ATOM 5750 O O . ILE B 1 299 ? 5.117 10.633 -3.529 1 96.81 299 ILE B O 1
ATOM 5754 N N . VAL B 1 300 ? 5.84 12.586 -2.738 1 93.12 300 VAL B N 1
ATOM 5755 C CA . VAL B 1 300 ? 4.676 13.367 -3.139 1 93.12 300 VAL B CA 1
ATOM 5756 C C . VAL B 1 300 ? 4.664 13.539 -4.656 1 93.12 300 VAL B C 1
ATOM 5758 O O . VAL B 1 300 ? 3.6 13.602 -5.273 1 93.12 300 VAL B O 1
ATOM 5761 N N . ASN B 1 301 ? 5.812 13.617 -5.258 1 93.69 301 ASN B N 1
ATOM 5762 C CA . ASN B 1 301 ? 5.871 14 -6.664 1 93.69 301 ASN B CA 1
ATOM 5763 C C . ASN B 1 301 ? 6.457 12.883 -7.527 1 93.69 301 ASN B C 1
ATOM 5765 O O . ASN B 1 301 ? 6.914 13.133 -8.648 1 93.69 301 ASN B O 1
ATOM 5769 N N . THR B 1 302 ? 6.602 11.742 -6.965 1 96 302 THR B N 1
ATOM 5770 C CA . THR B 1 302 ? 7.199 10.641 -7.711 1 96 302 THR B CA 1
ATOM 5771 C C . THR B 1 302 ? 6.301 9.406 -7.66 1 96 302 THR B C 1
ATOM 5773 O O . THR B 1 302 ? 5.656 9.141 -6.645 1 96 302 THR B O 1
ATOM 5776 N N . THR B 1 303 ? 6.234 8.711 -8.727 1 96.06 303 THR B N 1
ATOM 5777 C CA . THR B 1 303 ? 5.449 7.48 -8.758 1 96.06 303 THR B CA 1
ATOM 5778 C C . THR B 1 303 ? 6.234 6.328 -8.133 1 96.06 303 THR B C 1
ATOM 5780 O O . THR B 1 303 ? 7.465 6.316 -8.164 1 96.06 303 THR B O 1
ATOM 5783 N N . ILE B 1 304 ? 5.547 5.371 -7.629 1 97 304 ILE B N 1
ATOM 5784 C CA . ILE B 1 304 ? 6.156 4.172 -7.059 1 97 304 ILE B CA 1
ATOM 5785 C C . ILE B 1 304 ? 6.961 3.441 -8.125 1 97 304 ILE B C 1
ATOM 5787 O O . ILE B 1 304 ? 8.047 2.926 -7.852 1 97 304 ILE B O 1
ATOM 5791 N N . THR B 1 305 ? 6.465 3.432 -9.344 1 95.62 305 THR B N 1
ATOM 5792 C CA . THR B 1 305 ? 7.117 2.756 -10.453 1 95.62 305 THR B CA 1
ATOM 5793 C C . THR B 1 305 ? 8.5 3.344 -10.711 1 95.62 305 THR B C 1
ATOM 5795 O O . THR B 1 305 ? 9.469 2.604 -10.914 1 95.62 305 THR B O 1
ATOM 5798 N N . GLU B 1 306 ? 8.617 4.652 -10.68 1 97.62 306 GLU B N 1
ATOM 5799 C CA . GLU B 1 306 ? 9.898 5.324 -10.883 1 97.62 306 GLU B CA 1
ATOM 5800 C C . GLU B 1 306 ? 10.883 4.98 -9.773 1 97.62 306 GLU B C 1
ATOM 5802 O O . GLU B 1 306 ? 12.062 4.73 -10.039 1 97.62 306 GLU B O 1
ATOM 5807 N N . ILE B 1 307 ? 10.43 4.98 -8.57 1 98.44 307 ILE B N 1
ATOM 5808 C CA . ILE B 1 307 ? 11.266 4.664 -7.422 1 98.44 307 ILE B CA 1
ATOM 5809 C C . ILE B 1 307 ? 11.789 3.232 -7.543 1 98.44 307 ILE B C 1
ATOM 5811 O O . ILE B 1 307 ? 12.992 2.988 -7.395 1 98.44 307 ILE B O 1
ATOM 5815 N N . LEU B 1 308 ? 10.891 2.312 -7.906 1 97.75 308 LEU B N 1
ATOM 5816 C CA . LEU B 1 308 ? 11.25 0.9 -7.98 1 97.75 308 LEU B CA 1
ATOM 5817 C C . LEU B 1 308 ? 12.219 0.644 -9.125 1 97.75 308 LEU B C 1
ATOM 5819 O O . LEU B 1 308 ? 13.086 -0.226 -9.031 1 97.75 308 LEU B O 1
ATOM 5823 N N . LYS B 1 309 ? 12.086 1.381 -10.211 1 96.56 309 LYS B N 1
ATOM 5824 C CA . LYS B 1 309 ? 13.016 1.268 -11.336 1 96.56 309 LYS B CA 1
ATOM 5825 C C . LYS B 1 309 ? 14.445 1.557 -10.898 1 96.56 309 LYS B C 1
ATOM 5827 O O . LYS B 1 309 ? 15.367 0.797 -11.219 1 96.56 309 LYS B O 1
ATOM 5832 N N . ASP B 1 310 ? 14.602 2.613 -10.133 1 97.75 310 ASP B N 1
ATOM 5833 C CA . ASP B 1 310 ? 15.938 2.979 -9.68 1 97.75 310 ASP B CA 1
ATOM 5834 C C . ASP B 1 310 ? 16.406 2.057 -8.555 1 97.75 310 ASP B C 1
ATOM 5836 O O . ASP B 1 310 ? 17.594 1.798 -8.414 1 97.75 310 ASP B O 1
ATOM 5840 N N . PHE B 1 311 ? 15.492 1.492 -7.844 1 98.38 311 PHE B N 1
ATOM 5841 C CA . PHE B 1 311 ? 15.836 0.617 -6.73 1 98.38 311 PHE B CA 1
ATOM 5842 C C . PHE B 1 311 ? 16.266 -0.755 -7.23 1 98.38 311 PHE B C 1
ATOM 5844 O O . PHE B 1 311 ? 16.891 -1.525 -6.492 1 98.38 311 PHE B O 1
ATOM 5851 N N . LYS B 1 312 ? 16.031 -1.09 -8.445 1 95.25 312 LYS B N 1
ATOM 5852 C CA . LYS B 1 312 ? 16.25 -2.414 -9.023 1 95.25 312 LYS B CA 1
ATOM 5853 C C . LYS B 1 312 ? 17.672 -2.904 -8.75 1 95.25 312 LYS B C 1
ATOM 5855 O O . LYS B 1 312 ? 17.875 -4.082 -8.453 1 95.25 312 LYS B O 1
ATOM 5860 N N . ASP B 1 313 ? 18.688 -2.021 -8.828 1 95.44 313 ASP B N 1
ATOM 5861 C CA . ASP B 1 313 ? 20.062 -2.463 -8.656 1 95.44 313 ASP B CA 1
ATOM 5862 C C . ASP B 1 313 ? 20.719 -1.794 -7.445 1 95.44 313 ASP B C 1
ATOM 5864 O O . ASP B 1 313 ? 21.938 -1.788 -7.309 1 95.44 313 ASP B O 1
ATOM 5868 N N . ALA B 1 314 ? 19.891 -1.128 -6.566 1 98 314 ALA B N 1
ATOM 5869 C CA . ALA B 1 314 ? 20.406 -0.45 -5.383 1 98 314 ALA B CA 1
ATOM 5870 C C . ALA B 1 314 ? 20.484 -1.401 -4.191 1 98 314 ALA B C 1
ATOM 5872 O O . ALA B 1 314 ? 19.562 -2.209 -3.982 1 98 314 ALA B O 1
ATOM 5873 N N . LYS B 1 315 ? 21.531 -1.277 -3.365 1 97.81 315 LYS B N 1
ATOM 5874 C CA . LYS B 1 315 ? 21.672 -2.086 -2.158 1 97.81 315 LYS B CA 1
ATOM 5875 C C . LYS B 1 315 ? 20.781 -1.567 -1.036 1 97.81 315 LYS B C 1
ATOM 5877 O O . LYS B 1 315 ? 20.344 -2.338 -0.178 1 97.81 315 LYS B O 1
ATOM 5882 N N . GLY B 1 316 ? 20.516 -0.237 -1.107 1 98.38 316 GLY B N 1
ATOM 5883 C CA . GLY B 1 316 ? 19.844 0.344 0.049 1 98.38 316 GLY B CA 1
ATOM 5884 C C . GLY B 1 316 ? 18.594 1.123 -0.308 1 98.38 316 GLY B C 1
ATOM 5885 O O . GLY B 1 316 ? 18.516 1.705 -1.392 1 98.38 316 GLY B O 1
ATOM 5886 N N . LEU B 1 317 ? 17.609 1.156 0.607 1 98.81 317 LEU B N 1
ATOM 5887 C CA . LEU B 1 317 ? 16.391 1.96 0.541 1 98.81 317 LEU B CA 1
ATOM 5888 C C . LEU B 1 317 ? 16.078 2.592 1.894 1 98.81 317 LEU B C 1
ATOM 5890 O O . LEU B 1 317 ? 15.984 1.892 2.904 1 98.81 317 LEU B O 1
ATOM 5894 N N . LEU B 1 318 ? 16.016 3.857 1.922 1 98.88 318 LEU B N 1
ATOM 5895 C CA . LEU B 1 318 ? 15.641 4.574 3.139 1 98.88 318 LEU B CA 1
ATOM 5896 C C . LEU B 1 318 ? 14.305 5.281 2.965 1 98.88 318 LEU B C 1
ATOM 5898 O O . LEU B 1 318 ? 14.047 5.891 1.924 1 98.88 318 LEU B O 1
ATOM 5902 N N . LEU B 1 319 ? 13.469 5.168 4.004 1 98.88 319 LEU B N 1
ATOM 5903 C CA . LEU B 1 319 ? 12.148 5.777 3.984 1 98.88 319 LEU B CA 1
ATOM 5904 C C . LEU B 1 319 ? 12.047 6.887 5.027 1 98.88 319 LEU B C 1
ATOM 5906 O O . LEU B 1 319 ? 12.062 6.617 6.23 1 98.88 319 LEU B O 1
ATOM 5910 N N . GLY B 1 320 ? 11.969 8.125 4.578 1 98.81 320 GLY B N 1
ATOM 5911 C CA . GLY B 1 320 ? 11.734 9.266 5.449 1 98.81 320 GLY B CA 1
ATOM 5912 C C . GLY B 1 320 ? 10.266 9.609 5.609 1 98.81 320 GLY B C 1
ATOM 5913 O O . GLY B 1 320 ? 9.734 10.438 4.867 1 98.81 320 GLY B O 1
ATOM 5914 N N . SER B 1 321 ? 9.625 9.039 6.652 1 98.38 321 SER B N 1
ATOM 5915 C CA . SER B 1 321 ? 8.188 9.172 6.84 1 98.38 321 SER B CA 1
ATOM 5916 C C . SER B 1 321 ? 7.863 10.141 7.969 1 98.38 321 SER B C 1
ATOM 5918 O O . SER B 1 321 ? 8.273 9.93 9.109 1 98.38 321 SER B O 1
ATOM 5920 N N . PRO B 1 322 ? 7.094 11.219 7.645 1 97.5 322 PRO B N 1
ATOM 5921 C CA . PRO B 1 322 ? 6.484 11.961 8.75 1 97.5 322 PRO B CA 1
ATOM 5922 C C . PRO B 1 322 ? 5.34 11.195 9.414 1 97.5 322 PRO B C 1
ATOM 5924 O O . PRO B 1 322 ? 4.969 10.109 8.953 1 97.5 322 PRO B O 1
ATOM 5927 N N . THR B 1 323 ? 4.895 11.656 10.555 1 96.88 323 THR B N 1
ATOM 5928 C CA . THR B 1 323 ? 3.693 11.117 11.188 1 96.88 323 THR B CA 1
ATOM 5929 C C . THR B 1 323 ? 2.502 12.039 10.953 1 96.88 323 THR B C 1
ATOM 5931 O O . THR B 1 323 ? 2.545 13.219 11.305 1 96.88 323 THR B O 1
ATOM 5934 N N . ILE B 1 324 ? 1.548 11.547 10.281 1 95 324 ILE B N 1
ATOM 5935 C CA . ILE B 1 324 ? 0.312 12.281 10.039 1 95 324 ILE B CA 1
ATOM 5936 C C . ILE B 1 324 ? -0.868 11.523 10.641 1 95 324 ILE B C 1
ATOM 5938 O O . ILE B 1 324 ? -1.123 10.375 10.281 1 95 324 ILE B O 1
ATOM 5942 N N . VAL B 1 325 ? -1.552 12.133 11.586 1 93.25 325 VAL B N 1
ATOM 5943 C CA . VAL B 1 325 ? -2.717 11.57 12.266 1 93.25 325 VAL B CA 1
ATOM 5944 C C . VAL B 1 325 ? -2.387 10.18 12.805 1 93.25 325 VAL B C 1
ATOM 5946 O O . VAL B 1 325 ? -3.096 9.211 12.516 1 93.25 325 VAL B O 1
ATOM 5949 N N . GLY B 1 326 ? -1.274 10.133 13.422 1 94.38 326 GLY B N 1
ATOM 5950 C CA . GLY B 1 326 ? -0.89 8.938 14.148 1 94.38 326 GLY B CA 1
ATOM 5951 C C . GLY B 1 326 ? -0.486 7.789 13.242 1 94.38 326 GLY B C 1
ATOM 5952 O O . GLY B 1 326 ? -0.673 6.621 13.594 1 94.38 326 GLY B O 1
ATOM 5953 N N . ASP B 1 327 ? 0.056 8.062 12.062 1 96.75 327 ASP B N 1
ATOM 5954 C CA . ASP B 1 327 ? 0.386 6.969 11.156 1 96.75 327 ASP B CA 1
ATOM 5955 C C . ASP B 1 327 ? 1.347 7.434 10.062 1 96.75 327 ASP B C 1
ATOM 5957 O O . ASP B 1 327 ? 1.653 8.625 9.969 1 96.75 327 ASP B O 1
ATOM 5961 N N . ALA B 1 328 ? 1.977 6.48 9.312 1 97.5 328 ALA B N 1
ATOM 5962 C CA . ALA B 1 328 ? 2.621 6.777 8.039 1 97.5 328 ALA B CA 1
ATOM 5963 C C . ALA B 1 328 ? 1.586 7.098 6.961 1 97.5 328 ALA B C 1
ATOM 5965 O O . ALA B 1 328 ? 0.397 6.82 7.133 1 97.5 328 ALA B O 1
ATOM 5966 N N . THR B 1 329 ? 1.996 7.73 5.914 1 95.69 329 THR B N 1
ATOM 5967 C CA . THR B 1 329 ? 1.051 8.086 4.859 1 95.69 329 THR B CA 1
ATOM 5968 C C . THR B 1 329 ? 0.934 6.957 3.838 1 95.69 329 THR B C 1
ATOM 5970 O O . THR B 1 329 ? 1.846 6.141 3.701 1 95.69 329 THR B O 1
ATOM 5973 N N . PRO B 1 330 ? -0.128 6.883 3.08 1 96 330 PRO B N 1
ATOM 5974 C CA . PRO B 1 330 ? -0.471 5.762 2.203 1 96 330 PRO B CA 1
ATOM 5975 C C . PRO B 1 330 ? 0.628 5.445 1.189 1 96 330 PRO B C 1
ATOM 5977 O O . PRO B 1 330 ? 0.927 4.277 0.94 1 96 330 PRO B O 1
ATOM 5980 N N . PRO B 1 331 ? 1.33 6.438 0.594 1 96.5 331 PRO B N 1
ATOM 5981 C CA . PRO B 1 331 ? 2.32 6.094 -0.428 1 96.5 331 PRO B CA 1
ATOM 5982 C C . PRO B 1 331 ? 3.469 5.25 0.122 1 96.5 331 PRO B C 1
ATOM 5984 O O . PRO B 1 331 ? 4.051 4.441 -0.605 1 96.5 331 PRO B O 1
ATOM 5987 N N . PHE B 1 332 ? 3.799 5.41 1.406 1 98.19 332 PHE B N 1
ATOM 5988 C CA . PHE B 1 332 ? 4.859 4.602 1.996 1 98.19 332 PHE B CA 1
ATOM 5989 C C . PHE B 1 332 ? 4.422 3.145 2.115 1 98.19 332 PHE B C 1
ATOM 5991 O O . PHE B 1 332 ? 5.211 2.232 1.85 1 98.19 332 PHE B O 1
ATOM 5998 N N . TYR B 1 333 ? 3.154 2.943 2.498 1 97.75 333 TYR B N 1
ATOM 5999 C CA . TYR B 1 333 ? 2.619 1.589 2.551 1 97.75 333 TYR B CA 1
ATOM 6000 C C . TYR B 1 333 ? 2.562 0.97 1.158 1 97.75 333 TYR B C 1
ATOM 6002 O O . TYR B 1 333 ? 2.85 -0.217 0.988 1 97.75 333 TYR B O 1
ATOM 6010 N N . ASP B 1 334 ? 2.184 1.771 0.233 1 96.94 334 ASP B N 1
ATOM 6011 C CA . ASP B 1 334 ? 2.131 1.311 -1.151 1 96.94 334 ASP B CA 1
ATOM 6012 C C . ASP B 1 334 ? 3.512 0.879 -1.638 1 96.94 334 ASP B C 1
ATOM 6014 O O . ASP B 1 334 ? 3.666 -0.203 -2.209 1 96.94 334 ASP B O 1
ATOM 6018 N N . LEU B 1 335 ? 4.523 1.699 -1.414 1 98.31 335 LEU B N 1
ATOM 6019 C CA . LEU B 1 335 ? 5.891 1.392 -1.821 1 98.31 335 LEU B CA 1
ATOM 6020 C C . LEU B 1 335 ? 6.367 0.089 -1.188 1 98.31 335 LEU B C 1
ATOM 6022 O O . LEU B 1 335 ? 6.832 -0.813 -1.887 1 98.31 335 LEU B O 1
ATOM 6026 N N . LEU B 1 336 ? 6.188 -0.033 0.126 1 98.5 336 LEU B N 1
ATOM 6027 C CA . LEU B 1 336 ? 6.637 -1.229 0.831 1 98.5 336 LEU B CA 1
ATOM 6028 C C . LEU B 1 336 ? 5.848 -2.453 0.377 1 98.5 336 LEU B C 1
ATOM 6030 O O . LEU B 1 336 ? 6.379 -3.566 0.354 1 98.5 336 LEU B O 1
ATOM 6034 N N . GLY B 1 337 ? 4.582 -2.211 0.014 1 97.69 337 GLY B N 1
ATOM 6035 C CA . GLY B 1 337 ? 3.732 -3.299 -0.447 1 97.69 337 GLY B CA 1
ATOM 6036 C C . GLY B 1 337 ? 4.203 -3.912 -1.751 1 97.69 337 GLY B C 1
ATOM 6037 O O . GLY B 1 337 ? 3.832 -5.039 -2.084 1 97.69 337 GLY B O 1
ATOM 6038 N N . HIS B 1 338 ? 5.02 -3.213 -2.49 1 97.44 338 HIS B N 1
ATOM 6039 C CA . HIS B 1 338 ? 5.516 -3.705 -3.768 1 97.44 338 HIS B CA 1
ATOM 6040 C C . HIS B 1 338 ? 6.832 -4.461 -3.594 1 97.44 338 HIS B C 1
ATOM 6042 O O . HIS B 1 338 ? 7.367 -5.016 -4.555 1 97.44 338 HIS B O 1
ATOM 6048 N N . LEU B 1 339 ? 7.391 -4.508 -2.375 1 97.69 339 LEU B N 1
ATOM 6049 C CA . LEU B 1 339 ? 8.586 -5.293 -2.088 1 97.69 339 LEU B CA 1
ATOM 6050 C C . LEU B 1 339 ? 8.211 -6.688 -1.596 1 97.69 339 LEU B C 1
ATOM 6052 O O . LEU B 1 339 ? 7.129 -6.883 -1.037 1 97.69 339 LEU B O 1
ATOM 6056 N N . ASN B 1 340 ? 9.078 -7.59 -1.854 1 95.25 340 ASN B N 1
ATOM 6057 C CA . ASN B 1 340 ? 8.82 -8.992 -1.547 1 95.25 340 ASN B CA 1
ATOM 6058 C C . ASN B 1 340 ? 9.992 -9.625 -0.802 1 95.25 340 ASN B C 1
ATOM 6060 O O . ASN B 1 340 ? 11.156 -9.375 -1.133 1 95.25 340 ASN B O 1
ATOM 6064 N N . PRO B 1 341 ? 9.742 -10.461 0.186 1 93.94 341 PRO B N 1
ATOM 6065 C CA . PRO B 1 341 ? 10.812 -11.039 1.002 1 93.94 341 PRO B CA 1
ATOM 6066 C C . PRO B 1 341 ? 11.742 -11.953 0.202 1 93.94 341 PRO B C 1
ATOM 6068 O O . PRO B 1 341 ? 12.906 -12.133 0.57 1 93.94 341 PRO B O 1
ATOM 6071 N N . PHE B 1 342 ? 11.328 -12.539 -0.895 1 89.19 342 PHE B N 1
ATOM 6072 C CA . PHE B 1 342 ? 12.164 -13.43 -1.686 1 89.19 342 PHE B CA 1
ATOM 6073 C C . PHE B 1 342 ? 13.016 -12.641 -2.674 1 89.19 342 PHE B C 1
ATOM 6075 O O . PHE B 1 342 ? 14.133 -13.047 -3.004 1 89.19 342 PHE B O 1
ATOM 6082 N N . MET B 1 343 ? 12.461 -11.562 -2.965 1 90.38 343 MET B N 1
ATOM 6083 C CA . MET B 1 343 ? 13.117 -10.812 -4.031 1 90.38 343 MET B CA 1
ATOM 6084 C C . MET B 1 343 ? 14.023 -9.727 -3.455 1 90.38 343 MET B C 1
ATOM 6086 O O . MET B 1 343 ? 14.992 -9.32 -4.094 1 90.38 343 MET B O 1
ATOM 6090 N N . HIS B 1 344 ? 13.75 -9.273 -2.195 1 94.81 344 HIS B N 1
ATOM 6091 C CA . HIS B 1 344 ? 14.414 -8.055 -1.74 1 94.81 344 HIS B CA 1
ATOM 6092 C C . HIS B 1 344 ? 15.094 -8.266 -0.391 1 94.81 344 HIS B C 1
ATOM 6094 O O . HIS B 1 344 ? 15.5 -7.305 0.263 1 94.81 344 HIS B O 1
ATOM 6100 N N . ASN B 1 345 ? 15.258 -9.523 0.014 1 94.31 345 ASN B N 1
ATOM 6101 C CA . ASN B 1 345 ? 15.82 -9.781 1.335 1 94.31 345 ASN B CA 1
ATOM 6102 C C . ASN B 1 345 ? 17.312 -9.508 1.373 1 94.31 345 ASN B C 1
ATOM 6104 O O . ASN B 1 345 ? 17.922 -9.438 2.449 1 94.31 345 ASN B O 1
ATOM 6108 N N . ASN B 1 346 ? 18.016 -9.32 0.224 1 94.06 346 ASN B N 1
ATOM 6109 C CA . ASN B 1 346 ? 19.438 -9.023 0.167 1 94.06 346 ASN B CA 1
ATOM 6110 C C . ASN B 1 346 ? 19.688 -7.516 0.193 1 94.06 346 ASN B C 1
ATOM 6112 O O . ASN B 1 346 ? 20.812 -7.066 -0.07 1 94.06 346 ASN B O 1
ATOM 6116 N N . ARG B 1 347 ? 18.688 -6.691 0.488 1 97.19 347 ARG B N 1
ATOM 6117 C CA . ARG B 1 347 ? 18.812 -5.238 0.531 1 97.19 347 ARG B CA 1
ATOM 6118 C C . ARG B 1 347 ? 18.922 -4.742 1.969 1 97.19 347 ARG B C 1
ATOM 6120 O O . ARG B 1 347 ? 18.688 -5.5 2.912 1 97.19 347 ARG B O 1
ATOM 6127 N N . LEU B 1 348 ? 19.375 -3.533 2.125 1 98.19 348 LEU B N 1
ATOM 6128 C CA . LEU B 1 348 ? 19.344 -2.801 3.387 1 98.19 348 LEU B CA 1
ATOM 6129 C C . LEU B 1 348 ? 18.234 -1.748 3.373 1 98.19 348 LEU B C 1
ATOM 6131 O O . LEU B 1 348 ? 18.297 -0.8 2.586 1 98.19 348 LEU B O 1
ATOM 6135 N N . ILE B 1 349 ? 17.203 -1.965 4.23 1 98.62 349 ILE B N 1
ATOM 6136 C CA . ILE B 1 349 ? 16.047 -1.063 4.242 1 98.62 349 ILE B CA 1
ATOM 6137 C C . ILE B 1 349 ? 15.82 -0.544 5.66 1 98.62 349 ILE B C 1
ATOM 6139 O O . ILE B 1 349 ? 15.82 -1.319 6.621 1 98.62 349 ILE B O 1
ATOM 6143 N N . GLN B 1 350 ? 15.664 0.687 5.824 1 98.5 350 GLN B N 1
ATOM 6144 C CA . GLN B 1 350 ? 15.375 1.285 7.121 1 98.5 350 GLN B CA 1
ATOM 6145 C C . GLN B 1 350 ? 14.547 2.555 6.973 1 98.5 350 GLN B C 1
ATOM 6147 O O . GLN B 1 350 ? 14.305 3.018 5.855 1 98.5 350 GLN B O 1
ATOM 6152 N N . CYS B 1 351 ? 14.062 3.117 8.086 1 98.62 351 CYS B N 1
ATOM 6153 C CA . CYS B 1 351 ? 13.211 4.305 8.016 1 98.62 351 CYS B CA 1
ATOM 6154 C C . CYS B 1 351 ? 13.641 5.336 9.055 1 98.62 351 CYS B C 1
ATOM 6156 O O . CYS B 1 351 ? 14.391 5.02 9.984 1 98.62 351 CYS B O 1
ATOM 6158 N N . PHE B 1 352 ? 13.328 6.531 8.836 1 98.88 352 PHE B N 1
ATOM 6159 C CA . PHE B 1 352 ? 13.547 7.688 9.695 1 98.88 352 PHE B CA 1
ATOM 6160 C C . PHE B 1 352 ? 12.453 8.727 9.5 1 98.88 352 PHE B C 1
ATOM 6162 O O . PHE B 1 352 ? 11.602 8.578 8.617 1 98.88 352 PHE B O 1
ATOM 6169 N N . GLY B 1 353 ? 12.383 9.68 10.383 1 98.69 353 GLY B N 1
ATOM 6170 C CA . GLY B 1 353 ? 11.422 10.75 10.156 1 98.69 353 GLY B CA 1
ATOM 6171 C C . GLY B 1 353 ? 11.188 11.609 11.383 1 98.69 353 GLY B C 1
ATOM 6172 O O . GLY B 1 353 ? 11.531 11.219 12.5 1 98.69 353 GLY B O 1
ATOM 6173 N N . SER B 1 354 ? 10.695 12.711 11.148 1 98.38 354 SER B N 1
ATOM 6174 C CA . SER B 1 354 ? 10.289 13.633 12.211 1 98.38 354 SER B CA 1
ATOM 6175 C C . SER B 1 354 ? 8.844 13.398 12.625 1 98.38 354 SER B C 1
ATOM 6177 O O . SER B 1 354 ? 8.031 12.922 11.828 1 98.38 354 SER B O 1
ATOM 6179 N N . PHE B 1 355 ? 8.523 13.656 13.875 1 97.5 355 PHE B N 1
ATOM 6180 C CA . PHE B 1 355 ? 7.176 13.492 14.414 1 97.5 355 PHE B CA 1
ATOM 6181 C C . PHE B 1 355 ? 6.879 14.547 15.469 1 97.5 355 PHE B C 1
ATOM 6183 O O . PHE B 1 355 ? 7.785 15.234 15.938 1 97.5 355 PHE B O 1
ATOM 6190 N N . GLY B 1 356 ? 5.672 14.75 15.766 1 95.25 356 GLY B N 1
ATOM 6191 C CA . GLY B 1 356 ? 5.277 15.703 16.781 1 95.25 356 GLY B CA 1
ATOM 6192 C C . GLY B 1 356 ? 4.949 15.055 18.125 1 95.25 356 GLY B C 1
ATOM 6193 O O . GLY B 1 356 ? 5.508 15.43 19.156 1 95.25 356 GLY B O 1
ATOM 6194 N N . TRP B 1 357 ? 4.211 13.984 18.078 1 92.12 357 TRP B N 1
ATOM 6195 C CA . TRP B 1 357 ? 3.688 13.414 19.312 1 92.12 357 TRP B CA 1
ATOM 6196 C C . TRP B 1 357 ? 4.102 11.961 19.469 1 92.12 357 TRP B C 1
ATOM 6198 O O . TRP B 1 357 ? 5.219 11.664 19.906 1 92.12 357 TRP B O 1
ATOM 6208 N N . SER B 1 358 ? 3.342 10.977 18.922 1 90.19 358 SER B N 1
ATOM 6209 C CA . SER B 1 358 ? 3.578 9.57 19.234 1 90.19 358 SER B CA 1
ATOM 6210 C C . SER B 1 358 ? 4.484 8.914 18.203 1 90.19 358 SER B C 1
ATOM 6212 O O . SER B 1 358 ? 5.086 7.871 18.469 1 90.19 358 SER B O 1
ATOM 6214 N N . GLY B 1 359 ? 4.668 9.453 17.047 1 95.31 359 GLY B N 1
ATOM 6215 C CA . GLY B 1 359 ? 5.703 9.047 16.109 1 95.31 359 GLY B CA 1
ATOM 6216 C C . GLY B 1 359 ? 5.379 7.75 15.383 1 95.31 359 GLY B C 1
ATOM 6217 O O . GLY B 1 359 ? 6.277 6.961 15.07 1 95.31 359 GLY B O 1
ATOM 6218 N N . GLU B 1 360 ? 4.148 7.48 15.102 1 96.5 360 GLU B N 1
ATOM 6219 C CA . GLU B 1 360 ? 3.727 6.23 14.484 1 96.5 360 GLU B CA 1
ATOM 6220 C C . GLU B 1 360 ? 4.164 6.164 13.023 1 96.5 360 GLU B C 1
ATOM 6222 O O . GLU B 1 360 ? 4.176 5.09 12.422 1 96.5 360 GLU B O 1
ATOM 6227 N N . GLY B 1 361 ? 4.516 7.301 12.414 1 97.19 361 GLY B N 1
ATOM 6228 C CA . GLY B 1 361 ? 4.957 7.301 11.031 1 97.19 361 GLY B CA 1
ATOM 6229 C C . GLY B 1 361 ? 6.105 6.344 10.766 1 97.19 361 GLY B C 1
ATOM 6230 O O . GLY B 1 361 ? 6.066 5.566 9.812 1 97.19 361 GLY B O 1
ATOM 6231 N N . VAL B 1 362 ? 7.117 6.367 11.617 1 98.06 362 VAL B N 1
ATOM 6232 C CA . VAL B 1 362 ? 8.281 5.496 11.5 1 98.06 362 VAL B CA 1
ATOM 6233 C C . VAL B 1 362 ? 7.98 4.133 12.117 1 98.06 362 VAL B C 1
ATOM 6235 O O . VAL B 1 362 ? 8.211 3.098 11.492 1 98.06 362 VAL B O 1
ATOM 6238 N N . LYS B 1 363 ? 7.324 4.086 13.242 1 97.69 363 LYS B N 1
ATOM 6239 C CA . LYS B 1 363 ? 7.066 2.867 14.008 1 97.69 363 LYS B CA 1
ATOM 6240 C C . LYS B 1 363 ? 6.223 1.882 13.203 1 97.69 363 LYS B C 1
ATOM 6242 O O . LYS B 1 363 ? 6.48 0.676 13.227 1 97.69 363 LYS B O 1
ATOM 6247 N N . ASN B 1 364 ? 5.242 2.391 12.5 1 98.19 364 ASN B N 1
ATOM 6248 C CA . ASN B 1 364 ? 4.273 1.532 11.828 1 98.19 364 ASN B CA 1
ATOM 6249 C C . ASN B 1 364 ? 4.844 0.958 10.531 1 98.19 364 ASN B C 1
ATOM 6251 O O . ASN B 1 364 ? 4.277 0.024 9.961 1 98.19 364 ASN B O 1
ATOM 6255 N N . LEU B 1 365 ? 6.012 1.423 10.062 1 98.38 365 LEU B N 1
ATOM 6256 C CA . LEU B 1 365 ? 6.633 0.873 8.867 1 98.38 365 LEU B CA 1
ATOM 6257 C C . LEU B 1 365 ? 7.531 -0.309 9.211 1 98.38 365 LEU B C 1
ATOM 6259 O O . LEU B 1 365 ? 7.844 -1.132 8.352 1 98.38 365 LEU B O 1
ATOM 6263 N N . ILE B 1 366 ? 7.93 -0.41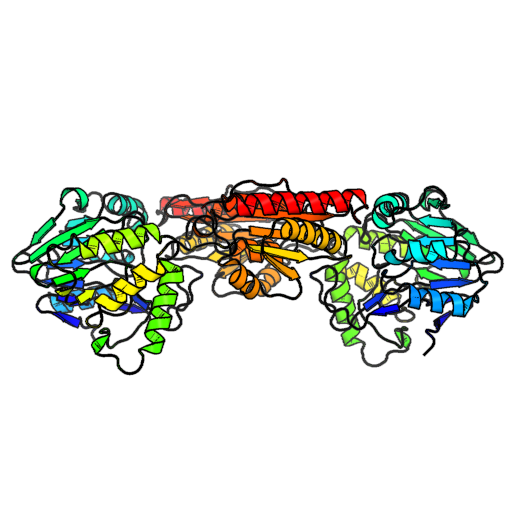9 10.484 1 97.94 366 ILE B N 1
ATOM 6264 C CA . ILE B 1 366 ? 8.953 -1.353 10.93 1 97.94 366 ILE B CA 1
ATOM 6265 C C . ILE B 1 366 ? 8.477 -2.787 10.734 1 97.94 366 ILE B C 1
ATOM 6267 O O . ILE B 1 366 ? 9.195 -3.619 10.172 1 97.94 366 ILE B O 1
ATOM 6271 N N . PRO B 1 367 ? 7.207 -3.121 11.117 1 97.69 367 PRO B N 1
ATOM 6272 C CA . PRO B 1 367 ? 6.777 -4.512 10.938 1 97.69 367 PRO B CA 1
ATOM 6273 C C . PRO B 1 367 ? 6.84 -4.965 9.484 1 97.69 367 PRO B C 1
ATOM 6275 O O . PRO B 1 367 ? 7.262 -6.09 9.203 1 97.69 367 PRO B O 1
ATOM 6278 N N . ARG B 1 368 ? 6.43 -4.113 8.555 1 98.06 368 ARG B N 1
ATOM 6279 C CA . ARG B 1 368 ? 6.484 -4.488 7.145 1 98.06 368 ARG B CA 1
ATOM 6280 C C . ARG B 1 368 ? 7.926 -4.66 6.68 1 98.06 368 ARG B C 1
ATOM 6282 O O . ARG B 1 368 ? 8.234 -5.582 5.922 1 98.06 368 ARG B O 1
ATOM 6289 N N . ILE B 1 369 ? 8.844 -3.764 7.129 1 98.31 369 ILE B N 1
ATOM 6290 C CA . ILE B 1 369 ? 10.258 -3.877 6.781 1 98.31 369 ILE B CA 1
ATOM 6291 C C . ILE B 1 369 ? 10.812 -5.199 7.305 1 98.31 369 ILE B C 1
ATOM 6293 O O . ILE B 1 369 ? 11.547 -5.891 6.602 1 98.31 369 ILE B O 1
ATOM 6297 N N . GLN B 1 370 ? 10.391 -5.574 8.492 1 97.69 370 GLN B N 1
ATOM 6298 C CA . GLN B 1 370 ? 10.836 -6.828 9.086 1 97.69 370 GLN B CA 1
ATOM 6299 C C . GLN B 1 370 ? 10.32 -8.031 8.297 1 97.69 370 GLN B C 1
ATOM 6301 O O . GLN B 1 370 ? 11.031 -9.023 8.141 1 97.69 370 GLN B O 1
ATOM 6306 N N . GLN B 1 371 ? 9.125 -7.922 7.781 1 97.62 371 GLN B N 1
ATOM 6307 C CA . GLN B 1 371 ? 8.523 -9 7.008 1 97.62 371 GLN B CA 1
ATOM 6308 C C . GLN B 1 371 ? 9.297 -9.25 5.715 1 97.62 371 GLN B C 1
ATOM 6310 O O . GLN B 1 371 ? 9.172 -10.32 5.109 1 97.62 371 GLN B O 1
ATOM 6315 N N . LEU B 1 372 ? 10.109 -8.289 5.234 1 97.62 372 LEU B N 1
ATOM 6316 C CA . LEU B 1 372 ? 10.914 -8.438 4.027 1 97.62 372 LEU B CA 1
ATOM 6317 C C . LEU B 1 372 ? 12.172 -9.25 4.312 1 97.62 372 LEU B C 1
ATOM 6319 O O . LEU B 1 372 ? 12.898 -9.625 3.387 1 97.62 372 LEU B O 1
ATOM 6323 N N . LYS B 1 373 ? 12.445 -9.484 5.648 1 96 373 LYS B N 1
ATOM 6324 C CA . LYS B 1 373 ? 13.555 -10.328 6.098 1 96 373 LYS B CA 1
ATOM 6325 C C . LYS B 1 373 ? 14.898 -9.742 5.68 1 96 373 LYS B C 1
ATOM 6327 O O . LYS B 1 373 ? 15.82 -10.477 5.324 1 96 373 LYS B O 1
ATOM 6332 N N . VAL B 1 374 ? 14.945 -8.453 5.582 1 96.5 374 VAL B N 1
ATOM 6333 C CA . VAL B 1 374 ? 16.203 -7.773 5.301 1 96.5 374 VAL B CA 1
ATOM 6334 C C . VAL B 1 374 ? 17.062 -7.746 6.559 1 96.5 374 VAL B C 1
ATOM 6336 O O . VAL B 1 374 ? 16.562 -7.902 7.672 1 96.5 374 VAL B O 1
ATOM 6339 N N . LYS B 1 375 ? 18.359 -7.602 6.34 1 94.38 375 LYS B N 1
ATOM 6340 C CA . LYS B 1 375 ? 19.266 -7.477 7.469 1 94.38 375 LYS B CA 1
ATOM 6341 C C . LYS B 1 375 ? 18.984 -6.211 8.266 1 94.38 375 LYS B C 1
ATOM 6343 O O . LYS B 1 375 ? 18.734 -5.148 7.695 1 94.38 375 LYS B O 1
ATOM 6348 N N . GLU B 1 376 ? 18.984 -6.398 9.578 1 90.38 376 GLU B N 1
ATOM 6349 C CA . GLU B 1 376 ? 18.812 -5.234 10.438 1 90.38 376 GLU B CA 1
ATOM 6350 C C . GLU B 1 376 ? 20.094 -4.383 10.461 1 90.38 376 GLU B C 1
ATOM 6352 O O . GLU B 1 376 ? 21.188 -4.898 10.703 1 90.38 376 GLU B O 1
ATOM 6357 N N . VAL B 1 377 ? 19.969 -3.213 10.117 1 91.06 377 VAL B N 1
ATOM 6358 C CA . VAL B 1 377 ? 21.094 -2.293 10.125 1 91.06 377 VAL B CA 1
ATOM 6359 C C . VAL B 1 377 ? 20.922 -1.252 11.227 1 91.06 377 VAL B C 1
ATOM 6361 O O . VAL B 1 377 ? 20.578 -1.594 12.359 1 91.06 377 VAL B O 1
ATOM 6364 N N . ASN B 1 378 ? 20.797 0.014 10.922 1 91.81 378 ASN B N 1
ATOM 6365 C CA . ASN B 1 378 ? 20.609 1.087 11.891 1 91.81 378 ASN B CA 1
ATOM 6366 C C . ASN B 1 378 ? 19.25 0.97 12.586 1 91.81 378 ASN B C 1
ATOM 6368 O O . ASN B 1 378 ? 18.297 0.446 12.008 1 91.81 378 ASN B O 1
ATOM 6372 N N . LYS B 1 379 ? 19.25 1.34 13.844 1 97 379 LYS B N 1
ATOM 6373 C CA . LYS B 1 379 ? 17.938 1.587 14.43 1 97 379 LYS B CA 1
ATOM 6374 C C . LYS B 1 379 ? 17.219 2.732 13.719 1 97 379 LYS B C 1
ATOM 6376 O O . LYS B 1 379 ? 17.859 3.682 13.266 1 97 379 LYS B O 1
ATOM 6381 N N . PRO B 1 380 ? 15.93 2.607 13.562 1 98.12 380 PRO B N 1
ATOM 6382 C CA . PRO B 1 380 ? 15.211 3.746 12.984 1 98.12 380 PRO B CA 1
ATOM 6383 C C . PRO B 1 380 ? 15.5 5.055 13.719 1 98.12 380 PRO B C 1
ATOM 6385 O O . PRO B 1 380 ? 15.742 5.047 14.93 1 98.12 380 PRO B O 1
ATOM 6388 N N . LEU B 1 381 ? 15.516 6.109 13.016 1 98.56 381 LEU B N 1
ATOM 6389 C CA . LEU B 1 381 ? 15.812 7.414 13.602 1 98.56 381 LEU B CA 1
ATOM 6390 C C . LEU B 1 381 ? 14.586 8.312 13.586 1 98.56 381 LEU B C 1
ATOM 6392 O O . LEU B 1 381 ? 14.008 8.57 12.531 1 98.56 381 LEU B O 1
ATOM 6396 N N . SER B 1 382 ? 14.125 8.711 14.703 1 98.31 382 SER B N 1
ATOM 6397 C CA . SER B 1 382 ? 13 9.625 14.836 1 98.31 382 SER B CA 1
ATOM 6398 C C . SER B 1 382 ? 13.383 10.859 15.648 1 98.31 382 SER B C 1
ATOM 6400 O O . SER B 1 382 ? 14.047 10.75 16.672 1 98.31 382 SER B O 1
ATOM 6402 N N . ILE B 1 383 ? 13.031 11.969 15.18 1 98.5 383 ILE B N 1
ATOM 6403 C CA . ILE B 1 383 ? 13.312 13.227 15.859 1 98.5 383 ILE B CA 1
ATOM 6404 C C . ILE B 1 383 ? 12.023 14.039 16 1 98.5 383 ILE B C 1
ATOM 6406 O O . ILE B 1 383 ? 11.234 14.133 15.062 1 98.5 383 ILE B O 1
ATOM 6410 N N . ARG B 1 384 ? 11.766 14.594 17.203 1 97.94 384 ARG B N 1
ATOM 6411 C CA . ARG B 1 384 ? 10.562 15.383 17.453 1 97.94 384 ARG B CA 1
ATOM 6412 C C . ARG B 1 384 ? 10.68 16.766 16.844 1 97.94 384 ARG B C 1
ATOM 6414 O O . ARG B 1 384 ? 11.57 17.547 17.203 1 97.94 384 ARG B O 1
ATOM 6421 N N . PHE B 1 385 ? 9.828 17.016 15.891 1 97.94 385 PHE B N 1
ATOM 6422 C CA . PHE B 1 385 ? 9.711 18.297 15.203 1 97.94 385 PHE B CA 1
ATOM 6423 C C . PHE B 1 385 ? 11.031 18.703 14.562 1 97.94 385 PHE B C 1
ATOM 6425 O O . PHE B 1 385 ? 11.648 17.906 13.852 1 97.94 385 PHE B O 1
ATOM 6432 N N . ARG B 1 386 ? 11.547 19.891 14.695 1 98 386 ARG B N 1
ATOM 6433 C CA . ARG B 1 386 ? 12.711 20.422 14 1 98 386 ARG B CA 1
ATOM 6434 C C . ARG B 1 386 ? 14 19.891 14.617 1 98 386 ARG B C 1
ATOM 6436 O O . ARG B 1 386 ? 14.258 20.094 15.805 1 98 386 ARG B O 1
ATOM 6443 N N . PRO B 1 387 ? 14.867 19.25 13.805 1 98.5 387 PRO B N 1
ATOM 6444 C CA . PRO B 1 387 ? 16.156 18.797 14.352 1 98.5 387 PRO B CA 1
ATOM 6445 C C . PRO B 1 387 ? 17.016 19.953 14.844 1 98.5 387 PRO B C 1
ATOM 6447 O O . PRO B 1 387 ? 17.094 21 14.203 1 98.5 387 PRO B O 1
ATOM 6450 N N . THR B 1 388 ? 17.625 19.797 16.016 1 97.75 388 THR B N 1
ATOM 6451 C CA . THR B 1 388 ? 18.656 20.703 16.484 1 97.75 388 THR B CA 1
ATOM 6452 C C . THR B 1 388 ? 19.953 20.5 15.688 1 97.75 388 THR B C 1
ATOM 6454 O O . THR B 1 388 ? 20.062 19.562 14.898 1 97.75 388 THR B O 1
ATOM 6457 N N . LYS B 1 389 ? 20.891 21.422 15.938 1 97.5 389 LYS B N 1
ATOM 6458 C CA . LYS B 1 389 ? 22.188 21.266 15.289 1 97.5 389 LYS B CA 1
ATOM 6459 C C . LYS B 1 389 ? 22.844 19.938 15.68 1 97.5 389 LYS B C 1
ATOM 6461 O O . LYS B 1 389 ? 23.453 19.266 14.844 1 97.5 389 LYS B O 1
ATOM 6466 N N . GLU B 1 390 ? 22.719 19.562 16.891 1 98.25 390 GLU B N 1
ATOM 6467 C CA . GLU B 1 390 ? 23.234 18.297 17.359 1 98.25 390 GLU B CA 1
ATOM 6468 C C . GLU B 1 390 ? 22.531 17.125 16.672 1 98.25 390 GLU B C 1
ATOM 6470 O O . GLU B 1 390 ? 23.172 16.141 16.297 1 98.25 390 GLU B O 1
ATOM 6475 N N . GLN B 1 391 ? 21.312 17.219 16.5 1 98.62 391 GLN B N 1
ATOM 6476 C CA . GLN B 1 391 ? 20.531 16.156 15.875 1 98.62 391 GLN B CA 1
ATOM 6477 C C . GLN B 1 391 ? 20.812 16.094 14.375 1 98.62 391 GLN B C 1
ATOM 6479 O O . GLN B 1 391 ? 20.766 15.008 13.781 1 98.62 391 GLN B O 1
ATOM 6484 N N . GLU B 1 392 ? 21.109 17.234 13.805 1 98.75 392 GLU B N 1
ATOM 6485 C CA . GLU B 1 392 ? 21.547 17.219 12.422 1 98.75 392 GLU B CA 1
ATOM 6486 C C . GLU B 1 392 ? 22.844 16.438 12.258 1 98.75 392 GLU B C 1
ATOM 6488 O O . GLU B 1 392 ? 23.016 15.695 11.289 1 98.75 392 GLU B O 1
ATOM 6493 N N . ILE B 1 393 ? 23.719 16.609 13.211 1 98.75 393 ILE B N 1
ATOM 6494 C CA . ILE B 1 393 ? 24.969 15.852 13.211 1 98.75 393 ILE B CA 1
ATOM 6495 C C . ILE B 1 393 ? 24.656 14.367 13.406 1 98.75 393 ILE B C 1
ATOM 6497 O O . ILE B 1 393 ? 25.281 13.508 12.773 1 98.75 393 ILE B O 1
ATOM 6501 N N . GLU B 1 394 ? 23.688 14.078 14.289 1 98.75 394 GLU B N 1
ATOM 6502 C CA . GLU B 1 394 ? 23.25 12.703 14.477 1 98.75 394 GLU B CA 1
ATOM 6503 C C . GLU B 1 394 ? 22.734 12.102 13.172 1 98.75 394 GLU B C 1
ATOM 6505 O O . GLU B 1 394 ? 23.031 10.938 12.859 1 98.75 394 GLU B O 1
ATOM 6510 N N . CYS B 1 395 ? 21.984 12.859 12.383 1 98.88 395 CYS B N 1
ATOM 6511 C CA . CYS B 1 395 ? 21.484 12.414 11.078 1 98.88 395 CYS B CA 1
ATOM 6512 C C . CYS B 1 395 ? 22.641 12.125 10.133 1 98.88 395 CYS B C 1
ATOM 6514 O O . CYS B 1 395 ? 22.641 11.102 9.445 1 98.88 395 CYS B O 1
ATOM 6516 N N . PHE B 1 396 ? 23.594 13.047 10.102 1 98.88 396 PHE B N 1
ATOM 6517 C CA . PHE B 1 396 ? 24.781 12.852 9.266 1 98.88 396 PHE B CA 1
ATOM 6518 C C . PHE B 1 396 ? 25.484 11.555 9.625 1 98.88 396 PHE B C 1
ATOM 6520 O O . PHE B 1 396 ? 25.812 10.75 8.75 1 98.88 396 PHE B O 1
ATOM 6527 N N . ASN B 1 397 ? 25.672 11.344 10.922 1 98.81 397 ASN B N 1
ATOM 6528 C CA . ASN B 1 397 ? 26.375 10.148 11.383 1 98.81 397 ASN B CA 1
ATOM 6529 C C . ASN B 1 397 ? 25.578 8.883 11.094 1 98.81 397 ASN B C 1
ATOM 6531 O O . ASN B 1 397 ? 26.156 7.848 10.75 1 98.81 397 ASN B O 1
ATOM 6535 N N . TRP B 1 398 ? 24.312 8.953 11.297 1 98.81 398 TRP B N 1
ATOM 6536 C CA . TRP B 1 398 ? 23.422 7.84 10.984 1 98.81 398 TRP B CA 1
ATOM 6537 C C . TRP B 1 398 ? 23.516 7.465 9.508 1 98.81 398 TRP B C 1
ATOM 6539 O O . TRP B 1 398 ? 23.578 6.281 9.172 1 98.81 398 TRP B O 1
ATOM 6549 N N . GLY B 1 399 ? 23.516 8.469 8.617 1 98.88 399 GLY B N 1
ATOM 6550 C CA . GLY B 1 399 ? 23.703 8.25 7.188 1 98.88 399 GLY B CA 1
ATOM 6551 C C . GLY B 1 399 ? 25.047 7.652 6.844 1 98.88 399 GLY B C 1
ATOM 6552 O O . GLY B 1 399 ? 25.141 6.746 6.012 1 98.88 399 GLY B O 1
ATOM 6553 N N . LYS B 1 400 ? 26.094 8.203 7.48 1 98.75 400 LYS B N 1
ATOM 6554 C CA . LYS B 1 400 ? 27.438 7.688 7.262 1 98.75 400 LYS B CA 1
ATOM 6555 C C . LYS B 1 400 ? 27.531 6.215 7.645 1 98.75 400 LYS B C 1
ATOM 6557 O O . LYS B 1 400 ? 28.125 5.414 6.922 1 98.75 400 LYS B O 1
ATOM 6562 N N . ASP B 1 401 ? 26.969 5.902 8.773 1 98.69 401 ASP B N 1
ATOM 6563 C CA . ASP B 1 401 ? 26.969 4.516 9.234 1 98.69 401 ASP B CA 1
ATOM 6564 C C . ASP B 1 401 ? 26.234 3.615 8.234 1 98.69 401 ASP B C 1
ATOM 6566 O O . ASP B 1 401 ? 26.703 2.518 7.926 1 98.69 401 ASP B O 1
ATOM 6570 N N . PHE B 1 402 ? 25.094 4.035 7.734 1 98.69 402 PHE B N 1
ATOM 6571 C CA . PHE B 1 402 ? 24.328 3.271 6.75 1 98.69 402 PHE B CA 1
ATOM 6572 C C . PHE B 1 402 ? 25.141 3.076 5.473 1 98.69 402 PHE B C 1
ATOM 6574 O O . PHE B 1 402 ? 25.172 1.979 4.914 1 98.69 402 PHE B O 1
ATOM 6581 N N . GLY B 1 403 ? 25.734 4.137 4.988 1 98.44 403 GLY B N 1
ATOM 6582 C CA . GLY B 1 403 ? 26.594 4.043 3.818 1 98.44 403 GLY B CA 1
ATOM 6583 C C . GLY B 1 403 ? 27.703 3.023 3.977 1 98.44 403 GLY B C 1
ATOM 6584 O O . GLY B 1 403 ? 27.984 2.256 3.055 1 98.44 403 GLY B O 1
ATOM 6585 N N . SER B 1 404 ? 28.328 3.008 5.117 1 98.31 404 SER B N 1
ATOM 6586 C CA . SER B 1 404 ? 29.391 2.041 5.391 1 98.31 404 SER B CA 1
ATOM 6587 C C . SER B 1 404 ? 28.859 0.612 5.324 1 98.31 404 SER B C 1
ATOM 6589 O O . SER B 1 404 ? 29.547 -0.279 4.805 1 98.31 404 SER B O 1
ATOM 6591 N N . LYS B 1 405 ? 27.688 0.441 5.832 1 98.06 405 LYS B N 1
ATOM 6592 C CA . LYS B 1 405 ? 27.078 -0.885 5.809 1 98.06 405 LYS B CA 1
ATOM 6593 C C . LYS B 1 405 ? 26.734 -1.304 4.383 1 98.06 405 LYS B C 1
ATOM 6595 O O . LYS B 1 405 ? 26.812 -2.486 4.043 1 98.06 405 LYS B O 1
ATOM 6600 N N . VAL B 1 406 ? 26.328 -0.33 3.576 1 97.75 406 VAL B N 1
ATOM 6601 C CA . VAL B 1 406 ? 26.047 -0.594 2.1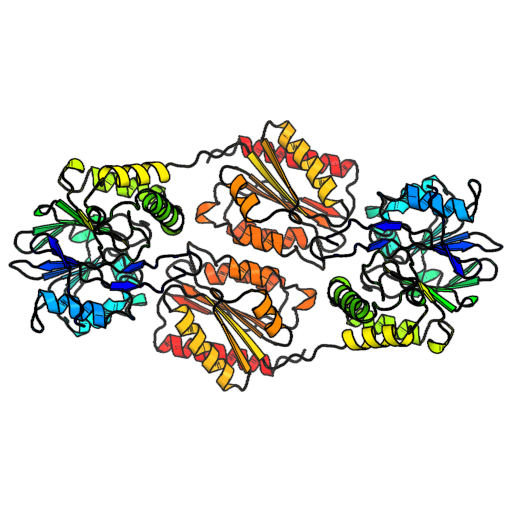68 1 97.75 406 VAL B CA 1
ATOM 6602 C C . VAL B 1 406 ? 27.312 -1.088 1.474 1 97.75 406 VAL B C 1
ATOM 6604 O O . VAL B 1 406 ? 27.281 -2.053 0.708 1 97.75 406 VAL B O 1
ATOM 6607 N N . ILE B 1 407 ? 28.469 -0.473 1.73 1 97 407 ILE B N 1
ATOM 6608 C CA . ILE B 1 407 ? 29.734 -0.852 1.128 1 97 407 ILE B CA 1
ATOM 6609 C C . ILE B 1 407 ? 30.125 -2.256 1.586 1 97 407 ILE B C 1
ATOM 6611 O O . ILE B 1 407 ? 30.578 -3.072 0.783 1 97 407 ILE B O 1
ATOM 6615 N N . ASP B 1 408 ? 29.859 -2.551 2.82 1 95.38 408 ASP B N 1
ATOM 6616 C CA . ASP B 1 408 ? 30.281 -3.814 3.414 1 95.38 408 ASP B CA 1
ATOM 6617 C C . ASP B 1 408 ? 29.328 -4.945 3.047 1 95.38 408 ASP B C 1
ATOM 6619 O O . ASP B 1 408 ? 29.641 -6.121 3.256 1 95.38 408 ASP B O 1
ATOM 6623 N N . HIS B 1 409 ? 28.188 -4.52 2.59 1 91.38 409 HIS B N 1
ATOM 6624 C CA . HIS B 1 409 ? 27.156 -5.52 2.316 1 91.38 409 HIS B CA 1
ATOM 6625 C C . HIS B 1 409 ? 27.5 -6.336 1.075 1 91.38 409 HIS B C 1
ATOM 6627 O O . HIS B 1 409 ? 27.562 -5.797 -0.032 1 91.38 409 HIS B O 1
ATOM 6633 N N . ASN B 1 410 ? 28.031 -7.543 1.282 1 77.88 410 ASN B N 1
ATOM 6634 C CA . ASN B 1 410 ? 28.359 -8.469 0.201 1 77.88 410 ASN B CA 1
ATOM 6635 C C . ASN B 1 410 ? 27.281 -9.539 0.025 1 77.88 410 ASN B C 1
ATOM 6637 O O . ASN B 1 410 ? 26.922 -10.227 0.982 1 77.88 410 ASN B O 1
ATOM 6641 N N . HIS B 1 411 ? 26.328 -9.195 -0.879 1 63.81 411 HIS B N 1
ATOM 6642 C CA . HIS B 1 411 ? 25.312 -10.219 -1.126 1 63.81 411 HIS B CA 1
ATOM 6643 C C . HIS B 1 411 ? 25.688 -11.078 -2.332 1 63.81 411 HIS B C 1
ATOM 6645 O O . HIS B 1 411 ? 26.422 -10.625 -3.215 1 63.81 411 HIS B O 1
#

pLDDT: mean 96.1, std 4.22, range [47.03, 98.94]

InterPro domains:
  IPR001279 Metallo-beta-lactamase [SM00849] (36-237)
  IPR008254 Flavodoxin/nitric oxide synthase [PF00258] (267-399)
  IPR008254 Flavodoxin/nitric oxide synthase [PS50902] (265-403)
  IPR016440 Rubredoxin-oxygen oxidoreductase [PIRSF005243] (5-408)
  IPR029039 Flavoprotein-like superfamily [G3DSA:3.40.50.360] (261-411)
  IPR029039 Flavoprotein-like superfamily [SSF52218] (261-404)
  IPR036866 Ribonuclease Z/Hydroxyacylglutathione hydrolase-like [G3DSA:3.60.15.10] (4-257)
  IPR036866 Ribonuclease Z/Hydroxyacylglutathione hydrolase-like [SSF56281] (12-297)
  IPR045761 ODP domain [PF19583] (37-201)
  IPR051285 NADH-dependent Oxidoreductase Modular Protein [PTHR32145] (5-410)

Radius of gyration: 33.53 Å; Cα contacts (8 Å, |Δi|>4): 1865; chains: 2; bounding box: 60×102×72 Å

Sequence (822 aa):
MQNLAVKVVDNLYWVGVFDFDLRTFDVIVPTPFGTTYNSFLLTTNDGNVLFETVKEPFYQEHLERIENVIGKKGQINYIILNHTEPDHSGSLNHILEKYPNATIIATVAALNNLKFISHLSPEVKTVCSIKLKSLQVGEYHLKFLIQPFLHWPDTMMTVIEELKILLPCDFFAVHYAEPKLFDDQIEGKEHIFEKLYRHYFDAVMSPFKSSVLKGVQLVETQMGFPVEELQVICCSHGLIIRKDIKKIIEKYKEWSQPQMLKNKVIVVYGSAYGYTKIMTNKIVEGIKSTGVEVIVYNIVNTTITEILKDFKDAKGLLLGSPTIVGDATPPFYDLLGHLNPFMHNNRLIQCFGSFGWSGEGVKNLIPRIQQLKVKEVNKPLSIRFRPTKEQEIECFNWGKDFGSKVIDHNHMQNLAVKVVDNLYWVGVFDFDLRTFDVIVPTPFGTTYNSFLLTTNDGNVLFETVKEPFYQEHLERIENVIGKKGQINYIILNHTEPDHSGSLNHILEKYPNATIIATVAALNNLKFISHLSPEVKTVCSIKLKSLQVGEYHLKFLIQPFLHWPDTMMTVIEELKILLPCDFFAVHYAEPKLFDDQIEGKEHIFEKLYRHYFDAVMSPFKSSVLKGVQLVETQMGFPVEELQVICCSHGLIIRKDIKKIIEKYKEWSQPQMLKNKVIVVYGSAYGYTKIMTNKIVEGIKSTGVEVIVYNIVNTTITEILKDFKDAKGLLLGSPTIVGDATPPFYDLLGHLNPFMHNNRLIQCFGSFGWSGEGVKNLIPRIQQLKVKEVNKPLSIRFRPTKEQEIECFNWGKDFGSKVIDHNH

Foldseek 3Di:
DQLAWADPDPQKTKLKDWDQPDQDDPNHAGQNRAKIQTKMWGDAPFFIEIEFAAAQVCLVSSVRHVCNVQNLPGAHAEYEYQACPRRGPVNVVVNCVSHVNHEYEFAPVRVVVCCVRVVDDPSHHYDHCVVVQWDDGHPWIKGKAAQACCPHRGGIKIATPVVLEIEREQQLAFGHRDPVQAPVVDPDCVVVVVVRSVSSCVVGPQLPLVSLLVVLVCCQPPNNDHVVSRQWYRYRMGHIYRPPSVVSSVVSNVSSPDAAAALEEEEEEEDDPCQLVLLVVLLVLLLVVLVGHYDYYYLVPDDLVVSVVVCVRHQYYEYAFEADPLEGDPSLVVNLVVAALSRNQLHHYAYEYEYAPPGRNRVVCVVSVVNSNHDDFDDYYYHYDHDDPVVSVVSSNSSNRVSVCSVVRDD/DQLAWADPDPQKTKLKDWDQPDQDDPNHAGQNRAKIQTKMWGHAPFFIEIEFAAAQVCLVSSVRHVCNVQNLPGAHAEYEYQACPRRGPVNVVVNCVSHVNHEYEFAPVRVVVCCVRVVDDPSHHYDHCVVVQWDDGHPWIKGKAAQACCPHRGGIKIATPVVLEIEREQQLAFGHRDPVQAPVVDPDCVVVVVVRSVSSCVVRPQLPLVSLLVVLVCCQPPNNDHVVSRQWYRYRMGHIYRPPSVVSSVVSNVSSPDAAAALEEEEEEEDDPCQLVLLVVLLVLLLVVLVGHYDYYYLVPDDLVVSVVVCVRHQYYEYAFEADPLEGDPSLVVNLVVAALSRNQLHHYAYEYEYAPPGRNRVVCVVSVVNSNHDDFDDYYYHYDHDDPVVSVVSSNSSNRVSVCSVVRDD

Solvent-accessible surface area (backbone atoms only — not comparable to full-atom values): 41593 Å² total; per-residue (Å²): 133,84,59,70,48,42,77,75,52,93,53,31,28,39,28,38,48,75,37,68,77,46,49,58,47,72,57,72,38,78,20,93,47,5,22,31,24,35,16,36,39,35,59,44,88,62,48,20,37,34,35,44,32,26,31,45,95,48,38,66,56,28,51,43,10,47,29,62,74,53,39,88,84,46,71,46,45,31,36,36,35,34,43,62,58,45,57,31,36,42,19,44,64,63,50,36,69,78,33,66,79,26,31,36,35,22,30,64,56,24,55,55,47,35,55,34,62,66,55,61,60,87,83,55,46,70,44,47,37,78,80,54,42,52,46,81,45,55,90,37,47,37,39,54,48,82,39,53,31,43,67,43,75,26,15,26,27,40,27,36,54,82,72,26,33,38,34,40,29,64,47,91,26,26,61,36,45,51,93,80,40,35,52,77,76,57,78,94,47,62,74,58,47,57,54,41,38,49,52,32,36,60,74,63,41,52,70,29,21,71,35,48,47,53,45,52,50,42,51,56,71,64,55,83,56,58,56,90,62,54,50,37,39,48,24,30,18,32,47,36,38,60,53,66,59,68,55,54,55,49,46,54,49,60,74,32,48,81,76,77,62,39,59,25,32,38,36,37,28,39,47,65,81,47,34,23,46,52,44,48,53,29,19,50,52,15,17,44,72,65,72,32,46,75,50,81,43,52,57,73,82,47,56,64,68,61,52,49,60,65,41,70,42,31,34,29,40,38,38,26,29,32,41,57,79,73,21,45,57,40,69,60,36,36,50,57,28,72,56,42,39,70,72,46,27,81,28,42,63,49,40,24,21,23,18,79,78,88,42,29,11,41,59,67,47,46,64,60,53,54,66,25,57,36,57,86,68,77,76,69,47,74,42,59,38,40,69,48,74,68,48,42,50,48,28,20,50,53,18,27,51,50,28,49,48,47,68,67,55,81,122,132,85,58,71,47,42,78,73,50,93,52,33,28,40,27,39,48,75,38,70,77,46,50,58,48,70,58,73,38,77,21,93,48,4,23,30,24,36,16,35,40,36,58,46,87,62,48,22,36,33,36,45,32,25,32,44,94,47,39,64,57,29,50,43,11,46,30,61,72,54,39,89,82,46,71,47,45,32,37,38,37,34,42,62,57,44,56,31,36,43,18,44,65,65,50,37,69,76,32,63,80,27,31,36,34,23,29,64,57,24,56,57,47,34,56,36,61,66,56,60,61,88,83,55,46,71,45,45,36,76,78,54,41,51,45,82,45,56,90,38,47,39,39,54,48,83,39,53,32,44,67,42,74,26,15,25,26,40,27,36,53,83,72,26,31,39,35,40,28,64,47,90,26,27,62,35,45,50,93,81,40,35,50,76,75,57,78,93,46,65,73,57,47,56,53,40,37,49,50,34,37,61,72,63,42,52,72,31,22,71,35,46,48,52,44,52,49,42,51,56,72,64,56,85,54,57,58,91,62,53,51,36,40,48,24,31,20,30,47,37,39,60,54,67,59,68,55,55,54,50,47,55,51,59,73,33,48,82,78,76,62,39,57,26,34,36,36,38,29,38,47,64,82,47,36,24,47,53,45,48,53,29,20,51,53,16,18,45,73,64,70,33,46,75,49,80,44,51,57,74,82,47,55,63,66,61,53,49,62,64,41,70,44,30,32,28,38,38,39,26,29,33,41,55,81,73,21,47,56,40,70,59,36,35,50,58,26,72,57,42,39,70,72,45,27,80,29,43,64,50,41,24,22,22,19,80,78,87,40,27,11,41,60,68,47,46,63,62,54,55,66,24,56,34,56,86,69,75,74,70,47,74,41,60,39,40,69,47,75,68,47,41,51,49,27,21,51,53,17,29,52,50,27,49,49,46,69,66,56,80,121